Protein AF-0000000071165464 (afdb_homodimer)

pLDDT: mean 79.21, std 22.46, range [20.38, 97.75]

Structure (mmCIF, N/CA/C/O backbone):
data_AF-0000000071165464-model_v1
#
loop_
_entity.id
_entity.type
_entity.pdbx_description
1 polymer 'HAT C-terminal dimerisation domain-containing protein'
#
loop_
_atom_site.group_PDB
_atom_site.id
_atom_site.type_symbol
_atom_site.label_atom_id
_atom_site.label_alt_id
_atom_site.label_comp_id
_atom_site.label_asym_id
_atom_site.label_entity_id
_atom_site.label_seq_id
_atom_site.pdbx_PDB_ins_code
_atom_site.Cartn_x
_atom_site.Cartn_y
_atom_site.Cartn_z
_atom_site.occupancy
_atom_site.B_iso_or_equiv
_atom_site.auth_seq_id
_atom_site.auth_comp_id
_atom_site.auth_asym_id
_atom_site.auth_atom_id
_atom_site.pdbx_PDB_model_num
ATOM 1 N N . MET A 1 1 ? 71.625 -18.641 -22.922 1 21.84 1 MET A N 1
ATOM 2 C CA . MET A 1 1 ? 71.25 -17.422 -22.234 1 21.84 1 MET A CA 1
ATOM 3 C C . MET A 1 1 ? 70.375 -17.75 -21.016 1 21.84 1 MET A C 1
ATOM 5 O O . MET A 1 1 ? 69.25 -18.312 -21.156 1 21.84 1 MET A O 1
ATOM 9 N N . ASN A 1 2 ? 70.938 -17.938 -19.766 1 22.16 2 ASN A N 1
ATOM 10 C CA . ASN A 1 2 ? 70.812 -18.422 -18.391 1 22.16 2 ASN A CA 1
ATOM 11 C C . ASN A 1 2 ? 69.938 -17.484 -17.547 1 22.16 2 ASN A C 1
ATOM 13 O O . ASN A 1 2 ? 70.375 -16.391 -17.188 1 22.16 2 ASN A O 1
ATOM 17 N N . VAL A 1 3 ? 68.75 -17.266 -18 1 28.56 3 VAL A N 1
ATOM 18 C CA . VAL A 1 3 ? 67.938 -16.172 -17.484 1 28.56 3 VAL A CA 1
ATOM 19 C C . VAL A 1 3 ? 67.938 -16.203 -15.953 1 28.56 3 VAL A C 1
ATOM 21 O O . VAL A 1 3 ? 67.562 -17.203 -15.336 1 28.56 3 VAL A O 1
ATOM 24 N N . HIS A 1 4 ? 68.938 -15.578 -15.336 1 25.19 4 HIS A N 1
ATOM 25 C CA . HIS A 1 4 ? 69.25 -15.484 -13.922 1 25.19 4 HIS A CA 1
ATOM 26 C C . HIS A 1 4 ? 68 -15.258 -13.078 1 25.19 4 HIS A C 1
ATOM 28 O O . HIS A 1 4 ? 67.125 -14.562 -13.508 1 25.19 4 HIS A O 1
ATOM 34 N N . GLU A 1 5 ? 67.75 -16.25 -12.172 1 27.75 5 GLU A N 1
ATOM 35 C CA . GLU A 1 5 ? 66.75 -16.609 -11.18 1 27.75 5 GLU A CA 1
ATOM 36 C C . GLU A 1 5 ? 66.562 -15.477 -10.18 1 27.75 5 GLU A C 1
ATOM 38 O O . GLU A 1 5 ? 67.312 -15.312 -9.242 1 27.75 5 GLU A O 1
ATOM 43 N N . PHE A 1 6 ? 66.438 -14.227 -10.727 1 29.34 6 PHE A N 1
ATOM 44 C CA . PHE A 1 6 ? 66.438 -13.055 -9.852 1 29.34 6 PHE A CA 1
ATOM 45 C C . PHE A 1 6 ? 65.688 -13.352 -8.555 1 29.34 6 PHE A C 1
ATOM 47 O O . PHE A 1 6 ? 64.688 -14.078 -8.547 1 29.34 6 PHE A O 1
ATOM 54 N N . SER A 1 7 ? 66.5 -13.383 -7.527 1 31.2 7 SER A N 1
ATOM 55 C CA . SER A 1 7 ? 66.25 -13.625 -6.105 1 31.2 7 SER A CA 1
ATOM 56 C C . SER A 1 7 ? 65 -12.867 -5.621 1 31.2 7 SER A C 1
ATOM 58 O O . SER A 1 7 ? 65 -11.641 -5.574 1 31.2 7 SER A O 1
ATOM 60 N N . GLN A 1 8 ? 63.875 -13.25 -6.164 1 35.41 8 GLN A N 1
ATOM 61 C CA . GLN A 1 8 ? 62.594 -12.578 -5.844 1 35.41 8 GLN A CA 1
ATOM 62 C C . GLN A 1 8 ? 62.5 -12.297 -4.348 1 35.41 8 GLN A C 1
ATOM 64 O O . GLN A 1 8 ? 62.438 -13.219 -3.535 1 35.41 8 GLN A O 1
ATOM 69 N N . LYS A 1 9 ? 63.281 -11.398 -3.805 1 38.19 9 LYS A N 1
ATOM 70 C CA . LYS A 1 9 ? 63.281 -10.945 -2.416 1 38.19 9 LYS A CA 1
ATOM 71 C C . LYS A 1 9 ? 61.906 -11.094 -1.804 1 38.19 9 LYS A C 1
ATOM 73 O O . LYS A 1 9 ? 60.906 -10.633 -2.373 1 38.19 9 LYS A O 1
ATOM 78 N N . ASN A 1 10 ? 61.719 -12.242 -1.011 1 43.5 10 ASN A N 1
ATOM 79 C CA . ASN A 1 10 ? 60.531 -12.812 -0.365 1 43.5 10 ASN A CA 1
ATOM 80 C C . ASN A 1 10 ? 59.781 -11.766 0.442 1 43.5 10 ASN A C 1
ATOM 82 O O . ASN A 1 10 ? 60.219 -11.375 1.523 1 43.5 10 ASN A O 1
ATOM 86 N N . ILE A 1 11 ? 59.344 -10.688 -0.203 1 50.38 11 ILE A N 1
ATOM 87 C CA . ILE A 1 11 ? 58.594 -9.711 0.588 1 50.38 11 ILE A CA 1
ATOM 88 C C . ILE A 1 11 ? 57.438 -10.391 1.282 1 50.38 11 ILE A C 1
ATOM 90 O O . ILE A 1 11 ? 56.531 -10.898 0.621 1 50.38 11 ILE A O 1
ATOM 94 N N . ASN A 1 12 ? 57.812 -10.969 2.539 1 56.22 12 ASN A N 1
ATOM 95 C CA . ASN A 1 12 ? 56.875 -11.68 3.393 1 56.22 12 ASN A CA 1
ATOM 96 C C . ASN A 1 12 ? 55.781 -10.75 3.914 1 56.22 12 ASN A C 1
ATOM 98 O O . ASN A 1 12 ? 55.812 -10.367 5.086 1 56.22 12 ASN A O 1
ATOM 102 N N . HIS A 1 13 ? 55.406 -9.852 3.049 1 64 13 HIS A N 1
ATOM 103 C CA . HIS A 1 13 ? 54.281 -9.07 3.559 1 64 13 HIS A CA 1
ATOM 104 C C . HIS A 1 13 ? 52.938 -9.758 3.271 1 64 13 HIS A C 1
ATOM 106 O O . HIS A 1 13 ? 52.688 -10.172 2.141 1 64 13 HIS A O 1
ATOM 112 N N . PRO A 1 14 ? 52.188 -10.086 4.352 1 67.94 14 PRO A N 1
ATOM 113 C CA . PRO A 1 14 ? 51 -10.953 4.246 1 67.94 14 PRO A CA 1
ATOM 114 C C . PRO A 1 14 ? 50.062 -10.531 3.123 1 67.94 14 PRO A C 1
ATOM 116 O O . PRO A 1 14 ? 49.312 -11.352 2.607 1 67.94 14 PRO A O 1
ATOM 119 N N . ILE A 1 15 ? 50.312 -9.305 2.674 1 71.81 15 ILE A N 1
ATOM 120 C CA . ILE A 1 15 ? 49.406 -8.781 1.661 1 71.81 15 ILE A CA 1
ATOM 121 C C . ILE A 1 15 ? 49.781 -9.328 0.289 1 71.81 15 ILE A C 1
ATOM 123 O O . ILE A 1 15 ? 48.938 -9.484 -0.585 1 71.81 15 ILE A O 1
ATOM 127 N N . PHE A 1 16 ? 51.094 -9.711 0.06 1 75.31 16 PHE A N 1
ATOM 128 C CA . PHE A 1 16 ? 51.594 -10.117 -1.244 1 75.31 16 PHE A CA 1
ATOM 129 C C . PHE A 1 16 ? 51.875 -11.609 -1.281 1 75.31 16 PHE A C 1
ATOM 131 O O . PHE A 1 16 ? 52.719 -12.078 -2.055 1 75.31 16 PHE A O 1
ATOM 138 N N . ASP A 1 17 ? 51.406 -12.367 -0.168 1 72 17 ASP A N 1
ATOM 139 C CA . ASP A 1 17 ? 51.656 -13.789 -0.016 1 72 17 ASP A CA 1
ATOM 140 C C . ASP A 1 17 ? 51.031 -14.594 -1.146 1 72 17 ASP A C 1
ATOM 142 O O . ASP A 1 17 ? 51.094 -15.82 -1.156 1 72 17 ASP A O 1
ATOM 146 N N . GLY A 1 18 ? 50.312 -13.805 -2.162 1 73.06 18 GLY A N 1
ATOM 147 C CA . GLY A 1 18 ? 49.719 -14.453 -3.324 1 73.06 18 GLY A CA 1
ATOM 148 C C . GLY A 1 18 ? 48.219 -14.688 -3.18 1 73.06 18 GLY A C 1
ATOM 149 O O . GLY A 1 18 ? 47.562 -15.164 -4.113 1 73.06 18 GLY A O 1
ATOM 150 N N . THR A 1 19 ? 47.656 -14.406 -1.96 1 77.25 19 THR A N 1
ATOM 151 C CA . THR A 1 19 ? 46.25 -14.672 -1.735 1 77.25 19 THR A CA 1
ATOM 152 C C . THR A 1 19 ? 45.375 -13.57 -2.344 1 77.25 19 THR A C 1
ATOM 154 O O . THR A 1 19 ? 44.344 -13.852 -2.947 1 77.25 19 THR A O 1
ATOM 157 N N . PHE A 1 20 ? 45.875 -12.391 -2.195 1 80.62 20 PHE A N 1
ATOM 158 C CA . PHE A 1 20 ? 45.062 -11.297 -2.73 1 80.62 20 PHE A CA 1
ATOM 159 C C . PHE A 1 20 ? 45.844 -10.523 -3.787 1 80.62 20 PHE A C 1
ATOM 161 O O . PHE A 1 20 ? 45.25 -10.016 -4.746 1 80.62 20 PHE A O 1
ATOM 168 N N . PHE A 1 21 ? 47.188 -10.375 -3.525 1 80.69 21 PHE A N 1
ATOM 169 C CA . PHE A 1 21 ? 48.031 -9.672 -4.496 1 80.69 21 PHE A CA 1
ATOM 170 C C . PHE A 1 21 ? 49.281 -10.469 -4.809 1 80.69 21 PHE A C 1
ATOM 172 O O . PHE A 1 21 ? 49.875 -11.07 -3.912 1 80.69 21 PHE A O 1
ATOM 179 N N . THR A 1 22 ? 49.719 -10.656 -6.039 1 78.19 22 THR A N 1
ATOM 180 C CA . THR A 1 22 ? 50.969 -11.266 -6.473 1 78.19 22 THR A CA 1
ATOM 181 C C . THR A 1 22 ? 51.906 -10.219 -7.039 1 78.19 22 THR A C 1
ATOM 183 O O . THR A 1 22 ? 51.531 -9.445 -7.922 1 78.19 22 THR A O 1
ATOM 186 N N . ILE A 1 23 ? 52.969 -10.141 -6.418 1 76.44 23 ILE A N 1
ATOM 187 C CA . ILE A 1 23 ? 53.938 -9.125 -6.801 1 76.44 23 ILE A CA 1
ATOM 188 C C . ILE A 1 23 ? 54.406 -9.367 -8.234 1 76.44 23 ILE A C 1
ATOM 190 O O . ILE A 1 23 ? 54.812 -10.477 -8.578 1 76.44 23 ILE A O 1
ATOM 194 N N . LYS A 1 24 ? 54.188 -8.422 -9.133 1 78 24 LYS A N 1
ATOM 195 C CA . LYS A 1 24 ? 54.656 -8.539 -10.508 1 78 24 LYS A CA 1
ATOM 196 C C . LYS A 1 24 ? 56.031 -7.887 -10.672 1 78 24 LYS A C 1
ATOM 198 O O . LYS A 1 24 ? 56.906 -8.438 -11.328 1 78 24 LYS A O 1
ATOM 203 N N . LYS A 1 25 ? 56.219 -6.633 -10.086 1 79.06 25 LYS A N 1
ATOM 204 C CA . LYS A 1 25 ? 57.469 -5.93 -10.25 1 79.06 25 LYS A CA 1
ATOM 205 C C . LYS A 1 25 ? 57.812 -5.094 -9.016 1 79.06 25 LYS A C 1
ATOM 207 O O . LYS A 1 25 ? 56.938 -4.465 -8.43 1 79.06 25 LYS A O 1
ATOM 212 N N . ILE A 1 26 ? 58.938 -5.324 -8.344 1 71.88 26 ILE A N 1
ATOM 213 C CA . ILE A 1 26 ? 59.406 -4.512 -7.23 1 71.88 26 ILE A CA 1
ATOM 214 C C . ILE A 1 26 ? 60.5 -3.564 -7.711 1 71.88 26 ILE A C 1
ATOM 216 O O . ILE A 1 26 ? 61.5 -4 -8.297 1 71.88 26 ILE A O 1
ATOM 220 N N . GLU A 1 27 ? 60.188 -2.172 -7.93 1 72.44 27 GLU A N 1
ATOM 221 C CA . GLU A 1 27 ? 61.219 -1.191 -8.258 1 72.44 27 GLU A CA 1
ATOM 222 C C . GLU A 1 27 ? 61.438 -0.216 -7.109 1 72.44 27 GLU A C 1
ATOM 224 O O . GLU A 1 27 ? 60.531 0.56 -6.762 1 72.44 27 GLU A O 1
ATOM 229 N N . ASN A 1 28 ? 62.5 0.069 -6.566 1 65.75 28 ASN A N 1
ATOM 230 C CA . ASN A 1 28 ? 62.938 1.031 -5.562 1 65.75 28 ASN A CA 1
ATOM 231 C C . ASN A 1 28 ? 61.875 1.245 -4.484 1 65.75 28 ASN A C 1
ATOM 233 O O . ASN A 1 28 ? 61.312 2.344 -4.348 1 65.75 28 ASN A O 1
ATOM 237 N N . ASP A 1 29 ? 61.344 0.253 -3.693 1 67.25 29 ASP A N 1
ATOM 238 C CA . ASP A 1 29 ? 60.406 0.227 -2.566 1 67.25 29 ASP A CA 1
ATOM 239 C C . ASP A 1 29 ? 58.969 0.324 -3.041 1 67.25 29 ASP A C 1
ATOM 241 O O . ASP A 1 29 ? 58.062 0.361 -2.225 1 67.25 29 ASP A O 1
ATOM 245 N N . ASN A 1 30 ? 59 0.485 -4.312 1 74.19 30 ASN A N 1
ATOM 246 C CA . ASN A 1 30 ? 57.656 0.527 -4.883 1 74.19 30 ASN A CA 1
ATOM 247 C C . ASN A 1 30 ? 57.25 -0.827 -5.457 1 74.19 30 ASN A C 1
ATOM 249 O O . ASN A 1 30 ? 58.031 -1.473 -6.152 1 74.19 30 ASN A O 1
ATOM 253 N N . VAL A 1 31 ? 56.125 -1.489 -4.914 1 75.75 31 VAL A N 1
ATOM 254 C CA . VAL A 1 31 ? 55.688 -2.814 -5.324 1 75.75 31 VAL A CA 1
ATOM 255 C C . VAL A 1 31 ? 54.5 -2.684 -6.27 1 75.75 31 VAL A C 1
ATOM 257 O O . VAL A 1 31 ? 53.562 -1.934 -5.996 1 75.75 31 VAL A O 1
ATOM 260 N N . ARG A 1 32 ? 54.625 -3.215 -7.492 1 78.88 32 ARG A N 1
ATOM 261 C CA . ARG A 1 32 ? 53.5 -3.389 -8.383 1 78.88 32 ARG A CA 1
ATOM 262 C C . ARG A 1 32 ? 52.906 -4.801 -8.273 1 78.88 32 ARG A C 1
ATOM 264 O O . ARG A 1 32 ? 53.594 -5.773 -8.609 1 78.88 32 ARG A O 1
ATOM 271 N N . ALA A 1 33 ? 51.781 -4.895 -7.617 1 76.62 33 ALA A N 1
ATOM 272 C CA . ALA A 1 33 ? 51.219 -6.219 -7.344 1 76.62 33 ALA A CA 1
ATOM 273 C C . ALA A 1 33 ? 49.906 -6.426 -8.086 1 76.62 33 ALA A C 1
ATOM 275 O O . ALA A 1 33 ? 49.156 -5.48 -8.281 1 76.62 33 ALA A O 1
ATOM 276 N N . LEU A 1 34 ? 49.812 -7.504 -8.641 1 77.81 34 LEU A N 1
ATOM 277 C CA . LEU A 1 34 ? 48.625 -7.93 -9.367 1 77.81 34 LEU A CA 1
ATOM 278 C C . LEU A 1 34 ? 47.531 -8.383 -8.406 1 77.81 34 LEU A C 1
ATOM 280 O O . LEU A 1 34 ? 47.781 -9.195 -7.516 1 77.81 34 LEU A O 1
ATOM 284 N N . CYS A 1 35 ? 46.344 -7.629 -8.383 1 73.94 35 CYS A N 1
ATOM 285 C CA . CYS A 1 35 ? 45.219 -8.086 -7.562 1 73.94 35 CYS A CA 1
ATOM 286 C C . CYS A 1 35 ? 44.625 -9.383 -8.102 1 73.94 35 CYS A C 1
ATOM 288 O O . CYS A 1 35 ? 44.188 -9.438 -9.25 1 73.94 35 CYS A O 1
ATOM 290 N N . ILE A 1 36 ? 44.781 -10.57 -7.402 1 73.81 36 ILE A N 1
ATOM 291 C CA . ILE A 1 36 ? 44.406 -11.914 -7.812 1 73.81 36 ILE A CA 1
ATOM 292 C C . ILE A 1 36 ? 42.875 -12 -7.973 1 73.81 36 ILE A C 1
ATOM 294 O O . ILE A 1 36 ? 42.375 -12.797 -8.758 1 73.81 36 ILE A O 1
ATOM 298 N N . LEU A 1 37 ? 42.125 -11.078 -7.293 1 73.75 37 LEU A N 1
ATOM 299 C CA . LEU A 1 37 ? 40.656 -11.133 -7.23 1 73.75 37 LEU A CA 1
ATOM 300 C C . LEU A 1 37 ? 40.062 -10.453 -8.445 1 73.75 37 LEU A C 1
ATOM 302 O O . LEU A 1 37 ? 38.906 -10.75 -8.812 1 73.75 37 LEU A O 1
ATOM 306 N N . CYS A 1 38 ? 40.656 -9.469 -8.938 1 71.62 38 CYS A N 1
ATOM 307 C CA . CYS A 1 38 ? 40.156 -8.75 -10.109 1 71.62 38 CYS A CA 1
ATOM 308 C C . CYS A 1 38 ? 40.375 -9.562 -11.383 1 71.62 38 CYS A C 1
ATOM 310 O O . CYS A 1 38 ? 41.469 -10.039 -11.641 1 71.62 38 CYS A O 1
ATOM 312 N N . ASN A 1 39 ? 39.531 -10.805 -11.602 1 58.22 39 ASN A N 1
ATOM 313 C CA . ASN A 1 39 ? 39.688 -11.742 -12.711 1 58.22 39 ASN A CA 1
ATOM 314 C C . ASN A 1 39 ? 40.438 -11.117 -13.875 1 58.22 39 ASN A C 1
ATOM 316 O O . ASN A 1 39 ? 40.781 -11.812 -14.836 1 58.22 39 ASN A O 1
ATOM 320 N N . ASN A 1 40 ? 40.094 -9.82 -14.055 1 52.28 40 ASN A N 1
ATOM 321 C CA . ASN A 1 40 ? 40.719 -9.422 -15.297 1 52.28 40 ASN A CA 1
ATOM 322 C C . ASN A 1 40 ? 42.25 -9.273 -15.117 1 52.28 40 ASN A C 1
ATOM 324 O O . ASN A 1 40 ? 42.719 -8.938 -14.031 1 52.28 40 ASN A O 1
ATOM 328 N N . GLU A 1 41 ? 43.062 -9.727 -15.914 1 52.66 41 GLU A N 1
ATOM 329 C CA . GLU A 1 41 ? 44.531 -9.734 -15.969 1 52.66 41 GLU A CA 1
ATOM 330 C C . GLU A 1 41 ? 45.094 -8.453 -15.375 1 52.66 41 GLU A C 1
ATOM 332 O O . GLU A 1 41 ? 46.25 -8.422 -14.961 1 52.66 41 GLU A O 1
ATOM 337 N N . LYS A 1 42 ? 44.469 -7.277 -15.414 1 59 42 LYS A N 1
ATOM 338 C CA . LYS A 1 42 ? 45.25 -6.078 -15.617 1 59 42 LYS A CA 1
ATOM 339 C C . LYS A 1 42 ? 45.375 -5.27 -14.328 1 59 42 LYS A C 1
ATOM 341 O O . LYS A 1 42 ? 45.938 -4.168 -14.328 1 59 42 LYS A O 1
ATOM 346 N N . ALA A 1 43 ? 44.656 -5.652 -13.164 1 68.38 43 ALA A N 1
ATOM 347 C CA . ALA A 1 43 ? 44.75 -4.496 -12.281 1 68.38 43 ALA A CA 1
ATOM 348 C C . ALA A 1 43 ? 46.031 -4.559 -11.445 1 68.38 43 ALA A C 1
ATOM 350 O O . ALA A 1 43 ? 46.094 -5.273 -10.445 1 68.38 43 ALA A O 1
ATOM 351 N N . VAL A 1 44 ? 47.125 -4.02 -12.094 1 74.56 44 VAL A N 1
ATOM 352 C CA . VAL A 1 44 ? 48.438 -3.906 -11.422 1 74.56 44 VAL A CA 1
ATOM 353 C C . VAL A 1 44 ? 48.438 -2.684 -10.508 1 74.56 44 VAL A C 1
ATOM 355 O O . VAL A 1 44 ? 48.219 -1.557 -10.969 1 74.56 44 VAL A O 1
ATOM 358 N N . ILE A 1 45 ? 48.344 -2.959 -9.25 1 76.19 45 ILE A N 1
ATOM 359 C CA . ILE A 1 45 ? 48.281 -1.885 -8.266 1 76.19 45 ILE A CA 1
ATOM 360 C C . ILE A 1 45 ? 49.688 -1.531 -7.789 1 76.19 45 ILE A C 1
ATOM 362 O O . ILE A 1 45 ? 50.469 -2.416 -7.449 1 76.19 45 ILE A O 1
ATOM 366 N N . SER A 1 46 ? 50 -0.268 -7.969 1 77.69 46 SER A N 1
ATOM 367 C CA . SER A 1 46 ? 51.312 0.181 -7.551 1 77.69 46 SER A CA 1
ATOM 368 C C . SER A 1 46 ? 51.312 0.711 -6.121 1 77.69 46 SER A C 1
ATOM 370 O O . SER A 1 46 ? 50.375 1.417 -5.727 1 77.69 46 SER A O 1
ATOM 372 N N . GLY A 1 47 ? 51.938 0.186 -5.285 1 74.38 47 GLY A N 1
ATOM 373 C CA . GLY A 1 47 ? 52.062 0.691 -3.926 1 74.38 47 GLY A CA 1
ATOM 374 C C . GLY A 1 47 ? 53.469 0.563 -3.361 1 74.38 47 GLY A C 1
ATOM 375 O O . GLY A 1 47 ? 54.406 0.197 -4.078 1 74.38 47 GLY A O 1
ATOM 376 N N . SER A 1 48 ? 53.594 1.022 -2.184 1 73.75 48 SER A N 1
ATOM 377 C CA . SER A 1 48 ? 54.875 0.854 -1.514 1 73.75 48 SER A CA 1
ATOM 378 C C . SER A 1 48 ? 54.875 -0.336 -0.56 1 73.75 48 SER A C 1
ATOM 380 O O . SER A 1 48 ? 53.812 -0.72 -0.067 1 73.75 48 SER A O 1
ATOM 382 N N . ILE A 1 49 ? 55.938 -1.203 -0.316 1 66.38 49 ILE A N 1
ATOM 383 C CA . ILE A 1 49 ? 56.031 -2.35 0.582 1 66.38 49 ILE A CA 1
ATOM 384 C C . ILE A 1 49 ? 55.562 -1.942 1.979 1 66.38 49 ILE A C 1
ATOM 386 O O . ILE A 1 49 ? 54.906 -2.729 2.68 1 66.38 49 ILE A O 1
ATOM 390 N N . GLN A 1 50 ? 55.812 -0.574 2.318 1 69.94 50 GLN A N 1
ATOM 391 C CA . GLN A 1 50 ? 55.594 -0.116 3.686 1 69.94 50 GLN A CA 1
ATOM 392 C C . GLN A 1 50 ? 54.188 0.466 3.84 1 69.94 50 GLN A C 1
ATOM 394 O O . GLN A 1 50 ? 53.594 0.435 4.93 1 69.94 50 GLN A O 1
ATOM 399 N N . ALA A 1 51 ? 53.688 1.118 2.758 1 66.69 51 ALA A N 1
ATOM 400 C CA . ALA A 1 51 ? 52.375 1.776 2.809 1 66.69 51 ALA A CA 1
ATOM 401 C C . ALA A 1 51 ? 51.344 1.029 1.96 1 66.69 51 ALA A C 1
ATOM 403 O O . ALA A 1 51 ? 51.406 1.093 0.729 1 66.69 51 ALA A O 1
ATOM 404 N N . ASN A 1 52 ? 50.438 0.055 2.619 1 66 52 ASN A N 1
ATOM 405 C CA . ASN A 1 52 ? 49.562 -0.865 1.906 1 66 52 ASN A CA 1
ATOM 406 C C . ASN A 1 52 ? 48.188 -0.242 1.639 1 66 52 ASN A C 1
ATOM 408 O O . ASN A 1 52 ? 47.219 -0.953 1.373 1 66 52 ASN A O 1
ATOM 412 N N . SER A 1 53 ? 48.156 1.165 1.863 1 75.88 53 SER A N 1
ATOM 413 C CA . SER A 1 53 ? 46.906 1.867 1.803 1 75.88 53 SER A CA 1
ATOM 414 C C . SER A 1 53 ? 46.25 1.728 0.426 1 75.88 53 SER A C 1
ATOM 416 O O . SER A 1 53 ? 45.031 1.559 0.317 1 75.88 53 SER A O 1
ATOM 418 N N . ASN A 1 54 ? 47.125 1.77 -0.631 1 77.12 54 ASN A N 1
ATOM 419 C CA . ASN A 1 54 ? 46.594 1.697 -1.99 1 77.12 54 ASN A CA 1
ATOM 420 C C . ASN A 1 54 ? 45.969 0.329 -2.283 1 77.12 54 ASN A C 1
ATOM 422 O O . ASN A 1 54 ? 44.969 0.229 -3.008 1 77.12 54 ASN A O 1
ATOM 426 N N . PHE A 1 55 ? 46.594 -0.812 -1.724 1 77.44 55 PHE A N 1
ATOM 427 C CA . PHE A 1 55 ? 46.125 -2.182 -1.928 1 77.44 55 PHE A CA 1
ATOM 428 C C . PHE A 1 55 ? 44.812 -2.436 -1.182 1 77.44 55 PHE A C 1
ATOM 430 O O . PHE A 1 55 ? 43.906 -3.041 -1.728 1 77.44 55 PHE A O 1
ATOM 437 N N . ARG A 1 56 ? 44.812 -1.814 0.088 1 75.44 56 ARG A N 1
ATOM 438 C CA . ARG A 1 56 ? 43.625 -1.886 0.937 1 75.44 56 ARG A CA 1
ATOM 439 C C . ARG A 1 56 ? 42.438 -1.138 0.307 1 75.44 56 ARG A C 1
ATOM 441 O O . ARG A 1 56 ? 41.312 -1.636 0.294 1 75.44 56 ARG A O 1
ATOM 448 N N . THR A 1 57 ? 42.812 0.123 -0.199 1 78.69 57 THR A N 1
ATOM 449 C CA . THR A 1 57 ? 41.781 0.959 -0.841 1 78.69 57 THR A CA 1
ATOM 450 C C . THR A 1 57 ? 41.25 0.292 -2.107 1 78.69 57 THR A C 1
ATOM 452 O O . THR A 1 57 ? 40.062 0.36 -2.398 1 78.69 57 THR A O 1
ATOM 455 N N . HIS A 1 58 ? 42.156 -0.437 -2.887 1 73.88 58 HIS A N 1
ATOM 456 C CA . HIS A 1 58 ? 41.781 -1.18 -4.078 1 73.88 58 HIS A CA 1
ATOM 457 C C . HIS A 1 58 ? 40.781 -2.285 -3.732 1 73.88 58 HIS A C 1
ATOM 459 O O . HIS A 1 58 ? 39.75 -2.414 -4.379 1 73.88 58 HIS A O 1
ATOM 465 N N . ILE A 1 59 ? 41.125 -3.111 -2.689 1 73.38 59 ILE A N 1
ATOM 466 C CA . ILE A 1 59 ? 40.25 -4.234 -2.32 1 73.38 59 ILE A CA 1
ATOM 467 C C . ILE A 1 59 ? 38.938 -3.711 -1.781 1 73.38 59 ILE A C 1
ATOM 469 O O . ILE A 1 59 ? 37.875 -4.227 -2.131 1 73.38 59 ILE A O 1
ATOM 473 N N . LYS A 1 60 ? 38.906 -2.521 -0.99 1 77.38 60 LYS A N 1
ATOM 474 C CA . LYS A 1 60 ? 37.75 -1.902 -0.382 1 77.38 60 LYS A CA 1
ATOM 475 C C . LYS A 1 60 ? 36.812 -1.313 -1.444 1 77.38 60 LYS A C 1
ATOM 477 O O . LYS A 1 60 ? 35.594 -1.413 -1.334 1 77.38 60 LYS A O 1
ATOM 482 N N . ARG A 1 61 ? 37.562 -0.76 -2.488 1 75.69 61 ARG A N 1
ATOM 483 C CA . ARG A 1 61 ? 36.812 -0.04 -3.508 1 75.69 61 ARG A CA 1
ATOM 484 C C . ARG A 1 61 ? 36.312 -0.99 -4.59 1 75.69 61 ARG A C 1
ATOM 486 O O . ARG A 1 61 ? 35.156 -0.869 -5.051 1 75.69 61 ARG A O 1
ATOM 493 N N . ILE A 1 62 ? 37.188 -1.994 -5.039 1 75.94 62 ILE A N 1
ATOM 494 C CA . ILE A 1 62 ? 36.875 -2.816 -6.203 1 75.94 62 ILE A CA 1
ATOM 495 C C . ILE A 1 62 ? 36.312 -4.16 -5.75 1 75.94 62 ILE A C 1
ATOM 497 O O . ILE A 1 62 ? 35.469 -4.754 -6.438 1 75.94 62 ILE A O 1
ATOM 501 N N . HIS A 1 63 ? 36.875 -4.734 -4.711 1 72.25 63 HIS A N 1
ATOM 502 C CA . HIS A 1 63 ? 36.531 -6.055 -4.207 1 72.25 63 HIS A CA 1
ATOM 503 C C . HIS A 1 63 ? 35.969 -5.973 -2.791 1 72.25 63 HIS A C 1
ATOM 505 O O . HIS A 1 63 ? 36.5 -6.59 -1.87 1 72.25 63 HIS A O 1
ATOM 511 N N . LYS A 1 64 ? 34.875 -5.133 -2.689 1 73.25 64 LYS A N 1
ATOM 512 C CA . LYS A 1 64 ? 34.312 -4.789 -1.391 1 73.25 64 LYS A CA 1
ATOM 513 C C . LYS A 1 64 ? 33.938 -6.043 -0.596 1 73.25 64 LYS A C 1
ATOM 515 O O . LYS A 1 64 ? 34.094 -6.066 0.629 1 73.25 64 LYS A O 1
ATOM 520 N N . ASP A 1 65 ? 33.594 -7.176 -1.282 1 69.5 65 ASP A N 1
ATOM 521 C CA . ASP A 1 65 ? 33.156 -8.438 -0.701 1 69.5 65 ASP A CA 1
ATOM 522 C C . ASP A 1 65 ? 34.312 -9.188 -0.044 1 69.5 65 ASP A C 1
ATOM 524 O O . ASP A 1 65 ? 34.094 -9.938 0.911 1 69.5 65 ASP A O 1
ATOM 528 N N . LYS A 1 66 ? 35.375 -8.977 -0.672 1 71.19 66 LYS A N 1
ATOM 529 C CA . LYS A 1 66 ? 36.5 -9.75 -0.161 1 71.19 66 LYS A CA 1
ATOM 530 C C . LYS A 1 66 ? 37.375 -8.922 0.785 1 71.19 66 LYS A C 1
ATOM 532 O O . LYS A 1 66 ? 38.5 -9.312 1.126 1 71.19 66 LYS A O 1
ATOM 537 N N . PHE A 1 67 ? 36.812 -7.848 1.155 1 76.56 67 PHE A N 1
ATOM 538 C CA . PHE A 1 67 ? 37.562 -6.895 1.959 1 76.56 67 PHE A CA 1
ATOM 539 C C . PHE A 1 67 ? 37.688 -7.383 3.395 1 76.56 67 PHE A C 1
ATOM 541 O O . PHE A 1 67 ? 38.75 -7.227 4.008 1 76.56 67 PHE A O 1
ATOM 548 N N . GLU A 1 68 ? 36.531 -7.969 3.85 1 74.44 68 GLU A N 1
ATOM 549 C CA . GLU A 1 68 ? 36.594 -8.547 5.188 1 74.44 68 GLU A CA 1
ATOM 550 C C . GLU A 1 68 ? 37.562 -9.711 5.258 1 74.44 68 GLU A C 1
ATOM 552 O O . GLU A 1 68 ? 38.312 -9.852 6.234 1 74.44 68 GLU A O 1
ATOM 557 N N . ASP A 1 69 ? 37.562 -10.625 4.246 1 74.5 69 ASP A N 1
ATOM 558 C CA . ASP A 1 69 ? 38.5 -11.727 4.141 1 74.5 69 ASP A CA 1
ATOM 559 C C . ASP A 1 69 ? 39.938 -11.219 4.094 1 74.5 69 ASP A C 1
ATOM 561 O O . ASP A 1 69 ? 40.844 -11.82 4.676 1 74.5 69 ASP A O 1
ATOM 565 N N . PHE A 1 70 ? 40.156 -10.133 3.479 1 71.69 70 PHE A N 1
ATOM 566 C CA . PHE A 1 70 ? 41.438 -9.469 3.322 1 71.69 70 PHE A CA 1
ATOM 567 C C . PHE A 1 70 ? 41.938 -8.93 4.656 1 71.69 70 PHE A C 1
ATOM 569 O O . PHE A 1 70 ? 43.094 -9.125 5.02 1 71.69 70 PHE A O 1
ATOM 576 N N . GLN A 1 71 ? 40.844 -8.398 5.355 1 72.88 71 GLN A N 1
ATOM 577 C CA . GLN A 1 71 ? 41.156 -7.883 6.684 1 72.88 71 GLN A CA 1
ATOM 578 C C . GLN A 1 71 ? 41.531 -9.016 7.641 1 72.88 71 GLN A C 1
ATOM 580 O O . GLN A 1 71 ? 42.438 -8.883 8.445 1 72.88 71 GLN A O 1
ATOM 585 N N . THR A 1 72 ? 40.75 -10.102 7.539 1 71.31 72 THR A N 1
ATOM 586 C CA . THR A 1 72 ? 41 -11.289 8.359 1 71.31 72 THR A CA 1
ATOM 587 C C . THR A 1 72 ? 42.312 -11.938 7.996 1 71.31 72 THR A C 1
ATOM 589 O O . THR A 1 72 ? 43.031 -12.414 8.875 1 71.31 72 THR A O 1
ATOM 592 N N . HIS A 1 73 ? 42.5 -12.055 6.664 1 70.44 73 HIS A N 1
ATOM 593 C CA . HIS A 1 73 ? 43.719 -12.664 6.172 1 70.44 73 HIS A CA 1
ATOM 594 C C . HIS A 1 73 ? 44.938 -11.875 6.629 1 70.44 73 HIS A C 1
ATOM 596 O O . HIS A 1 73 ? 46 -12.461 6.895 1 70.44 73 HIS A O 1
ATOM 602 N N . LEU A 1 74 ? 44.719 -10.617 6.68 1 64.06 74 LEU A N 1
ATOM 603 C CA . LEU A 1 74 ? 45.812 -9.766 7.148 1 64.06 74 LEU A CA 1
ATOM 604 C C . LEU A 1 74 ? 46.062 -9.953 8.648 1 64.06 74 LEU A C 1
ATOM 606 O O . LEU A 1 74 ? 47.188 -9.852 9.117 1 64.06 74 LEU A O 1
ATOM 610 N N . LYS A 1 75 ? 44.688 -10.203 9.43 1 58.69 75 LYS A N 1
ATOM 611 C CA . LYS A 1 75 ? 44.781 -10.359 10.875 1 58.69 75 LYS A CA 1
ATOM 612 C C . LYS A 1 75 ? 45.344 -11.719 11.258 1 58.69 75 LYS A C 1
ATOM 614 O O . LYS A 1 75 ? 45.969 -11.867 12.32 1 58.69 75 LYS A O 1
ATOM 619 N N . SER A 1 76 ? 44.844 -12.898 10.547 1 46.84 76 SER A N 1
ATOM 620 C CA . SER A 1 76 ? 45.125 -14.266 10.961 1 46.84 76 SER A CA 1
ATOM 621 C C . SER A 1 76 ? 46.625 -14.547 10.891 1 46.84 76 SER A C 1
ATOM 623 O O . SER A 1 76 ? 47.062 -15.672 11.164 1 46.84 76 SER A O 1
ATOM 625 N N . GLN A 1 77 ? 47.25 -13.867 10.164 1 40.22 77 GLN A N 1
ATOM 626 C CA . GLN A 1 77 ? 48.594 -14.406 10.125 1 40.22 77 GLN A CA 1
ATOM 627 C C . GLN A 1 77 ? 49.344 -14.156 11.445 1 40.22 77 GLN A C 1
ATOM 629 O O . GLN A 1 77 ? 49.219 -13.07 12.023 1 40.22 77 GLN A O 1
ATOM 634 N N . PRO A 1 78 ? 49.719 -15.289 12.188 1 34.44 78 PRO A N 1
ATOM 635 C CA . PRO A 1 78 ? 50.344 -15.25 13.508 1 34.44 78 PRO A CA 1
ATOM 636 C C . PRO A 1 78 ? 51.312 -14.078 13.664 1 34.44 78 PRO A C 1
ATOM 638 O O . PRO A 1 78 ? 52.188 -13.883 12.82 1 34.44 78 PRO A O 1
ATOM 641 N N . ARG A 1 79 ? 50.75 -12.969 14.133 1 31.73 79 ARG A N 1
ATOM 642 C CA . ARG A 1 79 ? 51.75 -12.016 14.617 1 31.73 79 ARG A CA 1
ATOM 643 C C . ARG A 1 79 ? 52.844 -12.719 15.414 1 31.73 79 ARG A C 1
ATOM 645 O O . ARG A 1 79 ? 52.562 -13.578 16.25 1 31.73 79 ARG A O 1
ATOM 652 N N . SER A 1 80 ? 54 -13.102 14.938 1 26.27 80 SER A N 1
ATOM 653 C CA . SER A 1 80 ? 55.125 -13.43 15.766 1 26.27 80 SER A CA 1
ATOM 654 C C . SER A 1 80 ? 55.188 -12.562 17.016 1 26.27 80 SER A C 1
ATOM 656 O O . SER A 1 80 ? 55.062 -11.336 16.938 1 26.27 80 SER A O 1
ATOM 658 N N . SER A 1 81 ? 54.656 -13.133 18.172 1 24.56 81 SER A N 1
ATOM 659 C CA . SER A 1 81 ? 54.688 -12.68 19.562 1 24.56 81 SER A CA 1
ATOM 660 C C . SER A 1 81 ? 56.031 -12.062 19.922 1 24.56 81 SER A C 1
ATOM 662 O O . SER A 1 81 ? 56.531 -12.25 21.031 1 24.56 81 SER A O 1
ATOM 664 N N . LYS A 1 82 ? 56.906 -11.703 19.219 1 24.02 82 LYS A N 1
ATOM 665 C CA . LYS A 1 82 ? 58.125 -11.367 19.922 1 24.02 82 LYS A CA 1
ATOM 666 C C . LYS A 1 82 ? 57.906 -10.234 20.922 1 24.02 82 LYS A C 1
ATOM 668 O O . LYS A 1 82 ? 58.406 -9.117 20.703 1 24.02 82 LYS A O 1
ATOM 673 N N . ARG A 1 83 ? 56.562 -10.094 21.516 1 20.64 83 ARG A N 1
ATOM 674 C CA . ARG A 1 83 ? 56.75 -8.914 22.344 1 20.64 83 ARG A CA 1
ATOM 675 C C . ARG A 1 83 ? 57.812 -9.156 23.406 1 20.64 83 ARG A C 1
ATOM 677 O O . ARG A 1 83 ? 58.156 -10.297 23.703 1 20.64 83 ARG A O 1
ATOM 684 N N . LYS A 1 84 ? 57.938 -8.266 24.391 1 22.22 84 LYS A N 1
ATOM 685 C CA . LYS A 1 84 ? 58.719 -7.535 25.375 1 22.22 84 LYS A CA 1
ATOM 686 C C . LYS A 1 84 ? 58.969 -8.391 26.609 1 22.22 84 LYS A C 1
ATOM 688 O O . LYS A 1 84 ? 58.031 -8.859 27.266 1 22.22 84 LYS A O 1
ATOM 693 N N . ILE A 1 85 ? 60.031 -9.242 26.734 1 21.89 85 ILE A N 1
ATOM 694 C CA . ILE A 1 85 ? 60.719 -9.883 27.828 1 21.89 85 ILE A CA 1
ATOM 695 C C . ILE A 1 85 ? 60.906 -8.898 28.984 1 21.89 85 ILE A C 1
ATOM 697 O O . ILE A 1 85 ? 61.75 -9.109 29.859 1 21.89 85 ILE A O 1
ATOM 701 N N . CYS A 1 86 ? 60.125 -7.805 29.188 1 20.38 86 CYS A N 1
ATOM 702 C CA . CYS A 1 86 ? 60.656 -7.012 30.281 1 20.38 86 CYS A CA 1
ATOM 703 C C . CYS A 1 86 ? 60.594 -7.801 31.594 1 20.38 86 CYS A C 1
ATOM 705 O O . CYS A 1 86 ? 59.719 -8.641 31.781 1 20.38 86 CYS A O 1
ATOM 707 N N . SER A 1 87 ? 61.688 -7.77 32.5 1 21.19 87 SER A N 1
ATOM 708 C CA . SER A 1 87 ? 62.406 -8.258 33.688 1 21.19 87 SER A CA 1
ATOM 709 C C . SER A 1 87 ? 61.562 -8.094 34.938 1 21.19 87 SER A C 1
ATOM 711 O O . SER A 1 87 ? 62 -8.445 36.031 1 21.19 87 SER A O 1
ATOM 713 N N . ASP A 1 88 ? 60.469 -7.305 35.031 1 21.44 88 ASP A N 1
ATOM 714 C CA . ASP A 1 88 ? 60.281 -6.805 36.375 1 21.44 88 ASP A CA 1
ATOM 715 C C . ASP A 1 88 ? 59.938 -7.945 37.344 1 21.44 88 ASP A C 1
ATOM 717 O O . ASP A 1 88 ? 59.312 -8.93 36.969 1 21.44 88 ASP A O 1
ATOM 721 N N . ASP A 1 89 ? 60.5 -8.039 38.656 1 21.7 89 ASP A N 1
ATOM 722 C CA . ASP A 1 89 ? 60.719 -8.75 39.938 1 21.7 89 ASP A CA 1
ATOM 723 C C . ASP A 1 89 ? 59.406 -9.008 40.656 1 21.7 89 ASP A C 1
ATOM 725 O O . ASP A 1 89 ? 59.406 -9.531 41.781 1 21.7 89 ASP A O 1
ATOM 729 N N . THR A 1 90 ? 58.281 -8.367 40.25 1 22.78 90 THR A N 1
ATOM 730 C CA . THR A 1 90 ? 57.406 -8.172 41.375 1 22.78 90 THR A CA 1
ATOM 731 C C . THR A 1 90 ? 56.875 -9.508 41.875 1 22.78 90 THR A C 1
ATOM 733 O O . THR A 1 90 ? 56.688 -10.453 41.125 1 22.78 90 THR A O 1
ATOM 736 N N . ILE A 1 91 ? 56.719 -9.617 43.25 1 23.86 91 ILE A N 1
ATOM 737 C CA . ILE A 1 91 ? 56.375 -10.555 44.312 1 23.86 91 ILE A CA 1
ATOM 738 C C . ILE A 1 91 ? 55.031 -11.211 44.031 1 23.86 91 ILE A C 1
ATOM 740 O O . ILE A 1 91 ? 54.062 -10.523 43.688 1 23.86 91 ILE A O 1
ATOM 744 N N . SER A 1 92 ? 54.906 -12.602 43.969 1 23.14 92 SER A N 1
ATOM 745 C CA . SER A 1 92 ? 54.125 -13.75 43.562 1 23.14 92 SER A CA 1
ATOM 746 C C . SER A 1 92 ? 52.844 -13.852 44.406 1 23.14 92 SER A C 1
ATOM 748 O O . SER A 1 92 ? 52.094 -14.836 44.312 1 23.14 92 SER A O 1
ATOM 750 N N . SER A 1 93 ? 52.312 -12.797 45.156 1 24.86 93 SER A N 1
ATOM 751 C CA . SER A 1 93 ? 51.438 -13.383 46.156 1 24.86 93 SER A CA 1
ATOM 752 C C . SER A 1 93 ? 50.25 -14.078 45.5 1 24.86 93 SER A C 1
ATOM 754 O O . SER A 1 93 ? 49.75 -13.641 44.469 1 24.86 93 SER A O 1
ATOM 756 N N . PRO A 1 94 ? 49.906 -15.414 45.875 1 25.36 94 PRO A N 1
ATOM 757 C CA . PRO A 1 94 ? 48.969 -16.438 45.375 1 25.36 94 PRO A CA 1
ATOM 758 C C . PRO A 1 94 ? 47.531 -15.938 45.25 1 25.36 94 PRO A C 1
ATOM 760 O O . PRO A 1 94 ? 46.938 -15.586 46.281 1 25.36 94 PRO A O 1
ATOM 763 N N . VAL A 1 95 ? 47.219 -14.922 44.469 1 25.44 95 VAL A N 1
ATOM 764 C CA . VAL A 1 95 ? 45.875 -14.383 44.531 1 25.44 95 VAL A CA 1
ATOM 765 C C . VAL A 1 95 ? 44.875 -15.477 44.219 1 25.44 95 VAL A C 1
ATOM 767 O O . VAL A 1 95 ? 45.031 -16.203 43.219 1 25.44 95 VAL A O 1
ATOM 770 N N . LEU A 1 96 ? 44.031 -16.031 45.156 1 23.77 96 LEU A N 1
ATOM 771 C CA . LEU A 1 96 ? 42.938 -17.016 45.156 1 23.77 96 LEU A CA 1
ATOM 772 C C . LEU A 1 96 ? 41.969 -16.766 44 1 23.77 96 LEU A C 1
ATOM 774 O O . LEU A 1 96 ? 41.406 -15.695 43.906 1 23.77 96 LEU A O 1
ATOM 778 N N . LYS A 1 97 ? 42.219 -17.312 42.875 1 24.36 97 LYS A N 1
ATOM 779 C CA . LYS A 1 97 ? 41.469 -17.266 41.625 1 24.36 97 LYS A CA 1
ATOM 780 C C . LYS A 1 97 ? 40.031 -17.781 41.844 1 24.36 97 LYS A C 1
ATOM 782 O O . LYS A 1 97 ? 39.844 -18.938 42.25 1 24.36 97 LYS A O 1
ATOM 787 N N . GLN A 1 98 ? 39.062 -17.016 42.344 1 25.66 98 GLN A N 1
ATOM 788 C CA . GLN A 1 98 ? 37.656 -17.438 42.469 1 25.66 98 GLN A CA 1
ATOM 789 C C . GLN A 1 98 ? 37.156 -18.125 41.219 1 25.66 98 GLN A C 1
ATOM 791 O O . GLN A 1 98 ? 37.344 -17.625 40.094 1 25.66 98 GLN A O 1
ATOM 796 N N . THR A 1 99 ? 37.125 -19.453 41.062 1 26.55 99 THR A N 1
ATOM 797 C CA . THR A 1 99 ? 36.562 -20.391 40.094 1 26.55 99 THR A CA 1
ATOM 798 C C . THR A 1 99 ? 35.188 -19.922 39.656 1 26.55 99 THR A C 1
ATOM 800 O O . THR A 1 99 ? 34.219 -19.984 40.406 1 26.55 99 THR A O 1
ATOM 803 N N . LYS A 1 100 ? 34.969 -18.891 39.031 1 29.02 100 LYS A N 1
ATOM 804 C CA . LYS A 1 100 ? 33.656 -18.562 38.5 1 29.02 100 LYS A CA 1
ATOM 805 C C . LYS A 1 100 ? 33.062 -19.719 37.719 1 29.02 100 LYS A C 1
ATOM 807 O O . LYS A 1 100 ? 33.75 -20.297 36.844 1 29.02 100 LYS A O 1
ATOM 812 N N . LEU A 1 101 ? 32.125 -20.516 38.156 1 31.55 101 LEU A N 1
ATOM 813 C CA . LEU A 1 101 ? 31.266 -21.578 37.625 1 31.55 101 LEU A CA 1
ATOM 814 C C . LEU A 1 101 ? 30.906 -21.328 36.188 1 31.55 101 LEU A C 1
ATOM 816 O O . LEU A 1 101 ? 30.297 -20.312 35.844 1 31.55 101 LEU A O 1
ATOM 820 N N . ILE A 1 102 ? 31.516 -21.672 35.125 1 34.88 102 ILE A N 1
ATOM 821 C CA . ILE A 1 102 ? 31.547 -21.766 33.688 1 34.88 102 ILE A CA 1
ATOM 822 C C . ILE A 1 102 ? 30.219 -22.344 33.188 1 34.88 102 ILE A C 1
ATOM 824 O O . ILE A 1 102 ? 30.016 -22.5 31.969 1 34.88 102 ILE A O 1
ATOM 828 N N . ASN A 1 103 ? 29.406 -23 34 1 38.03 103 ASN A N 1
ATOM 829 C CA . ASN A 1 103 ? 28.203 -23.672 33.531 1 38.03 103 ASN A CA 1
ATOM 830 C C . ASN A 1 103 ? 27.234 -22.688 32.875 1 38.03 103 ASN A C 1
ATOM 832 O O . ASN A 1 103 ? 26.312 -23.078 32.156 1 38.03 103 ASN A O 1
ATOM 836 N N . GLY A 1 104 ? 27.188 -21.484 33.156 1 40.5 104 GLY A N 1
ATOM 837 C CA . GLY A 1 104 ? 26.266 -20.453 32.75 1 40.5 104 GLY A CA 1
ATOM 838 C C . GLY A 1 104 ? 26.516 -19.938 31.328 1 40.5 104 GLY A C 1
ATOM 839 O O . GLY A 1 104 ? 25.688 -19.219 30.766 1 40.5 104 GLY A O 1
ATOM 840 N N . SER A 1 105 ? 27.625 -20.094 30.734 1 46.12 105 SER A N 1
ATOM 841 C CA . SER A 1 105 ? 28.031 -19.5 29.469 1 46.12 105 SER A CA 1
ATOM 842 C C . SER A 1 105 ? 27.484 -20.297 28.281 1 46.12 105 SER A C 1
ATOM 844 O O . SER A 1 105 ? 27.047 -19.719 27.281 1 46.12 105 SER A O 1
ATOM 846 N N . LYS A 1 106 ? 27.609 -21.578 28.281 1 46.06 106 LYS A N 1
ATOM 847 C CA . LYS A 1 106 ? 27.141 -22.422 27.172 1 46.06 106 LYS A CA 1
ATOM 848 C C . LYS A 1 106 ? 25.625 -22.312 27.016 1 46.06 106 LYS A C 1
ATOM 850 O O . LYS A 1 106 ? 25.109 -22.328 25.891 1 46.06 106 LYS A O 1
ATOM 855 N N . LEU A 1 107 ? 24.984 -22.391 28.109 1 51.81 107 LEU A N 1
ATOM 856 C CA . LEU A 1 107 ? 23.547 -22.219 28.078 1 51.81 107 LEU A CA 1
ATOM 857 C C . LEU A 1 107 ? 23.156 -20.891 27.438 1 51.81 107 LEU A C 1
ATOM 859 O O . LEU A 1 107 ? 22.172 -20.812 26.703 1 51.81 107 LEU A O 1
ATOM 863 N N . SER A 1 108 ? 24.156 -19.953 27.594 1 63.66 108 SER A N 1
ATOM 864 C CA . SER A 1 108 ? 23.906 -18.625 27.062 1 63.66 108 SER A CA 1
ATOM 865 C C . SER A 1 108 ? 24.062 -18.609 25.547 1 63.66 108 SER A C 1
ATOM 867 O O . SER A 1 108 ? 23.281 -17.953 24.844 1 63.66 108 SER A O 1
ATOM 869 N N . THR A 1 109 ? 25.016 -19.516 25.078 1 72.56 109 THR A N 1
ATOM 870 C CA . THR A 1 109 ? 25.219 -19.562 23.641 1 72.56 109 THR A CA 1
ATOM 871 C C . THR A 1 109 ? 24.078 -20.297 22.938 1 72.56 109 THR A C 1
ATOM 873 O O . THR A 1 109 ? 23.656 -19.891 21.859 1 72.56 109 THR A O 1
ATOM 876 N N . SER A 1 110 ? 23.688 -21.328 23.594 1 82.56 110 SER A N 1
ATOM 877 C CA . SER A 1 110 ? 22.578 -22.094 23.031 1 82.56 110 SER A CA 1
ATOM 878 C C . SER A 1 110 ? 21.297 -21.266 23 1 82.56 110 SER A C 1
ATOM 880 O O . SER A 1 110 ? 20.547 -21.312 22.016 1 82.56 110 SER A O 1
ATOM 882 N N . LYS A 1 111 ? 21.172 -20.5 24.016 1 87.56 111 LYS A N 1
ATOM 883 C CA . LYS A 1 111 ? 19.984 -19.641 24.062 1 87.56 111 LYS A CA 1
ATOM 884 C C . LYS A 1 111 ? 20.031 -18.547 23 1 87.56 111 LYS A C 1
ATOM 886 O O . LYS A 1 111 ? 19.016 -18.219 22.391 1 87.56 111 LYS A O 1
ATOM 891 N N . GLN A 1 112 ? 21.234 -18.125 22.766 1 92.31 112 GLN A N 1
ATOM 892 C CA . GLN A 1 112 ? 21.406 -17.094 21.75 1 92.31 112 GLN A CA 1
ATOM 893 C C . GLN A 1 112 ? 21.125 -17.625 20.359 1 92.31 112 GLN A C 1
ATOM 895 O O . GLN A 1 112 ? 20.484 -16.953 19.547 1 92.31 112 GLN A O 1
ATOM 900 N N . ASN A 1 113 ? 21.594 -18.828 20.156 1 91.81 113 ASN A N 1
ATOM 901 C CA . ASN A 1 113 ? 21.344 -19.438 18.859 1 91.81 113 ASN A CA 1
ATOM 902 C C . ASN A 1 113 ? 19.859 -19.688 18.625 1 91.81 113 ASN A C 1
ATOM 904 O O . ASN A 1 113 ? 19.375 -19.5 17.5 1 91.81 113 ASN A O 1
ATOM 908 N N . THR A 1 114 ? 19.281 -20.062 19.625 1 93.12 114 THR A N 1
ATOM 909 C CA . THR A 1 114 ? 17.844 -20.281 19.516 1 93.12 114 THR A CA 1
ATOM 910 C C . THR A 1 114 ? 17.109 -18.969 19.25 1 93.12 114 THR A C 1
ATOM 912 O O . THR A 1 114 ? 16.172 -18.938 18.438 1 93.12 114 THR A O 1
ATOM 915 N N . LEU A 1 115 ? 17.5 -17.953 19.938 1 94.75 115 LEU A N 1
ATOM 916 C CA . LEU A 1 115 ? 16.891 -16.641 19.719 1 94.75 115 LEU A CA 1
ATOM 917 C C . LEU A 1 115 ? 17.109 -16.188 18.281 1 94.75 115 LEU A C 1
ATOM 919 O O . LEU A 1 115 ? 16.172 -15.711 17.625 1 94.75 115 LEU A O 1
ATOM 923 N N . ASP A 1 116 ? 18.281 -16.359 17.828 1 94.5 116 ASP A N 1
ATOM 924 C CA . ASP A 1 116 ? 18.609 -15.953 16.469 1 94.5 116 ASP A CA 1
ATOM 925 C C . ASP A 1 116 ? 17.75 -16.703 15.445 1 94.5 116 ASP A C 1
ATOM 927 O O . ASP A 1 116 ? 17.234 -16.109 14.508 1 94.5 116 ASP A O 1
ATOM 931 N N . SER A 1 117 ? 17.625 -17.953 15.656 1 93.81 117 SER A N 1
ATOM 932 C CA . SER A 1 117 ? 16.812 -18.766 14.758 1 93.81 117 SER A CA 1
ATOM 933 C C . SER A 1 117 ? 15.359 -18.328 14.773 1 93.81 117 SER A C 1
ATOM 935 O O . SER A 1 117 ? 14.695 -18.281 13.734 1 93.81 117 SER A O 1
ATOM 937 N N . ASN A 1 118 ? 14.914 -18.031 15.93 1 95.25 118 ASN A N 1
ATOM 938 C CA . ASN A 1 118 ? 13.531 -17.578 16.062 1 95.25 118 ASN A CA 1
ATOM 939 C C . ASN A 1 118 ? 13.305 -16.234 15.383 1 95.25 118 ASN A C 1
ATOM 941 O O . ASN A 1 118 ? 12.258 -16.016 14.781 1 95.25 118 ASN A O 1
ATOM 945 N N . ILE A 1 119 ? 14.227 -15.352 15.492 1 95.56 119 ILE A N 1
ATOM 946 C CA . ILE A 1 119 ? 14.125 -14.039 14.867 1 95.56 119 ILE A CA 1
ATOM 947 C C . ILE A 1 119 ? 14.109 -14.188 13.344 1 95.56 119 ILE A C 1
ATOM 949 O O . ILE A 1 119 ? 13.32 -13.539 12.656 1 95.56 119 ILE A O 1
ATOM 953 N N . ILE A 1 120 ? 14.953 -15.055 12.852 1 94.06 120 ILE A N 1
ATOM 954 C CA . ILE A 1 120 ? 15 -15.312 11.422 1 94.06 120 ILE A CA 1
ATOM 955 C C . ILE A 1 120 ? 13.656 -15.852 10.945 1 94.06 120 ILE A C 1
ATOM 957 O O . ILE A 1 120 ? 13.125 -15.391 9.93 1 94.06 120 ILE A O 1
ATOM 961 N N . ASN A 1 121 ? 13.141 -16.75 11.68 1 93.38 121 ASN A N 1
ATOM 962 C CA . ASN A 1 121 ? 11.844 -17.312 11.336 1 93.38 121 ASN A CA 1
ATOM 963 C C . ASN A 1 121 ? 10.742 -16.266 11.352 1 93.38 121 ASN A C 1
ATOM 965 O O . ASN A 1 121 ? 9.852 -16.266 10.5 1 93.38 121 ASN A O 1
ATOM 969 N N . TYR A 1 122 ? 10.82 -15.406 12.336 1 94.31 122 TYR A N 1
ATOM 970 C CA . TYR A 1 122 ? 9.844 -14.328 12.445 1 94.31 122 TYR A CA 1
ATOM 971 C C . TYR A 1 122 ? 9.93 -13.391 11.242 1 94.31 122 TYR A C 1
ATOM 973 O O . TYR A 1 122 ? 8.906 -13.039 10.641 1 94.31 122 TYR A O 1
ATOM 981 N N . VAL A 1 123 ? 11.062 -13.016 10.82 1 91.88 123 VAL A N 1
ATOM 982 C CA . VAL A 1 123 ? 11.273 -12.07 9.734 1 91.88 123 VAL A CA 1
ATOM 983 C C . VAL A 1 123 ? 10.859 -12.703 8.406 1 91.88 123 VAL A C 1
ATOM 985 O O . VAL A 1 123 ? 10.172 -12.07 7.598 1 91.88 123 VAL A O 1
ATOM 988 N N . VAL A 1 124 ? 11.156 -13.961 8.195 1 91.06 124 VAL A N 1
ATOM 989 C CA . VAL A 1 124 ? 10.914 -14.633 6.922 1 91.06 124 VAL A CA 1
ATOM 990 C C . VAL A 1 124 ? 9.453 -15.062 6.828 1 91.06 124 VAL A C 1
ATOM 992 O O . VAL A 1 124 ? 8.75 -14.688 5.883 1 91.06 124 VAL A O 1
ATOM 995 N N . ASN A 1 125 ? 8.992 -15.766 7.812 1 89.94 125 ASN A N 1
ATOM 996 C CA . ASN A 1 125 ? 7.672 -16.375 7.727 1 89.94 125 ASN A CA 1
ATOM 997 C C . ASN A 1 125 ? 6.562 -15.352 7.898 1 89.94 125 ASN A C 1
ATOM 999 O O . ASN A 1 125 ? 5.473 -15.5 7.34 1 89.94 125 ASN A O 1
ATOM 1003 N N . SER A 1 126 ? 6.852 -14.336 8.68 1 88.25 126 SER A N 1
ATOM 1004 C CA . SER A 1 126 ? 5.855 -13.289 8.867 1 88.25 126 SER A CA 1
ATOM 1005 C C . SER A 1 126 ? 6.117 -12.109 7.941 1 88.25 126 SER A C 1
ATOM 1007 O O . SER A 1 126 ? 5.438 -11.078 8.031 1 88.25 126 SER A O 1
ATOM 1009 N N . MET A 1 127 ? 7.137 -12.242 7.133 1 87 127 MET A N 1
ATOM 1010 C CA . MET A 1 127 ? 7.461 -11.281 6.082 1 87 127 MET A CA 1
ATOM 1011 C C . MET A 1 127 ? 7.676 -9.883 6.668 1 87 127 MET A C 1
ATOM 1013 O O . MET A 1 127 ? 7.117 -8.906 6.176 1 87 127 MET A O 1
ATOM 1017 N N . LYS A 1 128 ? 8.398 -9.797 7.77 1 89 128 LYS A N 1
ATOM 1018 C CA . LYS A 1 128 ? 8.727 -8.523 8.398 1 89 128 LYS A CA 1
ATOM 1019 C C . LYS A 1 128 ? 9.969 -7.902 7.754 1 89 128 LYS A C 1
ATOM 1021 O O . LYS A 1 128 ? 10.82 -8.617 7.227 1 89 128 LYS A O 1
ATOM 1026 N N . PRO A 1 129 ? 10.055 -6.562 7.816 1 87.5 129 PRO A N 1
ATOM 1027 C CA . PRO A 1 129 ? 11.258 -5.914 7.285 1 87.5 129 PRO A CA 1
ATOM 1028 C C . PRO A 1 129 ? 12.516 -6.262 8.078 1 87.5 129 PRO A C 1
ATOM 1030 O O . PRO A 1 129 ? 12.43 -6.574 9.266 1 87.5 129 PRO A O 1
ATOM 1033 N N . LEU A 1 130 ? 13.68 -6.16 7.453 1 88.88 130 LEU A N 1
ATOM 1034 C CA . LEU A 1 130 ? 14.953 -6.445 8.102 1 88.88 130 LEU A CA 1
ATOM 1035 C C . LEU A 1 130 ? 15.242 -5.438 9.211 1 88.88 130 LEU A C 1
ATOM 1037 O O . LEU A 1 130 ? 15.977 -5.734 10.156 1 88.88 130 LEU A O 1
ATOM 1041 N N . SER A 1 131 ? 14.664 -4.285 9.109 1 88.31 131 SER A N 1
ATOM 1042 C CA . SER A 1 131 ? 14.891 -3.221 10.078 1 88.31 131 SER A CA 1
ATOM 1043 C C . SER A 1 131 ? 14.219 -3.541 11.414 1 88.31 131 SER A C 1
ATOM 1045 O O . SER A 1 131 ? 14.43 -2.838 12.406 1 88.31 131 SER A O 1
ATOM 1047 N N . THR A 1 132 ? 13.43 -4.551 11.398 1 91.06 132 THR A N 1
ATOM 1048 C CA . THR A 1 132 ? 12.773 -4.977 12.625 1 91.06 132 THR A CA 1
ATOM 1049 C C . THR A 1 132 ? 13.789 -5.207 13.734 1 91.06 132 THR A C 1
ATOM 1051 O O . THR A 1 132 ? 13.547 -4.867 14.898 1 91.06 132 THR A O 1
ATOM 1054 N N . VAL A 1 133 ? 14.953 -5.715 13.414 1 93.94 133 VAL A N 1
ATOM 1055 C CA . VAL A 1 133 ? 15.969 -6.066 14.406 1 93.94 133 VAL A CA 1
ATOM 1056 C C . VAL A 1 133 ? 16.656 -4.805 14.914 1 93.94 133 VAL A C 1
ATOM 1058 O O . VAL A 1 133 ? 17.328 -4.824 15.945 1 93.94 133 VAL A O 1
ATOM 1061 N N . SER A 1 134 ? 16.531 -3.699 14.188 1 92.62 134 SER A N 1
ATOM 1062 C CA . SER A 1 134 ? 17.109 -2.432 14.609 1 92.62 134 SER A CA 1
ATOM 1063 C C . SER A 1 134 ? 16.094 -1.569 15.344 1 92.62 134 SER A C 1
ATOM 1065 O O . SER A 1 134 ? 16.422 -0.466 15.797 1 92.62 134 SER A O 1
ATOM 1067 N N . ASP A 1 135 ? 14.898 -2.047 15.383 1 93.56 135 ASP A N 1
ATOM 1068 C CA . ASP A 1 135 ? 13.844 -1.316 16.078 1 93.56 135 ASP A CA 1
ATOM 1069 C C . ASP A 1 135 ? 14.109 -1.284 17.594 1 93.56 135 ASP A C 1
ATOM 1071 O O . ASP A 1 135 ? 14.219 -2.332 18.219 1 93.56 135 ASP A O 1
ATOM 1075 N N . GLU A 1 136 ? 14.195 -0.09 18.203 1 93.31 136 GLU A N 1
ATOM 1076 C CA . GLU A 1 136 ? 14.555 0.079 19.609 1 93.31 136 GLU A CA 1
ATOM 1077 C C . GLU A 1 136 ? 13.539 -0.593 20.531 1 93.31 136 GLU A C 1
ATOM 1079 O O . GLU A 1 136 ? 13.906 -1.149 21.562 1 93.31 136 GLU A O 1
ATOM 1084 N N . TYR A 1 137 ? 12.328 -0.595 20.172 1 93.69 137 TYR A N 1
ATOM 1085 C CA . TYR A 1 137 ? 11.289 -1.165 21.016 1 93.69 137 TYR A CA 1
ATOM 1086 C C . TYR A 1 137 ? 11.297 -2.688 20.938 1 93.69 137 TYR A C 1
ATOM 1088 O O . TYR A 1 137 ? 10.977 -3.367 21.922 1 93.69 137 TYR A O 1
ATOM 1096 N N . PHE A 1 138 ? 11.617 -3.258 19.766 1 95.75 138 PHE A N 1
ATOM 1097 C CA . PHE A 1 138 ? 11.766 -4.703 19.625 1 95.75 138 PHE A CA 1
ATOM 1098 C C . PHE A 1 138 ? 12.938 -5.207 20.453 1 95.75 138 PHE A C 1
ATOM 1100 O O . PHE A 1 138 ? 12.828 -6.207 21.156 1 95.75 138 PHE A O 1
ATOM 1107 N N . ILE A 1 139 ? 13.961 -4.453 20.359 1 95.44 139 ILE A N 1
ATOM 1108 C CA . ILE A 1 139 ? 15.172 -4.797 21.109 1 95.44 139 ILE A CA 1
ATOM 1109 C C . ILE A 1 139 ? 14.891 -4.746 22.609 1 95.44 139 ILE A C 1
ATOM 1111 O O . ILE A 1 139 ? 15.32 -5.625 23.344 1 95.44 139 ILE A O 1
ATOM 1115 N N . LYS A 1 140 ? 14.188 -3.773 23 1 94.56 140 LYS A N 1
ATOM 1116 C CA . LYS A 1 140 ? 13.898 -3.586 24.422 1 94.56 140 LYS A CA 1
ATOM 1117 C C . LYS A 1 140 ? 13.07 -4.746 24.969 1 94.56 140 LYS A C 1
ATOM 1119 O O . LYS A 1 140 ? 13.234 -5.133 26.125 1 94.56 140 LYS A O 1
ATOM 1124 N N . ILE A 1 141 ? 12.203 -5.332 24.188 1 94.81 141 ILE A N 1
ATOM 1125 C CA . ILE A 1 141 ? 11.398 -6.477 24.609 1 94.81 141 ILE A CA 1
ATOM 1126 C C . ILE A 1 141 ? 12.312 -7.633 25.016 1 94.81 141 ILE A C 1
ATOM 1128 O O . ILE A 1 141 ? 12.148 -8.219 26.078 1 94.81 141 ILE A O 1
ATOM 1132 N N . ILE A 1 142 ? 13.273 -7.906 24.188 1 94.69 142 ILE A N 1
ATOM 1133 C CA . ILE A 1 142 ? 14.156 -9.055 24.391 1 94.69 142 ILE A CA 1
ATOM 1134 C C . ILE A 1 142 ? 15.133 -8.758 25.531 1 94.69 142 ILE A C 1
ATOM 1136 O O . ILE A 1 142 ? 15.328 -9.586 26.422 1 94.69 142 ILE A O 1
ATOM 1140 N N . ASN A 1 143 ? 15.648 -7.52 25.578 1 93.25 143 ASN A N 1
ATOM 1141 C CA . ASN A 1 143 ? 16.641 -7.145 26.578 1 93.25 143 ASN A CA 1
ATOM 1142 C C . ASN A 1 143 ? 16.047 -7.148 27.984 1 93.25 143 ASN A C 1
ATOM 1144 O O . ASN A 1 143 ? 16.75 -7.473 28.953 1 93.25 143 ASN A O 1
ATOM 1148 N N . ASP A 1 144 ? 14.859 -6.754 28.078 1 93.06 144 ASP A N 1
ATOM 1149 C CA . ASP A 1 144 ? 14.234 -6.672 29.406 1 93.06 144 ASP A CA 1
ATOM 1150 C C . ASP A 1 144 ? 13.852 -8.055 29.922 1 93.06 144 ASP A C 1
ATOM 1152 O O . ASP A 1 144 ? 13.68 -8.25 31.125 1 93.06 144 ASP A O 1
ATOM 1156 N N . ILE A 1 145 ? 13.688 -9.016 29.047 1 91.88 145 ILE A N 1
ATOM 1157 C CA . ILE A 1 145 ? 13.422 -10.391 29.453 1 91.88 145 ILE A CA 1
ATOM 1158 C C . ILE A 1 145 ? 14.727 -11.047 29.922 1 91.88 145 ILE A C 1
ATOM 1160 O O . ILE A 1 145 ? 14.773 -11.664 30.984 1 91.88 145 ILE A O 1
ATOM 1164 N N . ASP A 1 146 ? 15.727 -10.922 29.062 1 91.44 146 ASP A N 1
ATOM 1165 C CA . ASP A 1 146 ? 17.047 -11.484 29.359 1 91.44 146 ASP A CA 1
ATOM 1166 C C . ASP A 1 146 ? 18.156 -10.562 28.875 1 91.44 146 ASP A C 1
ATOM 1168 O O . ASP A 1 146 ? 18.516 -10.586 27.703 1 91.44 146 ASP A O 1
ATOM 1172 N N . PRO A 1 147 ? 18.703 -9.852 29.734 1 90.06 147 PRO A N 1
ATOM 1173 C CA . PRO A 1 147 ? 19.734 -8.875 29.359 1 90.06 147 PRO A CA 1
ATOM 1174 C C . PRO A 1 147 ? 20.984 -9.523 28.766 1 90.06 147 PRO A C 1
ATOM 1176 O O . PRO A 1 147 ? 21.797 -8.836 28.156 1 90.06 147 PRO A O 1
ATOM 1179 N N . GLU A 1 148 ? 21.125 -10.781 28.906 1 89.94 148 GLU A N 1
ATOM 1180 C CA . GLU A 1 148 ? 22.297 -11.469 28.359 1 89.94 148 GLU A CA 1
ATOM 1181 C C . GLU A 1 148 ? 22.156 -11.719 26.859 1 89.94 148 GLU A C 1
ATOM 1183 O O . GLU A 1 148 ? 23.141 -11.984 26.172 1 89.94 148 GLU A O 1
ATOM 1188 N N . LEU A 1 149 ? 20.938 -11.656 26.531 1 92.5 149 LEU A N 1
ATOM 1189 C CA . LEU A 1 149 ? 20.672 -11.914 25.125 1 92.5 149 LEU A CA 1
ATOM 1190 C C . LEU A 1 149 ? 20.766 -10.625 24.312 1 92.5 149 LEU A C 1
ATOM 1192 O O . LEU A 1 149 ? 20.453 -9.547 24.812 1 92.5 149 LEU A O 1
ATOM 1196 N N . SER A 1 150 ? 21.281 -10.766 23.109 1 92.25 150 SER A N 1
ATOM 1197 C CA . SER A 1 150 ? 21.375 -9.617 22.219 1 92.25 150 SER A CA 1
ATOM 1198 C C . SER A 1 150 ? 20.734 -9.906 20.859 1 92.25 150 SER A C 1
ATOM 1200 O O . SER A 1 150 ? 20.859 -11.008 20.328 1 92.25 150 SER A O 1
ATOM 1202 N N . VAL A 1 151 ? 20.031 -8.953 20.391 1 94.44 151 VAL A N 1
ATOM 1203 C CA . VAL A 1 151 ? 19.406 -9.078 19.062 1 94.44 151 VAL A CA 1
ATOM 1204 C C . VAL A 1 151 ? 20.469 -8.891 17.984 1 94.44 151 VAL A C 1
ATOM 1206 O O . VAL A 1 151 ? 21.312 -7.992 18.078 1 94.44 151 VAL A O 1
ATOM 1209 N N . ILE A 1 152 ? 20.422 -9.695 17.078 1 93.31 152 ILE A N 1
ATOM 1210 C CA . ILE A 1 152 ? 21.406 -9.656 15.992 1 93.31 152 ILE A CA 1
ATOM 1211 C C . ILE A 1 152 ? 21.25 -8.359 15.203 1 93.31 152 ILE A C 1
ATOM 1213 O O . ILE A 1 152 ? 20.156 -7.777 15.164 1 93.31 152 ILE A O 1
ATOM 1217 N N . SER A 1 153 ? 22.25 -7.902 14.586 1 92.88 153 SER A N 1
ATOM 1218 C CA . SER A 1 153 ? 22.219 -6.703 13.75 1 92.88 153 SER A CA 1
ATOM 1219 C C . SER A 1 153 ? 21.609 -7 12.383 1 92.88 153 SER A C 1
ATOM 1221 O O . SER A 1 153 ? 21.484 -8.164 11.992 1 92.88 153 SER A O 1
ATOM 1223 N N . ARG A 1 154 ? 21.312 -5.957 11.766 1 91.94 154 ARG A N 1
ATOM 1224 C CA . ARG A 1 154 ? 20.766 -6.082 10.414 1 91.94 154 ARG A CA 1
ATOM 1225 C C . ARG A 1 154 ? 21.75 -6.785 9.492 1 91.94 154 ARG A C 1
ATOM 1227 O O . ARG A 1 154 ? 21.359 -7.613 8.664 1 91.94 154 ARG A O 1
ATOM 1234 N N . ARG A 1 155 ? 22.984 -6.496 9.609 1 89.81 155 ARG A N 1
ATOM 1235 C CA . ARG A 1 155 ? 24.016 -7.094 8.781 1 89.81 155 ARG A CA 1
ATOM 1236 C C . ARG A 1 155 ? 24.141 -8.586 9.055 1 89.81 155 ARG A C 1
ATOM 1238 O O . ARG A 1 155 ? 24.219 -9.391 8.125 1 89.81 155 ARG A O 1
ATOM 1245 N N . THR A 1 156 ? 24.156 -8.906 10.344 1 92.69 156 THR A N 1
ATOM 1246 C CA . THR A 1 156 ? 24.234 -10.312 10.719 1 92.69 156 THR A CA 1
ATOM 1247 C C . THR A 1 156 ? 23 -11.07 10.234 1 92.69 156 THR A C 1
ATOM 1249 O O . THR A 1 156 ? 23.109 -12.219 9.789 1 92.69 156 THR A O 1
ATOM 1252 N N . LEU A 1 157 ? 21.859 -10.422 10.406 1 94.56 157 LEU A N 1
ATOM 1253 C CA . LEU A 1 157 ? 20.625 -11.023 9.906 1 94.56 157 LEU A CA 1
ATOM 1254 C C . LEU A 1 157 ? 20.734 -11.32 8.414 1 94.56 157 LEU A C 1
ATOM 1256 O O . LEU A 1 157 ? 20.344 -12.391 7.957 1 94.56 157 LEU A O 1
ATOM 1260 N N . GLY A 1 158 ? 21.219 -10.367 7.66 1 91.62 158 GLY A N 1
ATOM 1261 C CA . GLY A 1 158 ? 21.438 -10.57 6.234 1 91.62 158 GLY A CA 1
ATOM 1262 C C . GLY A 1 158 ? 22.297 -11.766 5.922 1 91.62 158 GLY A C 1
ATOM 1263 O O . GLY A 1 158 ? 21.984 -12.562 5.031 1 91.62 158 GLY A O 1
ATOM 1264 N N . ARG A 1 159 ? 23.328 -11.945 6.676 1 91.69 159 ARG A N 1
ATOM 1265 C CA . ARG A 1 159 ? 24.234 -13.062 6.48 1 91.69 159 ARG A CA 1
ATOM 1266 C C . ARG A 1 159 ? 23.562 -14.391 6.805 1 91.69 159 ARG A C 1
ATOM 1268 O O . ARG A 1 159 ? 23.766 -15.383 6.109 1 91.69 159 ARG A O 1
ATOM 1275 N N . ARG A 1 160 ? 22.844 -14.359 7.848 1 93.56 160 ARG A N 1
ATOM 1276 C CA . ARG A 1 160 ? 22.156 -15.578 8.242 1 93.56 160 ARG A CA 1
ATOM 1277 C C . ARG A 1 160 ? 21.109 -15.977 7.199 1 93.56 160 ARG A C 1
ATOM 1279 O O . ARG A 1 160 ? 20.859 -17.172 6.98 1 93.56 160 ARG A O 1
ATOM 1286 N N . LEU A 1 161 ? 20.484 -15.031 6.625 1 94.12 161 LEU A N 1
ATOM 1287 C CA . LEU A 1 161 ? 19.531 -15.305 5.551 1 94.12 161 LEU A CA 1
ATOM 1288 C C . LEU A 1 161 ? 20.25 -15.906 4.344 1 94.12 161 LEU A C 1
ATOM 1290 O O . LEU A 1 161 ? 19.719 -16.797 3.684 1 94.12 161 LEU A O 1
ATOM 1294 N N . ASP A 1 162 ? 21.391 -15.391 4.094 1 94.31 162 ASP A N 1
ATOM 1295 C CA . ASP A 1 162 ? 22.203 -15.961 3.021 1 94.31 162 ASP A CA 1
ATOM 1296 C C . ASP A 1 162 ? 22.531 -17.422 3.297 1 94.31 162 ASP A C 1
ATOM 1298 O O . ASP A 1 162 ? 22.422 -18.266 2.402 1 94.31 162 ASP A O 1
ATOM 1302 N N . ASP A 1 163 ? 22.906 -17.641 4.508 1 93.81 163 ASP A N 1
ATOM 1303 C CA . ASP A 1 163 ? 23.234 -19 4.902 1 93.81 163 ASP A CA 1
ATOM 1304 C C . ASP A 1 163 ? 22.016 -19.922 4.754 1 93.81 163 ASP A C 1
ATOM 1306 O O . ASP A 1 163 ? 22.141 -21.047 4.277 1 93.81 163 ASP A O 1
ATOM 1310 N N . LYS A 1 164 ? 20.938 -19.422 5.207 1 93.69 164 LYS A N 1
ATOM 1311 C CA . LYS A 1 164 ? 19.719 -20.219 5.109 1 93.69 164 LYS A CA 1
ATOM 1312 C C . LYS A 1 164 ? 19.375 -20.5 3.654 1 93.69 164 LYS A C 1
ATOM 1314 O O . LYS A 1 164 ? 18.906 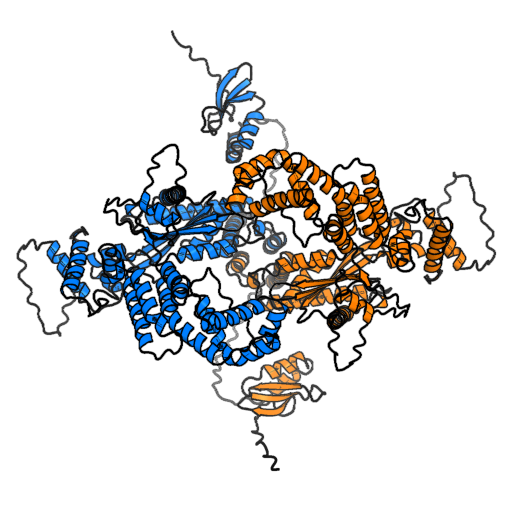-21.594 3.328 1 93.69 164 LYS A O 1
ATOM 1319 N N . LYS A 1 165 ? 19.531 -19.547 2.814 1 94.62 165 LYS A N 1
ATOM 1320 C CA . LYS A 1 165 ? 19.281 -19.75 1.391 1 94.62 165 LYS A CA 1
ATOM 1321 C C . LYS A 1 165 ? 20.172 -20.844 0.822 1 94.62 165 LYS A C 1
ATOM 1323 O O . LYS A 1 165 ? 19.719 -21.703 0.066 1 94.62 165 LYS A O 1
ATOM 1328 N N . ILE A 1 166 ? 21.406 -20.844 1.218 1 94.06 166 ILE A N 1
ATOM 1329 C CA . ILE A 1 166 ? 22.359 -21.828 0.734 1 94.06 166 ILE A CA 1
ATOM 1330 C C . ILE A 1 166 ? 21.953 -23.219 1.188 1 94.06 166 ILE A C 1
ATOM 1332 O O . ILE A 1 166 ? 21.984 -24.172 0.407 1 94.06 166 ILE A O 1
ATOM 1336 N N . ILE A 1 167 ? 21.531 -23.281 2.377 1 93.5 167 ILE A N 1
ATOM 1337 C CA . ILE A 1 167 ? 21.109 -24.562 2.932 1 93.5 167 ILE A CA 1
ATOM 1338 C C . ILE A 1 167 ? 19.906 -25.094 2.148 1 93.5 167 ILE A C 1
ATOM 1340 O O . ILE A 1 167 ? 19.859 -26.281 1.816 1 93.5 167 ILE A O 1
ATOM 1344 N N . ILE A 1 168 ? 19 -24.281 1.889 1 94.69 168 ILE A N 1
ATOM 1345 C CA . ILE A 1 168 ? 17.797 -24.703 1.163 1 94.69 168 ILE A CA 1
ATOM 1346 C C . ILE A 1 168 ? 18.172 -25.078 -0.267 1 94.69 168 ILE A C 1
ATOM 1348 O O . ILE A 1 168 ? 17.656 -26.062 -0.808 1 94.69 168 ILE A O 1
ATOM 1352 N N . CYS A 1 169 ? 19.047 -24.312 -0.861 1 94.94 169 CYS A N 1
ATOM 1353 C CA . CYS A 1 169 ? 19.516 -24.641 -2.205 1 94.94 169 CYS A CA 1
ATOM 1354 C C . CYS A 1 169 ? 20.172 -26.016 -2.234 1 94.94 169 CYS A C 1
ATOM 1356 O O . CYS A 1 169 ? 19.953 -26.797 -3.158 1 94.94 169 CYS A O 1
ATOM 1358 N N . GLU A 1 170 ? 20.922 -26.297 -1.227 1 94.19 170 GLU A N 1
ATOM 1359 C CA . GLU A 1 170 ? 21.594 -27.594 -1.139 1 94.19 170 GLU A CA 1
ATOM 1360 C C . GLU A 1 170 ? 20.562 -28.719 -0.964 1 94.19 170 GLU A C 1
ATOM 1362 O O . GLU A 1 170 ? 20.703 -29.781 -1.579 1 94.19 170 GLU A O 1
ATOM 1367 N N . LYS A 1 171 ? 19.641 -28.438 -0.163 1 94.62 171 LYS A N 1
ATOM 1368 C CA . LYS A 1 171 ? 18.578 -29.438 0.044 1 94.62 171 LYS A CA 1
ATOM 1369 C C . LYS A 1 171 ? 17.828 -29.719 -1.253 1 94.62 171 LYS A C 1
ATOM 1371 O O . LYS A 1 171 ? 17.547 -30.875 -1.578 1 94.62 171 LYS A O 1
ATOM 1376 N N . LEU A 1 172 ? 17.516 -28.719 -1.976 1 95.75 172 LEU A N 1
ATOM 1377 C CA . LEU A 1 172 ? 16.797 -28.859 -3.238 1 95.75 172 LEU A CA 1
ATOM 1378 C C . LEU A 1 172 ? 17.656 -29.578 -4.27 1 95.75 172 LEU A C 1
ATOM 1380 O O . LEU A 1 172 ? 17.172 -30.453 -4.996 1 95.75 172 LEU A O 1
ATOM 1384 N N . ASN A 1 173 ? 18.875 -29.281 -4.25 1 94.5 173 ASN A N 1
ATOM 1385 C CA . ASN A 1 173 ? 19.797 -29.953 -5.168 1 94.5 173 ASN A CA 1
ATOM 1386 C C . ASN A 1 173 ? 19.891 -31.438 -4.867 1 94.5 173 ASN A C 1
ATOM 1388 O O . ASN A 1 173 ? 19.969 -32.25 -5.781 1 94.5 173 ASN A O 1
ATOM 1392 N N . LYS A 1 174 ? 19.891 -31.734 -3.619 1 93.56 174 LYS A N 1
ATOM 1393 C CA . LYS A 1 174 ? 19.922 -33.156 -3.234 1 93.56 174 LYS A CA 1
ATOM 1394 C C . LYS A 1 174 ? 18.656 -33.875 -3.699 1 93.56 174 LYS A C 1
ATOM 1396 O O . LYS A 1 174 ? 18.719 -35 -4.172 1 93.56 174 LYS A O 1
ATOM 1401 N N . ILE A 1 175 ? 17.594 -33.188 -3.604 1 93.12 175 ILE A N 1
ATOM 1402 C CA . ILE A 1 175 ? 16.328 -33.781 -4.035 1 93.12 175 ILE A CA 1
ATOM 1403 C C . ILE A 1 175 ? 16.344 -34 -5.547 1 93.12 175 ILE A C 1
ATOM 1405 O O . ILE A 1 175 ? 15.961 -35.062 -6.035 1 93.12 175 ILE A O 1
ATOM 1409 N N . PHE A 1 176 ? 16.844 -33.062 -6.277 1 94.44 176 PHE A N 1
ATOM 1410 C CA . PHE A 1 176 ? 16.812 -33.094 -7.734 1 94.44 176 PHE A CA 1
ATOM 1411 C C . PHE A 1 176 ? 17.859 -34.062 -8.273 1 94.44 176 PHE A C 1
ATOM 1413 O O . PHE A 1 176 ? 17.703 -34.594 -9.375 1 94.44 176 PHE A O 1
ATOM 1420 N N . GLN A 1 177 ? 18.828 -34.344 -7.461 1 92 177 GLN A N 1
ATOM 1421 C CA . GLN A 1 177 ? 19.922 -35.188 -7.93 1 92 177 GLN A CA 1
ATOM 1422 C C . GLN A 1 177 ? 19.75 -36.625 -7.434 1 92 177 GLN A C 1
ATOM 1424 O O . GLN A 1 177 ? 20.531 -37.5 -7.789 1 92 177 GLN A O 1
ATOM 1429 N N . LYS A 1 178 ? 18.797 -36.688 -6.656 1 88.31 178 LYS A N 1
ATOM 1430 C CA . LYS A 1 178 ? 18.547 -38.031 -6.145 1 88.31 178 LYS A CA 1
ATOM 1431 C C . LYS A 1 178 ? 18.344 -39.031 -7.285 1 88.31 178 LYS A C 1
ATOM 1433 O O . LYS A 1 178 ? 17.688 -38.719 -8.281 1 88.31 178 LYS A O 1
ATOM 1438 N N . SER A 1 179 ? 18.953 -40.219 -7.285 1 83.88 179 SER A N 1
ATOM 1439 C CA . SER A 1 179 ? 18.75 -41.281 -8.258 1 83.88 179 SER A CA 1
ATOM 1440 C C . SER A 1 179 ? 17.688 -42.281 -7.785 1 83.88 179 SER A C 1
ATOM 1442 O O . SER A 1 179 ? 17.719 -42.719 -6.645 1 83.88 179 SER A O 1
ATOM 1444 N N . PRO A 1 180 ? 16.781 -42.562 -8.531 1 85.06 180 PRO A N 1
ATOM 1445 C CA . PRO A 1 180 ? 16.531 -42.125 -9.906 1 85.06 180 PRO A CA 1
ATOM 1446 C C . PRO A 1 180 ? 16.031 -40.688 -9.977 1 85.06 180 PRO A C 1
ATOM 1448 O O . PRO A 1 180 ? 15.344 -40.219 -9.07 1 85.06 180 PRO A O 1
ATOM 1451 N N . LYS A 1 181 ? 16.391 -40.062 -11.023 1 88.75 181 LYS A N 1
ATOM 1452 C CA . LYS A 1 181 ? 16.062 -38.656 -11.172 1 88.75 181 LYS A CA 1
ATOM 1453 C C . LYS A 1 181 ? 14.555 -38.438 -11.18 1 88.75 181 LYS A C 1
ATOM 1455 O O . LYS A 1 181 ? 13.82 -39.188 -11.836 1 88.75 181 LYS A O 1
ATOM 1460 N N . ILE A 1 182 ? 14.211 -37.562 -10.422 1 91.94 182 ILE A N 1
ATOM 1461 C CA . ILE A 1 182 ? 12.781 -37.281 -10.305 1 91.94 182 ILE A CA 1
ATOM 1462 C C . ILE A 1 182 ? 12.344 -36.406 -11.469 1 91.94 182 ILE A C 1
ATOM 1464 O O . ILE A 1 182 ? 13.117 -35.562 -11.953 1 91.94 182 ILE A O 1
ATOM 1468 N N . LYS A 1 183 ? 11.172 -36.625 -11.938 1 94.5 183 LYS A N 1
ATOM 1469 C CA . LYS A 1 183 ? 10.578 -35.75 -12.945 1 94.5 183 LYS A CA 1
ATOM 1470 C C . LYS A 1 183 ? 10 -34.469 -12.305 1 94.5 183 LYS A C 1
ATOM 1472 O O . LYS A 1 183 ? 9.383 -34.531 -11.234 1 94.5 183 LYS A O 1
ATOM 1477 N N . VAL A 1 184 ? 10.25 -33.344 -12.977 1 96.31 184 VAL A N 1
ATOM 1478 C CA . VAL A 1 184 ? 9.859 -32.062 -12.391 1 96.31 184 VAL A CA 1
ATOM 1479 C C . VAL A 1 184 ? 9.102 -31.234 -13.422 1 96.31 184 VAL A C 1
ATOM 1481 O O . VAL A 1 184 ? 9.43 -31.25 -14.609 1 96.31 184 VAL A O 1
ATOM 1484 N N . CYS A 1 185 ? 8.055 -30.609 -12.961 1 97 185 CYS A N 1
ATOM 1485 C CA . CYS A 1 185 ? 7.355 -29.609 -13.75 1 97 185 CYS A CA 1
ATOM 1486 C C . CYS A 1 185 ? 7.621 -28.203 -13.211 1 97 185 CYS A C 1
ATOM 1488 O O . CYS A 1 185 ? 7.578 -27.984 -12 1 97 185 CYS A O 1
ATOM 1490 N N . THR A 1 186 ? 7.871 -27.266 -14.078 1 97.12 186 THR A N 1
ATOM 1491 C CA . THR A 1 186 ? 8.164 -25.906 -13.617 1 97.12 186 THR A CA 1
ATOM 1492 C C . THR A 1 186 ? 7.113 -24.922 -14.125 1 97.12 186 THR A C 1
ATOM 1494 O O . THR A 1 186 ? 6.43 -25.188 -15.117 1 97.12 186 THR A O 1
ATOM 1497 N N . THR A 1 187 ? 6.898 -23.906 -13.391 1 96.62 187 THR A N 1
ATOM 1498 C CA . THR A 1 187 ? 6.066 -22.781 -13.812 1 96.62 187 THR A CA 1
ATOM 1499 C C . THR A 1 187 ? 6.871 -21.484 -13.836 1 96.62 187 THR A C 1
ATOM 1501 O O . THR A 1 187 ? 7.781 -21.312 -13.023 1 96.62 187 THR A O 1
ATOM 1504 N N . ALA A 1 188 ? 6.582 -20.625 -14.75 1 96.75 188 ALA A N 1
ATOM 1505 C CA . ALA A 1 188 ? 7.301 -19.359 -14.859 1 96.75 188 ALA A CA 1
ATOM 1506 C C . ALA A 1 188 ? 6.363 -18.234 -15.297 1 96.75 188 ALA A C 1
ATOM 1508 O O . ALA A 1 188 ? 5.43 -18.469 -16.062 1 96.75 188 ALA A O 1
ATOM 1509 N N . ASP A 1 189 ? 6.551 -17.125 -14.742 1 94.69 189 ASP A N 1
ATOM 1510 C CA . ASP A 1 189 ? 5.816 -15.914 -15.102 1 94.69 189 ASP A CA 1
ATOM 1511 C C . ASP A 1 189 ? 6.602 -14.656 -14.711 1 94.69 189 ASP A C 1
ATOM 1513 O O . ASP A 1 189 ? 7.598 -14.742 -13.984 1 94.69 189 ASP A O 1
ATOM 1517 N N . ILE A 1 190 ? 6.215 -13.555 -15.336 1 93.19 190 ILE A N 1
ATOM 1518 C CA . ILE A 1 190 ? 6.863 -12.281 -15.039 1 93.19 190 ILE A CA 1
ATOM 1519 C C . ILE A 1 190 ? 5.891 -11.367 -14.297 1 93.19 190 ILE A C 1
ATOM 1521 O O . ILE A 1 190 ? 4.738 -11.211 -14.703 1 93.19 190 ILE A O 1
ATOM 1525 N N . TRP A 1 191 ? 6.363 -10.852 -13.172 1 90.06 191 TRP A N 1
ATOM 1526 C CA . TRP A 1 191 ? 5.609 -9.883 -12.375 1 90.06 191 TRP A CA 1
ATOM 1527 C C . TRP A 1 191 ? 6.258 -8.5 -12.445 1 90.06 191 TRP A C 1
ATOM 1529 O O . TRP A 1 191 ? 7.43 -8.344 -12.102 1 90.06 191 TRP A O 1
ATOM 1539 N N . SER A 1 192 ? 5.48 -7.508 -12.867 1 85.88 192 SER A N 1
ATOM 1540 C CA . SER A 1 192 ? 6.02 -6.16 -13.031 1 85.88 192 SER A CA 1
ATOM 1541 C C . SER A 1 192 ? 5.355 -5.18 -12.07 1 85.88 192 SER A C 1
ATOM 1543 O O . SER A 1 192 ? 4.129 -5.156 -11.945 1 85.88 192 SER A O 1
ATOM 1545 N N . THR A 1 193 ? 6.145 -4.473 -11.328 1 82.38 193 THR A N 1
ATOM 1546 C CA . THR A 1 193 ? 5.688 -3.363 -10.5 1 82.38 193 THR A CA 1
ATOM 1547 C C . THR A 1 193 ? 5.914 -2.029 -11.203 1 82.38 193 THR A C 1
ATOM 1549 O O . THR A 1 193 ? 6.211 -1.996 -12.398 1 82.38 193 THR A O 1
ATOM 1552 N N . LYS A 1 194 ? 5.766 -0.96 -10.484 1 73.25 194 LYS A N 1
ATOM 1553 C CA . LYS A 1 194 ? 5.938 0.368 -11.07 1 73.25 194 LYS A CA 1
ATOM 1554 C C . LYS A 1 194 ? 7.391 0.61 -11.469 1 73.25 194 LYS A C 1
ATOM 1556 O O . LYS A 1 194 ? 7.664 1.308 -12.445 1 73.25 194 LYS A O 1
ATOM 1561 N N . HIS A 1 195 ? 8.305 -0.026 -10.742 1 76.12 195 HIS A N 1
ATOM 1562 C CA . HIS A 1 195 ? 9.703 0.324 -10.961 1 76.12 195 HIS A CA 1
ATOM 1563 C C . HIS A 1 195 ? 10.531 -0.902 -11.344 1 76.12 195 HIS A C 1
ATOM 1565 O O . HIS A 1 195 ? 11.617 -0.773 -11.906 1 76.12 195 HIS A O 1
ATOM 1571 N N . ARG A 1 196 ? 9.984 -2.068 -11.047 1 85 196 ARG A N 1
ATOM 1572 C CA . ARG A 1 196 ? 10.805 -3.268 -11.195 1 85 196 ARG A CA 1
ATOM 1573 C C . ARG A 1 196 ? 9.969 -4.438 -11.703 1 85 196 ARG A C 1
ATOM 1575 O O . ARG A 1 196 ? 8.773 -4.531 -11.406 1 85 196 ARG A O 1
ATOM 1582 N N . SER A 1 197 ? 10.594 -5.32 -12.523 1 89.44 197 SER A N 1
ATOM 1583 C CA . SER A 1 197 ? 9.977 -6.57 -12.961 1 89.44 197 SER A CA 1
ATOM 1584 C C . SER A 1 197 ? 10.766 -7.777 -12.461 1 89.44 197 SER A C 1
ATOM 1586 O O . SER A 1 197 ? 11.992 -7.719 -12.336 1 89.44 197 SER A O 1
ATOM 1588 N N . PHE A 1 198 ? 10.07 -8.812 -12.188 1 93.25 198 PHE A N 1
ATOM 1589 C CA . PHE A 1 198 ? 10.688 -10.023 -11.664 1 93.25 198 PHE A CA 1
ATOM 1590 C C . PHE A 1 198 ? 10.156 -11.258 -12.391 1 93.25 198 PHE A C 1
ATOM 1592 O O . PHE A 1 198 ? 8.977 -11.305 -12.766 1 93.25 198 PHE A O 1
ATOM 1599 N N . ILE A 1 199 ? 11.008 -12.219 -12.586 1 95.69 199 ILE A N 1
ATOM 1600 C CA . ILE A 1 199 ? 10.578 -13.508 -13.117 1 95.69 199 ILE A CA 1
ATOM 1601 C C . ILE A 1 199 ? 10.523 -14.539 -11.992 1 95.69 199 ILE A C 1
ATOM 1603 O O . ILE A 1 199 ? 11.5 -14.719 -11.258 1 95.69 199 ILE A O 1
ATOM 1607 N N . GLY A 1 200 ? 9.383 -15.055 -11.773 1 96.69 200 GLY A N 1
ATOM 1608 C CA . GLY A 1 200 ? 9.195 -16.109 -10.797 1 96.69 200 GLY A CA 1
ATOM 1609 C C . GLY A 1 200 ? 9.172 -17.5 -11.422 1 96.69 200 GLY A C 1
ATOM 1610 O O . GLY A 1 200 ? 8.625 -17.688 -12.508 1 96.69 200 GLY A O 1
ATOM 1611 N N . VAL A 1 201 ? 9.828 -18.438 -10.734 1 97.75 201 VAL A N 1
ATOM 1612 C CA . VAL A 1 201 ? 9.875 -19.812 -11.219 1 97.75 201 VAL A CA 1
ATOM 1613 C C . VAL A 1 201 ? 9.648 -20.766 -10.055 1 97.75 201 VAL A C 1
ATOM 1615 O O . VAL A 1 201 ? 10.242 -20.609 -8.984 1 97.75 201 VAL A O 1
ATOM 1618 N N . THR A 1 202 ? 8.773 -21.703 -10.219 1 97.19 202 THR A N 1
ATOM 1619 C CA . THR A 1 202 ? 8.523 -22.75 -9.227 1 97.19 202 THR A CA 1
ATOM 1620 C C . THR A 1 202 ? 8.742 -24.125 -9.836 1 97.19 202 THR A C 1
ATOM 1622 O O . THR A 1 202 ? 8.781 -24.281 -11.055 1 97.19 202 THR A O 1
ATOM 1625 N N . ALA A 1 203 ? 8.945 -25.109 -9.023 1 96.94 203 ALA A N 1
ATOM 1626 C CA . ALA A 1 203 ? 9.102 -26.5 -9.438 1 96.94 203 ALA A CA 1
ATOM 1627 C C . ALA A 1 203 ? 8.195 -27.422 -8.625 1 96.94 203 ALA A C 1
ATOM 1629 O O . ALA A 1 203 ? 7.988 -27.203 -7.43 1 96.94 203 ALA A O 1
ATOM 1630 N N . HIS A 1 204 ? 7.703 -28.406 -9.312 1 95.75 204 HIS A N 1
ATOM 1631 C CA . HIS A 1 204 ? 6.754 -29.328 -8.703 1 95.75 204 HIS A CA 1
ATOM 1632 C C . HIS A 1 204 ? 7.062 -30.781 -9.102 1 95.75 204 HIS A C 1
ATOM 1634 O O . HIS A 1 204 ? 7.438 -31.047 -10.242 1 95.75 204 HIS A O 1
ATOM 1640 N N . TRP A 1 205 ? 6.934 -31.719 -8.188 1 95.44 205 TRP A N 1
ATOM 1641 C CA . TRP A 1 205 ? 7.145 -33.125 -8.477 1 95.44 205 TRP A CA 1
ATOM 1642 C C . TRP A 1 205 ? 6.234 -34 -7.617 1 95.44 205 TRP A C 1
ATOM 1644 O O . TRP A 1 205 ? 5.578 -33.5 -6.699 1 95.44 205 TRP A O 1
ATOM 1654 N N . ILE A 1 206 ? 6.082 -35.25 -8.016 1 94.88 206 ILE A N 1
ATOM 1655 C CA . ILE A 1 206 ? 5.242 -36.188 -7.301 1 94.88 206 ILE A CA 1
ATOM 1656 C C . ILE A 1 206 ? 6.125 -37.188 -6.543 1 94.88 206 ILE A C 1
ATOM 1658 O O . ILE A 1 206 ? 7.07 -37.75 -7.105 1 94.88 206 ILE A O 1
ATOM 1662 N N . ASP A 1 207 ? 5.824 -37.344 -5.262 1 91.38 207 ASP A N 1
ATOM 1663 C CA . ASP A 1 207 ? 6.531 -38.344 -4.461 1 91.38 207 ASP A CA 1
ATOM 1664 C C . ASP A 1 207 ? 6.156 -39.75 -4.895 1 91.38 207 ASP A C 1
ATOM 1666 O O . ASP A 1 207 ? 4.973 -40.062 -5.008 1 91.38 207 ASP A O 1
ATOM 1670 N N . SER A 1 208 ? 7.043 -40.656 -5.113 1 90 208 SER A N 1
ATOM 1671 C CA . SER A 1 208 ? 6.812 -42 -5.66 1 90 208 SER A CA 1
ATOM 1672 C C . SER A 1 208 ? 6.168 -42.906 -4.625 1 90 208 SER A C 1
ATOM 1674 O O . SER A 1 208 ? 5.523 -43.906 -4.984 1 90 208 SER A O 1
ATOM 1676 N N . GLU A 1 209 ? 6.332 -42.531 -3.389 1 88.75 209 GLU A N 1
ATOM 1677 C CA . GLU A 1 209 ? 5.793 -43.406 -2.338 1 88.75 209 GLU A CA 1
ATOM 1678 C C . GLU A 1 209 ? 4.406 -42.938 -1.903 1 88.75 209 GLU A C 1
ATOM 1680 O O . GLU A 1 209 ? 3.473 -43.719 -1.831 1 88.75 209 GLU A O 1
ATOM 1685 N N . THR A 1 210 ? 4.23 -41.719 -1.752 1 89.25 210 THR A N 1
ATOM 1686 C CA . THR A 1 210 ? 2.984 -41.188 -1.203 1 89.25 210 THR A CA 1
ATOM 1687 C C . THR A 1 210 ? 2.074 -40.688 -2.316 1 89.25 210 THR A C 1
ATOM 1689 O O . THR A 1 210 ? 0.881 -40.469 -2.1 1 89.25 210 THR A O 1
ATOM 1692 N N . PHE A 1 211 ? 2.564 -40.406 -3.516 1 92.12 211 PHE A N 1
ATOM 1693 C CA . PHE A 1 211 ? 1.872 -39.875 -4.688 1 92.12 211 PHE A CA 1
ATOM 1694 C C . PHE A 1 211 ? 1.381 -38.469 -4.434 1 92.12 211 PHE A C 1
ATOM 1696 O O . PHE A 1 211 ? 0.506 -37.969 -5.145 1 92.12 211 PHE A O 1
ATOM 1703 N N . GLU A 1 212 ? 1.975 -37.844 -3.354 1 90.31 212 GLU A N 1
ATOM 1704 C CA . GLU A 1 212 ? 1.638 -36.438 -3.072 1 90.31 212 GLU A CA 1
ATOM 1705 C C . GLU A 1 212 ? 2.512 -35.5 -3.881 1 90.31 212 GLU A C 1
ATOM 1707 O O . GLU A 1 212 ? 3.689 -35.781 -4.117 1 90.31 212 GLU A O 1
ATOM 1712 N N . ARG A 1 213 ? 1.877 -34.438 -4.238 1 92.94 213 ARG A N 1
ATOM 1713 C CA . ARG A 1 213 ? 2.629 -33.438 -4.984 1 92.94 213 ARG A CA 1
ATOM 1714 C C . ARG A 1 213 ? 3.422 -32.531 -4.043 1 92.94 213 ARG A C 1
ATOM 1716 O O . ARG A 1 213 ? 2.895 -32.094 -3.029 1 92.94 213 ARG A O 1
ATOM 1723 N N . HIS A 1 214 ? 4.66 -32.375 -4.363 1 92.94 214 HIS A N 1
ATOM 1724 C CA . HIS A 1 214 ? 5.535 -31.438 -3.668 1 92.94 214 HIS A CA 1
ATOM 1725 C C . HIS A 1 214 ? 5.914 -30.266 -4.566 1 92.94 214 HIS A C 1
ATOM 1727 O O . HIS A 1 214 ? 5.809 -30.359 -5.793 1 92.94 214 HIS A O 1
ATOM 1733 N N . GLY A 1 215 ? 6.195 -29.188 -3.959 1 94.31 215 GLY A N 1
ATOM 1734 C CA . GLY A 1 215 ? 6.594 -28.016 -4.715 1 94.31 215 GLY A CA 1
ATOM 1735 C C . GLY A 1 215 ? 7.652 -27.188 -4.016 1 94.31 215 GLY A C 1
ATOM 1736 O O . GLY A 1 215 ? 7.953 -27.406 -2.842 1 94.31 215 GLY A O 1
ATOM 1737 N N . CYS A 1 216 ? 8.273 -26.312 -4.812 1 96.12 216 CYS A N 1
ATOM 1738 C CA . CYS A 1 216 ? 9.25 -25.391 -4.254 1 96.12 216 CYS A CA 1
ATOM 1739 C C . CYS A 1 216 ? 9.391 -24.156 -5.137 1 96.12 216 CYS A C 1
ATOM 1741 O O . CYS A 1 216 ? 8.875 -24.109 -6.254 1 96.12 216 CYS A O 1
ATOM 1743 N N . VAL A 1 217 ? 9.961 -23.156 -4.57 1 97.06 217 VAL A N 1
ATOM 1744 C CA . VAL A 1 217 ? 10.305 -21.938 -5.309 1 97.06 217 VAL A CA 1
ATOM 1745 C C . VAL A 1 217 ? 11.766 -22 -5.754 1 97.06 217 VAL A C 1
ATOM 1747 O O . VAL A 1 217 ? 12.648 -22.328 -4.957 1 97.06 217 VAL A O 1
ATOM 1750 N N . LEU A 1 218 ? 12 -21.797 -6.992 1 97.44 218 LEU A N 1
ATOM 1751 C CA . LEU A 1 218 ? 13.359 -21.781 -7.504 1 97.44 218 LEU A CA 1
ATOM 1752 C C . LEU A 1 218 ? 13.93 -20.375 -7.508 1 97.44 218 LEU A C 1
ATOM 1754 O O . LEU A 1 218 ? 15.086 -20.156 -7.137 1 97.44 218 LEU A O 1
ATOM 1758 N N . ALA A 1 219 ? 13.047 -19.438 -7.945 1 96.62 219 ALA A N 1
ATOM 1759 C CA . ALA A 1 219 ? 13.602 -18.094 -8.07 1 96.62 219 ALA A CA 1
ATOM 1760 C C . ALA A 1 219 ? 12.484 -17.047 -8.172 1 96.62 219 ALA A C 1
ATOM 1762 O O . ALA A 1 219 ? 11.359 -17.375 -8.547 1 96.62 219 ALA A O 1
ATOM 1763 N N . CYS A 1 220 ? 12.727 -15.938 -7.812 1 95.81 220 CYS A N 1
ATOM 1764 C CA . CYS A 1 220 ? 12.016 -14.688 -8.086 1 95.81 220 CYS A CA 1
ATOM 1765 C C . CYS A 1 220 ? 12.992 -13.562 -8.414 1 95.81 220 CYS A C 1
ATOM 1767 O O . CYS A 1 220 ? 13.141 -12.617 -7.641 1 95.81 220 CYS A O 1
ATOM 1769 N N . ARG A 1 221 ? 13.477 -13.664 -9.547 1 94.94 221 ARG A N 1
ATOM 1770 C CA . ARG A 1 221 ? 14.664 -12.914 -9.945 1 94.94 221 ARG A CA 1
ATOM 1771 C C . ARG A 1 221 ? 14.281 -11.641 -10.703 1 94.94 221 ARG A C 1
ATOM 1773 O O . ARG A 1 221 ? 13.344 -11.648 -11.492 1 94.94 221 ARG A O 1
ATOM 1780 N N . ARG A 1 222 ? 15.117 -10.617 -10.438 1 92.38 222 ARG A N 1
ATOM 1781 C CA . ARG A 1 222 ? 14.93 -9.344 -11.141 1 92.38 222 ARG A CA 1
ATOM 1782 C C . ARG A 1 222 ? 15.078 -9.523 -12.641 1 92.38 222 ARG A C 1
ATOM 1784 O O . ARG A 1 222 ? 16 -10.188 -13.109 1 92.38 222 ARG A O 1
ATOM 1791 N N . PHE A 1 223 ? 14.086 -9.086 -13.375 1 92 223 PHE A N 1
ATOM 1792 C CA . PHE A 1 223 ? 14.109 -9.07 -14.828 1 92 223 PHE A CA 1
ATOM 1793 C C . PHE A 1 223 ? 14.352 -7.652 -15.344 1 92 223 PHE A C 1
ATOM 1795 O O . PHE A 1 223 ? 13.406 -6.879 -15.508 1 92 223 PHE A O 1
ATOM 1802 N N . LYS A 1 224 ? 15.555 -7.324 -15.664 1 86.25 224 LYS A N 1
ATOM 1803 C CA . LYS A 1 224 ? 15.922 -5.977 -16.094 1 86.25 224 LYS A CA 1
ATOM 1804 C C . LYS A 1 224 ? 15.672 -5.785 -17.594 1 86.25 224 LYS A C 1
ATOM 1806 O O . LYS A 1 224 ? 15.938 -6.691 -18.391 1 86.25 224 LYS A O 1
ATOM 1811 N N . GLY A 1 225 ? 15.188 -4.742 -17.984 1 80.19 225 GLY A N 1
ATOM 1812 C CA . GLY A 1 225 ? 15.039 -4.391 -19.391 1 80.19 225 GLY A CA 1
ATOM 1813 C C . GLY A 1 225 ? 13.781 -4.965 -20.016 1 80.19 225 GLY A C 1
ATOM 1814 O O . GLY A 1 225 ? 12.789 -5.207 -19.312 1 80.19 225 GLY A O 1
ATOM 1815 N N . SER A 1 226 ? 13.844 -5.082 -21.328 1 82.06 226 SER A N 1
ATOM 1816 C CA . SER A 1 226 ? 12.688 -5.59 -22.062 1 82.06 226 SER A CA 1
ATOM 1817 C C . SER A 1 226 ? 12.57 -7.105 -21.922 1 82.06 226 SER A C 1
ATOM 1819 O O . SER A 1 226 ? 13.578 -7.816 -21.938 1 82.06 226 SER A O 1
ATOM 1821 N N . HIS A 1 227 ? 11.43 -7.488 -21.812 1 85.94 227 HIS A N 1
ATOM 1822 C CA . HIS A 1 227 ? 11.156 -8.914 -21.641 1 85.94 227 HIS A CA 1
ATOM 1823 C C . HIS A 1 227 ? 11.227 -9.648 -22.969 1 85.94 227 HIS A C 1
ATOM 1825 O O . HIS A 1 227 ? 10.227 -10.234 -23.406 1 85.94 227 HIS A O 1
ATOM 1831 N N . THR A 1 228 ? 12.359 -9.75 -23.531 1 88.88 228 THR A N 1
ATOM 1832 C CA . THR A 1 228 ? 12.523 -10.406 -24.828 1 88.88 228 THR A CA 1
ATOM 1833 C C . THR A 1 228 ? 12.625 -11.914 -24.656 1 88.88 228 THR A C 1
ATOM 1835 O O . THR A 1 228 ? 12.961 -12.406 -23.578 1 88.88 228 THR A O 1
ATOM 1838 N N . TYR A 1 229 ? 12.234 -12.617 -25.766 1 91.12 229 TYR A N 1
ATOM 1839 C CA . TYR A 1 229 ? 12.188 -14.07 -25.703 1 91.12 229 TYR A CA 1
ATOM 1840 C C . TYR A 1 229 ? 13.57 -14.656 -25.422 1 91.12 229 TYR A C 1
ATOM 1842 O O . TYR A 1 229 ? 13.695 -15.664 -24.734 1 91.12 229 TYR A O 1
ATOM 1850 N N . ASP A 1 230 ? 14.602 -14.031 -25.922 1 90.38 230 ASP A N 1
ATOM 1851 C CA . ASP A 1 230 ? 15.961 -14.508 -25.719 1 90.38 230 ASP A CA 1
ATOM 1852 C C . ASP A 1 230 ? 16.391 -14.352 -24.266 1 90.38 230 ASP A C 1
ATOM 1854 O O . ASP A 1 230 ? 17.016 -15.25 -23.703 1 90.38 230 ASP A O 1
ATOM 1858 N N . LYS A 1 231 ? 16.031 -13.195 -23.719 1 91.75 231 LYS A N 1
ATOM 1859 C CA . LYS A 1 231 ? 16.375 -12.945 -22.328 1 91.75 231 LYS A CA 1
ATOM 1860 C C . LYS A 1 231 ? 15.633 -13.883 -21.391 1 91.75 231 LYS A C 1
ATOM 1862 O O . LYS A 1 231 ? 16.172 -14.336 -20.375 1 91.75 231 LYS A O 1
ATOM 1867 N N . ILE A 1 232 ? 14.414 -14.133 -21.719 1 94.56 232 ILE A N 1
ATOM 1868 C CA . ILE A 1 232 ? 13.617 -15.07 -20.938 1 94.56 232 ILE A CA 1
ATOM 1869 C C . ILE A 1 232 ? 14.297 -16.438 -20.938 1 94.56 232 ILE A C 1
ATOM 1871 O O . ILE A 1 232 ? 14.461 -17.062 -19.875 1 94.56 232 ILE A O 1
ATOM 1875 N N . ALA A 1 233 ? 14.688 -16.906 -22.125 1 94.44 233 ALA A N 1
ATOM 1876 C CA . ALA A 1 233 ? 15.344 -18.203 -22.266 1 94.44 233 ALA A CA 1
ATOM 1877 C C . ALA A 1 233 ? 16.656 -18.234 -21.469 1 94.44 233 ALA A C 1
ATOM 1879 O O . ALA A 1 233 ? 16.953 -19.219 -20.797 1 94.44 233 ALA A O 1
ATOM 1880 N N . GLU A 1 234 ? 17.328 -17.125 -21.547 1 93.56 234 GLU A N 1
ATOM 1881 C CA . GLU A 1 234 ? 18.609 -17.047 -20.844 1 93.56 234 GLU A CA 1
ATOM 1882 C C . GLU A 1 234 ? 18.406 -17.141 -19.344 1 93.56 234 GLU A C 1
ATOM 1884 O O . GLU A 1 234 ? 19.109 -17.906 -18.672 1 93.56 234 GLU A O 1
ATOM 1889 N N . ILE A 1 235 ? 17.5 -16.406 -18.797 1 95.19 235 ILE A N 1
ATOM 1890 C CA . ILE A 1 235 ? 17.266 -16.375 -17.359 1 95.19 235 ILE A CA 1
ATOM 1891 C C . ILE A 1 235 ? 16.75 -17.734 -16.891 1 95.19 235 ILE A C 1
ATOM 1893 O O . ILE A 1 235 ? 17.172 -18.234 -15.844 1 95.19 235 ILE A O 1
ATOM 1897 N N . LEU A 1 236 ? 15.867 -18.375 -17.641 1 95.88 236 LEU A N 1
ATOM 1898 C CA . LEU A 1 236 ? 15.328 -19.672 -17.25 1 95.88 236 LEU A CA 1
ATOM 1899 C C . LEU A 1 236 ? 16.422 -20.734 -17.25 1 95.88 236 LEU A C 1
ATOM 1901 O O . LEU A 1 236 ? 16.5 -21.531 -16.312 1 95.88 236 LEU A O 1
ATOM 1905 N N . GLU A 1 237 ? 17.219 -20.734 -18.266 1 94.31 237 GLU A N 1
ATOM 1906 C CA . GLU A 1 237 ? 18.312 -21.703 -18.328 1 94.31 237 GLU A CA 1
ATOM 1907 C C . GLU A 1 237 ? 19.266 -21.516 -17.156 1 94.31 237 GLU A C 1
ATOM 1909 O O . GLU A 1 237 ? 19.75 -22.5 -16.578 1 94.31 237 GLU A O 1
ATOM 1914 N N . CYS A 1 238 ? 19.5 -20.25 -16.859 1 94.69 238 CYS A N 1
ATOM 1915 C CA . CYS A 1 238 ? 20.391 -19.953 -15.734 1 94.69 238 CYS A CA 1
ATOM 1916 C C . CYS A 1 238 ? 19.797 -20.484 -14.43 1 94.69 238 CYS A C 1
ATOM 1918 O O . CYS A 1 238 ? 20.531 -21.078 -13.625 1 94.69 238 CYS A O 1
ATOM 1920 N N . ILE A 1 239 ? 18.547 -20.312 -14.25 1 95.81 239 ILE A N 1
ATOM 1921 C CA . ILE A 1 239 ? 17.875 -20.75 -13.031 1 95.81 239 ILE A CA 1
ATOM 1922 C C . ILE A 1 239 ? 17.891 -22.266 -12.945 1 95.81 239 ILE A C 1
ATOM 1924 O O . ILE A 1 239 ? 18.188 -22.844 -11.891 1 95.81 239 ILE A O 1
ATOM 1928 N N . PHE A 1 240 ? 17.594 -23 -14.047 1 95.81 240 PHE A N 1
ATOM 1929 C CA . PHE A 1 240 ? 17.609 -24.453 -14.062 1 95.81 240 PHE A CA 1
ATOM 1930 C C . PHE A 1 240 ? 19 -25 -13.773 1 95.81 240 PHE A C 1
ATOM 1932 O O . PHE A 1 240 ? 19.156 -25.953 -13.016 1 95.81 240 PHE A O 1
ATOM 1939 N N . SER A 1 241 ? 19.984 -24.312 -14.32 1 93.31 241 SER A N 1
ATOM 1940 C CA . SER A 1 241 ? 21.375 -24.734 -14.133 1 93.31 241 SER A CA 1
ATOM 1941 C C . SER A 1 241 ? 21.812 -24.547 -12.68 1 93.31 241 SER A C 1
ATOM 1943 O O . SER A 1 241 ? 22.578 -25.359 -12.148 1 93.31 241 SER A O 1
ATOM 1945 N N . GLU A 1 242 ? 21.359 -23.531 -12.07 1 93.81 242 GLU A N 1
ATOM 1946 C CA . GLU A 1 242 ? 21.703 -23.234 -10.68 1 93.81 242 GLU A CA 1
ATOM 1947 C C . GLU A 1 242 ? 21.266 -24.375 -9.758 1 93.81 242 GLU A C 1
ATOM 1949 O O . GLU A 1 242 ? 21.906 -24.641 -8.734 1 93.81 242 GLU A O 1
ATOM 1954 N N . PHE A 1 243 ? 20.203 -25.047 -10.086 1 94.75 243 PHE A N 1
ATOM 1955 C CA . PHE A 1 243 ? 19.688 -26.125 -9.25 1 94.75 243 PHE A CA 1
ATOM 1956 C C . PHE A 1 243 ? 20 -27.484 -9.875 1 94.75 243 PHE A C 1
ATOM 1958 O O . PHE A 1 243 ? 19.406 -28.5 -9.508 1 94.75 243 PHE A O 1
ATOM 1965 N N . SER A 1 244 ? 20.844 -27.516 -10.859 1 90.94 244 SER A N 1
ATOM 1966 C CA . SER A 1 244 ? 21.297 -28.719 -11.539 1 90.94 244 SER A CA 1
ATOM 1967 C C . SER A 1 244 ? 20.109 -29.5 -12.102 1 90.94 244 SER A C 1
ATOM 1969 O O . SER A 1 244 ? 20.078 -30.734 -11.992 1 90.94 244 SER A O 1
ATOM 1971 N N . LEU A 1 245 ? 19.141 -28.797 -12.531 1 93.31 245 LEU A N 1
ATOM 1972 C CA . LEU A 1 245 ? 18.016 -29.438 -13.195 1 93.31 245 LEU A CA 1
ATOM 1973 C C . LEU A 1 245 ? 18.312 -29.672 -14.664 1 93.31 245 LEU A C 1
ATOM 1975 O O . LEU A 1 245 ? 18.484 -28.719 -15.43 1 93.31 245 LEU A O 1
ATOM 1979 N N . HIS A 1 246 ? 18.375 -30.891 -14.953 1 90.06 246 HIS A N 1
ATOM 1980 C CA . HIS A 1 246 ? 18.594 -31.219 -16.344 1 90.06 246 HIS A CA 1
ATOM 1981 C C . HIS A 1 246 ? 17.312 -31.094 -17.172 1 90.06 246 HIS A C 1
ATOM 1983 O O . HIS A 1 246 ? 16.219 -31.344 -16.641 1 90.06 246 HIS A O 1
ATOM 1989 N N . ILE A 1 247 ? 17.453 -30.766 -18.344 1 89.81 247 ILE A N 1
ATOM 1990 C CA . ILE A 1 247 ? 16.312 -30.516 -19.234 1 89.81 247 ILE A CA 1
ATOM 1991 C C . ILE A 1 247 ? 15.492 -31.781 -19.391 1 89.81 247 ILE A C 1
ATOM 1993 O O . ILE A 1 247 ? 14.266 -31.719 -19.531 1 89.81 247 ILE A O 1
ATOM 1997 N N . GLU A 1 248 ? 16.156 -32.938 -19.359 1 87.88 248 GLU A N 1
ATOM 1998 C CA . GLU A 1 248 ? 15.461 -34.219 -19.5 1 87.88 248 GLU A CA 1
ATOM 1999 C C . GLU A 1 248 ? 14.594 -34.5 -18.281 1 87.88 248 GLU A C 1
ATOM 2001 O O . GLU A 1 248 ? 13.641 -35.281 -18.375 1 87.88 248 GLU A O 1
ATOM 2006 N N . GLN A 1 249 ? 14.992 -33.875 -17.219 1 92 249 GLN A N 1
ATOM 2007 C CA . GLN A 1 249 ? 14.258 -34.094 -15.969 1 92 249 GLN A CA 1
ATOM 2008 C C . GLN A 1 249 ? 12.992 -33.219 -15.93 1 92 249 GLN A C 1
ATOM 2010 O O . GLN A 1 249 ? 12.047 -33.562 -15.211 1 92 249 GLN A O 1
ATOM 2015 N N . ILE A 1 250 ? 13.016 -32.156 -16.672 1 94.75 250 ILE A N 1
ATOM 2016 C CA . ILE A 1 250 ? 11.883 -31.25 -16.703 1 94.75 250 ILE A CA 1
ATOM 2017 C C . ILE A 1 250 ? 10.883 -31.703 -17.75 1 94.75 250 ILE A C 1
ATOM 2019 O O . ILE A 1 250 ? 11.188 -31.719 -18.953 1 94.75 250 ILE A O 1
ATOM 2023 N N . THR A 1 251 ? 9.711 -32.062 -17.25 1 94.19 251 THR A N 1
ATOM 2024 C CA . THR A 1 251 ? 8.68 -32.531 -18.172 1 94.19 251 THR A CA 1
ATOM 2025 C C . THR A 1 251 ? 8.172 -31.391 -19.031 1 94.19 251 THR A C 1
ATOM 2027 O O . THR A 1 251 ? 8.055 -31.531 -20.266 1 94.19 251 THR A O 1
ATOM 2030 N N . SER A 1 252 ? 7.879 -30.312 -18.312 1 94.88 252 SER A N 1
ATOM 2031 C CA . SER A 1 252 ? 7.414 -29.141 -19.047 1 94.88 252 SER A CA 1
ATOM 2032 C C . SER A 1 252 ? 7.473 -27.891 -18.156 1 94.88 252 SER A C 1
ATOM 2034 O O . SER A 1 252 ? 7.664 -27.984 -16.953 1 94.88 252 SER A O 1
ATOM 2036 N N . THR A 1 253 ? 7.441 -26.766 -18.781 1 96.06 253 THR A N 1
ATOM 2037 C CA . THR A 1 253 ? 7.277 -25.484 -18.094 1 96.06 253 THR A CA 1
ATOM 2038 C C . THR A 1 253 ? 5.945 -24.844 -18.484 1 96.06 253 THR A C 1
ATOM 2040 O O . THR A 1 253 ? 5.664 -24.641 -19.672 1 96.06 253 THR A O 1
ATOM 2043 N N . VAL A 1 254 ? 5.215 -24.625 -17.453 1 95.94 254 VAL A N 1
ATOM 2044 C CA . VAL A 1 254 ? 3.893 -24.047 -17.672 1 95.94 254 VAL A CA 1
ATOM 2045 C C . VAL A 1 254 ? 3.963 -22.531 -17.547 1 95.94 254 VAL A C 1
ATOM 2047 O O . VAL A 1 254 ? 4.441 -22 -16.547 1 95.94 254 VAL A O 1
ATOM 2050 N N . THR A 1 255 ? 3.582 -21.75 -18.547 1 95 255 THR A N 1
ATOM 2051 C CA . THR A 1 255 ? 3.57 -20.297 -18.547 1 95 255 THR A CA 1
ATOM 2052 C C . THR A 1 255 ? 2.244 -19.766 -19.078 1 95 255 THR A C 1
ATOM 2054 O O . THR A 1 255 ? 1.411 -20.531 -19.562 1 95 255 THR A O 1
ATOM 2057 N N . ASP A 1 256 ? 2.064 -18.547 -18.891 1 87.31 256 ASP A N 1
ATOM 2058 C CA . ASP A 1 256 ? 0.883 -17.938 -19.516 1 87.31 256 ASP A CA 1
ATOM 2059 C C . ASP A 1 256 ? 1.03 -17.875 -21.031 1 87.31 256 ASP A C 1
ATOM 2061 O O . ASP A 1 256 ? 1.979 -18.422 -21.594 1 87.31 256 ASP A O 1
ATOM 2065 N N . ASN A 1 257 ? 0.061 -17.344 -21.688 1 79.62 257 ASN A N 1
ATOM 2066 C CA . ASN A 1 257 ? 0.056 -17.312 -23.141 1 79.62 257 ASN A CA 1
ATOM 2067 C C . ASN A 1 257 ? 0.727 -16.047 -23.688 1 79.62 257 ASN A C 1
ATOM 2069 O O . ASN A 1 257 ? 0.443 -15.625 -24.797 1 79.62 257 ASN A O 1
ATOM 2073 N N . GLY A 1 258 ? 1.63 -15.508 -22.875 1 84.56 258 GLY A N 1
ATOM 2074 C CA . GLY A 1 258 ? 2.33 -14.328 -23.359 1 84.56 258 GLY A CA 1
ATOM 2075 C C . GLY A 1 258 ? 3.168 -14.594 -24.594 1 84.56 258 GLY A C 1
ATOM 2076 O O . GLY A 1 258 ? 3.824 -15.633 -24.688 1 84.56 258 GLY A O 1
ATOM 2077 N N . ALA A 1 259 ? 3.188 -13.734 -25.453 1 83.81 259 ALA A N 1
ATOM 2078 C CA . ALA A 1 259 ? 3.818 -13.914 -26.75 1 83.81 259 ALA A CA 1
ATOM 2079 C C . ALA A 1 259 ? 5.316 -14.164 -26.609 1 83.81 259 ALA A C 1
ATOM 2081 O O . ALA A 1 259 ? 5.867 -15.047 -27.266 1 83.81 259 ALA A O 1
ATOM 2082 N N . ASN A 1 260 ? 5.902 -13.5 -25.719 1 87.12 260 ASN A N 1
ATOM 2083 C CA . ASN A 1 260 ? 7.352 -13.633 -25.578 1 87.12 260 ASN A CA 1
ATOM 2084 C C . ASN A 1 260 ? 7.738 -14.945 -24.922 1 87.12 260 ASN A C 1
ATOM 2086 O O . ASN A 1 260 ? 8.781 -15.523 -25.234 1 87.12 260 ASN A O 1
ATOM 2090 N N . PHE A 1 261 ? 6.941 -15.438 -24.031 1 91.06 261 PHE A N 1
ATOM 2091 C CA . PHE A 1 261 ? 7.172 -16.766 -23.469 1 91.06 261 PHE A CA 1
ATOM 2092 C C . PHE A 1 261 ? 7.031 -17.844 -24.547 1 91.06 261 PHE A C 1
ATOM 2094 O O . PHE A 1 261 ? 7.898 -18.703 -24.672 1 91.06 261 PHE A O 1
ATOM 2101 N N . VAL A 1 262 ? 5.953 -17.75 -25.297 1 89.25 262 VAL A N 1
ATOM 2102 C CA . VAL A 1 262 ? 5.676 -18.734 -26.328 1 89.25 262 VAL A CA 1
ATOM 2103 C C . VAL A 1 262 ? 6.809 -18.734 -27.344 1 89.25 262 VAL A C 1
ATOM 2105 O O . VAL A 1 262 ? 7.305 -19.812 -27.734 1 89.25 262 VAL A O 1
ATOM 2108 N N . LYS A 1 263 ? 7.227 -17.547 -27.703 1 90.38 263 LYS A N 1
ATOM 2109 C CA . LYS A 1 263 ? 8.312 -17.438 -28.672 1 90.38 263 LYS A CA 1
ATOM 2110 C C . LYS A 1 263 ? 9.609 -18.016 -28.109 1 90.38 263 LYS A C 1
ATOM 2112 O O . LYS A 1 263 ? 10.375 -18.656 -28.828 1 90.38 263 LYS A O 1
ATOM 2117 N N . ALA A 1 264 ? 9.852 -17.766 -26.891 1 91.19 264 ALA A N 1
ATOM 2118 C CA . ALA A 1 264 ? 11.055 -18.266 -26.25 1 91.19 264 ALA A CA 1
ATOM 2119 C C . ALA A 1 264 ? 11.094 -19.797 -26.281 1 91.19 264 ALA A C 1
ATOM 2121 O O . ALA A 1 264 ? 12.109 -20.391 -26.656 1 91.19 264 ALA A O 1
ATOM 2122 N N . PHE A 1 265 ? 10.016 -20.453 -26.016 1 91.88 265 PHE A N 1
ATOM 2123 C CA . PHE A 1 265 ? 9.969 -21.906 -25.922 1 91.88 265 PHE A CA 1
ATOM 2124 C C . PHE A 1 265 ? 9.906 -22.531 -27.312 1 91.88 265 PHE A C 1
ATOM 2126 O O . PHE A 1 265 ? 10.359 -23.656 -27.516 1 91.88 265 PHE A O 1
ATOM 2133 N N . LYS A 1 266 ? 9.383 -21.844 -28.234 1 88.75 266 LYS A N 1
ATOM 2134 C CA . LYS A 1 266 ? 9.367 -22.328 -29.625 1 88.75 266 LYS A CA 1
ATOM 2135 C C . LYS A 1 266 ? 10.766 -22.297 -30.219 1 88.75 266 LYS A C 1
ATOM 2137 O O . LYS A 1 266 ? 11.195 -23.266 -30.844 1 88.75 266 LYS A O 1
ATOM 2142 N N . GLU A 1 267 ? 11.453 -21.219 -30 1 88.38 267 GLU A N 1
ATOM 2143 C CA . GLU A 1 267 ? 12.773 -21.016 -30.594 1 88.38 267 GLU A CA 1
ATOM 2144 C C . GLU A 1 267 ? 13.828 -21.875 -29.922 1 88.38 267 GLU A C 1
ATOM 2146 O O . GLU A 1 267 ? 14.75 -22.359 -30.578 1 88.38 267 GLU A O 1
ATOM 2151 N N . PHE A 1 268 ? 13.656 -22.125 -28.641 1 87.69 268 PHE A N 1
ATOM 2152 C CA . PHE A 1 268 ? 14.727 -22.781 -27.906 1 87.69 268 PHE A CA 1
ATOM 2153 C C . PHE A 1 268 ? 14.266 -24.125 -27.359 1 87.69 268 PHE A C 1
ATOM 2155 O O . PHE A 1 268 ? 14.812 -24.609 -26.359 1 87.69 268 PHE A O 1
ATOM 2162 N N . ASN A 1 269 ? 13.227 -24.734 -27.922 1 81.75 269 ASN A N 1
ATOM 2163 C CA . ASN A 1 269 ? 12.719 -26.031 -27.484 1 81.75 269 ASN A CA 1
ATOM 2164 C C . ASN A 1 269 ? 13.734 -27.141 -27.734 1 81.75 269 ASN A C 1
ATOM 2166 O O . ASN A 1 269 ? 14.43 -27.141 -28.75 1 81.75 269 ASN A O 1
ATOM 2170 N N . CYS A 1 270 ? 13.898 -28 -26.719 1 65.94 270 CYS A N 1
ATOM 2171 C CA . CYS A 1 270 ? 14.82 -29.109 -26.844 1 65.94 270 CYS A CA 1
ATOM 2172 C C . CYS A 1 270 ? 14.359 -30.078 -27.938 1 65.94 270 CYS A C 1
ATOM 2174 O O . CYS A 1 270 ? 15.18 -30.75 -28.578 1 65.94 270 CYS A O 1
ATOM 2176 N N . ASN A 1 271 ? 12.953 -30.406 -28.016 1 56.97 271 ASN A N 1
ATOM 2177 C CA . ASN A 1 271 ? 12.492 -31.375 -29.016 1 56.97 271 ASN A CA 1
ATOM 2178 C C . ASN A 1 271 ? 12.438 -30.766 -30.406 1 56.97 271 ASN A C 1
ATOM 2180 O O . ASN A 1 271 ? 11.555 -29.953 -30.703 1 56.97 271 ASN A O 1
ATOM 2184 N N . ILE A 1 272 ? 13.477 -30.219 -30.859 1 42.69 272 ILE A N 1
ATOM 2185 C CA . ILE A 1 272 ? 13.477 -29.688 -32.219 1 42.69 272 ILE A CA 1
ATOM 2186 C C . ILE A 1 272 ? 12.812 -30.688 -33.156 1 42.69 272 ILE A C 1
ATOM 2188 O O . ILE A 1 272 ? 13.445 -31.641 -33.594 1 42.69 272 ILE A O 1
ATOM 2192 N N . ASN A 1 273 ? 11.641 -31.391 -32.844 1 36.31 273 ASN A N 1
ATOM 2193 C CA . ASN A 1 273 ? 11.062 -31.922 -34.094 1 36.31 273 ASN A CA 1
ATOM 2194 C C . ASN A 1 273 ? 10.625 -30.797 -35.031 1 36.31 273 ASN A C 1
ATOM 2196 O O . ASN A 1 273 ? 9.898 -29.891 -34.625 1 36.31 273 ASN A O 1
ATOM 2200 N N . PHE A 1 274 ? 11.25 -30.562 -36.125 1 32 274 PHE A N 1
ATOM 2201 C CA . PHE A 1 274 ? 11.086 -29.703 -37.281 1 32 274 PHE A CA 1
ATOM 2202 C C . PHE A 1 274 ? 9.672 -29.828 -37.875 1 32 274 PHE A C 1
ATOM 2204 O O . PHE A 1 274 ? 9.477 -30.453 -38.906 1 32 274 PHE A O 1
ATOM 2211 N N . GLU A 1 275 ? 8.578 -30.312 -37.281 1 30.72 275 GLU A N 1
ATOM 2212 C CA . GLU A 1 275 ? 7.473 -30.312 -38.25 1 30.72 275 GLU A CA 1
ATOM 2213 C C . GLU A 1 275 ? 7.176 -28.906 -38.75 1 30.72 275 GLU A C 1
ATOM 2215 O O . GLU A 1 275 ? 7.574 -27.922 -38.125 1 30.72 275 GLU A O 1
ATOM 2220 N N . GLU A 1 276 ? 5.98 -28.891 -39.781 1 29.95 276 GLU A N 1
ATOM 2221 C CA . GLU A 1 276 ? 5.441 -28.078 -40.875 1 29.95 276 GLU A CA 1
ATOM 2222 C C . GLU A 1 276 ? 4.957 -26.719 -40.375 1 29.95 276 GLU A C 1
ATOM 2224 O O . GLU A 1 276 ? 4.645 -26.578 -39.188 1 29.95 276 GLU A O 1
ATOM 2229 N N . ASN A 1 277 ? 4.895 -25.672 -41.312 1 29.14 277 ASN A N 1
ATOM 2230 C CA . ASN A 1 277 ? 4.602 -24.281 -41.656 1 29.14 277 ASN A CA 1
ATOM 2231 C C . ASN A 1 277 ? 3.148 -23.922 -41.344 1 29.14 277 ASN A C 1
ATOM 2233 O O . ASN A 1 277 ? 2.359 -23.703 -42.281 1 29.14 277 ASN A O 1
ATOM 2237 N N . ALA A 1 278 ? 2.26 -24.578 -40.625 1 26.58 278 ALA A N 1
ATOM 2238 C CA . ALA A 1 278 ? 0.949 -24 -40.906 1 26.58 278 ALA A CA 1
ATOM 2239 C C . ALA A 1 278 ? 0.888 -22.547 -40.469 1 26.58 278 ALA A C 1
ATOM 2241 O O . ALA A 1 278 ? 1.241 -22.219 -39.312 1 26.58 278 ALA A O 1
ATOM 2242 N N . ASN A 1 279 ? 0.823 -21.422 -41.469 1 27.39 279 ASN A N 1
ATOM 2243 C CA . ASN A 1 279 ? 0.687 -19.969 -41.594 1 27.39 279 ASN A CA 1
ATOM 2244 C C . ASN A 1 279 ? -0.561 -19.453 -40.906 1 27.39 279 ASN A C 1
ATOM 2246 O O . ASN A 1 279 ? -1.069 -18.391 -41.219 1 27.39 279 ASN A O 1
ATOM 2250 N N . SER A 1 280 ? -1.352 -20.062 -40.156 1 26.95 280 SER A N 1
ATOM 2251 C CA . SER A 1 280 ? -2.527 -19.234 -39.938 1 26.95 280 SER A CA 1
ATOM 2252 C C . SER A 1 280 ? -2.135 -17.859 -39.406 1 26.95 280 SER A C 1
ATOM 2254 O O . SER A 1 280 ? -1.289 -17.75 -38.5 1 26.95 280 SER A O 1
ATOM 2256 N N . GLU A 1 281 ? -2.346 -16.703 -40.188 1 25.98 281 GLU A N 1
ATOM 2257 C CA . GLU A 1 281 ? -2.271 -15.242 -40.219 1 25.98 281 GLU A CA 1
ATOM 2258 C C . GLU A 1 281 ? -2.893 -14.625 -38.969 1 25.98 281 GLU A C 1
ATOM 2260 O O . GLU A 1 281 ? -3.098 -13.414 -38.906 1 25.98 281 GLU A O 1
ATOM 2265 N N . ASN A 1 282 ? -3.506 -15.195 -38.094 1 27.09 282 ASN A N 1
ATOM 2266 C CA . ASN A 1 282 ? -4.18 -14.133 -37.344 1 27.09 282 ASN A CA 1
ATOM 2267 C C . ASN A 1 282 ? -3.215 -13.016 -36.969 1 27.09 282 ASN A C 1
ATOM 2269 O O . ASN A 1 282 ? -2.002 -13.219 -36.938 1 27.09 282 ASN A O 1
ATOM 2273 N N . GLU A 1 283 ? -3.768 -11.656 -36.969 1 28.28 283 GLU A N 1
ATOM 2274 C CA . GLU A 1 283 ? -3.254 -10.297 -36.812 1 28.28 283 GLU A CA 1
ATOM 2275 C C . GLU A 1 283 ? -2.221 -10.227 -35.688 1 28.28 283 GLU A C 1
ATOM 2277 O O . GLU A 1 283 ? -2.58 -10.125 -34.531 1 28.28 283 GLU A O 1
ATOM 2282 N N . GLU A 1 284 ? -1.271 -11.117 -35.75 1 27.55 284 GLU A N 1
ATOM 2283 C CA . GLU A 1 284 ? -0.123 -11 -34.875 1 27.55 284 GLU A CA 1
ATOM 2284 C C . GLU A 1 284 ? 0.579 -9.656 -35.031 1 27.55 284 GLU A C 1
ATOM 2286 O O . GLU A 1 284 ? 0.779 -9.195 -36.156 1 27.55 284 GLU A O 1
ATOM 2291 N N . THR A 1 285 ? 0.46 -8.719 -34.031 1 27.86 285 THR A N 1
ATOM 2292 C CA . THR A 1 285 ? 1.351 -7.566 -33.938 1 27.86 285 THR A CA 1
ATOM 2293 C C . THR A 1 285 ? 2.74 -7.914 -34.469 1 27.86 285 THR A C 1
ATOM 2295 O O . THR A 1 285 ? 3.33 -8.922 -34.062 1 27.86 285 THR A O 1
ATOM 2298 N N . VAL A 1 286 ? 2.98 -7.555 -35.719 1 27.75 286 VAL A N 1
ATOM 2299 C CA . VAL A 1 286 ? 4.219 -7.512 -36.469 1 27.75 286 VAL A CA 1
ATOM 2300 C C . VAL A 1 286 ? 5.359 -7.023 -35.594 1 27.75 286 VAL A C 1
ATOM 2302 O O . VAL A 1 286 ? 5.332 -5.895 -35.094 1 27.75 286 VAL A O 1
ATOM 2305 N N . PHE A 1 287 ? 5.914 -7.891 -34.812 1 27.45 287 PHE A N 1
ATOM 2306 C CA . PHE A 1 287 ? 7.199 -7.582 -34.188 1 27.45 287 PHE A CA 1
ATOM 2307 C C . PHE A 1 287 ? 8.18 -7.039 -35.219 1 27.45 287 PHE A C 1
ATOM 2309 O O . PHE A 1 287 ? 8.406 -7.664 -36.25 1 27.45 287 PHE A O 1
ATOM 2316 N N . LEU A 1 288 ? 8.07 -5.715 -35.5 1 27.56 288 LEU A N 1
ATOM 2317 C CA . LEU A 1 288 ? 9.156 -5.125 -36.25 1 27.56 288 LEU A CA 1
ATOM 2318 C C . LEU A 1 288 ? 10.492 -5.777 -35.906 1 27.56 288 LEU A C 1
ATOM 2320 O O . LEU A 1 288 ? 10.844 -5.887 -34.719 1 27.56 288 LEU A O 1
ATOM 2324 N N . ASP A 1 289 ? 10.977 -6.645 -36.75 1 28.69 289 ASP A N 1
ATOM 2325 C CA . ASP A 1 289 ? 12.25 -7.344 -36.844 1 28.69 289 ASP A CA 1
ATOM 2326 C C . ASP A 1 289 ? 13.422 -6.371 -36.719 1 28.69 289 ASP A C 1
ATOM 2328 O O . ASP A 1 289 ? 13.695 -5.594 -37.625 1 28.69 289 ASP A O 1
ATOM 2332 N N . ILE A 1 290 ? 13.516 -5.547 -35.625 1 31.31 290 ILE A N 1
ATOM 2333 C CA . ILE A 1 290 ? 14.805 -4.863 -35.625 1 31.31 290 ILE A CA 1
ATOM 2334 C C . ILE A 1 290 ? 15.922 -5.871 -35.906 1 31.31 290 ILE A C 1
ATOM 2336 O O . ILE A 1 290 ? 15.945 -6.949 -35.312 1 31.31 290 ILE A O 1
ATOM 2340 N N . PRO A 1 291 ? 16.578 -5.676 -37 1 30.41 291 PRO A N 1
ATOM 2341 C CA . PRO A 1 291 ? 17.719 -6.504 -37.406 1 30.41 291 PRO A CA 1
ATOM 2342 C C . PRO A 1 291 ? 18.672 -6.789 -36.25 1 30.41 291 PRO A C 1
ATOM 2344 O O . PRO A 1 291 ? 19.141 -5.859 -35.562 1 30.41 291 PRO A O 1
ATOM 2347 N N . LEU A 1 292 ? 18.297 -7.793 -35.438 1 31.06 292 LEU A N 1
ATOM 2348 C CA . LEU A 1 292 ? 19.219 -8.336 -34.438 1 31.06 292 LEU A CA 1
ATOM 2349 C C . LEU A 1 292 ? 20.609 -8.5 -35.031 1 31.06 292 LEU A C 1
ATOM 2351 O O . LEU A 1 292 ? 20.781 -9.125 -36.062 1 31.06 292 LEU A O 1
ATOM 2355 N N . GLU A 1 293 ? 21.484 -7.496 -34.906 1 32.47 293 GLU A N 1
ATOM 2356 C CA . GLU A 1 293 ? 22.875 -7.676 -35.312 1 32.47 293 GLU A CA 1
ATOM 2357 C C . GLU A 1 293 ? 23.328 -9.117 -35.094 1 32.47 293 GLU A C 1
ATOM 2359 O O . GLU A 1 293 ? 23.438 -9.891 -36.031 1 32.47 293 GLU A O 1
ATOM 2364 N N . ASP A 1 294 ? 24.656 -9.211 -34.312 1 33.66 294 ASP A N 1
ATOM 2365 C CA . ASP A 1 294 ? 25.625 -10.312 -34.281 1 33.66 294 ASP A CA 1
ATOM 2366 C C . ASP A 1 294 ? 24.984 -11.578 -33.719 1 33.66 294 ASP A C 1
ATOM 2368 O O . ASP A 1 294 ? 24.281 -11.516 -32.688 1 33.66 294 ASP A O 1
ATOM 2372 N N . ASN A 1 295 ? 24.703 -12.68 -34.406 1 34.22 295 ASN A N 1
ATOM 2373 C CA . ASN A 1 295 ? 24.266 -14.07 -34.312 1 34.22 295 ASN A CA 1
ATOM 2374 C C . ASN A 1 295 ? 24.922 -14.773 -33.125 1 34.22 295 ASN A C 1
ATOM 2376 O O . ASN A 1 295 ? 25.891 -15.508 -33.281 1 34.22 295 ASN A O 1
ATOM 2380 N N . LEU A 1 296 ? 25.547 -14.219 -32.094 1 34.22 296 LEU A N 1
ATOM 2381 C CA . LEU A 1 296 ? 26.016 -15.164 -31.078 1 34.22 296 LEU A CA 1
ATOM 2382 C C . LEU A 1 296 ? 24.953 -16.219 -30.781 1 34.22 296 LEU A C 1
ATOM 2384 O O . LEU A 1 296 ? 23.844 -15.883 -30.391 1 34.22 296 LEU A O 1
ATOM 2388 N N . THR A 1 297 ? 24.781 -17.297 -31.516 1 41.09 297 THR A N 1
ATOM 2389 C CA . THR A 1 297 ? 24.047 -18.547 -31.359 1 41.09 297 THR A CA 1
ATOM 2390 C C . THR A 1 297 ? 23.828 -18.875 -29.891 1 41.09 297 THR A C 1
ATOM 2392 O O . THR A 1 297 ? 24.719 -19.406 -29.219 1 41.09 297 THR A O 1
ATOM 2395 N N . ASN A 1 298 ? 23.5 -18.016 -29.094 1 52.91 298 ASN A N 1
ATOM 2396 C CA . ASN A 1 298 ? 23.234 -18.406 -27.703 1 52.91 298 ASN A CA 1
ATOM 2397 C C . ASN A 1 298 ? 22.422 -19.703 -27.641 1 52.91 298 ASN A C 1
ATOM 2399 O O . ASN A 1 298 ? 21.344 -19.797 -28.219 1 52.91 298 ASN A O 1
ATOM 2403 N N . ASN A 1 299 ? 23 -20.828 -27.719 1 69.69 299 ASN A N 1
ATOM 2404 C CA . ASN A 1 299 ? 22.547 -22.219 -27.641 1 69.69 299 ASN A CA 1
ATOM 2405 C C . ASN A 1 299 ? 21.766 -22.484 -26.359 1 69.69 299 ASN A C 1
ATOM 2407 O O . ASN A 1 299 ? 22.312 -23.047 -25.406 1 69.69 299 ASN A O 1
ATOM 2411 N N . PHE A 1 300 ? 20.688 -21.703 -26.125 1 83.75 300 PHE A N 1
ATOM 2412 C CA . PHE A 1 300 ? 19.844 -22.031 -24.984 1 83.75 300 PHE A CA 1
ATOM 2413 C C . PHE A 1 300 ? 18.938 -23.203 -25.297 1 83.75 300 PHE A C 1
ATOM 2415 O O . PHE A 1 300 ? 18.562 -23.406 -26.469 1 83.75 300 PHE A O 1
ATOM 2422 N N . VAL A 1 301 ? 18.766 -24.062 -24.359 1 89 301 VAL A N 1
ATOM 2423 C CA . VAL A 1 301 ? 17.812 -25.172 -24.531 1 89 301 VAL A CA 1
ATOM 2424 C C . VAL A 1 301 ? 16.75 -25.094 -23.422 1 89 301 VAL A C 1
ATOM 2426 O O . VAL A 1 301 ? 17.078 -25.031 -22.234 1 89 301 VAL A O 1
ATOM 2429 N N . LEU A 1 302 ? 15.562 -24.938 -23.844 1 92.5 302 LEU A N 1
ATOM 2430 C CA . LEU A 1 302 ? 14.438 -24.891 -22.906 1 92.5 302 LEU A CA 1
ATOM 2431 C C . LEU A 1 302 ? 13.625 -26.188 -22.984 1 92.5 302 LEU A C 1
ATOM 2433 O O . LEU A 1 302 ? 13.625 -26.875 -24 1 92.5 302 LEU A O 1
ATOM 2437 N N . PRO A 1 303 ? 13.016 -26.5 -21.875 1 93.19 303 PRO A N 1
ATOM 2438 C CA . PRO A 1 303 ? 12.172 -27.703 -21.891 1 93.19 303 PRO A CA 1
ATOM 2439 C C . PRO A 1 303 ? 10.883 -27.516 -22.688 1 93.19 303 PRO A C 1
ATOM 2441 O O . PRO A 1 303 ? 10.672 -26.453 -23.281 1 93.19 303 PRO A O 1
ATOM 2444 N N . HIS A 1 304 ? 10.094 -28.625 -22.688 1 92.19 304 HIS A N 1
ATOM 2445 C CA . HIS A 1 304 ? 8.805 -28.578 -23.375 1 92.19 304 HIS A CA 1
ATOM 2446 C C . HIS A 1 304 ? 7.895 -27.516 -22.766 1 92.19 304 HIS A C 1
ATOM 2448 O O . HIS A 1 304 ? 7.879 -27.328 -21.547 1 92.19 304 HIS A O 1
ATOM 2454 N N . HIS A 1 305 ? 7.164 -26.844 -23.609 1 93.5 305 HIS A N 1
ATOM 2455 C CA . HIS A 1 305 ? 6.297 -25.75 -23.188 1 93.5 305 HIS A CA 1
ATOM 2456 C C . HIS A 1 305 ? 4.844 -26.203 -23.094 1 93.5 305 HIS A C 1
ATOM 2458 O O . HIS A 1 305 ? 4.348 -26.906 -23.969 1 93.5 305 HIS A O 1
ATOM 2464 N N . VAL A 1 306 ? 4.207 -25.906 -22.016 1 93.44 306 VAL A N 1
ATOM 2465 C CA . VAL A 1 306 ? 2.768 -26.109 -21.891 1 93.44 306 VAL A CA 1
ATOM 2466 C C . VAL A 1 306 ? 2.092 -24.781 -21.547 1 93.44 306 VAL A C 1
ATOM 2468 O O . VAL A 1 306 ? 2.525 -24.062 -20.625 1 93.44 306 VAL A O 1
ATOM 2471 N N . ARG A 1 307 ? 1.075 -24.484 -22.281 1 93 307 ARG A N 1
ATOM 2472 C CA . ARG A 1 307 ? 0.324 -23.25 -22.016 1 93 307 ARG A CA 1
ATOM 2473 C C . ARG A 1 307 ? -0.637 -23.438 -20.844 1 93 307 ARG A C 1
ATOM 2475 O O . ARG A 1 307 ? -1.283 -24.484 -20.734 1 93 307 ARG A O 1
ATOM 2482 N N . CYS A 1 308 ? -0.726 -22.453 -20.031 1 94.44 308 CYS A N 1
ATOM 2483 C CA . CYS A 1 308 ? -1.573 -22.516 -18.844 1 94.44 308 CYS A CA 1
ATOM 2484 C C . CYS A 1 308 ? -3.045 -22.609 -19.219 1 94.44 308 CYS A C 1
ATOM 2486 O O . CYS A 1 308 ? -3.592 -21.688 -19.844 1 94.44 308 CYS A O 1
ATOM 2488 N N . ALA A 1 309 ? -3.695 -23.672 -18.812 1 94.25 309 ALA A N 1
ATOM 2489 C CA . ALA A 1 309 ? -5.105 -23.891 -19.141 1 94.25 309 ALA A CA 1
ATOM 2490 C C . ALA A 1 309 ? -5.988 -22.875 -18.422 1 94.25 309 ALA A C 1
ATOM 2492 O O . ALA A 1 309 ? -6.992 -22.422 -18.984 1 94.25 309 ALA A O 1
ATOM 2493 N N . SER A 1 310 ? -5.621 -22.531 -17.203 1 92.25 310 SER A N 1
ATOM 2494 C CA . SER A 1 310 ? -6.402 -21.562 -16.453 1 92.25 310 SER A CA 1
ATOM 2495 C C . SER A 1 310 ? -6.391 -20.188 -17.125 1 92.25 310 SER A C 1
ATOM 2497 O O . SER A 1 310 ? -7.41 -19.5 -17.156 1 92.25 310 SER A O 1
ATOM 2499 N N . HIS A 1 311 ? -5.309 -19.781 -17.594 1 91.19 311 HIS A N 1
ATOM 2500 C CA . HIS A 1 311 ? -5.219 -18.531 -18.328 1 91.19 311 HIS A CA 1
ATOM 2501 C C . HIS A 1 311 ? -6.086 -18.562 -19.578 1 91.19 311 HIS A C 1
ATOM 2503 O O . HIS A 1 311 ? -6.766 -17.578 -19.906 1 91.19 311 HIS A O 1
ATOM 2509 N N . THR A 1 312 ? -6.004 -19.656 -20.281 1 93.19 312 THR A N 1
ATOM 2510 C CA . THR A 1 312 ? -6.797 -19.828 -21.484 1 93.19 312 THR A CA 1
ATOM 2511 C C . THR A 1 312 ? -8.289 -19.766 -21.172 1 93.19 312 THR A C 1
ATOM 2513 O O . THR A 1 312 ? -9.055 -19.141 -21.906 1 93.19 312 THR A O 1
ATOM 2516 N N . LEU A 1 313 ? -8.641 -20.406 -20.109 1 93.62 313 LEU A N 1
ATOM 2517 C CA . LEU A 1 313 ? -10.039 -20.375 -19.688 1 93.62 313 LEU A CA 1
ATOM 2518 C C . LEU A 1 313 ? -10.445 -18.953 -19.281 1 93.62 313 LEU A C 1
ATOM 2520 O O . LEU A 1 313 ? -11.586 -18.547 -19.516 1 93.62 313 LEU A O 1
ATOM 2524 N N . SER A 1 314 ? -9.57 -18.281 -18.641 1 91.06 314 SER A N 1
ATOM 2525 C CA . SER A 1 314 ? -9.852 -16.891 -18.266 1 91.06 314 SER A CA 1
ATOM 2526 C C . SER A 1 314 ? -10.094 -16.031 -19.5 1 91.06 314 SER A C 1
ATOM 2528 O O . SER A 1 314 ? -10.953 -15.141 -19.484 1 91.06 314 SER A O 1
ATOM 2530 N N . LEU A 1 315 ? -9.367 -16.25 -20.562 1 90.81 315 LEU A N 1
ATOM 2531 C CA . LEU A 1 315 ? -9.562 -15.523 -21.812 1 90.81 315 LEU A CA 1
ATOM 2532 C C . LEU A 1 315 ? -10.938 -15.82 -22.406 1 90.81 315 LEU A C 1
ATOM 2534 O O . LEU A 1 315 ? -11.562 -14.938 -23 1 90.81 315 LEU A O 1
ATOM 2538 N N . LEU A 1 316 ? -11.32 -17.047 -22.25 1 93.38 316 LEU A N 1
ATOM 2539 C CA . LEU A 1 316 ? -12.648 -17.422 -22.703 1 93.38 316 LEU A CA 1
ATOM 2540 C C . LEU A 1 316 ? -13.727 -16.625 -21.984 1 93.38 316 LEU A C 1
ATOM 2542 O O . LEU A 1 316 ? -14.656 -16.109 -22.609 1 93.38 316 LEU A O 1
ATOM 2546 N N . ALA A 1 317 ? -13.547 -16.438 -20.703 1 90.94 317 ALA A N 1
ATOM 2547 C CA . ALA A 1 317 ? -14.547 -15.789 -19.859 1 90.94 317 ALA A CA 1
ATOM 2548 C C . ALA A 1 317 ? -14.5 -14.273 -20.016 1 90.94 317 ALA A C 1
ATOM 2550 O O . ALA A 1 317 ? -15.445 -13.57 -19.656 1 90.94 317 ALA A O 1
ATOM 2551 N N . THR A 1 318 ? -13.453 -13.758 -20.578 1 89.25 318 THR A N 1
ATOM 2552 C CA . THR A 1 318 ? -13.297 -12.312 -20.641 1 89.25 318 THR A CA 1
ATOM 2553 C C . THR A 1 318 ? -13.273 -11.836 -22.094 1 89.25 318 THR A C 1
ATOM 2555 O O . THR A 1 318 ? -14.305 -11.438 -22.641 1 89.25 318 THR A O 1
ATOM 2558 N N . THR A 1 319 ? -12.211 -12.156 -22.797 1 88.31 319 THR A N 1
ATOM 2559 C CA . THR A 1 319 ? -12 -11.648 -24.141 1 88.31 319 THR A CA 1
ATOM 2560 C C . THR A 1 319 ? -13.008 -12.25 -25.109 1 88.31 319 THR A C 1
ATOM 2562 O O . THR A 1 319 ? -13.68 -11.523 -25.859 1 88.31 319 THR A O 1
ATOM 2565 N N . ASP A 1 320 ? -13.102 -13.555 -25.156 1 92.81 320 ASP A N 1
ATOM 2566 C CA . ASP A 1 320 ? -14.008 -14.211 -26.094 1 92.81 320 ASP A CA 1
ATOM 2567 C C . ASP A 1 320 ? -15.469 -13.898 -25.766 1 92.81 320 ASP A C 1
ATOM 2569 O O . ASP A 1 320 ? -16.281 -13.664 -26.656 1 92.81 320 ASP A O 1
ATOM 2573 N N . PHE A 1 321 ? -15.727 -13.945 -24.516 1 90.94 321 PHE A N 1
ATOM 2574 C CA . PHE A 1 321 ? -17.078 -13.633 -24.078 1 90.94 321 PHE A CA 1
ATOM 2575 C C . PHE A 1 321 ? -17.516 -12.258 -24.594 1 90.94 321 PHE A C 1
ATOM 2577 O O . PHE A 1 321 ? -18.594 -12.117 -25.156 1 90.94 321 PHE A O 1
ATOM 2584 N N . ASN A 1 322 ? -16.719 -11.289 -24.484 1 88.56 322 ASN A N 1
ATOM 2585 C CA . ASN A 1 322 ? -17.016 -9.93 -24.922 1 88.56 322 ASN A CA 1
ATOM 2586 C C . ASN A 1 322 ? -17.078 -9.82 -26.438 1 88.56 322 ASN A C 1
ATOM 2588 O O . ASN A 1 322 ? -17.906 -9.078 -26.984 1 88.56 322 ASN A O 1
ATOM 2592 N N . ASN A 1 323 ? -16.219 -10.547 -27.062 1 90.94 323 ASN A N 1
ATOM 2593 C CA . ASN A 1 323 ? -16.219 -10.539 -28.531 1 90.94 323 ASN A CA 1
ATOM 2594 C C . ASN A 1 323 ? -17.516 -11.125 -29.094 1 90.94 323 ASN A C 1
ATOM 2596 O O . ASN A 1 323 ? -18.016 -10.656 -30.109 1 90.94 323 ASN A O 1
ATOM 2600 N N . ILE A 1 324 ? -17.984 -12.172 -28.5 1 92.12 324 ILE A N 1
ATOM 2601 C CA . ILE A 1 324 ? -19.219 -12.82 -28.938 1 92.12 324 ILE A CA 1
ATOM 2602 C C . ILE A 1 324 ? -20.406 -11.875 -28.734 1 92.12 324 ILE A C 1
ATOM 2604 O O . ILE A 1 324 ? -21.266 -11.758 -29.609 1 92.12 324 ILE A O 1
ATOM 2608 N N . LEU A 1 325 ? -20.453 -11.234 -27.578 1 89 325 LEU A N 1
ATOM 2609 C CA . LEU A 1 325 ? -21.547 -10.305 -27.281 1 89 325 LEU A CA 1
ATOM 2610 C C . LEU A 1 325 ? -21.5 -9.102 -28.203 1 89 325 LEU A C 1
ATOM 2612 O O . LEU A 1 325 ? -22.547 -8.609 -28.641 1 89 325 LEU A O 1
ATOM 2616 N N . GLY A 1 326 ? -20.328 -8.734 -28.531 1 83.69 326 GLY A N 1
ATOM 2617 C CA . GLY A 1 326 ? -20.172 -7.613 -29.438 1 83.69 326 GLY A CA 1
ATOM 2618 C C . GLY A 1 326 ? -20.625 -6.289 -28.844 1 83.69 326 GLY A C 1
ATOM 2619 O O . GLY A 1 326 ? -21.172 -6.254 -27.734 1 83.69 326 GLY A O 1
ATOM 2620 N N . PRO A 1 327 ? -20.453 -5.258 -29.547 1 80.19 327 PRO A N 1
ATOM 2621 C CA . PRO A 1 327 ? -20.828 -3.926 -29.062 1 80.19 327 PRO A CA 1
ATOM 2622 C C . PRO A 1 327 ? -22.328 -3.693 -29.078 1 80.19 327 PRO A C 1
ATOM 2624 O O . PRO A 1 327 ? -22.828 -2.773 -28.422 1 80.19 327 PRO A O 1
ATOM 2627 N N . ASN A 1 328 ? -23.016 -4.547 -29.719 1 73.75 328 ASN A N 1
ATOM 2628 C CA . ASN A 1 328 ? -24.438 -4.293 -29.938 1 73.75 328 ASN A CA 1
ATOM 2629 C C . ASN A 1 328 ? -25.297 -4.875 -28.828 1 73.75 328 ASN A C 1
ATOM 2631 O O . ASN A 1 328 ? -26.531 -4.777 -28.859 1 73.75 328 ASN A O 1
ATOM 2635 N N . SER A 1 329 ? -24.703 -5.504 -27.906 1 83.75 329 SER A N 1
ATOM 2636 C CA . SER A 1 329 ? -25.516 -6.02 -26.812 1 83.75 329 SER A CA 1
ATOM 2637 C C . SER A 1 329 ? -25.875 -4.914 -25.812 1 83.75 329 SER A C 1
ATOM 2639 O O . SER A 1 329 ? -25.234 -4.766 -24.781 1 83.75 329 SER A O 1
ATOM 2641 N N . LYS A 1 330 ? -26.891 -4.18 -26.016 1 86.69 330 LYS A N 1
ATOM 2642 C CA . LYS A 1 330 ? -27.312 -3.006 -25.25 1 86.69 330 LYS A CA 1
ATOM 2643 C C . LYS A 1 330 ? -27.578 -3.369 -23.797 1 86.69 330 LYS A C 1
ATOM 2645 O O . LYS A 1 330 ? -27.172 -2.643 -22.891 1 86.69 330 LYS A O 1
ATOM 2650 N N . ILE A 1 331 ? -28.172 -4.555 -23.625 1 90.38 331 ILE A N 1
ATOM 2651 C CA . ILE A 1 331 ? -28.562 -4.926 -22.266 1 90.38 331 ILE A CA 1
ATOM 2652 C C . ILE A 1 331 ? -27.297 -5.211 -21.438 1 90.38 331 ILE A C 1
ATOM 2654 O O . ILE A 1 331 ? -27.234 -4.852 -20.266 1 90.38 331 ILE A O 1
ATOM 2658 N N . HIS A 1 332 ? -26.422 -5.871 -22.078 1 92.56 332 HIS A N 1
ATOM 2659 C CA . HIS A 1 332 ? -25.188 -6.199 -21.359 1 92.56 332 HIS A CA 1
ATOM 2660 C C . HIS A 1 332 ? -24.469 -4.941 -20.906 1 92.56 332 HIS A C 1
ATOM 2662 O O . HIS A 1 332 ? -24.109 -4.82 -19.734 1 92.56 332 HIS A O 1
ATOM 2668 N N . TYR A 1 333 ? -24.297 -4.074 -21.797 1 92.25 333 TYR A N 1
ATOM 2669 C CA . TYR A 1 333 ? -23.516 -2.873 -21.484 1 92.25 333 TYR A CA 1
ATOM 2670 C C . TYR A 1 333 ? -24.281 -1.975 -20.516 1 92.25 333 TYR A C 1
ATOM 2672 O O . TYR A 1 333 ? -23.672 -1.298 -19.672 1 92.25 333 TYR A O 1
ATOM 2680 N N . SER A 1 334 ? -25.578 -1.972 -20.609 1 93.5 334 SER A N 1
ATOM 2681 C CA . SER A 1 334 ? -26.391 -1.22 -19.656 1 93.5 334 SER A CA 1
ATOM 2682 C C . SER A 1 334 ? -26.25 -1.787 -18.25 1 93.5 334 SER A C 1
ATOM 2684 O O . SER A 1 334 ? -25.969 -1.052 -17.312 1 93.5 334 SER A O 1
ATOM 2686 N N . VAL A 1 335 ? -26.359 -3.104 -18.188 1 94.75 335 VAL A N 1
ATOM 2687 C CA . VAL A 1 335 ? -26.328 -3.76 -16.891 1 94.75 335 VAL A CA 1
ATOM 2688 C C . VAL A 1 335 ? -24.922 -3.664 -16.297 1 94.75 335 VAL A C 1
ATOM 2690 O O . VAL A 1 335 ? -24.75 -3.34 -15.125 1 94.75 335 VAL A O 1
ATOM 2693 N N . MET A 1 336 ? -23.906 -3.943 -17.109 1 93.94 336 MET A N 1
ATOM 2694 C CA . MET A 1 336 ? -22.531 -3.898 -16.641 1 93.94 336 MET A CA 1
ATOM 2695 C C . MET A 1 336 ? -22.141 -2.48 -16.25 1 93.94 336 MET A C 1
ATOM 2697 O O . MET A 1 336 ? -21.359 -2.285 -15.312 1 93.94 336 MET A O 1
ATOM 2701 N N . GLY A 1 337 ? -22.656 -1.559 -17.016 1 94.12 337 GLY A N 1
ATOM 2702 C CA . GLY A 1 337 ? -22.438 -0.172 -16.625 1 94.12 337 GLY A CA 1
ATOM 2703 C C . GLY A 1 337 ? -22.969 0.161 -15.25 1 94.12 337 GLY A C 1
ATOM 2704 O O . GLY A 1 337 ? -22.297 0.833 -14.469 1 94.12 337 GLY A O 1
ATOM 2705 N N . LYS A 1 338 ? -24.172 -0.294 -14.977 1 95.31 338 LYS A N 1
ATOM 2706 C CA . LYS A 1 338 ? -24.797 -0.081 -13.672 1 95.31 338 LYS A CA 1
ATOM 2707 C C . LYS A 1 338 ? -23.984 -0.765 -12.57 1 95.31 338 LYS A C 1
ATOM 2709 O O . LYS A 1 338 ? -23.75 -0.18 -11.508 1 95.31 338 LYS A O 1
ATOM 2714 N N . CYS A 1 339 ? -23.516 -2.002 -12.867 1 94.88 339 CYS A N 1
ATOM 2715 C CA . CYS A 1 339 ? -22.719 -2.74 -11.898 1 94.88 339 CYS A CA 1
ATOM 2716 C C . CYS A 1 339 ? -21.406 -2.018 -11.617 1 94.88 339 CYS A C 1
ATOM 2718 O O . CYS A 1 339 ? -21 -1.885 -10.461 1 94.88 339 CYS A O 1
ATOM 2720 N N . THR A 1 340 ? -20.781 -1.582 -12.648 1 94.06 340 THR A N 1
ATOM 2721 C CA . THR A 1 340 ? -19.516 -0.88 -12.523 1 94.06 340 THR A CA 1
ATOM 2722 C C . THR A 1 340 ? -19.688 0.408 -11.719 1 94.06 340 THR A C 1
ATOM 2724 O O . THR A 1 340 ? -18.812 0.771 -10.922 1 94.06 340 THR A O 1
ATOM 2727 N N . ALA A 1 341 ? -20.75 1.081 -11.945 1 94.12 341 ALA A N 1
ATOM 2728 C CA . ALA A 1 341 ? -21.047 2.293 -11.188 1 94.12 341 ALA A CA 1
ATOM 2729 C C . ALA A 1 341 ? -21.141 1.995 -9.695 1 94.12 341 ALA A C 1
ATOM 2731 O O . ALA A 1 341 ? -20.625 2.752 -8.867 1 94.12 341 ALA A O 1
ATOM 2732 N N . LEU A 1 342 ? -21.75 0.938 -9.391 1 93.38 342 LEU A N 1
ATOM 2733 C CA . LEU A 1 342 ? -21.891 0.528 -7.996 1 93.38 342 LEU A CA 1
ATOM 2734 C C . LEU A 1 342 ? -20.547 0.166 -7.391 1 93.38 342 LEU A C 1
ATOM 2736 O O . LEU A 1 342 ? -20.234 0.579 -6.27 1 93.38 342 LEU A O 1
ATOM 2740 N N . TRP A 1 343 ? -19.844 -0.628 -8.148 1 92.75 343 TRP A N 1
ATOM 2741 C CA . TRP A 1 343 ? -18.516 -1.027 -7.676 1 92.75 343 TRP A CA 1
ATOM 2742 C C . TRP A 1 343 ? -17.625 0.19 -7.469 1 92.75 343 TRP A C 1
ATOM 2744 O O . TRP A 1 343 ? -16.891 0.275 -6.477 1 92.75 343 TRP A O 1
ATOM 2754 N N . ASN A 1 344 ? -17.703 1.084 -8.352 1 91.25 344 ASN A N 1
ATOM 2755 C CA . ASN A 1 344 ? -16.906 2.305 -8.234 1 91.25 344 ASN A CA 1
ATOM 2756 C C . ASN A 1 344 ? -17.344 3.143 -7.039 1 91.25 344 ASN A C 1
ATOM 2758 O O . ASN A 1 344 ? -16.5 3.736 -6.355 1 91.25 344 ASN A O 1
ATOM 2762 N N . ALA A 1 345 ? -18.609 3.25 -6.855 1 90.5 345 ALA A N 1
ATOM 2763 C CA . ALA A 1 345 ? -19.125 3.973 -5.699 1 90.5 345 ALA A CA 1
ATOM 2764 C C . ALA A 1 345 ? -18.594 3.381 -4.398 1 90.5 345 ALA A C 1
ATOM 2766 O O . ALA A 1 345 ? -18.375 4.105 -3.422 1 90.5 345 ALA A O 1
ATOM 2767 N N . SER A 1 346 ? -18.422 2.125 -4.41 1 89.12 346 SER A N 1
ATOM 2768 C CA . SER A 1 346 ? -17.953 1.441 -3.211 1 89.12 346 SER A CA 1
ATOM 2769 C C . SER A 1 346 ? -16.484 1.768 -2.93 1 89.12 346 SER A C 1
ATOM 2771 O O . SER A 1 346 ? -15.984 1.495 -1.837 1 89.12 346 SER A O 1
ATOM 2773 N N . ARG A 1 347 ? -15.844 2.357 -3.873 1 86.94 347 ARG A N 1
ATOM 2774 C CA . ARG A 1 347 ? -14.43 2.676 -3.723 1 86.94 347 ARG A CA 1
ATOM 2775 C C . ARG A 1 347 ? -14.234 4.148 -3.383 1 86.94 347 ARG A C 1
ATOM 2777 O O . ARG A 1 347 ? -13.109 4.648 -3.395 1 86.94 347 ARG A O 1
ATOM 2784 N N . ARG A 1 348 ? -15.266 4.852 -3.109 1 83.69 348 ARG A N 1
ATOM 2785 C CA . ARG A 1 348 ? -15.242 6.234 -2.637 1 83.69 348 ARG A CA 1
ATOM 2786 C C . ARG A 1 348 ? -15.664 6.32 -1.174 1 83.69 348 ARG A C 1
ATOM 2788 O O . ARG A 1 348 ? -16.672 5.727 -0.777 1 83.69 348 ARG A O 1
ATOM 2795 N N . PRO A 1 349 ? -15.016 7.051 -0.416 1 80.25 349 PRO A N 1
ATOM 2796 C CA . PRO A 1 349 ? -15.227 7.02 1.033 1 80.25 349 PRO A CA 1
ATOM 2797 C C . PRO A 1 349 ? -16.672 7.32 1.426 1 80.25 349 PRO A C 1
ATOM 2799 O O . PRO A 1 349 ? -17.281 6.562 2.189 1 80.25 349 PRO A O 1
ATOM 2802 N N . LYS A 1 350 ? -17.25 8.461 0.911 1 81.69 350 LYS A N 1
ATOM 2803 C CA . LYS A 1 350 ? -18.609 8.836 1.296 1 81.69 350 LYS A CA 1
ATOM 2804 C C . LYS A 1 350 ? -19.625 7.797 0.825 1 81.69 350 LYS A C 1
ATOM 2806 O O . LYS A 1 350 ? -20.484 7.367 1.597 1 81.69 350 LYS A O 1
ATOM 2811 N N . SER A 1 351 ? -19.422 7.395 -0.401 1 87.75 351 SER A N 1
ATOM 2812 C CA . SER A 1 351 ? -20.344 6.414 -0.962 1 87.75 351 SER A CA 1
ATOM 2813 C C . SER A 1 351 ? -20.156 5.047 -0.304 1 87.75 351 SER A C 1
ATOM 2815 O O . SER A 1 351 ? -21.141 4.316 -0.112 1 87.75 351 SER A O 1
ATOM 2817 N N . SER A 1 352 ? -18.969 4.711 -0.028 1 87 352 SER A N 1
ATOM 2818 C CA . SER A 1 352 ? -18.688 3.434 0.612 1 87 352 SER A CA 1
ATOM 2819 C C . SER A 1 352 ? -19.375 3.322 1.966 1 87 352 SER A C 1
ATOM 2821 O O . SER A 1 352 ? -19.844 2.246 2.344 1 87 352 SER A O 1
ATOM 2823 N N . GLU A 1 353 ? -19.391 4.422 2.643 1 84.88 353 GLU A N 1
ATOM 2824 C CA . GLU A 1 353 ? -20.062 4.43 3.939 1 84.88 353 GLU A CA 1
ATOM 2825 C C . GLU A 1 353 ? -21.562 4.172 3.791 1 84.88 353 GLU A C 1
ATOM 2827 O O . GLU A 1 353 ? -22.141 3.41 4.566 1 84.88 353 GLU A O 1
ATOM 2832 N N . ILE A 1 354 ? -22.094 4.84 2.867 1 87.88 354 ILE A N 1
ATOM 2833 C CA . ILE A 1 354 ? -23.516 4.656 2.598 1 87.88 354 ILE A CA 1
ATOM 2834 C C . ILE A 1 354 ? -23.781 3.195 2.248 1 87.88 354 ILE A C 1
ATOM 2836 O O . ILE A 1 354 ? -24.75 2.6 2.75 1 87.88 354 ILE A O 1
ATOM 2840 N N . ILE A 1 355 ? -22.969 2.639 1.505 1 91.19 355 ILE A N 1
ATOM 2841 C CA . ILE A 1 355 ? -23.109 1.25 1.084 1 91.19 355 ILE A CA 1
ATOM 2842 C C . ILE A 1 355 ? -22.969 0.329 2.295 1 91.19 355 ILE A C 1
ATOM 2844 O O . ILE A 1 355 ? -23.781 -0.589 2.473 1 91.19 355 ILE A O 1
ATOM 2848 N N . MET A 1 356 ? -22.016 0.596 3.072 1 86.94 356 MET A N 1
ATOM 2849 C CA . MET A 1 356 ? -21.797 -0.219 4.266 1 86.94 356 MET A CA 1
ATOM 2850 C C . MET A 1 356 ? -23 -0.134 5.199 1 86.94 356 MET A C 1
ATOM 2852 O O . MET A 1 356 ? -23.406 -1.135 5.801 1 86.94 356 MET A O 1
ATOM 2856 N N . ASP A 1 357 ? -23.484 1.02 5.359 1 85.94 357 ASP A N 1
ATOM 2857 C CA . ASP A 1 357 ? -24.625 1.228 6.254 1 85.94 357 ASP A CA 1
ATOM 2858 C C . ASP A 1 357 ? -25.875 0.515 5.73 1 85.94 357 ASP A C 1
ATOM 2860 O O . ASP A 1 357 ? -26.625 -0.074 6.508 1 85.94 357 ASP A O 1
ATOM 2864 N N . GLU A 1 358 ? -26.094 0.544 4.469 1 90 358 GLU A N 1
ATOM 2865 C CA . GLU A 1 358 ? -27.312 -0.011 3.861 1 90 358 GLU A CA 1
ATOM 2866 C C . GLU A 1 358 ? -27.188 -1.52 3.67 1 90 358 GLU A C 1
ATOM 2868 O O . GLU A 1 358 ? -28.156 -2.258 3.877 1 90 358 GLU A O 1
ATOM 2873 N N . LEU A 1 359 ? -26.047 -2.002 3.303 1 91.44 359 LEU A N 1
ATOM 2874 C CA . LEU A 1 359 ? -25.875 -3.408 2.959 1 91.44 359 LEU A CA 1
ATOM 2875 C C . LEU A 1 359 ? -25.297 -4.188 4.137 1 91.44 359 LEU A C 1
ATOM 2877 O O . LEU A 1 359 ? -25.453 -5.41 4.211 1 91.44 359 LEU A O 1
ATOM 2881 N N . GLY A 1 360 ? -24.562 -3.484 5.012 1 84.94 360 GLY A N 1
ATOM 2882 C CA . GLY A 1 360 ? -23.891 -4.16 6.105 1 84.94 360 GLY A CA 1
ATOM 2883 C C . GLY A 1 360 ? -22.547 -4.754 5.703 1 84.94 360 GLY A C 1
ATOM 2884 O O . GLY A 1 360 ? -21.875 -5.367 6.527 1 84.94 360 GLY A O 1
ATOM 2885 N N . CYS A 1 361 ? -22.281 -4.75 4.449 1 86.19 361 CYS A N 1
ATOM 2886 C CA . CYS A 1 361 ? -21.016 -5.242 3.943 1 86.19 361 CYS A CA 1
ATOM 2887 C C . CYS A 1 361 ? -20.531 -4.414 2.756 1 86.19 361 CYS A C 1
ATOM 2889 O O . CYS A 1 361 ? -21.312 -3.648 2.178 1 86.19 361 CYS A O 1
ATOM 2891 N N . SER A 1 362 ? -19.266 -4.523 2.51 1 86.5 362 SER A N 1
ATOM 2892 C CA . SER A 1 362 ? -18.719 -3.846 1.337 1 86.5 362 SER A CA 1
ATOM 2893 C C . SER A 1 362 ? -18.953 -4.664 0.07 1 86.5 362 SER A C 1
ATOM 2895 O O . SER A 1 362 ? -19.156 -5.879 0.137 1 86.5 362 SER A O 1
ATOM 2897 N N . LEU A 1 363 ? -18.953 -4.047 -1.031 1 90.75 363 LEU A N 1
ATOM 2898 C CA . LEU A 1 363 ? -19.094 -4.734 -2.311 1 90.75 363 LEU A CA 1
ATOM 2899 C C . LEU A 1 363 ? -17.734 -5.281 -2.779 1 90.75 363 LEU A C 1
ATOM 2901 O O . LEU A 1 363 ? -16.703 -4.641 -2.58 1 90.75 363 LEU A O 1
ATOM 2905 N N . ILE A 1 364 ? -17.812 -6.461 -3.344 1 88.31 364 ILE A N 1
ATOM 2906 C CA . ILE A 1 364 ? -16.609 -7.082 -3.877 1 88.31 364 ILE A CA 1
ATOM 2907 C C . ILE A 1 364 ? -16.297 -6.508 -5.258 1 88.31 364 ILE A C 1
ATOM 2909 O O . ILE A 1 364 ? -17.078 -6.688 -6.199 1 88.31 364 ILE A O 1
ATOM 2913 N N . TYR A 1 365 ? -15.203 -5.82 -5.332 1 89.75 365 TYR A N 1
ATOM 2914 C CA . TYR A 1 365 ? -14.773 -5.246 -6.598 1 89.75 365 TYR A CA 1
ATOM 2915 C C . TYR A 1 365 ? -14.055 -6.285 -7.453 1 89.75 365 TYR A C 1
ATOM 2917 O O . TYR A 1 365 ? -13.203 -7.027 -6.957 1 89.75 365 TYR A O 1
ATOM 2925 N N . PRO A 1 366 ? -14.43 -6.441 -8.719 1 88.44 366 PRO A N 1
ATOM 2926 C CA . PRO A 1 366 ? -13.719 -7.387 -9.586 1 88.44 366 PRO A CA 1
ATOM 2927 C C . PRO A 1 366 ? -12.281 -6.965 -9.875 1 88.44 366 PRO A C 1
ATOM 2929 O O . PRO A 1 366 ? -12.039 -5.824 -10.273 1 88.44 366 PRO A O 1
ATOM 2932 N N . THR A 1 367 ? -11.305 -7.871 -9.648 1 81.69 367 THR A N 1
ATOM 2933 C CA . THR A 1 367 ? -9.891 -7.617 -9.883 1 81.69 367 THR A CA 1
ATOM 2934 C C . THR A 1 367 ? -9.43 -8.297 -11.172 1 81.69 367 THR A C 1
ATOM 2936 O O . THR A 1 367 ? -9.641 -9.5 -11.352 1 81.69 367 THR A O 1
ATOM 2939 N N . PRO A 1 368 ? -8.75 -7.598 -12.008 1 71.19 368 PRO A N 1
ATOM 2940 C CA . PRO A 1 368 ? -8.359 -8.156 -13.305 1 71.19 368 PRO A CA 1
ATOM 2941 C C . PRO A 1 368 ? -7.336 -9.281 -13.18 1 71.19 368 PRO A C 1
ATOM 2943 O O . PRO A 1 368 ? -7.277 -10.164 -14.039 1 71.19 368 PRO A O 1
ATOM 2946 N N . THR A 1 369 ? -6.617 -9.312 -12.164 1 67.38 369 THR A N 1
ATOM 2947 C CA . THR A 1 369 ? -5.543 -10.297 -12.055 1 67.38 369 THR A CA 1
ATOM 2948 C C . THR A 1 369 ? -6.07 -11.617 -11.492 1 67.38 369 THR A C 1
ATOM 2950 O O . THR A 1 369 ? -5.375 -12.633 -11.531 1 67.38 369 THR A O 1
ATOM 2953 N N . ARG A 1 370 ? -7.281 -11.578 -11.047 1 72.69 370 ARG A N 1
ATOM 2954 C CA . ARG A 1 370 ? -7.891 -12.797 -10.523 1 72.69 370 ARG A CA 1
ATOM 2955 C C . ARG A 1 370 ? -8.922 -13.359 -11.5 1 72.69 370 ARG A C 1
ATOM 2957 O O . ARG A 1 370 ? -9.922 -12.703 -11.797 1 72.69 370 ARG A O 1
ATOM 2964 N N . TRP A 1 371 ? -8.891 -14.484 -11.875 1 74 371 TRP A N 1
ATOM 2965 C CA . TRP A 1 371 ? -9.633 -15.062 -12.992 1 74 371 TRP A CA 1
ATOM 2966 C C . TRP A 1 371 ? -11.117 -15.203 -12.641 1 74 371 TRP A C 1
ATOM 2968 O O . TRP A 1 371 ? -11.984 -14.953 -13.477 1 74 371 TRP A O 1
ATOM 2978 N N . ASN A 1 372 ? -11.445 -15.531 -11.398 1 82.38 372 ASN A N 1
ATOM 2979 C CA . ASN A 1 372 ? -12.828 -15.758 -11.008 1 82.38 372 ASN A CA 1
ATOM 2980 C C . ASN A 1 372 ? -13.43 -14.539 -10.32 1 82.38 372 ASN A C 1
ATOM 2982 O O . ASN A 1 372 ? -14.508 -14.625 -9.727 1 82.38 372 ASN A O 1
ATOM 2986 N N . SER A 1 373 ? -12.82 -13.438 -10.508 1 86.44 373 SER A N 1
ATOM 2987 C CA . SER A 1 373 ? -13.211 -12.289 -9.695 1 86.44 373 SER A CA 1
ATOM 2988 C C . SER A 1 373 ? -14.539 -11.703 -10.164 1 86.44 373 SER A C 1
ATOM 2990 O O . SER A 1 373 ? -15.367 -11.305 -9.352 1 86.44 373 SER A O 1
ATOM 2992 N N . LEU A 1 374 ? -14.727 -11.688 -11.492 1 88.56 374 LEU A N 1
ATOM 2993 C CA . LEU A 1 374 ? -15.969 -11.148 -12.016 1 88.56 374 LEU A CA 1
ATOM 2994 C C . LEU A 1 374 ? -17.156 -11.992 -11.586 1 88.56 374 LEU A C 1
ATOM 2996 O O . LEU A 1 374 ? -18.203 -11.461 -11.18 1 88.56 374 LEU A O 1
ATOM 3000 N N . PHE A 1 375 ? -17.047 -13.344 -11.727 1 92.69 375 PHE A N 1
ATOM 3001 C CA . PHE A 1 375 ? -18.094 -14.266 -11.289 1 92.69 375 PHE A CA 1
ATOM 3002 C C . PHE A 1 375 ? -18.422 -14.047 -9.82 1 92.69 375 PHE A C 1
ATOM 3004 O O . PHE A 1 375 ? -19.594 -13.961 -9.453 1 92.69 375 PHE A O 1
ATOM 3011 N N . ASP A 1 376 ? -17.406 -13.891 -8.992 1 92.88 376 ASP A N 1
ATOM 3012 C CA . ASP A 1 376 ? -17.594 -13.711 -7.559 1 92.88 376 ASP A CA 1
ATOM 3013 C C . ASP A 1 376 ? -18.312 -12.391 -7.266 1 92.88 376 ASP A C 1
ATOM 3015 O O . ASP A 1 376 ? -19.203 -12.344 -6.422 1 92.88 376 ASP A O 1
ATOM 3019 N N . SER A 1 377 ? -17.891 -11.359 -7.941 1 94.19 377 SER A N 1
ATOM 3020 C CA . SER A 1 377 ? -18.469 -10.031 -7.727 1 94.19 377 SER A CA 1
ATOM 3021 C C . SER A 1 377 ? -19.938 -9.992 -8.141 1 94.19 377 SER A C 1
ATOM 3023 O O . SER A 1 377 ? -20.766 -9.406 -7.441 1 94.19 377 SER A O 1
ATOM 3025 N N . LEU A 1 378 ? -20.266 -10.641 -9.234 1 94.5 378 LEU A N 1
ATOM 3026 C CA . LEU A 1 378 ? -21.641 -10.672 -9.719 1 94.5 378 LEU A CA 1
ATOM 3027 C C . LEU A 1 378 ? -22.516 -11.523 -8.805 1 94.5 378 LEU A C 1
ATOM 3029 O O . LEU A 1 378 ? -23.656 -11.156 -8.5 1 94.5 378 LEU A O 1
ATOM 3033 N N . ASN A 1 379 ? -21.953 -12.648 -8.453 1 94 379 ASN A N 1
ATOM 3034 C CA . ASN A 1 379 ? -22.672 -13.5 -7.512 1 94 379 ASN A CA 1
ATOM 3035 C C . ASN A 1 379 ? -22.969 -12.773 -6.203 1 94 379 ASN A C 1
ATOM 3037 O O . ASN A 1 379 ? -24.031 -12.945 -5.617 1 94 379 ASN A O 1
ATOM 3041 N N . HIS A 1 380 ? -22.047 -11.977 -5.82 1 94.12 380 HIS A N 1
ATOM 3042 C CA . HIS A 1 380 ? -22.219 -11.18 -4.605 1 94.12 380 HIS A CA 1
ATOM 3043 C C . HIS A 1 380 ? -23.328 -10.156 -4.77 1 94.12 380 HIS A C 1
ATOM 3045 O O . HIS A 1 380 ? -24.141 -9.977 -3.861 1 94.12 380 HIS A O 1
ATOM 3051 N N . LEU A 1 381 ? -23.469 -9.547 -5.879 1 94.5 381 LEU A N 1
ATOM 3052 C CA . LEU A 1 381 ? -24.5 -8.555 -6.145 1 94.5 381 LEU A CA 1
ATOM 3053 C C . LEU A 1 381 ? -25.891 -9.195 -6.121 1 94.5 381 LEU A C 1
ATOM 3055 O O . LEU A 1 381 ? -26.844 -8.594 -5.629 1 94.5 381 LEU A O 1
ATOM 3059 N N . ILE A 1 382 ? -25.984 -10.398 -6.598 1 93.94 382 ILE A N 1
ATOM 3060 C CA . ILE A 1 382 ? -27.266 -11.102 -6.648 1 93.94 382 ILE A CA 1
ATOM 3061 C C . ILE A 1 382 ? -27.734 -11.43 -5.234 1 93.94 382 ILE A C 1
ATOM 3063 O O . ILE A 1 382 ? -28.938 -11.375 -4.941 1 93.94 382 ILE A O 1
ATOM 3067 N N . THR A 1 383 ? -26.766 -11.719 -4.387 1 92.75 383 THR A N 1
ATOM 3068 C CA . THR A 1 383 ? -27.125 -12.031 -3.004 1 92.75 383 THR A CA 1
ATOM 3069 C C . THR A 1 383 ? -27.672 -10.789 -2.299 1 92.75 383 THR A C 1
ATOM 3071 O O . THR A 1 383 ? -28.422 -10.906 -1.333 1 92.75 383 THR A O 1
ATOM 3074 N N . LEU A 1 384 ? -27.359 -9.625 -2.795 1 93.25 384 LEU A N 1
ATOM 3075 C CA . LEU A 1 384 ? -27.75 -8.367 -2.174 1 93.25 384 LEU A CA 1
ATOM 3076 C C . LEU A 1 384 ? -28.906 -7.73 -2.934 1 93.25 384 LEU A C 1
ATOM 3078 O O . LEU A 1 384 ? -29.219 -6.551 -2.734 1 93.25 384 LEU A O 1
ATOM 3082 N N . ARG A 1 385 ? -29.641 -8.508 -3.742 1 92.5 385 ARG A N 1
ATOM 3083 C CA . ARG A 1 385 ? -30.656 -8.047 -4.672 1 92.5 385 ARG A CA 1
ATOM 3084 C C . ARG A 1 385 ? -31.719 -7.219 -3.955 1 92.5 385 ARG A C 1
ATOM 3086 O O . ARG A 1 385 ? -32.125 -6.16 -4.441 1 92.5 385 ARG A O 1
ATOM 3093 N N . CYS A 1 386 ? -32.062 -7.566 -2.803 1 90.25 386 CYS A N 1
ATOM 3094 C CA . CYS A 1 386 ? -33.188 -6.949 -2.094 1 90.25 386 CYS A CA 1
ATOM 3095 C C . CYS A 1 386 ? -32.781 -5.574 -1.559 1 90.25 386 CYS A C 1
ATOM 3097 O O . CYS A 1 386 ? -33.656 -4.703 -1.396 1 90.25 386 CYS A O 1
ATOM 3099 N N . LYS A 1 387 ? -31.578 -5.297 -1.391 1 93.38 387 LYS A N 1
ATOM 3100 C CA . LYS A 1 387 ? -31.156 -4.066 -0.732 1 93.38 387 LYS A CA 1
ATOM 3101 C C . LYS A 1 387 ? -30.469 -3.121 -1.722 1 93.38 387 LYS A C 1
ATOM 3103 O O . LYS A 1 387 ? -30.25 -1.948 -1.413 1 93.38 387 LYS A O 1
ATOM 3108 N N . LEU A 1 388 ? -30.219 -3.566 -2.936 1 93.94 388 LEU A N 1
ATOM 3109 C CA . LEU A 1 388 ? -29.375 -2.812 -3.854 1 93.94 388 LEU A CA 1
ATOM 3110 C C . LEU A 1 388 ? -30.078 -1.543 -4.324 1 93.94 388 LEU A C 1
ATOM 3112 O O . LEU A 1 388 ? -29.438 -0.498 -4.477 1 93.94 388 LEU A O 1
ATOM 3116 N N . ASN A 1 389 ? -31.312 -1.688 -4.59 1 92.94 389 ASN A N 1
ATOM 3117 C CA . ASN A 1 389 ? -32.031 -0.507 -5.074 1 92.94 389 ASN A CA 1
ATOM 3118 C C . ASN A 1 389 ? -32.125 0.562 -3.99 1 92.94 389 ASN A C 1
ATOM 3120 O O . ASN A 1 389 ? -32.156 1.757 -4.289 1 92.94 389 ASN A O 1
ATOM 3124 N N . ASN A 1 390 ? -32.188 0.162 -2.795 1 92.69 390 ASN A N 1
ATOM 3125 C CA . ASN A 1 390 ? -32.156 1.127 -1.703 1 92.69 390 ASN A CA 1
ATOM 3126 C C . ASN A 1 390 ? -30.797 1.854 -1.67 1 92.69 390 ASN A C 1
ATOM 3128 O O . ASN A 1 390 ? -30.75 3.057 -1.398 1 92.69 390 ASN A O 1
ATOM 3132 N N . VAL A 1 391 ? -29.781 1.096 -1.964 1 93.56 391 VAL A N 1
ATOM 3133 C CA . VAL A 1 391 ? -28.438 1.681 -2.023 1 93.56 391 VAL A CA 1
ATOM 3134 C C . VAL A 1 391 ? -28.375 2.693 -3.164 1 93.56 391 VAL A C 1
ATOM 3136 O O . VAL A 1 391 ? -27.828 3.789 -2.998 1 93.56 391 VAL A O 1
ATOM 3139 N N . VAL A 1 392 ? -28.953 2.314 -4.293 1 93.5 392 VAL A N 1
ATOM 3140 C CA . VAL A 1 392 ? -28.938 3.172 -5.473 1 93.5 392 VAL A CA 1
ATOM 3141 C C . VAL A 1 392 ? -29.672 4.48 -5.172 1 93.5 392 VAL A C 1
ATOM 3143 O O . VAL A 1 392 ? -29.219 5.555 -5.57 1 93.5 392 VAL A O 1
ATOM 3146 N N . LYS A 1 393 ? -30.703 4.391 -4.473 1 92.06 393 LYS A N 1
ATOM 3147 C CA . LYS A 1 393 ? -31.484 5.566 -4.086 1 92.06 393 LYS A CA 1
ATOM 3148 C C . LYS A 1 393 ? -30.703 6.453 -3.123 1 92.06 393 LYS A C 1
ATOM 3150 O O . LYS A 1 393 ? -30.641 7.672 -3.299 1 92.06 393 LYS A O 1
ATOM 3155 N N . CYS A 1 394 ? -30.094 5.789 -2.189 1 92 394 CYS A N 1
ATOM 3156 C CA . CYS A 1 394 ? -29.344 6.531 -1.177 1 92 394 CYS A CA 1
ATOM 3157 C C . CYS A 1 394 ? -28.141 7.223 -1.79 1 92 394 CYS A C 1
ATOM 3159 O O . CYS A 1 394 ? -27.75 8.305 -1.345 1 92 394 CYS A O 1
ATOM 3161 N N . LEU A 1 395 ? -27.578 6.629 -2.805 1 92.25 395 LEU A N 1
ATOM 3162 C CA . LEU A 1 395 ? -26.406 7.191 -3.471 1 92.25 395 LEU A CA 1
ATOM 3163 C C . LEU A 1 395 ? -26.828 8.203 -4.531 1 92.25 395 LEU A C 1
ATOM 3165 O O . LEU A 1 395 ? -25.984 8.891 -5.109 1 92.25 395 LEU A O 1
ATOM 3169 N N . ASN A 1 396 ? -28.047 8.344 -4.758 1 88.75 396 ASN A N 1
ATOM 3170 C CA . ASN A 1 396 ? -28.594 9.25 -5.766 1 88.75 396 ASN A CA 1
ATOM 3171 C C . ASN A 1 396 ? -28.016 8.953 -7.152 1 88.75 396 ASN A C 1
ATOM 3173 O O . ASN A 1 396 ? -27.578 9.867 -7.855 1 88.75 396 ASN A O 1
ATOM 3177 N N . LEU A 1 397 ? -27.938 7.68 -7.41 1 90.5 397 LEU A N 1
ATOM 3178 C CA . LEU A 1 397 ? -27.516 7.301 -8.75 1 90.5 397 LEU A CA 1
ATOM 3179 C C . LEU A 1 397 ? -28.656 7.402 -9.742 1 90.5 397 LEU A C 1
ATOM 3181 O O . LEU A 1 397 ? -29.828 7.266 -9.367 1 90.5 397 LEU A O 1
ATOM 3185 N N . ASN A 1 398 ? -28.328 7.688 -11 1 88.56 398 ASN A N 1
ATOM 3186 C CA . ASN A 1 398 ? -29.328 8.016 -12.016 1 88.56 398 ASN A CA 1
ATOM 3187 C C . ASN A 1 398 ? -29.875 6.762 -12.68 1 88.56 398 ASN A C 1
ATOM 3189 O O . ASN A 1 398 ? -30.219 6.781 -13.867 1 88.56 398 ASN A O 1
ATOM 3193 N N . PHE A 1 399 ? -29.859 5.656 -11.984 1 91 399 PHE A N 1
ATOM 3194 C CA . PHE A 1 399 ? -30.422 4.441 -12.562 1 91 399 PHE A CA 1
ATOM 3195 C C . PHE A 1 399 ? -31.062 3.576 -11.477 1 91 399 PHE A C 1
ATOM 3197 O O . PHE A 1 399 ? -30.891 3.844 -10.289 1 91 399 PHE A O 1
ATOM 3204 N N . VAL A 1 400 ? -31.938 2.758 -11.82 1 92.19 400 VAL A N 1
ATOM 3205 C CA . VAL A 1 400 ? -32.531 1.743 -10.961 1 92.19 400 VAL A CA 1
ATOM 3206 C C . VAL A 1 400 ? -32.344 0.358 -11.57 1 92.19 400 VAL A C 1
ATOM 3208 O O . VAL A 1 400 ? -32.344 0.2 -12.789 1 92.19 400 VAL A O 1
ATOM 3211 N N . LEU A 1 401 ? -32 -0.514 -10.734 1 94.38 401 LEU A N 1
ATOM 3212 C CA . LEU A 1 401 ? -31.875 -1.891 -11.203 1 94.38 401 LEU A CA 1
ATOM 3213 C C . LEU A 1 401 ? -33.25 -2.541 -11.367 1 94.38 401 LEU A C 1
ATOM 3215 O O . LEU A 1 401 ? -33.938 -2.807 -10.375 1 94.38 401 LEU A O 1
ATOM 3219 N N . LYS A 1 402 ? -33.531 -2.764 -12.562 1 94.38 402 LYS A N 1
ATOM 3220 C CA . LYS A 1 402 ? -34.812 -3.373 -12.883 1 94.38 402 LYS A CA 1
ATOM 3221 C C . LYS A 1 402 ? -34.75 -4.891 -12.766 1 94.38 402 LYS A C 1
ATOM 3223 O O . LYS A 1 402 ? -33.688 -5.461 -12.578 1 94.38 402 LYS A O 1
ATOM 3228 N N . GLU A 1 403 ? -35.875 -5.48 -12.758 1 93.94 403 GLU A N 1
ATOM 3229 C CA . GLU A 1 403 ? -35.969 -6.938 -12.688 1 93.94 403 GLU A CA 1
ATOM 3230 C C . GLU A 1 403 ? -35.25 -7.582 -13.875 1 93.94 403 GLU A C 1
ATOM 3232 O O . GLU A 1 403 ? -34.656 -8.648 -13.742 1 93.94 403 GLU A O 1
ATOM 3237 N N . SER A 1 404 ? -35.344 -6.953 -14.969 1 93.81 404 SER A N 1
ATOM 3238 C CA . SER A 1 404 ? -34.656 -7.457 -16.156 1 93.81 404 SER A CA 1
ATOM 3239 C C . SER A 1 404 ? -33.156 -7.445 -15.969 1 93.81 404 SER A C 1
ATOM 3241 O O . SER A 1 404 ? -32.469 -8.328 -16.469 1 93.81 404 SER A O 1
ATOM 3243 N N . ASP A 1 405 ? -32.75 -6.441 -15.242 1 95.56 405 ASP A N 1
ATOM 3244 C CA . ASP A 1 405 ? -31.297 -6.359 -14.969 1 95.56 405 ASP A CA 1
ATOM 3245 C C . ASP A 1 405 ? -30.844 -7.531 -14.102 1 95.56 405 ASP A C 1
ATOM 3247 O O . ASP A 1 405 ? -29.812 -8.156 -14.391 1 95.56 405 ASP A O 1
ATOM 3251 N N . TYR A 1 406 ? -31.609 -7.805 -13.133 1 95.12 406 TYR A N 1
ATOM 3252 C CA . TYR A 1 406 ? -31.266 -8.906 -12.242 1 95.12 406 TYR A CA 1
ATOM 3253 C C . TYR A 1 406 ? -31.344 -10.242 -12.969 1 95.12 406 TYR A C 1
ATOM 3255 O O . TYR A 1 406 ? -30.5 -11.125 -12.75 1 95.12 406 TYR A O 1
ATOM 3263 N N . GLU A 1 407 ? -32.312 -10.344 -13.75 1 94.69 407 GLU A N 1
ATOM 3264 C CA . GLU A 1 407 ? -32.438 -11.562 -14.547 1 94.69 407 GLU A CA 1
ATOM 3265 C C . GLU A 1 407 ? -31.203 -11.766 -15.438 1 94.69 407 GLU A C 1
ATOM 3267 O O . GLU A 1 407 ? -30.703 -12.883 -15.57 1 94.69 407 GLU A O 1
ATOM 3272 N N . TYR A 1 408 ? -30.812 -10.711 -15.953 1 95.56 408 TYR A N 1
ATOM 3273 C CA . TYR A 1 408 ? -29.625 -10.781 -16.797 1 95.56 408 TYR A CA 1
ATOM 3274 C C . TYR A 1 408 ? -28.406 -11.188 -16 1 95.56 408 TYR A C 1
ATOM 3276 O O . TYR A 1 408 ? -27.609 -12.016 -16.453 1 95.56 408 TYR A O 1
ATOM 3284 N N . ILE A 1 409 ? -28.203 -10.586 -14.836 1 95.88 409 ILE A N 1
ATOM 3285 C CA . ILE A 1 409 ? -27.062 -10.898 -13.992 1 95.88 409 ILE A CA 1
ATOM 3286 C C . ILE A 1 409 ? -27.109 -12.367 -13.578 1 95.88 409 ILE A C 1
ATOM 3288 O O . ILE A 1 409 ? -26.094 -13.055 -13.555 1 95.88 409 ILE A O 1
ATOM 3292 N N . GLU A 1 410 ? -28.234 -12.812 -13.266 1 95.25 410 GLU A N 1
ATOM 3293 C CA . GLU A 1 410 ? -28.406 -14.211 -12.883 1 95.25 410 GLU A CA 1
ATOM 3294 C C . GLU A 1 410 ? -28.031 -15.141 -14.023 1 95.25 410 GLU A C 1
ATOM 3296 O O . GLU A 1 410 ? -27.375 -16.172 -13.805 1 95.25 410 GLU A O 1
ATOM 3301 N N . GLU A 1 411 ? -28.469 -14.828 -15.219 1 94.88 411 GLU A N 1
ATOM 3302 C CA . GLU A 1 411 ? -28.094 -15.625 -16.375 1 94.88 411 GLU A CA 1
ATOM 3303 C C . GLU A 1 411 ? -26.578 -15.578 -16.609 1 94.88 411 GLU A C 1
ATOM 3305 O O . GLU A 1 411 ? -25.969 -16.594 -16.953 1 94.88 411 GLU A O 1
ATOM 3310 N N . LEU A 1 412 ? -26.094 -14.406 -16.438 1 94.25 412 LEU A N 1
ATOM 3311 C CA . LEU A 1 412 ? -24.656 -14.258 -16.609 1 94.25 412 LEU A CA 1
ATOM 3312 C C . LEU A 1 412 ? -23.891 -15.125 -15.609 1 94.25 412 LEU A C 1
ATOM 3314 O O . LEU A 1 412 ? -22.906 -15.773 -15.969 1 94.25 412 LEU A O 1
ATOM 3318 N N . VAL A 1 413 ? -24.297 -15.125 -14.406 1 94.5 413 VAL A N 1
ATOM 3319 C CA . VAL A 1 413 ? -23.688 -15.938 -13.367 1 94.5 413 VAL A CA 1
ATOM 3320 C C . VAL A 1 413 ? -23.828 -17.422 -13.711 1 94.5 413 VAL A C 1
ATOM 3322 O O . VAL A 1 413 ? -22.906 -18.203 -13.5 1 94.5 413 VAL A O 1
ATOM 3325 N N . LYS A 1 414 ? -24.922 -17.766 -14.25 1 94.12 414 LYS A N 1
ATOM 3326 C CA . LYS A 1 414 ? -25.172 -19.156 -14.641 1 94.12 414 LYS A CA 1
ATOM 3327 C C . LYS A 1 414 ? -24.203 -19.594 -15.75 1 94.12 414 LYS A C 1
ATOM 3329 O O . LYS A 1 414 ? -23.719 -20.719 -15.742 1 94.12 414 LYS A O 1
ATOM 3334 N N . VAL A 1 415 ? -23.984 -18.703 -16.641 1 93.88 415 VAL A N 1
ATOM 3335 C CA . VAL A 1 415 ? -23.109 -19.016 -17.766 1 93.88 415 VAL A CA 1
ATOM 3336 C C . VAL A 1 415 ? -21.656 -19.062 -17.312 1 93.88 415 VAL A C 1
ATOM 3338 O O . VAL A 1 415 ? -20.891 -19.906 -17.781 1 93.88 415 VAL A O 1
ATOM 3341 N N . LEU A 1 416 ? -21.297 -18.188 -16.375 1 94.06 416 LEU A N 1
ATOM 3342 C CA . LEU A 1 416 ? -19.922 -18.094 -15.93 1 94.06 416 LEU A CA 1
ATOM 3343 C C . LEU A 1 416 ? -19.609 -19.156 -14.883 1 94.06 416 LEU A C 1
ATOM 3345 O O . LEU A 1 416 ? -18.438 -19.469 -14.633 1 94.06 416 LEU A O 1
A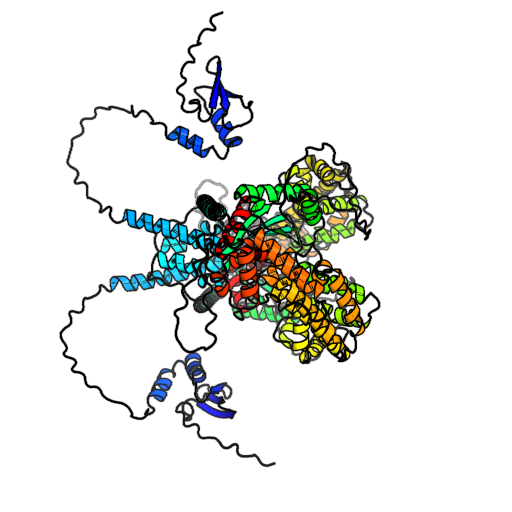TOM 3349 N N . LYS A 1 417 ? -20.531 -19.734 -14.281 1 94.31 417 LYS A N 1
ATOM 3350 C CA . LYS A 1 417 ? -20.359 -20.656 -13.164 1 94.31 417 LYS A CA 1
ATOM 3351 C C . LYS A 1 417 ? -19.562 -21.891 -13.578 1 94.31 417 LYS A C 1
ATOM 3353 O O . LYS A 1 417 ? -18.578 -22.25 -12.93 1 94.31 417 LYS A O 1
ATOM 3358 N N . PRO A 1 418 ? -19.938 -22.531 -14.695 1 94.88 418 PRO A N 1
ATOM 3359 C CA . PRO A 1 418 ? -19.141 -23.703 -15.094 1 94.88 418 PRO A CA 1
ATOM 3360 C C . PRO A 1 418 ? -17.672 -23.359 -15.352 1 94.88 418 PRO A C 1
ATOM 3362 O O . PRO A 1 418 ? -16.797 -24.172 -15.039 1 94.88 418 PRO A O 1
ATOM 3365 N N . ILE A 1 419 ? -17.422 -22.234 -15.93 1 95.06 419 ILE A N 1
ATOM 3366 C CA . ILE A 1 419 ? -16.047 -21.828 -16.203 1 95.06 419 ILE A CA 1
ATOM 3367 C C . ILE A 1 419 ? -15.312 -21.562 -14.898 1 95.06 419 ILE A C 1
ATOM 3369 O O . ILE A 1 419 ? -14.172 -22 -14.719 1 95.06 419 ILE A O 1
ATOM 3373 N N . ALA A 1 420 ? -15.977 -20.891 -13.953 1 93.75 420 ALA A N 1
ATOM 3374 C CA . ALA A 1 420 ? -15.391 -20.594 -12.648 1 93.75 420 ALA A CA 1
ATOM 3375 C C . ALA A 1 420 ? -15.07 -21.875 -11.891 1 93.75 420 ALA A C 1
ATOM 3377 O O . ALA A 1 420 ? -14.016 -21.984 -11.258 1 93.75 420 ALA A O 1
ATOM 3378 N N . GLN A 1 421 ? -15.93 -22.812 -11.969 1 92.44 421 GLN A N 1
ATOM 3379 C CA . GLN A 1 421 ? -15.727 -24.078 -11.281 1 92.44 421 GLN A CA 1
ATOM 3380 C C . GLN A 1 421 ? -14.562 -24.859 -11.898 1 92.44 421 GLN A C 1
ATOM 3382 O O . GLN A 1 421 ? -13.789 -25.484 -11.18 1 92.44 421 GLN A O 1
ATOM 3387 N N . ALA A 1 422 ? -14.523 -24.875 -13.188 1 94.06 422 ALA A N 1
ATOM 3388 C CA . ALA A 1 422 ? -13.398 -25.516 -13.867 1 94.06 422 ALA A CA 1
ATOM 3389 C C . ALA A 1 422 ? -12.07 -24.891 -13.453 1 94.06 422 ALA A C 1
ATOM 3391 O O . ALA A 1 422 ? -11.094 -25.594 -13.211 1 94.06 422 ALA A O 1
ATOM 3392 N N . LEU A 1 423 ? -12.062 -23.578 -13.359 1 91.94 423 LEU A N 1
ATOM 3393 C CA . LEU A 1 423 ? -10.867 -22.859 -12.953 1 91.94 423 LEU A CA 1
ATOM 3394 C C . LEU A 1 423 ? -10.461 -23.219 -11.531 1 91.94 423 LEU A C 1
ATOM 3396 O O . LEU A 1 423 ? -9.273 -23.438 -11.25 1 91.94 423 LEU A O 1
ATOM 3400 N N . ASP A 1 424 ? -11.391 -23.344 -10.68 1 88.19 424 ASP A N 1
ATOM 3401 C CA . ASP A 1 424 ? -11.109 -23.719 -9.297 1 88.19 424 ASP A CA 1
ATOM 3402 C C . ASP A 1 424 ? -10.516 -25.125 -9.219 1 88.19 424 ASP A C 1
ATOM 3404 O O . ASP A 1 424 ? -9.578 -25.359 -8.453 1 88.19 424 ASP A O 1
ATOM 3408 N N . TYR A 1 425 ? -11.031 -25.938 -10.062 1 89.19 425 TYR A N 1
ATOM 3409 C CA . TYR A 1 425 ? -10.57 -27.328 -10.078 1 89.19 425 TYR A CA 1
ATOM 3410 C C . TYR A 1 425 ? -9.141 -27.422 -10.594 1 89.19 425 TYR A C 1
ATOM 3412 O O . TYR A 1 425 ? -8.32 -28.156 -10.047 1 89.19 425 TYR A O 1
ATOM 3420 N N . LEU A 1 426 ? -8.805 -26.688 -11.562 1 91.19 426 LEU A N 1
ATOM 3421 C CA . LEU A 1 426 ? -7.512 -26.781 -12.227 1 91.19 426 LEU A CA 1
ATOM 3422 C C . LEU A 1 426 ? -6.445 -26 -11.453 1 91.19 426 LEU A C 1
ATOM 3424 O O . LEU A 1 426 ? -5.25 -26.203 -11.672 1 91.19 426 LEU A O 1
ATOM 3428 N N . GLN A 1 427 ? -6.828 -25.156 -10.562 1 87.06 427 GLN A N 1
ATOM 3429 C CA . GLN A 1 427 ? -5.863 -24.344 -9.836 1 87.06 427 GLN A CA 1
ATOM 3430 C C . GLN A 1 427 ? -5.59 -24.906 -8.453 1 87.06 427 GLN A C 1
ATOM 3432 O O . GLN A 1 427 ? -4.855 -24.312 -7.66 1 87.06 427 GLN A O 1
ATOM 3437 N N . ALA A 1 428 ? -6.086 -26 -8.227 1 80.56 428 ALA A N 1
ATOM 3438 C CA . ALA A 1 428 ? -5.875 -26.594 -6.914 1 80.56 428 ALA A CA 1
ATOM 3439 C C . ALA A 1 428 ? -4.398 -26.922 -6.691 1 80.56 428 ALA A C 1
ATOM 3441 O O . ALA A 1 428 ? -3.686 -27.281 -7.633 1 80.56 428 ALA A O 1
ATOM 3442 N N . GLU A 1 429 ? -3.76 -26.766 -5.617 1 71.81 429 GLU A N 1
ATOM 3443 C CA . GLU A 1 429 ? -2.332 -26.906 -5.344 1 71.81 429 GLU A CA 1
ATOM 3444 C C . GLU A 1 429 ? -1.963 -28.359 -5.047 1 71.81 429 GLU A C 1
ATOM 3446 O O . GLU A 1 429 ? -1.087 -28.922 -5.703 1 71.81 429 GLU A O 1
ATOM 3451 N N . LYS A 1 430 ? -2.531 -29.078 -4.172 1 72.62 430 LYS A N 1
ATOM 3452 C CA . LYS A 1 430 ? -2.043 -30.359 -3.709 1 72.62 430 LYS A CA 1
ATOM 3453 C C . LYS A 1 430 ? -2.592 -31.5 -4.57 1 72.62 430 LYS A C 1
ATOM 3455 O O . LYS A 1 430 ? -1.896 -32.5 -4.828 1 72.62 430 LYS A O 1
ATOM 3460 N N . ASN A 1 431 ? -3.746 -31.328 -5.121 1 76.75 431 ASN A N 1
ATOM 3461 C CA . ASN A 1 431 ? -4.355 -32.469 -5.824 1 76.75 431 ASN A CA 1
ATOM 3462 C C . ASN A 1 431 ? -4.613 -32.125 -7.293 1 76.75 431 ASN A C 1
ATOM 3464 O O . ASN A 1 431 ? -5.625 -32.531 -7.859 1 76.75 431 ASN A O 1
ATOM 3468 N N . CYS A 1 432 ? -3.646 -31.438 -7.828 1 85.25 432 CYS A N 1
ATOM 3469 C CA . CYS A 1 432 ? -3.85 -31.125 -9.234 1 85.25 432 CYS A CA 1
ATOM 3470 C C . CYS A 1 432 ? -2.887 -31.906 -10.117 1 85.25 432 CYS A C 1
ATOM 3472 O O . CYS A 1 432 ? -1.673 -31.703 -10.055 1 85.25 432 CYS A O 1
ATOM 3474 N N . PHE A 1 433 ? -3.408 -32.844 -10.867 1 93.56 433 PHE A N 1
ATOM 3475 C CA . PHE A 1 433 ? -2.637 -33.656 -11.797 1 93.56 433 PHE A CA 1
ATOM 3476 C C . PHE A 1 433 ? -2.967 -33.312 -13.242 1 93.56 433 PHE A C 1
ATOM 3478 O O . PHE A 1 433 ? -4.082 -32.875 -13.539 1 93.56 433 PHE A O 1
ATOM 3485 N N . TYR A 1 434 ? -2.059 -33.5 -14.062 1 95.94 434 TYR A N 1
ATOM 3486 C CA . TYR A 1 434 ? -2.227 -33.156 -15.469 1 95.94 434 TYR A CA 1
ATOM 3487 C C . TYR A 1 434 ? -3.373 -33.938 -16.094 1 95.94 434 TYR A C 1
ATOM 3489 O O . TYR A 1 434 ? -4.066 -33.438 -16.984 1 95.94 434 TYR A O 1
ATOM 3497 N N . GLY A 1 435 ? -3.623 -35.125 -15.648 1 95.38 435 GLY A N 1
ATOM 3498 C CA . GLY A 1 435 ? -4.66 -36 -16.172 1 95.38 435 GLY A CA 1
ATOM 3499 C C . GLY A 1 435 ? -6.062 -35.5 -15.922 1 95.38 435 GLY A C 1
ATOM 3500 O O . GLY A 1 435 ? -7.027 -35.969 -16.516 1 95.38 435 GLY A O 1
ATOM 3501 N N . GLN A 1 436 ? -6.172 -34.469 -15.141 1 93.94 436 GLN A N 1
ATOM 3502 C CA . GLN A 1 436 ? -7.484 -33.906 -14.828 1 93.94 436 GLN A CA 1
ATOM 3503 C C . GLN A 1 436 ? -7.914 -32.906 -15.898 1 93.94 436 GLN A C 1
ATOM 3505 O O . GLN A 1 436 ? -9.078 -32.531 -15.953 1 93.94 436 GLN A O 1
ATOM 3510 N N . LEU A 1 437 ? -7.039 -32.531 -16.766 1 95.75 437 LEU A N 1
ATOM 3511 C CA . LEU A 1 437 ? -7.289 -31.453 -17.719 1 95.75 437 LEU A CA 1
ATOM 3512 C C . LEU A 1 437 ? -8.375 -31.844 -18.703 1 95.75 437 LEU A C 1
ATOM 3514 O O . LEU A 1 437 ? -9.398 -31.156 -18.812 1 95.75 437 LEU A O 1
ATOM 3518 N N . ILE A 1 438 ? -8.25 -32.969 -19.406 1 95.38 438 ILE A N 1
ATOM 3519 C CA . ILE A 1 438 ? -9.156 -33.344 -20.484 1 95.38 438 ILE A CA 1
ATOM 3520 C C . ILE A 1 438 ? -10.547 -33.625 -19.906 1 95.38 438 ILE A C 1
ATOM 3522 O O . ILE A 1 438 ? -11.539 -33.062 -20.375 1 95.38 438 ILE A O 1
ATOM 3526 N N . PRO A 1 439 ? -10.625 -34.438 -18.828 1 93.69 439 PRO A N 1
ATOM 3527 C CA . PRO A 1 439 ? -11.953 -34.656 -18.25 1 93.69 439 PRO A CA 1
ATOM 3528 C C . PRO A 1 439 ? -12.625 -33.344 -17.812 1 93.69 439 PRO A C 1
ATOM 3530 O O . PRO A 1 439 ? -13.844 -33.188 -17.922 1 93.69 439 PRO A O 1
ATOM 3533 N N . THR A 1 440 ? -11.852 -32.438 -17.281 1 94.5 440 THR A N 1
ATOM 3534 C CA . THR A 1 440 ? -12.406 -31.172 -16.844 1 94.5 440 THR A CA 1
ATOM 3535 C C . THR A 1 440 ? -12.922 -30.375 -18.031 1 94.5 440 THR A C 1
ATOM 3537 O O . THR A 1 440 ? -14 -29.781 -17.953 1 94.5 440 THR A O 1
ATOM 3540 N N . LEU A 1 441 ? -12.195 -30.375 -19.125 1 95.88 441 LEU A N 1
ATOM 3541 C CA . LEU A 1 441 ? -12.609 -29.656 -20.328 1 95.88 441 LEU A CA 1
ATOM 3542 C C . LEU A 1 441 ? -13.883 -30.266 -20.922 1 95.88 441 LEU A C 1
ATOM 3544 O O . LEU A 1 441 ? -14.797 -29.547 -21.312 1 95.88 441 LEU A O 1
ATOM 3548 N N . ILE A 1 442 ? -13.938 -31.547 -20.969 1 93.88 442 ILE A N 1
ATOM 3549 C CA . ILE A 1 442 ? -15.109 -32.25 -21.484 1 93.88 442 ILE A CA 1
ATOM 3550 C C . ILE A 1 442 ? -16.328 -31.938 -20.609 1 93.88 442 ILE A C 1
ATOM 3552 O O . ILE A 1 442 ? -17.406 -31.625 -21.125 1 93.88 442 ILE A O 1
ATOM 3556 N N . SER A 1 443 ? -16.094 -32.031 -19.312 1 93.56 443 SER A N 1
ATOM 3557 C CA . SER A 1 443 ? -17.172 -31.734 -18.375 1 93.56 443 SER A CA 1
ATOM 3558 C C . SER A 1 443 ? -17.641 -30.281 -18.547 1 93.56 443 SER A C 1
ATOM 3560 O O . SER A 1 443 ? -18.844 -30.016 -18.469 1 93.56 443 SER A O 1
ATOM 3562 N N . LEU A 1 444 ? -16.719 -29.422 -18.734 1 95.56 444 LEU A N 1
ATOM 3563 C CA . LEU A 1 444 ? -17.047 -28.016 -18.922 1 95.56 444 LEU A CA 1
ATOM 3564 C C . LEU A 1 444 ? -17.906 -27.812 -20.172 1 95.56 444 LEU A C 1
ATOM 3566 O O . LEU A 1 444 ? -18.922 -27.125 -20.141 1 95.56 444 LEU A O 1
ATOM 3570 N N . LYS A 1 445 ? -17.5 -28.406 -21.25 1 94.44 445 LYS A N 1
ATOM 3571 C CA . LYS A 1 445 ? -18.234 -28.297 -22.5 1 94.44 445 LYS A CA 1
ATOM 3572 C C . LYS A 1 445 ? -19.656 -28.844 -22.344 1 94.44 445 LYS A C 1
ATOM 3574 O O . LYS A 1 445 ? -20.625 -28.234 -22.797 1 94.44 445 LYS A O 1
ATOM 3579 N N . LEU A 1 446 ? -19.781 -29.953 -21.641 1 92.5 446 LEU A N 1
ATOM 3580 C CA . LEU A 1 446 ? -21.094 -30.578 -21.422 1 92.5 446 LEU A CA 1
ATOM 3581 C C . LEU A 1 446 ? -21.984 -29.688 -20.578 1 92.5 446 LEU A C 1
ATOM 3583 O O . LEU A 1 446 ? -23.172 -29.547 -20.875 1 92.5 446 LEU A O 1
ATOM 3587 N N . ARG A 1 447 ? -21.406 -29.172 -19.594 1 93.31 447 ARG A N 1
ATOM 3588 C CA . ARG A 1 447 ? -22.172 -28.297 -18.719 1 93.31 447 ARG A CA 1
ATOM 3589 C C . ARG A 1 447 ? -22.641 -27.047 -19.453 1 93.31 447 ARG A C 1
ATOM 3591 O O . ARG A 1 447 ? -23.75 -26.562 -19.219 1 93.31 447 ARG A O 1
ATOM 3598 N N . LEU A 1 448 ? -21.797 -26.516 -20.312 1 94.31 448 LEU A N 1
ATOM 3599 C CA . LEU A 1 448 ? -22.188 -25.375 -21.109 1 94.31 448 LEU A CA 1
ATOM 3600 C C . LEU A 1 448 ? -23.297 -25.75 -22.094 1 94.31 448 LEU A C 1
ATOM 3602 O O . LEU A 1 448 ? -24.25 -24.984 -22.297 1 94.31 448 LEU A O 1
ATOM 3606 N N . GLU A 1 449 ? -23.219 -26.906 -22.656 1 92.25 449 GLU A N 1
ATOM 3607 C CA . GLU A 1 449 ? -24.234 -27.375 -23.594 1 92.25 449 GLU A CA 1
ATOM 3608 C C . GLU A 1 449 ? -25.562 -27.625 -22.891 1 92.25 449 GLU A C 1
ATOM 3610 O O . GLU A 1 449 ? -26.625 -27.422 -23.469 1 92.25 449 GLU A O 1
ATOM 3615 N N . GLU A 1 450 ? -25.391 -28.094 -21.703 1 92.38 450 GLU A N 1
ATOM 3616 C CA . GLU A 1 450 ? -26.609 -28.344 -20.922 1 92.38 450 GLU A CA 1
ATOM 3617 C C . GLU A 1 450 ? -27.359 -27.047 -20.656 1 92.38 450 GLU A C 1
ATOM 3619 O O . GLU A 1 450 ? -28.578 -27.062 -20.453 1 92.38 450 GLU A O 1
ATOM 3624 N N . LEU A 1 451 ? -26.672 -25.984 -20.641 1 92.62 451 LEU A N 1
ATOM 3625 C CA . LEU A 1 451 ? -27.312 -24.688 -20.422 1 92.62 451 LEU A CA 1
ATOM 3626 C C . LEU A 1 451 ? -28.219 -24.328 -21.578 1 92.62 451 LEU A C 1
ATOM 3628 O O . LEU A 1 451 ? -29.156 -23.531 -21.422 1 92.62 451 LEU A O 1
ATOM 3632 N N . LYS A 1 452 ? -27.969 -24.891 -22.734 1 88.5 452 LYS A N 1
ATOM 3633 C CA . LYS A 1 452 ? -28.828 -24.672 -23.891 1 88.5 452 LYS A CA 1
ATOM 3634 C C . LYS A 1 452 ? -30.25 -25.188 -23.641 1 88.5 452 LYS A C 1
ATOM 3636 O O . LYS A 1 452 ? -31.219 -24.656 -24.188 1 88.5 452 LYS A O 1
ATOM 3641 N N . ASN A 1 453 ? -30.203 -26.125 -22.828 1 88.81 453 ASN A N 1
ATOM 3642 C CA . ASN A 1 453 ? -31.5 -26.719 -22.516 1 88.81 453 ASN A CA 1
ATOM 3643 C C . ASN A 1 453 ? -32.25 -25.906 -21.453 1 88.81 453 ASN A C 1
ATOM 3645 O O . ASN A 1 453 ? -33.438 -26.109 -21.234 1 88.81 453 ASN A O 1
ATOM 3649 N N . GLN A 1 454 ? -31.406 -25.078 -20.953 1 84.81 454 GLN A N 1
ATOM 3650 C CA . GLN A 1 454 ? -32.031 -24.234 -19.969 1 84.81 454 GLN A CA 1
ATOM 3651 C C . GLN A 1 454 ? -32.656 -22.984 -20.625 1 84.81 454 GLN A C 1
ATOM 3653 O O . GLN A 1 454 ? -32.156 -22.531 -21.656 1 84.81 454 GLN A O 1
ATOM 3658 N N . LYS A 1 455 ? -33.781 -22.734 -20.609 1 84.31 455 LYS A N 1
ATOM 3659 C CA . LYS A 1 455 ? -34.5 -21.609 -21.219 1 84.31 455 LYS A CA 1
ATOM 3660 C C . LYS A 1 455 ? -33.938 -20.281 -20.734 1 84.31 455 LYS A C 1
ATOM 3662 O O . LYS A 1 455 ? -34.531 -19.609 -19.891 1 84.31 455 LYS A O 1
ATOM 3667 N N . LEU A 1 456 ? -32.719 -19.891 -21.375 1 90.25 456 LEU A N 1
ATOM 3668 C CA . LEU A 1 456 ? -32.156 -18.594 -21.062 1 90.25 456 LEU A CA 1
ATOM 3669 C C . LEU A 1 456 ? -32.781 -17.516 -21.938 1 90.25 456 LEU A C 1
ATOM 3671 O O . LEU A 1 456 ? -33 -17.719 -23.125 1 90.25 456 LEU A O 1
ATOM 3675 N N . ARG A 1 457 ? -33.094 -16.469 -21.359 1 90.81 457 ARG A N 1
ATOM 3676 C CA . ARG A 1 457 ? -33.844 -15.414 -22.047 1 90.81 457 ARG A CA 1
ATOM 3677 C C . ARG A 1 457 ? -32.875 -14.477 -22.781 1 90.81 457 ARG A C 1
ATOM 3679 O O . ARG A 1 457 ? -33.125 -14.086 -23.922 1 90.81 457 ARG A O 1
ATOM 3686 N N . TYR A 1 458 ? -31.719 -14.156 -22.25 1 90.88 458 TYR A N 1
ATOM 3687 C CA . TYR A 1 458 ? -30.875 -13.094 -22.781 1 90.88 458 TYR A CA 1
ATOM 3688 C C . TYR A 1 458 ? -29.609 -13.672 -23.422 1 90.88 458 TYR A C 1
ATOM 3690 O O . TYR A 1 458 ? -29.141 -13.172 -24.453 1 90.88 458 TYR A O 1
ATOM 3698 N N . LEU A 1 459 ? -29.109 -14.773 -22.85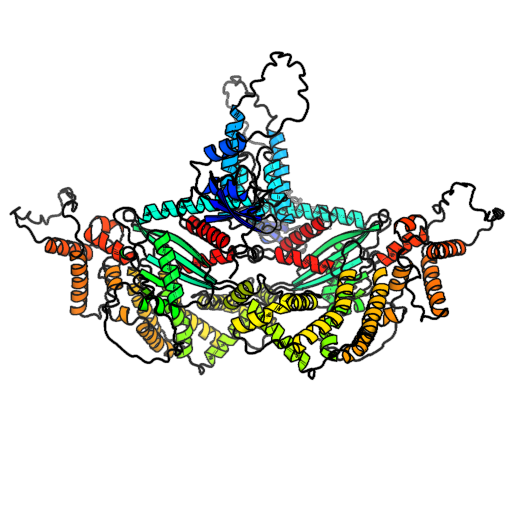9 1 92.62 459 LEU A N 1
ATOM 3699 C CA . LEU A 1 459 ? -27.766 -15.203 -23.25 1 92.62 459 LEU A CA 1
ATOM 3700 C C . LEU A 1 459 ? -27.812 -16.562 -23.953 1 92.62 459 LEU A C 1
ATOM 3702 O O . LEU A 1 459 ? -26.781 -17.234 -24.094 1 92.62 459 LEU A O 1
ATOM 3706 N N . PHE A 1 460 ? -28.953 -16.891 -24.422 1 91.06 460 PHE A N 1
ATOM 3707 C CA . PHE A 1 460 ? -29.125 -18.172 -25.094 1 91.06 460 PHE A CA 1
ATOM 3708 C C . PHE A 1 460 ? -28.25 -18.266 -26.328 1 91.06 460 PHE A C 1
ATOM 3710 O O . PHE A 1 460 ? -27.594 -19.281 -26.562 1 91.06 460 PHE A O 1
ATOM 3717 N N . ASN A 1 461 ? -28.141 -17.219 -27.078 1 89.25 461 ASN A N 1
ATOM 3718 C CA . ASN A 1 461 ? -27.422 -17.219 -28.344 1 89.25 461 ASN A CA 1
ATOM 3719 C C . ASN A 1 461 ? -25.906 -17.188 -28.125 1 89.25 461 ASN A C 1
ATOM 3721 O O . ASN A 1 461 ? -25.141 -17.438 -29.062 1 89.25 461 ASN A O 1
ATOM 3725 N N . LEU A 1 462 ? -25.531 -16.938 -26.953 1 92.88 462 LEU A N 1
ATOM 3726 C CA . LEU A 1 462 ? -24.109 -16.828 -26.641 1 92.88 462 LEU A CA 1
ATOM 3727 C C . LEU A 1 462 ? -23.5 -18.188 -26.359 1 92.88 462 LEU A C 1
ATOM 3729 O O . LEU A 1 462 ? -22.281 -18.391 -26.516 1 92.88 462 LEU A O 1
ATOM 3733 N N . ILE A 1 463 ? -24.266 -19.172 -26.031 1 93.94 463 ILE A N 1
ATOM 3734 C CA . ILE A 1 463 ? -23.781 -20.453 -25.516 1 93.94 463 ILE A CA 1
ATOM 3735 C C . ILE A 1 463 ? -23.078 -21.219 -26.625 1 93.94 463 ILE A C 1
ATOM 3737 O O . ILE A 1 463 ? -21.953 -21.703 -26.438 1 93.94 463 ILE A O 1
ATOM 3741 N N . SER A 1 464 ? -23.672 -21.312 -27.75 1 94.38 464 SER A N 1
ATOM 3742 C CA . SER A 1 464 ? -23.094 -22.078 -28.844 1 94.38 464 SER A CA 1
ATOM 3743 C C . SER A 1 464 ? -21.781 -21.484 -29.297 1 94.38 464 SER A C 1
ATOM 3745 O O . SER A 1 464 ? -20.766 -22.188 -29.422 1 94.38 464 SER A O 1
ATOM 3747 N N . PRO A 1 465 ? -21.797 -20.188 -29.531 1 95.31 465 PRO A N 1
ATOM 3748 C CA . PRO A 1 465 ? -20.516 -19.594 -29.906 1 95.31 465 PRO A CA 1
ATOM 3749 C C . PRO A 1 465 ? -19.453 -19.766 -28.812 1 95.31 465 PRO A C 1
ATOM 3751 O O . PRO A 1 465 ? -18.266 -19.906 -29.125 1 95.31 465 PRO A O 1
ATOM 3754 N N . LEU A 1 466 ? -19.875 -19.688 -27.625 1 95.75 466 LEU A N 1
ATOM 3755 C CA . LEU A 1 466 ? -18.938 -19.859 -26.516 1 95.75 466 LEU A CA 1
ATOM 3756 C C . LEU A 1 466 ? -18.359 -21.266 -26.5 1 95.75 466 LEU A C 1
ATOM 3758 O O . LEU A 1 466 ? -17.172 -21.453 -26.266 1 95.75 466 LEU A O 1
ATOM 3762 N N . CYS A 1 467 ? -19.203 -22.203 -26.719 1 96.06 467 CYS A N 1
ATOM 3763 C CA . CYS A 1 467 ? -18.75 -23.594 -26.812 1 96.06 467 CYS A CA 1
ATOM 3764 C C . CYS A 1 467 ? -17.781 -23.781 -27.969 1 96.06 467 CYS A C 1
ATOM 3766 O O . CYS A 1 467 ? -16.797 -24.516 -27.844 1 96.06 467 CYS A O 1
ATOM 3768 N N . ASN A 1 468 ? -18.062 -23.109 -29 1 96.25 468 ASN A N 1
ATOM 3769 C CA . ASN A 1 468 ? -17.172 -23.203 -30.156 1 96.25 468 ASN A CA 1
ATOM 3770 C C . ASN A 1 468 ? -15.805 -22.594 -29.859 1 96.25 468 ASN A C 1
ATOM 3772 O O . ASN A 1 468 ? -14.773 -23.141 -30.25 1 96.25 468 ASN A O 1
ATOM 3776 N N . LYS A 1 469 ? -15.883 -21.469 -29.234 1 96.56 469 LYS A N 1
ATOM 3777 C CA . LYS A 1 469 ? -14.617 -20.828 -28.875 1 96.56 469 LYS A CA 1
ATOM 3778 C C . LYS A 1 469 ? -13.828 -21.688 -27.891 1 96.56 469 LYS A C 1
ATOM 3780 O O . LYS A 1 469 ? -12.594 -21.734 -27.953 1 96.56 469 LYS A O 1
ATOM 3785 N N . LEU A 1 470 ? -14.508 -22.25 -26.938 1 97.06 470 LEU A N 1
ATOM 3786 C CA . LEU A 1 470 ? -13.867 -23.188 -26.031 1 97.06 470 LEU A CA 1
ATOM 3787 C C . LEU A 1 470 ? -13.188 -24.312 -26.812 1 97.06 470 LEU A C 1
ATOM 3789 O O . LEU A 1 470 ? -12.031 -24.641 -26.547 1 97.06 470 LEU A O 1
ATOM 3793 N N . HIS A 1 471 ? -13.914 -24.859 -27.75 1 96.25 471 HIS A N 1
ATOM 3794 C CA . HIS A 1 471 ? -13.375 -25.922 -28.578 1 96.25 471 HIS A CA 1
ATOM 3795 C C . HIS A 1 471 ? -12.172 -25.453 -29.375 1 96.25 471 HIS A C 1
ATOM 3797 O O . HIS A 1 471 ? -11.188 -26.188 -29.516 1 96.25 471 HIS A O 1
ATOM 3803 N N . ASP A 1 472 ? -12.273 -24.25 -29.828 1 95.75 472 ASP A N 1
ATOM 3804 C CA . ASP A 1 472 ? -11.195 -23.719 -30.656 1 95.75 472 ASP A CA 1
ATOM 3805 C C . ASP A 1 472 ? -9.922 -23.5 -29.844 1 95.75 472 ASP A C 1
ATOM 3807 O O . ASP A 1 472 ? -8.828 -23.828 -30.297 1 95.75 472 ASP A O 1
ATOM 3811 N N . ARG A 1 473 ? -10.055 -22.969 -28.688 1 94.75 473 ARG A N 1
ATOM 3812 C CA . ARG A 1 473 ? -8.898 -22.672 -27.844 1 94.75 473 ARG A CA 1
ATOM 3813 C C . ARG A 1 473 ? -8.227 -23.969 -27.359 1 94.75 473 ARG A C 1
ATOM 3815 O O . ARG A 1 473 ? -7.016 -24 -27.156 1 94.75 473 ARG A O 1
ATOM 3822 N N . PHE A 1 474 ? -9.055 -25 -27.219 1 96.62 474 PHE A N 1
ATOM 3823 C CA . PHE A 1 474 ? -8.531 -26.281 -26.75 1 96.62 474 PHE A CA 1
ATOM 3824 C C . PHE A 1 474 ? -8.711 -27.359 -27.812 1 96.62 474 PHE A C 1
ATOM 3826 O O . PHE A 1 474 ? -8.984 -28.516 -27.484 1 96.62 474 PHE A O 1
ATOM 3833 N N . LYS A 1 475 ? -8.547 -27.031 -28.984 1 95.19 475 LYS A N 1
ATOM 3834 C CA . LYS A 1 475 ? -8.836 -27.906 -30.125 1 95.19 475 LYS A CA 1
ATOM 3835 C C . LYS A 1 475 ? -8.023 -29.188 -30.047 1 95.19 475 LYS A C 1
ATOM 3837 O O . LYS A 1 475 ? -8.555 -30.281 -30.281 1 95.19 475 LYS A O 1
ATOM 3842 N N . ASN A 1 476 ? -6.785 -29.109 -29.672 1 92.81 476 ASN A N 1
ATOM 3843 C CA . ASN A 1 476 ? -5.914 -30.281 -29.625 1 92.81 476 ASN A CA 1
ATOM 3844 C C . ASN A 1 476 ? -6.379 -31.281 -28.578 1 92.81 476 ASN A C 1
ATOM 3846 O O . ASN A 1 476 ? -6.254 -32.5 -28.766 1 92.81 476 ASN A O 1
ATOM 3850 N N . TYR A 1 477 ? -6.938 -30.828 -27.547 1 94.25 477 TYR A N 1
ATOM 3851 C CA . TYR A 1 477 ? -7.398 -31.688 -26.469 1 94.25 477 TYR A CA 1
ATOM 3852 C C . TYR A 1 477 ? -8.742 -32.312 -26.797 1 94.25 477 TYR A C 1
ATOM 3854 O O . TYR A 1 477 ? -8.961 -33.5 -26.531 1 94.25 477 TYR A O 1
ATOM 3862 N N . PHE A 1 478 ? -9.586 -31.609 -27.453 1 92.88 478 PHE A N 1
ATOM 3863 C CA . PHE A 1 478 ? -10.906 -32.125 -27.797 1 92.88 478 PHE A CA 1
ATOM 3864 C C . PHE A 1 478 ? -10.812 -33.125 -28.953 1 92.88 478 PHE A C 1
ATOM 3866 O O . PHE A 1 478 ? -11.523 -34.125 -28.969 1 92.88 478 PHE A O 1
ATOM 3873 N N . ASN A 1 479 ? -9.914 -32.781 -29.828 1 90.56 479 ASN A N 1
ATOM 3874 C CA . ASN A 1 479 ? -9.75 -33.656 -30.984 1 90.56 479 ASN A CA 1
ATOM 3875 C C . ASN A 1 479 ? -8.789 -34.812 -30.703 1 90.56 479 ASN A C 1
ATOM 3877 O O . ASN A 1 479 ? -8.602 -35.688 -31.531 1 90.56 479 ASN A O 1
ATOM 3881 N N . LEU A 1 480 ? -8.195 -34.781 -29.562 1 91.44 480 LEU A N 1
ATOM 3882 C CA . LEU A 1 480 ? -7.234 -35.812 -29.141 1 91.44 480 LEU A CA 1
ATOM 3883 C C . LEU A 1 480 ? -6.121 -35.969 -30.172 1 91.44 480 LEU A C 1
ATOM 3885 O O . LEU A 1 480 ? -5.824 -37.094 -30.594 1 91.44 480 LEU A O 1
ATOM 3889 N N . SER A 1 481 ? -5.617 -34.812 -30.609 1 90.38 481 SER A N 1
ATOM 3890 C CA . SER A 1 481 ? -4.531 -34.812 -31.578 1 90.38 481 SER A CA 1
ATOM 3891 C C . SER A 1 481 ? -3.219 -35.281 -30.953 1 90.38 481 SER A C 1
ATOM 3893 O O . SER A 1 481 ? -3.141 -35.469 -29.734 1 90.38 481 SER A O 1
ATOM 3895 N N . HIS A 1 482 ? -2.209 -35.438 -31.75 1 89.56 482 HIS A N 1
ATOM 3896 C CA . HIS A 1 482 ? -0.913 -35.938 -31.297 1 89.56 482 HIS A CA 1
ATOM 3897 C C . HIS A 1 482 ? -0.253 -34.938 -30.328 1 89.56 482 HIS A C 1
ATOM 3899 O O . HIS A 1 482 ? 0.512 -35.344 -29.453 1 89.56 482 HIS A O 1
ATOM 3905 N N . GLU A 1 483 ? -0.641 -33.688 -30.484 1 89.31 483 GLU A N 1
ATOM 3906 C CA . GLU A 1 483 ? -0.08 -32.688 -29.609 1 89.31 483 GLU A CA 1
ATOM 3907 C C . GLU A 1 483 ? -0.589 -32.844 -28.172 1 89.31 483 GLU A C 1
ATOM 3909 O O . GLU A 1 483 ? 0.034 -32.344 -27.234 1 89.31 483 GLU A O 1
ATOM 3914 N N . ALA A 1 484 ? -1.679 -33.562 -28.047 1 93.31 484 ALA A N 1
ATOM 3915 C CA . ALA A 1 484 ? -2.285 -33.75 -26.734 1 93.31 484 ALA A CA 1
ATOM 3916 C C . ALA A 1 484 ? -1.986 -35.125 -26.172 1 93.31 484 ALA A C 1
ATOM 3918 O O . ALA A 1 484 ? -2.621 -35.562 -25.219 1 93.31 484 ALA A O 1
ATOM 3919 N N . ASP A 1 485 ? -1.063 -35.812 -26.75 1 94.06 485 ASP A N 1
ATOM 3920 C CA . ASP A 1 485 ? -0.761 -37.188 -26.344 1 94.06 485 ASP A CA 1
ATOM 3921 C C . ASP A 1 485 ? -0.366 -37.25 -24.875 1 94.06 485 ASP A C 1
ATOM 3923 O O . ASP A 1 485 ? -0.797 -38.156 -24.156 1 94.06 485 ASP A O 1
ATOM 3927 N N . ASP A 1 486 ? 0.449 -36.312 -24.484 1 94.88 486 ASP A N 1
ATOM 3928 C CA . ASP A 1 486 ? 0.887 -36.312 -23.094 1 94.88 486 ASP A CA 1
ATOM 3929 C C . ASP A 1 486 ? -0.303 -36.188 -22.141 1 94.88 486 ASP A C 1
ATOM 3931 O O . ASP A 1 486 ? -0.339 -36.844 -21.109 1 94.88 486 ASP A O 1
ATOM 3935 N N . ALA A 1 487 ? -1.231 -35.344 -22.5 1 96.12 487 ALA A N 1
ATOM 3936 C CA . ALA A 1 487 ? -2.426 -35.156 -21.672 1 96.12 487 ALA A CA 1
ATOM 3937 C C . ALA A 1 487 ? -3.293 -36.406 -21.672 1 96.12 487 ALA A C 1
ATOM 3939 O O . ALA A 1 487 ? -3.859 -36.781 -20.641 1 96.12 487 ALA A O 1
ATOM 3940 N N . ILE A 1 488 ? -3.414 -37.094 -22.797 1 96 488 ILE A N 1
ATOM 3941 C CA . ILE A 1 488 ? -4.191 -38.312 -22.938 1 96 488 ILE A CA 1
ATOM 3942 C C . ILE A 1 488 ? -3.578 -39.406 -22.062 1 96 488 ILE A C 1
ATOM 3944 O O . ILE A 1 488 ? -4.285 -40.094 -21.312 1 96 488 ILE A O 1
ATOM 3948 N N . LEU A 1 489 ? -2.297 -39.531 -22.203 1 96.81 489 LEU A N 1
ATOM 3949 C CA . LEU A 1 489 ? -1.593 -40.531 -21.406 1 96.81 489 LEU A CA 1
ATOM 3950 C C . LEU A 1 489 ? -1.753 -40.25 -19.922 1 96.81 489 LEU A C 1
ATOM 3952 O O . LEU A 1 489 ? -2.014 -41.156 -19.141 1 96.81 489 LEU A O 1
ATOM 3956 N N . ALA A 1 490 ? -1.623 -38.969 -19.562 1 97.25 490 ALA A N 1
ATOM 3957 C CA . ALA A 1 490 ? -1.785 -38.562 -18.156 1 97.25 490 ALA A CA 1
ATOM 3958 C C . ALA A 1 490 ? -3.174 -38.938 -17.641 1 97.25 490 ALA A C 1
ATOM 3960 O O . ALA A 1 490 ? -3.318 -39.438 -16.516 1 97.25 490 ALA A O 1
ATOM 3961 N N . THR A 1 491 ? -4.184 -38.719 -18.422 1 96.62 491 THR A N 1
ATOM 3962 C CA . THR A 1 491 ? -5.559 -39 -18.031 1 96.62 491 THR A CA 1
ATOM 3963 C C . THR A 1 491 ? -5.777 -40.5 -17.906 1 96.62 491 THR A C 1
ATOM 3965 O O . THR A 1 491 ? -6.391 -40.969 -16.938 1 96.62 491 THR A O 1
ATOM 3968 N N . CYS A 1 492 ? -5.238 -41.25 -18.812 1 96.56 492 CYS A N 1
ATOM 3969 C CA . CYS A 1 492 ? -5.441 -42.719 -18.844 1 96.56 492 CYS A CA 1
ATOM 3970 C C . CYS A 1 492 ? -4.766 -43.375 -17.656 1 96.56 492 CYS A C 1
ATOM 3972 O O . CYS A 1 492 ? -5.277 -44.375 -17.125 1 96.56 492 CYS A O 1
ATOM 3974 N N . PHE A 1 493 ? -3.674 -42.875 -17.312 1 96.62 493 PHE A N 1
ATOM 3975 C CA . PHE A 1 493 ? -2.904 -43.562 -16.266 1 96.62 493 PHE A CA 1
ATOM 3976 C C . PHE A 1 493 ? -3.281 -43 -14.883 1 96.62 493 PHE A C 1
ATOM 3978 O O . PHE A 1 493 ? -2.721 -43.438 -13.875 1 96.62 493 PHE A O 1
ATOM 3985 N N . HIS A 1 494 ? -4.137 -42.062 -14.805 1 95.44 494 HIS A N 1
ATOM 3986 C CA . HIS A 1 494 ? -4.699 -41.625 -13.531 1 95.44 494 HIS A CA 1
ATOM 3987 C C . HIS A 1 494 ? -5.789 -42.594 -13.055 1 95.44 494 HIS A C 1
ATOM 3989 O O . HIS A 1 494 ? -6.77 -42.812 -13.766 1 95.44 494 HIS A O 1
ATOM 3995 N N . PRO A 1 495 ? -5.684 -43.094 -11.852 1 94.31 495 PRO A N 1
ATOM 3996 C CA . PRO A 1 495 ? -6.605 -44.125 -11.367 1 94.31 495 PRO A CA 1
ATOM 3997 C C . PRO A 1 495 ? -8.055 -43.656 -11.336 1 94.31 495 PRO A C 1
ATOM 3999 O O . PRO A 1 495 ? -8.977 -44.438 -11.461 1 94.31 495 PRO A O 1
ATOM 4002 N N . LEU A 1 496 ? -8.305 -42.469 -11.219 1 91.25 496 LEU A N 1
ATOM 4003 C CA . LEU A 1 496 ? -9.664 -41.938 -11.148 1 91.25 496 LEU A CA 1
ATOM 4004 C C . LEU A 1 496 ? -10.336 -42 -12.516 1 91.25 496 LEU A C 1
ATOM 4006 O O . LEU A 1 496 ? -11.547 -42.219 -12.602 1 91.25 496 LEU A O 1
ATOM 4010 N N . PHE A 1 497 ? -9.578 -41.906 -13.594 1 93.94 497 PHE A N 1
ATOM 4011 C CA . PHE A 1 497 ? -10.188 -41.75 -14.906 1 93.94 497 PHE A CA 1
ATOM 4012 C C . PHE A 1 497 ? -9.969 -42.969 -15.766 1 93.94 497 PHE A C 1
ATOM 4014 O O . PHE A 1 497 ? -10.922 -43.531 -16.312 1 93.94 497 PHE A O 1
ATOM 4021 N N . LYS A 1 498 ? -8.641 -43.406 -15.883 1 94.31 498 LYS A N 1
ATOM 4022 C CA . LYS A 1 498 ? -8.336 -44.562 -16.75 1 94.31 498 LYS A CA 1
ATOM 4023 C C . LYS A 1 498 ? -8.914 -44.375 -18.141 1 94.31 498 LYS A C 1
ATOM 4025 O O . LYS A 1 498 ? -8.641 -43.344 -18.797 1 94.31 498 LYS A O 1
ATOM 4030 N N . MET A 1 499 ? -9.789 -45.25 -18.578 1 91 499 MET A N 1
ATOM 4031 C CA . MET A 1 499 ? -10.398 -45.094 -19.891 1 91 499 MET A CA 1
ATOM 4032 C C . MET A 1 499 ? -11.844 -44.625 -19.781 1 91 499 MET A C 1
ATOM 4034 O O . MET A 1 499 ? -12.531 -44.5 -20.797 1 91 499 MET A O 1
ATOM 4038 N N . ARG A 1 500 ? -12.297 -44.188 -18.656 1 87.94 500 ARG A N 1
ATOM 4039 C CA . ARG A 1 500 ? -13.695 -43.875 -18.391 1 87.94 500 ARG A CA 1
ATOM 4040 C C . ARG A 1 500 ? -14.055 -42.5 -18.906 1 87.94 500 ARG A C 1
ATOM 4042 O O . ARG A 1 500 ? -15.234 -42.188 -19.109 1 87.94 500 ARG A O 1
ATOM 4049 N N . TRP A 1 501 ? -13.078 -41.656 -19.109 1 87.81 501 TRP A N 1
ATOM 4050 C CA . TRP A 1 501 ? -13.32 -40.281 -19.5 1 87.81 501 TRP A CA 1
ATOM 4051 C C . TRP A 1 501 ? -13.695 -40.188 -20.984 1 87.81 501 TRP A C 1
ATOM 4053 O O . TRP A 1 501 ? -14.242 -39.156 -21.438 1 87.81 501 TRP A O 1
ATOM 4063 N N . ILE A 1 502 ? -13.5 -41.219 -21.781 1 87.12 502 ILE A N 1
ATOM 4064 C CA . ILE A 1 502 ? -13.711 -41.188 -23.219 1 87.12 502 ILE A CA 1
ATOM 4065 C C . ILE A 1 502 ? -15.203 -41.094 -23.531 1 87.12 502 ILE A C 1
ATOM 4067 O O . ILE A 1 502 ? -15.992 -41.938 -23.078 1 87.12 502 ILE A O 1
ATOM 4071 N N . PRO A 1 503 ? -15.445 -40.031 -24.203 1 82.56 503 PRO A N 1
ATOM 4072 C CA . PRO A 1 503 ? -16.859 -39.875 -24.531 1 82.56 503 PRO A CA 1
ATOM 4073 C C . PRO A 1 503 ? -17.406 -41 -25.375 1 82.56 503 PRO A C 1
ATOM 4075 O O . PRO A 1 503 ? -16.672 -41.625 -26.156 1 82.56 503 PRO A O 1
ATOM 4078 N N . LYS A 1 504 ? -18.656 -41.281 -25.344 1 79.38 504 LYS A N 1
ATOM 4079 C CA . LYS A 1 504 ? -19.328 -42.344 -26.078 1 79.38 504 LYS A CA 1
ATOM 4080 C C . LYS A 1 504 ? -19.375 -42.031 -27.562 1 79.38 504 LYS A C 1
ATOM 4082 O O . LYS A 1 504 ? -19.5 -42.969 -28.391 1 79.38 504 LYS A O 1
ATOM 4087 N N . SER A 1 505 ? -19.234 -40.812 -27.859 1 78.81 505 SER A N 1
ATOM 4088 C CA . SER A 1 505 ? -19.312 -40.406 -29.25 1 78.81 505 SER A CA 1
ATOM 4089 C C . SER A 1 505 ? -18.078 -40.812 -30.031 1 78.81 505 SER A C 1
ATOM 4091 O O . SER A 1 505 ? -18.094 -40.844 -31.266 1 78.81 505 SER A O 1
ATOM 4093 N N . LEU A 1 506 ? -17.062 -41.156 -29.297 1 81.12 506 LEU A N 1
ATOM 4094 C CA . LEU A 1 506 ? -15.836 -41.531 -29.984 1 81.12 506 LEU A CA 1
ATOM 4095 C C . LEU A 1 506 ? -15.93 -42.969 -30.531 1 81.12 506 LEU A C 1
ATOM 4097 O O . LEU A 1 506 ? -16.578 -43.812 -29.922 1 81.12 506 LEU A O 1
ATOM 4101 N N . THR A 1 507 ? -15.289 -43.156 -31.656 1 79.44 507 THR A N 1
ATOM 4102 C CA . THR A 1 507 ? -15.344 -44.406 -32.375 1 79.44 507 THR A CA 1
ATOM 4103 C C . THR A 1 507 ? -14.484 -45.469 -31.672 1 79.44 507 THR A C 1
ATOM 4105 O O . THR A 1 507 ? -13.648 -45.125 -30.828 1 79.44 507 THR A O 1
ATOM 4108 N N . GLU A 1 508 ? -14.797 -46.656 -31.922 1 84.56 508 GLU A N 1
ATOM 4109 C CA . GLU A 1 508 ? -14.016 -47.781 -31.406 1 84.56 508 GLU A CA 1
ATOM 4110 C C . GLU A 1 508 ? -12.57 -47.719 -31.891 1 84.56 508 GLU A C 1
ATOM 4112 O O . GLU A 1 508 ? -11.648 -48.125 -31.188 1 84.56 508 GLU A O 1
ATOM 4117 N N . ALA A 1 509 ? -12.453 -47.062 -33 1 85.88 509 ALA A N 1
ATOM 4118 C CA . ALA A 1 509 ? -11.109 -46.906 -33.531 1 85.88 509 ALA A CA 1
ATOM 4119 C C . ALA A 1 509 ? -10.281 -45.938 -32.688 1 85.88 509 ALA A C 1
ATOM 4121 O O . ALA A 1 509 ? -9.086 -46.156 -32.5 1 85.88 509 ALA A O 1
ATOM 4122 N N . ASP A 1 510 ? -10.977 -44.969 -32.188 1 87.19 510 ASP A N 1
ATOM 4123 C CA . ASP A 1 510 ? -10.281 -44 -31.344 1 87.19 510 ASP A CA 1
ATOM 4124 C C . ASP A 1 510 ? -9.852 -44.656 -30.031 1 87.19 510 ASP A C 1
ATOM 4126 O O . ASP A 1 510 ? -8.766 -44.375 -29.531 1 87.19 510 ASP A O 1
ATOM 4130 N N . LYS A 1 511 ? -10.672 -45.438 -29.516 1 88.69 511 LYS A N 1
ATOM 4131 C CA . LYS A 1 511 ? -10.352 -46.156 -28.281 1 88.69 511 LYS A CA 1
ATOM 4132 C C . LYS A 1 511 ? -9.148 -47.062 -28.453 1 88.69 511 LYS A C 1
ATOM 4134 O O . LYS A 1 511 ? -8.273 -47.125 -27.594 1 88.69 511 LYS A O 1
ATOM 4139 N N . GLU A 1 512 ? -9.164 -47.719 -29.562 1 90.19 512 GLU A N 1
ATOM 4140 C CA . GLU A 1 512 ? -8.047 -48.625 -29.859 1 90.19 512 GLU A CA 1
ATOM 4141 C C . GLU A 1 512 ? -6.75 -47.812 -30.031 1 90.19 512 GLU A C 1
ATOM 4143 O O . GLU A 1 512 ? -5.684 -48.25 -29.594 1 90.19 512 GLU A O 1
ATOM 4148 N N . ARG A 1 513 ? -6.957 -46.719 -30.641 1 92 513 ARG A N 1
ATOM 4149 C CA . ARG A 1 513 ? -5.789 -45.875 -30.828 1 92 513 ARG A CA 1
ATOM 4150 C C . ARG A 1 513 ? -5.219 -45.406 -29.5 1 92 513 ARG A C 1
ATOM 4152 O O . ARG A 1 513 ? -4.004 -45.406 -29.312 1 92 513 ARG A O 1
ATOM 4159 N N . ILE A 1 514 ? -6.039 -45 -28.594 1 93.25 514 ILE A N 1
ATOM 4160 C CA . ILE A 1 514 ? -5.625 -44.531 -27.281 1 93.25 514 ILE A CA 1
ATOM 4161 C C . ILE A 1 514 ? -4.973 -45.688 -26.5 1 93.25 514 ILE A C 1
ATOM 4163 O O . ILE A 1 514 ? -3.947 -45.5 -25.844 1 93.25 514 ILE A O 1
ATOM 4167 N N . GLN A 1 515 ? -5.578 -46.844 -26.594 1 91.56 515 GLN A N 1
ATOM 4168 C CA . GLN A 1 515 ? -5.02 -48.031 -25.922 1 91.56 515 GLN A CA 1
ATOM 4169 C C . GLN A 1 515 ? -3.631 -48.344 -26.453 1 91.56 515 GLN A C 1
ATOM 4171 O O . GLN A 1 515 ? -2.725 -48.688 -25.688 1 91.56 515 GLN A O 1
ATOM 4176 N N . LEU A 1 516 ? -3.551 -48.25 -27.766 1 91.94 516 LEU A N 1
ATOM 4177 C CA . LEU A 1 516 ? -2.262 -48.531 -28.391 1 91.94 516 LEU A CA 1
ATOM 4178 C C . LEU A 1 516 ? -1.225 -47.5 -27.953 1 91.94 516 LEU A C 1
ATOM 4180 O O . LEU A 1 516 ? -0.057 -47.812 -27.75 1 91.94 516 LEU A O 1
ATOM 4184 N N . LEU A 1 517 ? -1.673 -46.25 -27.906 1 94 517 LEU A N 1
ATOM 4185 C CA . LEU A 1 517 ? -0.798 -45.188 -27.422 1 94 517 LEU A CA 1
ATOM 4186 C C . LEU A 1 517 ? -0.271 -45.5 -26.031 1 94 517 LEU A C 1
ATOM 4188 O O . LEU A 1 517 ? 0.911 -45.281 -25.75 1 94 517 LEU A O 1
ATOM 4192 N N . CYS A 1 518 ? -1.091 -46 -25.156 1 94.19 518 CYS A N 1
ATOM 4193 C CA . CYS A 1 518 ? -0.722 -46.344 -23.781 1 94.19 518 CYS A CA 1
ATOM 4194 C C . CYS A 1 518 ? 0.242 -47.531 -23.75 1 94.19 518 CYS A C 1
ATOM 4196 O O . CYS A 1 518 ? 1.229 -47.5 -23.016 1 94.19 518 CYS A O 1
ATOM 4198 N N . ILE A 1 519 ? -0.036 -48.5 -24.578 1 92.31 519 ILE A N 1
ATOM 4199 C CA . ILE A 1 519 ? 0.801 -49.688 -24.641 1 92.31 519 ILE A CA 1
ATOM 4200 C C . ILE A 1 519 ? 2.186 -49.312 -25.156 1 92.31 519 ILE A C 1
ATOM 4202 O O . ILE A 1 519 ? 3.201 -49.781 -24.625 1 92.31 519 ILE A O 1
ATOM 4206 N N . ASN A 1 520 ? 2.174 -48.469 -26.156 1 92.38 520 ASN A N 1
ATOM 4207 C CA . ASN A 1 520 ? 3.447 -48.031 -26.719 1 92.38 520 ASN A CA 1
ATOM 4208 C C . ASN A 1 520 ? 4.266 -47.25 -25.719 1 92.38 520 ASN A C 1
ATOM 4210 O O . ASN A 1 520 ? 5.492 -47.375 -25.656 1 92.38 520 ASN A O 1
ATOM 4214 N N . ALA A 1 521 ? 3.604 -46.438 -24.969 1 92.88 521 ALA A N 1
ATOM 4215 C CA . ALA A 1 521 ? 4.289 -45.688 -23.922 1 92.88 521 ALA A CA 1
ATOM 4216 C C . ALA A 1 521 ? 4.855 -46.594 -22.844 1 92.88 521 ALA A C 1
ATOM 4218 O O . ALA A 1 521 ? 5.941 -46.344 -22.312 1 92.88 521 ALA A O 1
ATOM 4219 N N . ALA A 1 522 ? 4.184 -47.625 -22.484 1 91.94 522 ALA A N 1
ATOM 4220 C CA . ALA A 1 522 ? 4.609 -48.562 -21.469 1 91.94 522 ALA A CA 1
ATOM 4221 C C . ALA A 1 522 ? 5.812 -49.375 -21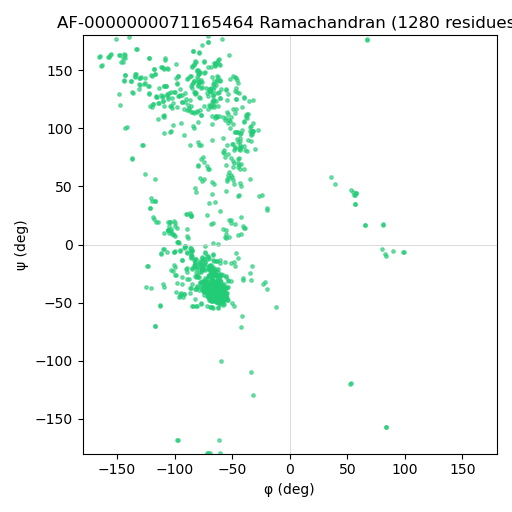.953 1 91.94 522 ALA A C 1
ATOM 4223 O O . ALA A 1 522 ? 6.699 -49.719 -21.156 1 91.94 522 ALA A O 1
ATOM 4224 N N . LYS A 1 523 ? 5.832 -49.688 -23.188 1 88.12 523 LYS A N 1
ATOM 4225 C CA . LYS A 1 523 ? 6.922 -50.469 -23.75 1 88.12 523 LYS A CA 1
ATOM 4226 C C . LYS A 1 523 ? 8.234 -49.688 -23.734 1 88.12 523 LYS A C 1
ATOM 4228 O O . LYS A 1 523 ? 9.312 -50.281 -23.688 1 88.12 523 LYS A O 1
ATOM 4233 N N . LYS A 1 524 ? 8.055 -48.438 -23.781 1 85.12 524 LYS A N 1
ATOM 4234 C CA . LYS A 1 524 ? 9.25 -47.594 -23.781 1 85.12 524 LYS A CA 1
ATOM 4235 C C . LYS A 1 524 ? 9.891 -47.562 -22.391 1 85.12 524 LYS A C 1
ATOM 4237 O O . LYS A 1 524 ? 11.07 -47.25 -22.266 1 85.12 524 LYS A O 1
ATOM 4242 N N . ILE A 1 525 ? 9.133 -47.938 -21.422 1 78.62 525 ILE A N 1
ATOM 4243 C CA . ILE A 1 525 ? 9.664 -47.906 -20.062 1 78.62 525 ILE A CA 1
ATOM 4244 C C . ILE A 1 525 ? 10.445 -49.188 -19.797 1 78.62 525 ILE A C 1
ATOM 4246 O O . ILE A 1 525 ? 9.961 -50.312 -20.094 1 78.62 525 ILE A O 1
ATOM 4250 N N . ASN A 1 526 ? 11.805 -49.25 -19.828 1 63.03 526 ASN A N 1
ATOM 4251 C CA . ASN A 1 526 ? 12.625 -50.406 -19.484 1 63.03 526 ASN A CA 1
ATOM 4252 C C . ASN A 1 526 ? 12.602 -50.719 -18 1 63.03 526 ASN A C 1
ATOM 4254 O O . ASN A 1 526 ? 13.305 -50.062 -17.219 1 63.03 526 ASN A O 1
ATOM 4258 N N . ILE A 1 527 ? 11.539 -51.094 -17.375 1 56.06 527 ILE A N 1
ATOM 4259 C CA . ILE A 1 527 ? 11.602 -51.438 -15.961 1 56.06 527 ILE A CA 1
ATOM 4260 C C . ILE A 1 527 ? 12.383 -52.75 -15.797 1 56.06 527 ILE A C 1
ATOM 4262 O O . ILE A 1 527 ? 12.141 -53.719 -16.516 1 56.06 527 ILE A O 1
ATOM 4266 N N . PRO A 1 528 ? 13.516 -52.781 -15.078 1 49.53 528 PRO A N 1
ATOM 4267 C CA . PRO A 1 528 ? 14.18 -54.062 -14.836 1 49.53 528 PRO A CA 1
ATOM 4268 C C . PRO A 1 528 ? 13.211 -55.156 -14.375 1 49.53 528 PRO A C 1
ATOM 4270 O O . PRO A 1 528 ? 12.211 -54.844 -13.727 1 49.53 528 PRO A O 1
ATOM 4273 N N . ASN A 1 529 ? 13.102 -56.312 -14.992 1 41.19 529 ASN A N 1
ATOM 4274 C CA . ASN A 1 529 ? 12.281 -57.5 -14.852 1 41.19 529 ASN A CA 1
ATOM 4275 C C . ASN A 1 529 ? 12.094 -57.875 -13.383 1 41.19 529 ASN A C 1
ATOM 4277 O O . ASN A 1 529 ? 11.312 -58.781 -13.062 1 41.19 529 ASN A O 1
ATOM 4281 N N . ASN A 1 530 ? 13.055 -57.562 -12.398 1 40.28 530 ASN A N 1
ATOM 4282 C CA . ASN A 1 530 ? 13.031 -58.344 -11.164 1 40.28 530 ASN A CA 1
ATOM 4283 C C . ASN A 1 530 ? 11.789 -58.031 -10.328 1 40.28 530 ASN A C 1
ATOM 4285 O O . ASN A 1 530 ? 11.438 -58.812 -9.43 1 40.28 530 ASN A O 1
ATOM 4289 N N . GLU A 1 531 ? 11.344 -56.75 -10.211 1 40.81 531 GLU A N 1
ATOM 4290 C CA . GLU A 1 531 ? 10.523 -56.438 -9.055 1 40.81 531 GLU A CA 1
ATOM 4291 C C . GLU A 1 531 ? 9.047 -56.688 -9.336 1 40.81 531 GLU A C 1
ATOM 4293 O O . GLU A 1 531 ? 8.172 -56.156 -8.656 1 40.81 531 GLU A O 1
ATOM 4298 N N . ILE A 1 532 ? 8.688 -57.219 -10.422 1 38.94 532 ILE A N 1
ATOM 4299 C CA . ILE A 1 532 ? 7.254 -57.5 -10.516 1 38.94 532 ILE A CA 1
ATOM 4300 C C . ILE A 1 532 ? 6.859 -58.562 -9.508 1 38.94 532 ILE A C 1
ATOM 4302 O O . ILE A 1 532 ? 7.207 -59.75 -9.68 1 38.94 532 ILE A O 1
ATOM 4306 N N . SER A 1 533 ? 7.191 -58.438 -8.141 1 33.94 533 SER A N 1
ATOM 4307 C CA . SER A 1 533 ? 6.746 -59.406 -7.164 1 33.94 533 SER A CA 1
ATOM 4308 C C . SER A 1 533 ? 5.254 -59.719 -7.305 1 33.94 533 SER A C 1
ATOM 4310 O O . SER A 1 533 ? 4.438 -58.781 -7.305 1 33.94 533 SER A O 1
ATOM 4312 N N . THR A 1 534 ? 4.844 -60.719 -7.949 1 32.59 534 THR A N 1
ATOM 4313 C CA . THR A 1 534 ? 3.504 -61.281 -7.824 1 32.59 534 THR A CA 1
ATOM 4314 C C . THR A 1 534 ? 3.131 -61.469 -6.355 1 32.59 534 THR A C 1
ATOM 4316 O O . THR A 1 534 ? 3.77 -62.219 -5.637 1 32.59 534 THR A O 1
ATOM 4319 N N . SER A 1 535 ? 2.891 -60.438 -5.547 1 30.39 535 SER A N 1
ATOM 4320 C CA . SER A 1 535 ? 2.316 -60.781 -4.25 1 30.39 535 SER A CA 1
ATOM 4321 C C . SER A 1 535 ? 1.326 -61.938 -4.371 1 30.39 535 SER A C 1
ATOM 4323 O O . SER A 1 535 ? 0.483 -61.938 -5.27 1 30.39 535 SER A O 1
ATOM 4325 N N . ASP A 1 536 ? 1.712 -63.094 -3.857 1 30.52 536 ASP A N 1
ATOM 4326 C CA . ASP A 1 536 ? 0.933 -64.25 -3.57 1 30.52 536 ASP A CA 1
ATOM 4327 C C . ASP A 1 536 ? -0.39 -63.938 -2.895 1 30.52 536 ASP A C 1
ATOM 4329 O O . ASP A 1 536 ? -0.404 -63.438 -1.771 1 30.52 536 ASP A O 1
ATOM 4333 N N . VAL A 1 537 ? -1.365 -63.312 -3.547 1 29.41 537 VAL A N 1
ATOM 4334 C CA . VAL A 1 537 ? -2.691 -63.312 -2.938 1 29.41 537 VAL A CA 1
ATOM 4335 C C . VAL A 1 537 ? -2.961 -64.688 -2.305 1 29.41 537 VAL A C 1
ATOM 4337 O O . VAL A 1 537 ? -2.627 -65.75 -2.885 1 29.41 537 VAL A O 1
ATOM 4340 N N . SER A 1 538 ? -2.916 -64.75 -1.002 1 28.62 538 SER A N 1
ATOM 4341 C CA . SER A 1 538 ? -3.496 -65.875 -0.238 1 28.62 538 SER A CA 1
ATOM 4342 C C . SER A 1 538 ? -4.762 -66.375 -0.906 1 28.62 538 SER A C 1
ATOM 4344 O O . SER A 1 538 ? -5.535 -65.625 -1.481 1 28.62 538 SER A O 1
ATOM 4346 N N . ASP A 1 539 ? -4.762 -67.688 -1.223 1 28.23 539 ASP A N 1
ATOM 4347 C CA . ASP A 1 539 ? -5.793 -68.625 -1.702 1 28.23 539 ASP A CA 1
ATOM 4348 C C . ASP A 1 539 ? -7.027 -68.562 -0.809 1 28.23 539 ASP A C 1
ATOM 4350 O O . ASP A 1 539 ? -7.234 -69.438 0.02 1 28.23 539 ASP A O 1
ATOM 4354 N N . ASP A 1 540 ? -7.41 -67.625 -0.01 1 26.58 540 ASP A N 1
ATOM 4355 C CA . ASP A 1 540 ? -8.727 -67.938 0.556 1 26.58 540 ASP A CA 1
ATOM 4356 C C . ASP A 1 540 ? -9.695 -68.375 -0.521 1 26.58 540 ASP A C 1
ATOM 4358 O O . ASP A 1 540 ? -9.609 -68 -1.677 1 26.58 540 ASP A O 1
ATOM 4362 N N . ASP A 1 541 ? -10.445 -69.562 -0.244 1 26.25 541 ASP A N 1
ATOM 4363 C CA . ASP A 1 541 ? -11.32 -70.562 -0.874 1 26.25 541 ASP A CA 1
ATOM 4364 C C . ASP A 1 541 ? -12.312 -69.938 -1.822 1 26.25 541 ASP A C 1
ATOM 4366 O O . ASP A 1 541 ? -12.75 -70.5 -2.797 1 26.25 541 ASP A O 1
ATOM 4370 N N . ASP A 1 542 ? -13.203 -69.062 -1.31 1 26 542 ASP A N 1
ATOM 4371 C CA . ASP A 1 542 ? -14.57 -69.25 -1.799 1 26 542 ASP A CA 1
ATOM 4372 C C . ASP A 1 542 ? -14.648 -69 -3.303 1 26 542 ASP A C 1
ATOM 4374 O O . ASP A 1 542 ? -15.656 -69.312 -3.936 1 26 542 ASP A O 1
ATOM 4378 N N . ASN A 1 543 ? -14.078 -67.812 -3.805 1 25.17 543 ASN A N 1
ATOM 4379 C CA . ASN A 1 543 ? -14.719 -67.625 -5.102 1 25.17 543 ASN A CA 1
ATOM 4380 C C . ASN A 1 543 ? -14.273 -68.688 -6.105 1 25.17 543 ASN A C 1
ATOM 4382 O O . ASN A 1 543 ? -13.148 -69.188 -6.027 1 25.17 543 ASN A O 1
ATOM 4386 N N . PHE A 1 544 ? -15.078 -69.375 -6.863 1 27.39 544 PHE A N 1
ATOM 4387 C CA . PHE A 1 544 ? -15.266 -70.5 -7.77 1 27.39 544 PHE A CA 1
ATOM 4388 C C . PHE A 1 544 ? -14.211 -70.5 -8.867 1 27.39 544 PHE A C 1
ATOM 4390 O O . PHE A 1 544 ? -13.742 -71.562 -9.297 1 27.39 544 PHE A O 1
ATOM 4397 N N . LEU A 1 545 ? -14 -69.375 -9.547 1 25.08 545 LEU A N 1
ATOM 4398 C CA . LEU A 1 545 ? -13.43 -69.5 -10.883 1 25.08 545 LEU A CA 1
ATOM 4399 C C . LEU A 1 545 ? -11.938 -69.812 -10.805 1 25.08 545 LEU A C 1
ATOM 4401 O O . LEU A 1 545 ? -11.172 -69 -10.273 1 25.08 545 LEU A O 1
ATOM 4405 N N . ILE A 1 546 ? -11.531 -71 -10.477 1 27.3 546 ILE A N 1
ATOM 4406 C CA . ILE A 1 546 ? -10.211 -71.625 -10.422 1 27.3 546 ILE A CA 1
ATOM 4407 C C . ILE A 1 546 ? -9.461 -71.375 -11.727 1 27.3 546 ILE A C 1
ATOM 4409 O O . ILE A 1 546 ? -9.859 -71.875 -12.789 1 27.3 546 ILE A O 1
ATOM 4413 N N . CYS A 1 547 ? -9.109 -70.188 -12.008 1 25.86 547 CYS A N 1
ATOM 4414 C CA . CYS A 1 547 ? -8.359 -70.062 -13.25 1 25.86 547 CYS A CA 1
ATOM 4415 C C . CYS A 1 547 ? -7.172 -71 -13.273 1 25.86 547 CYS A C 1
ATOM 4417 O O . CYS A 1 547 ? -6.484 -71.188 -12.266 1 25.86 547 CYS A O 1
ATOM 4419 N N . MET A 1 548 ? -7.23 -72.062 -14.062 1 26.33 548 MET A N 1
ATOM 4420 C CA . MET A 1 548 ? -6.285 -73.125 -14.367 1 26.33 548 MET A CA 1
ATOM 4421 C C . MET A 1 548 ? -4.855 -72.562 -14.43 1 26.33 548 MET A C 1
ATOM 4423 O O . MET A 1 548 ? -4.617 -71.5 -14.969 1 26.33 548 MET A O 1
ATOM 4427 N N . SER A 1 549 ? -4.035 -72.938 -13.492 1 27.88 549 SER A N 1
ATOM 4428 C CA . SER A 1 549 ? -2.6 -72.688 -13.336 1 27.88 549 SER A CA 1
ATOM 4429 C C . SER A 1 549 ? -1.844 -73.125 -14.602 1 27.88 549 SER A C 1
ATOM 4431 O O . SER A 1 549 ? -1.871 -74.25 -15.016 1 27.88 549 SER A O 1
ATOM 4433 N N . PRO A 1 550 ? -1.851 -72.312 -15.766 1 27.45 550 PRO A N 1
ATOM 4434 C CA . PRO A 1 550 ? -1.119 -72.938 -16.906 1 27.45 550 PRO A CA 1
ATOM 4435 C C . PRO A 1 550 ? 0.272 -73.375 -16.516 1 27.45 550 PRO A C 1
ATOM 4437 O O . PRO A 1 550 ? 0.825 -73 -15.5 1 27.45 550 PRO A O 1
ATOM 4440 N N . ASN A 1 551 ? 0.733 -74.5 -17.016 1 29.03 551 ASN A N 1
ATOM 4441 C CA . ASN A 1 551 ? 2.033 -75.125 -17.016 1 29.03 551 ASN A CA 1
ATOM 4442 C C . ASN A 1 551 ? 3.172 -74.125 -17.219 1 29.03 551 ASN A C 1
ATOM 4444 O O . ASN A 1 551 ? 3.051 -73.188 -18 1 29.03 551 ASN A O 1
ATOM 4448 N N . ARG A 1 552 ? 4.188 -74.062 -16.359 1 31.77 552 ARG A N 1
ATOM 4449 C CA . ARG A 1 552 ? 5.445 -73.312 -16.172 1 31.77 552 ARG A CA 1
ATOM 4450 C C . ARG A 1 552 ? 6.328 -73.438 -17.406 1 31.77 552 ARG A C 1
ATOM 4452 O O . ARG A 1 552 ? 7.492 -73.875 -17.312 1 31.77 552 ARG A O 1
ATOM 4459 N N . SER A 1 553 ? 5.934 -74.062 -18.562 1 30.08 553 SER A N 1
ATOM 4460 C CA . SER A 1 553 ? 7.004 -74.125 -19.547 1 30.08 553 SER A CA 1
ATOM 4461 C C . SER A 1 553 ? 7.707 -72.75 -19.672 1 30.08 553 SER A C 1
ATOM 4463 O O . SER A 1 553 ? 7.125 -71.688 -19.359 1 30.08 553 SER A O 1
ATOM 4465 N N . ASN A 1 554 ? 9.125 -72.75 -19.891 1 32.41 554 ASN A N 1
ATOM 4466 C CA . ASN A 1 554 ? 10.148 -71.75 -20.062 1 32.41 554 ASN A CA 1
ATOM 4467 C C . ASN A 1 554 ? 9.672 -70.625 -20.969 1 32.41 554 ASN A C 1
ATOM 4469 O O . ASN A 1 554 ? 10.055 -70.562 -22.125 1 32.41 554 ASN A O 1
ATOM 4473 N N . VAL A 1 555 ? 8.422 -70.562 -21.328 1 30.78 555 VAL A N 1
ATOM 4474 C CA . VAL A 1 555 ? 8.078 -69.562 -22.328 1 30.78 555 VAL A CA 1
ATOM 4475 C C . VAL A 1 555 ? 8.656 -68.188 -21.922 1 30.78 555 VAL A C 1
ATOM 4477 O O . VAL A 1 555 ? 8.375 -67.688 -20.828 1 30.78 555 VAL A O 1
ATOM 4480 N N . LEU A 1 556 ? 9.969 -67.812 -22.266 1 34.09 556 LEU A N 1
ATOM 4481 C CA . LEU A 1 556 ? 10.398 -66.438 -22.484 1 34.09 556 LEU A CA 1
ATOM 4482 C C . LEU A 1 556 ? 9.203 -65.562 -22.766 1 34.09 556 LEU A C 1
ATOM 4484 O O . LEU A 1 556 ? 8.773 -65.438 -23.922 1 34.09 556 LEU A O 1
ATOM 4488 N N . THR A 1 557 ? 8.102 -65.688 -22.344 1 39.16 557 THR A N 1
ATOM 4489 C CA . THR A 1 557 ? 6.891 -64.875 -22.469 1 39.16 557 THR A CA 1
ATOM 4490 C C . THR A 1 557 ? 7.234 -63.375 -22.562 1 39.16 557 THR A C 1
ATOM 4492 O O . THR A 1 557 ? 7.949 -62.875 -21.703 1 39.16 557 THR A O 1
ATOM 4495 N N . ASP A 1 558 ? 7.344 -62.75 -23.828 1 48.88 558 ASP A N 1
ATOM 4496 C CA . ASP A 1 558 ? 7.695 -61.469 -24.391 1 48.88 558 ASP A CA 1
ATOM 4497 C C . ASP A 1 558 ? 7.297 -60.312 -23.453 1 48.88 558 ASP A C 1
ATOM 4499 O O . ASP A 1 558 ? 6.168 -60.281 -22.969 1 48.88 558 ASP A O 1
ATOM 4503 N N . SER A 1 559 ? 8.305 -59.812 -22.656 1 62.84 559 SER A N 1
ATOM 4504 C CA . SER A 1 559 ? 8.258 -58.625 -21.812 1 62.84 559 SER A CA 1
ATOM 4505 C C . SER A 1 559 ? 7.18 -57.656 -22.297 1 62.84 559 SER A C 1
ATOM 4507 O O . SER A 1 559 ? 6.461 -57.062 -21.484 1 62.84 559 SER A O 1
ATOM 4509 N N . SER A 1 560 ? 7.051 -57.656 -23.5 1 74.44 560 SER A N 1
ATOM 4510 C CA . SER A 1 560 ? 6.062 -56.781 -24.094 1 74.44 560 SER A CA 1
ATOM 4511 C C . SER A 1 560 ? 4.641 -57.219 -23.766 1 74.44 560 SER A C 1
ATOM 4513 O O . SER A 1 560 ? 3.77 -56.406 -23.5 1 74.44 560 SER A O 1
ATOM 4515 N N . LYS A 1 561 ? 4.395 -58.594 -23.812 1 78.62 561 LYS A N 1
ATOM 4516 C CA . LYS A 1 561 ? 3.049 -59.094 -23.531 1 78.62 561 LYS A CA 1
ATOM 4517 C C . LYS A 1 561 ? 2.68 -58.906 -22.062 1 78.62 561 LYS A C 1
ATOM 4519 O O . LYS A 1 561 ? 1.523 -58.656 -21.75 1 78.62 561 LYS A O 1
ATOM 4524 N N . SER A 1 562 ? 3.676 -59.062 -21.25 1 82.94 562 SER A N 1
ATOM 4525 C CA . SER A 1 562 ? 3.434 -58.844 -19.828 1 82.94 562 SER A CA 1
ATOM 4526 C C . SER A 1 562 ? 3.064 -57.406 -19.531 1 82.94 562 SER A C 1
ATOM 4528 O O . SER A 1 562 ? 2.191 -57.156 -18.703 1 82.94 562 SER A O 1
ATOM 4530 N N . ILE A 1 563 ? 3.732 -56.562 -20.234 1 87.31 563 ILE A N 1
ATOM 4531 C CA . ILE A 1 563 ? 3.459 -55.125 -20.062 1 87.31 563 ILE A CA 1
ATOM 4532 C C . ILE A 1 563 ? 2.043 -54.812 -20.531 1 87.31 563 ILE A C 1
ATOM 4534 O O . ILE A 1 563 ? 1.308 -54.094 -19.875 1 87.31 563 ILE A O 1
ATOM 4538 N N . GLU A 1 564 ? 1.751 -55.375 -21.594 1 88.06 564 GLU A N 1
ATOM 4539 C CA . GLU A 1 564 ? 0.415 -55.156 -22.141 1 88.06 564 GLU A CA 1
ATOM 4540 C C . GLU A 1 564 ? -0.662 -55.688 -21.188 1 88.06 564 GLU A C 1
ATOM 4542 O O . GLU A 1 564 ? -1.698 -55.031 -21.016 1 88.06 564 GLU A O 1
ATOM 4547 N N . LEU A 1 565 ? -0.394 -56.781 -20.641 1 87.75 565 LEU A N 1
ATOM 4548 C CA . LEU A 1 565 ? -1.345 -57.375 -19.703 1 87.75 565 LEU A CA 1
ATOM 4549 C C . LEU A 1 565 ? -1.517 -56.5 -18.469 1 87.75 565 LEU A C 1
ATOM 4551 O O . LEU A 1 565 ? -2.629 -56.375 -17.953 1 87.75 565 LEU A O 1
ATOM 4555 N N . GLN A 1 566 ? -0.466 -55.969 -18.031 1 90.19 566 GLN A N 1
ATOM 4556 C CA . GLN A 1 566 ? -0.53 -55.062 -16.875 1 90.19 566 GLN A CA 1
ATOM 4557 C C . GLN A 1 566 ? -1.41 -53.875 -17.156 1 90.19 566 GLN A C 1
ATOM 4559 O O . GLN A 1 566 ? -2.211 -53.469 -16.312 1 90.19 566 GLN A O 1
ATOM 4564 N N . ILE A 1 567 ? -1.235 -53.281 -18.266 1 92.31 567 ILE A N 1
ATOM 4565 C CA . ILE A 1 567 ? -2 -52.094 -18.656 1 92.31 567 ILE A CA 1
ATOM 4566 C C . ILE A 1 567 ? -3.484 -52.438 -18.734 1 92.31 567 ILE A C 1
ATOM 4568 O O . ILE A 1 567 ? -4.328 -51.719 -18.234 1 92.31 567 ILE A O 1
ATOM 4572 N N . LEU A 1 568 ? -3.781 -53.625 -19.281 1 91 568 LEU A N 1
ATOM 4573 C CA . LEU A 1 568 ? -5.172 -54.031 -19.422 1 91 568 LEU A CA 1
ATOM 4574 C C . LEU A 1 568 ? -5.789 -54.344 -18.062 1 91 568 LEU A C 1
ATOM 4576 O O . LEU A 1 568 ? -6.957 -54.031 -17.828 1 91 568 LEU A O 1
ATOM 4580 N N . GLN A 1 569 ? -5.016 -54.906 -17.203 1 92.19 569 GLN A N 1
ATOM 4581 C CA . GLN A 1 569 ? -5.484 -55.188 -15.859 1 92.19 569 GLN A CA 1
ATOM 4582 C C . GLN A 1 569 ? -5.77 -53.906 -15.102 1 92.19 569 GLN A C 1
ATOM 4584 O O . GLN A 1 569 ? -6.758 -53.812 -14.375 1 92.19 569 GLN A O 1
ATOM 4589 N N . PHE A 1 570 ? -4.855 -52.969 -15.32 1 94.56 570 PHE A N 1
ATOM 4590 C CA . PHE A 1 570 ? -5.039 -51.688 -14.68 1 94.56 570 PHE A CA 1
ATOM 4591 C C . PHE A 1 570 ? -6.324 -51.031 -15.156 1 94.56 570 PHE A C 1
ATOM 4593 O O . PHE A 1 570 ? -7.094 -50.5 -14.352 1 94.56 570 PHE A O 1
ATOM 4600 N N . PHE A 1 571 ? -6.566 -51.031 -16.406 1 93.31 571 PHE A N 1
ATOM 4601 C CA . PHE A 1 571 ? -7.742 -50.375 -16.969 1 93.31 571 PHE A CA 1
ATOM 4602 C C . PHE A 1 571 ? -9.023 -51.031 -16.484 1 93.31 571 PHE A C 1
ATOM 4604 O O . PHE A 1 571 ? -10.062 -50.375 -16.375 1 93.31 571 PHE A O 1
ATOM 4611 N N . ASN A 1 572 ? -8.922 -52.312 -16.125 1 90.88 572 ASN A N 1
ATOM 4612 C CA . ASN A 1 572 ? -10.109 -53.062 -15.703 1 90.88 572 ASN A CA 1
ATOM 4613 C C . ASN A 1 572 ? -10.289 -53.031 -14.188 1 90.88 572 ASN A C 1
ATOM 4615 O O . ASN A 1 572 ? -11.336 -53.406 -13.672 1 90.88 572 ASN A O 1
ATOM 4619 N N . ASP A 1 573 ? -9.25 -52.594 -13.539 1 91.44 573 ASP A N 1
ATOM 4620 C CA . ASP A 1 573 ? -9.328 -52.469 -12.086 1 91.44 573 ASP A CA 1
ATOM 4621 C C . ASP A 1 573 ? -10.305 -51.344 -11.68 1 91.44 573 ASP A C 1
ATOM 4623 O O . ASP A 1 573 ? -10.203 -50.219 -12.156 1 91.44 573 ASP A O 1
ATOM 4627 N N . LYS A 1 574 ? -11.18 -51.562 -10.727 1 89.81 574 LYS A N 1
ATOM 4628 C CA . LYS A 1 574 ? -12.219 -50.625 -10.344 1 89.81 574 LYS A CA 1
ATOM 4629 C C . LYS A 1 574 ? -11.734 -49.656 -9.258 1 89.81 574 LYS A C 1
ATOM 4631 O O . LYS A 1 574 ? -12.391 -48.656 -8.953 1 89.81 574 LYS A O 1
ATOM 4636 N N . ASN A 1 575 ? -10.547 -49.938 -8.773 1 89.5 575 ASN A N 1
ATOM 4637 C CA . ASN A 1 575 ? -10.008 -49.094 -7.711 1 89.5 575 ASN A CA 1
ATOM 4638 C C . ASN A 1 575 ? -9.648 -47.719 -8.234 1 89.5 575 ASN A C 1
ATOM 4640 O O . ASN A 1 575 ? -8.977 -47.594 -9.258 1 89.5 575 ASN A O 1
ATOM 4644 N N . LYS A 1 576 ? -10.078 -46.688 -7.52 1 90 576 LYS A N 1
ATOM 4645 C CA . LYS A 1 576 ? -9.867 -45.312 -7.973 1 90 576 LYS A CA 1
ATOM 4646 C C . LYS A 1 576 ? -8.828 -44.594 -7.113 1 90 576 LYS A C 1
ATOM 4648 O O . LYS A 1 576 ? -8.469 -43.438 -7.391 1 90 576 LYS A O 1
ATOM 4653 N N . SER A 1 577 ? -8.375 -45.188 -6.168 1 90.44 577 SER A N 1
ATOM 4654 C CA . SER A 1 577 ? -7.398 -44.594 -5.266 1 90.44 577 SER A CA 1
ATOM 4655 C C . SER A 1 577 ? -5.996 -44.625 -5.863 1 90.44 577 SER A C 1
ATOM 4657 O O . SER A 1 577 ? -5.652 -45.562 -6.594 1 90.44 577 SER A O 1
ATOM 4659 N N . LEU A 1 578 ? -5.227 -43.688 -5.562 1 92.5 578 LEU A N 1
ATOM 4660 C CA . LEU A 1 578 ? -3.863 -43.625 -6.078 1 92.5 578 LEU A CA 1
ATOM 4661 C C . LEU A 1 578 ? -3.021 -44.781 -5.531 1 92.5 578 LEU A C 1
ATOM 4663 O O . LEU A 1 578 ? -2.025 -45.156 -6.145 1 92.5 578 LEU A O 1
ATOM 4667 N N . THR A 1 579 ? -3.383 -45.344 -4.465 1 90.56 579 THR A N 1
ATOM 4668 C CA . THR A 1 579 ? -2.635 -46.406 -3.814 1 90.56 579 THR A CA 1
ATOM 4669 C C . THR A 1 579 ? -2.635 -47.656 -4.676 1 90.56 579 THR A C 1
ATOM 4671 O O . THR A 1 579 ? -1.766 -48.531 -4.523 1 90.56 579 THR A O 1
ATOM 4674 N N . CYS A 1 580 ? -3.59 -47.75 -5.613 1 93.62 580 CYS A N 1
ATOM 4675 C CA . CYS A 1 580 ? -3.678 -48.938 -6.461 1 93.62 580 CYS A CA 1
ATOM 4676 C C . CYS A 1 580 ? -2.498 -49 -7.426 1 93.62 580 CYS A C 1
ATOM 4678 O O . CYS A 1 580 ? -2.174 -50.094 -7.941 1 93.62 580 CYS A O 1
ATOM 4680 N N . LEU A 1 581 ? -1.862 -47.906 -7.59 1 94.5 581 LEU A N 1
ATOM 4681 C CA . LEU A 1 581 ? -0.737 -47.812 -8.516 1 94.5 581 LEU A CA 1
ATOM 4682 C C . LEU A 1 581 ? 0.415 -48.688 -8.047 1 94.5 581 LEU A C 1
ATOM 4684 O O . LEU A 1 581 ? 1.232 -49.156 -8.852 1 94.5 581 LEU A O 1
ATOM 4688 N N . ASN A 1 582 ? 0.495 -48.938 -6.762 1 92.75 582 ASN A N 1
ATOM 4689 C CA . ASN A 1 582 ? 1.554 -49.781 -6.207 1 92.75 582 ASN A CA 1
ATOM 4690 C C . ASN A 1 582 ? 1.465 -51.219 -6.719 1 92.75 582 ASN A C 1
ATOM 4692 O O . ASN A 1 582 ? 2.459 -51.938 -6.711 1 92.75 582 ASN A O 1
ATOM 4696 N N . ASN A 1 583 ? 0.301 -51.594 -7.188 1 91.81 583 ASN A N 1
ATOM 4697 C CA . ASN A 1 583 ? 0.085 -52.938 -7.715 1 91.81 583 ASN A CA 1
ATOM 4698 C C . ASN A 1 583 ? 0.485 -53.031 -9.188 1 91.81 583 ASN A C 1
ATOM 4700 O O . ASN A 1 583 ? 0.572 -54.125 -9.742 1 91.81 583 ASN A O 1
ATOM 4704 N N . TYR A 1 584 ? 0.705 -51.875 -9.742 1 93.69 584 TYR A N 1
ATOM 4705 C CA . TYR A 1 584 ? 1.041 -51.812 -11.156 1 93.69 584 TYR A CA 1
ATOM 4706 C C . TYR A 1 584 ? 2.301 -51 -11.383 1 93.69 584 TYR A C 1
ATOM 4708 O O . TYR A 1 584 ? 2.221 -49.844 -11.789 1 93.69 584 TYR A O 1
ATOM 4716 N N . PRO A 1 585 ? 3.484 -51.5 -11.305 1 91.38 585 PRO A N 1
ATOM 4717 C CA . PRO A 1 585 ? 4.738 -50.719 -11.305 1 91.38 585 PRO A CA 1
ATOM 4718 C C . PRO A 1 585 ? 4.945 -49.938 -12.594 1 91.38 585 PRO A C 1
ATOM 4720 O O . PRO A 1 585 ? 5.422 -48.812 -12.555 1 91.38 585 PRO A O 1
ATOM 4723 N N . VAL A 1 586 ? 4.617 -50.562 -13.727 1 92.88 586 VAL A N 1
ATOM 4724 C CA . VAL A 1 586 ? 4.789 -49.875 -14.992 1 92.88 586 VAL A CA 1
ATOM 4725 C C . VAL A 1 586 ? 3.834 -48.688 -15.07 1 92.88 586 VAL A C 1
ATOM 4727 O O . VAL A 1 586 ? 4.227 -47.594 -15.484 1 92.88 586 VAL A O 1
ATOM 4730 N N . VAL A 1 587 ? 2.592 -48.906 -14.68 1 94.62 587 VAL A N 1
ATOM 4731 C CA . VAL A 1 587 ? 1.581 -47.875 -14.688 1 94.62 587 VAL A CA 1
ATOM 4732 C C . VAL A 1 587 ? 1.974 -46.75 -13.703 1 94.62 587 VAL A C 1
ATOM 4734 O O . VAL A 1 587 ? 1.754 -45.594 -13.969 1 94.62 587 VAL A O 1
ATOM 4737 N N . LYS A 1 588 ? 2.523 -47.188 -12.578 1 94.69 588 LYS A N 1
ATOM 4738 C CA . LYS A 1 588 ? 2.986 -46.25 -11.562 1 94.69 588 LYS A CA 1
ATOM 4739 C C . LYS A 1 588 ? 4.016 -45.281 -12.141 1 94.69 588 LYS A C 1
ATOM 4741 O O . LYS A 1 588 ? 3.918 -44.062 -11.938 1 94.69 588 LYS A O 1
ATOM 4746 N N . GLN A 1 589 ? 4.918 -45.812 -12.844 1 93.56 589 GLN A N 1
ATOM 4747 C CA . GLN A 1 589 ? 5.957 -44.969 -13.445 1 93.56 589 GLN A CA 1
ATOM 4748 C C . GLN A 1 589 ? 5.371 -44.031 -14.5 1 93.56 589 GLN A C 1
ATOM 4750 O O . GLN A 1 589 ? 5.754 -42.875 -14.578 1 93.56 589 GLN A O 1
ATOM 4755 N N . LEU A 1 590 ? 4.484 -44.594 -15.281 1 95.25 590 LEU A N 1
ATOM 4756 C CA . LEU A 1 590 ? 3.854 -43.781 -16.312 1 95.25 590 LEU A CA 1
ATOM 4757 C C . LEU A 1 590 ? 2.996 -42.688 -15.695 1 95.25 590 LEU A C 1
ATOM 4759 O O . LEU A 1 590 ? 2.928 -41.562 -16.219 1 95.25 590 LEU A O 1
ATOM 4763 N N . PHE A 1 591 ? 2.33 -43.031 -14.617 1 96.12 591 PHE A N 1
ATOM 4764 C CA . PHE A 1 591 ? 1.564 -42.031 -13.883 1 96.12 591 PHE A CA 1
ATOM 4765 C C . PHE A 1 591 ? 2.461 -40.875 -13.445 1 96.12 591 PHE A C 1
ATOM 4767 O O . PHE A 1 591 ? 2.113 -39.719 -13.633 1 96.12 591 PHE A O 1
ATOM 4774 N N . ILE A 1 592 ? 3.588 -41.156 -12.891 1 94.69 592 ILE A N 1
ATOM 4775 C CA . ILE A 1 592 ? 4.508 -40.125 -12.391 1 94.69 592 ILE A CA 1
ATOM 4776 C C . ILE A 1 592 ? 5.059 -39.312 -13.555 1 94.69 592 ILE A C 1
ATOM 4778 O O . ILE A 1 592 ? 5.109 -38.094 -13.492 1 94.69 592 ILE A O 1
ATOM 4782 N N . ASP A 1 593 ? 5.344 -39.969 -14.609 1 93.94 593 ASP A N 1
ATOM 4783 C CA . ASP A 1 593 ? 5.965 -39.312 -15.758 1 93.94 593 ASP A CA 1
ATOM 4784 C C . ASP A 1 593 ? 5.012 -38.312 -16.391 1 93.94 593 ASP A C 1
ATOM 4786 O O . ASP A 1 593 ? 5.418 -37.188 -16.75 1 93.94 593 ASP A O 1
ATOM 4790 N N . TYR A 1 594 ? 3.787 -38.656 -16.469 1 95.94 594 TYR A N 1
ATOM 4791 C CA . TYR A 1 594 ? 2.883 -37.844 -17.266 1 95.94 594 TYR A CA 1
ATOM 4792 C C . TYR A 1 594 ? 2.027 -36.969 -16.375 1 95.94 594 TYR A C 1
ATOM 4794 O O . TYR A 1 594 ? 1.519 -35.938 -16.828 1 95.94 594 TYR A O 1
ATOM 4802 N N . ASN A 1 595 ? 1.838 -37.281 -15.125 1 96.5 595 ASN A N 1
ATOM 4803 C CA . ASN A 1 595 ? 0.976 -36.5 -14.242 1 96.5 595 ASN A CA 1
ATOM 4804 C C . ASN A 1 595 ? 1.782 -35.531 -13.398 1 96.5 595 ASN A C 1
ATOM 4806 O O . ASN A 1 595 ? 1.218 -34.781 -12.578 1 96.5 595 ASN A O 1
ATOM 4810 N N . THR A 1 596 ? 3.047 -35.469 -13.562 1 95.81 596 THR A N 1
ATOM 4811 C CA . THR A 1 596 ? 3.887 -34.469 -12.898 1 95.81 596 THR A CA 1
ATOM 4812 C C . THR A 1 596 ? 3.596 -33.062 -13.43 1 95.81 596 THR A C 1
ATOM 4814 O O . THR A 1 596 ? 3.662 -32.094 -12.68 1 95.81 596 THR A O 1
ATOM 4817 N N . ASN A 1 597 ? 3.23 -33 -14.68 1 95.12 597 ASN A N 1
ATOM 4818 C CA . ASN A 1 597 ? 2.84 -31.703 -15.25 1 95.12 597 ASN A CA 1
ATOM 4819 C C . ASN A 1 597 ? 1.604 -31.125 -14.562 1 95.12 597 ASN A C 1
ATOM 4821 O O . ASN A 1 597 ? 0.746 -31.891 -14.094 1 95.12 597 ASN A O 1
ATOM 4825 N N . ILE A 1 598 ? 1.559 -29.844 -14.422 1 93.88 598 ILE A N 1
ATOM 4826 C CA . ILE A 1 598 ? 0.392 -29.203 -13.836 1 93.88 598 ILE A CA 1
ATOM 4827 C C . ILE A 1 598 ? -0.376 -28.453 -14.922 1 93.88 598 ILE A C 1
ATOM 4829 O O . ILE A 1 598 ? 0.183 -28.109 -15.969 1 93.88 598 ILE A O 1
ATOM 4833 N N . CYS A 1 599 ? -1.587 -28.188 -14.625 1 93.19 599 CYS A N 1
ATOM 4834 C CA . CYS A 1 599 ? -2.473 -27.625 -15.633 1 93.19 599 CYS A CA 1
ATOM 4835 C C . CYS A 1 599 ? -2.428 -26.094 -15.617 1 93.19 599 CYS A C 1
ATOM 4837 O O . CYS A 1 599 ? -2.826 -25.453 -16.594 1 93.19 599 CYS A O 1
ATOM 4839 N N . SER A 1 600 ? -1.99 -25.578 -14.508 1 92.5 600 SER A N 1
ATOM 4840 C CA . SER A 1 600 ? -2.125 -24.141 -14.305 1 92.5 600 SER A CA 1
ATOM 4841 C C . SER A 1 600 ? -0.832 -23.531 -13.773 1 92.5 600 SER A C 1
ATOM 4843 O O . SER A 1 600 ? -0.1 -24.188 -13.023 1 92.5 600 SER A O 1
ATOM 4845 N N . SER A 1 601 ? -0.542 -22.266 -14.172 1 91.56 601 SER A N 1
ATOM 4846 C CA . SER A 1 601 ? 0.596 -21.531 -13.641 1 91.56 601 SER A CA 1
ATOM 4847 C C . SER A 1 601 ? 0.237 -20.828 -12.336 1 91.56 601 SER A C 1
ATOM 4849 O O . SER A 1 601 ? 0.87 -19.828 -11.961 1 91.56 601 SER A O 1
ATOM 4851 N N . ALA A 1 602 ? -0.76 -21.266 -11.57 1 89.12 602 ALA A N 1
ATOM 4852 C CA . ALA A 1 602 ? -1.27 -20.672 -10.344 1 89.12 602 ALA A CA 1
ATOM 4853 C C . ALA A 1 602 ? -0.178 -20.594 -9.273 1 89.12 602 ALA A C 1
ATOM 4855 O O . ALA A 1 602 ? -0.11 -19.625 -8.516 1 89.12 602 ALA A O 1
ATOM 4856 N N . PRO A 1 603 ? 0.697 -21.609 -9.188 1 91 603 PRO A N 1
ATOM 4857 C CA . PRO A 1 603 ? 1.717 -21.578 -8.141 1 91 603 PRO A CA 1
ATOM 4858 C C . PRO A 1 603 ? 2.607 -20.344 -8.227 1 91 603 PRO A C 1
ATOM 4860 O O . PRO A 1 603 ? 2.918 -19.719 -7.199 1 91 603 PRO A O 1
ATOM 4863 N N . VAL A 1 604 ? 3.029 -19.953 -9.43 1 93 604 VAL A N 1
ATOM 4864 C CA . VAL A 1 604 ? 3.906 -18.797 -9.562 1 93 604 VAL A CA 1
ATOM 4865 C C . VAL A 1 604 ? 3.121 -17.516 -9.281 1 93 604 VAL A C 1
ATOM 4867 O O . VAL A 1 604 ? 3.67 -16.562 -8.75 1 93 604 VAL A O 1
ATOM 4870 N N . GLU A 1 605 ? 1.872 -17.469 -9.578 1 87.12 605 GLU A N 1
ATOM 4871 C CA . GLU A 1 605 ? 1.032 -16.328 -9.242 1 87.12 605 GLU A CA 1
ATOM 4872 C C . GLU A 1 605 ? 0.91 -16.156 -7.73 1 87.12 605 GLU A C 1
ATOM 4874 O O . GLU A 1 605 ? 0.898 -15.039 -7.223 1 87.12 605 GLU A O 1
ATOM 4879 N N . ARG A 1 606 ? 0.752 -17.266 -7.078 1 86 606 ARG A N 1
ATOM 4880 C CA . ARG A 1 606 ? 0.713 -17.234 -5.621 1 86 606 ARG A CA 1
ATOM 4881 C C . ARG A 1 606 ? 2.031 -16.719 -5.051 1 86 606 ARG A C 1
ATOM 4883 O O . ARG A 1 606 ? 2.045 -16.031 -4.035 1 86 606 ARG A O 1
ATOM 4890 N N . LEU A 1 607 ? 3.051 -17.109 -5.695 1 91.75 607 LEU A N 1
ATOM 4891 C CA . LEU A 1 607 ? 4.367 -16.609 -5.312 1 91.75 607 LEU A CA 1
ATOM 4892 C C . LEU A 1 607 ? 4.402 -15.094 -5.363 1 91.75 607 LEU A C 1
ATOM 4894 O O . LEU A 1 607 ? 4.977 -14.453 -4.477 1 91.75 607 LEU A O 1
ATOM 4898 N N . PHE A 1 608 ? 3.797 -14.492 -6.348 1 89.5 608 PHE A N 1
ATOM 4899 C CA . PHE A 1 608 ? 3.812 -13.047 -6.52 1 89.5 608 PHE A CA 1
ATOM 4900 C C . PHE A 1 608 ? 2.973 -12.367 -5.445 1 89.5 608 PHE A C 1
ATOM 4902 O O . PHE A 1 608 ? 3.215 -11.211 -5.102 1 89.5 608 PHE A O 1
ATOM 4909 N N . SER A 1 609 ? 2.006 -13.086 -4.922 1 82.75 609 SER A N 1
ATOM 4910 C CA . SER A 1 609 ? 1.273 -12.547 -3.777 1 82.75 609 SER A CA 1
ATOM 4911 C C . SER A 1 609 ? 2.195 -12.336 -2.582 1 82.75 609 SER A C 1
ATOM 4913 O O . SER A 1 609 ? 2.162 -11.281 -1.944 1 82.75 609 SER A O 1
ATOM 4915 N N . PHE A 1 610 ? 3.039 -13.312 -2.336 1 84.19 610 PHE A N 1
ATOM 4916 C CA . PHE A 1 610 ? 4.051 -13.172 -1.294 1 84.19 610 PHE A CA 1
ATOM 4917 C C . PHE A 1 610 ? 4.984 -12.008 -1.602 1 84.19 610 PHE A C 1
ATOM 4919 O O . PHE A 1 610 ? 5.305 -11.211 -0.716 1 84.19 610 PHE A O 1
ATOM 4926 N N . ALA A 1 611 ? 5.352 -12 -2.83 1 85.94 611 ALA A N 1
ATOM 4927 C CA . ALA A 1 611 ? 6.273 -10.953 -3.277 1 85.94 611 ALA A CA 1
ATOM 4928 C C . ALA A 1 611 ? 5.684 -9.57 -3.053 1 85.94 611 ALA A C 1
ATOM 4930 O O . ALA A 1 611 ? 6.387 -8.648 -2.629 1 85.94 611 ALA A O 1
ATOM 4931 N N . GLY A 1 612 ? 4.441 -9.461 -3.309 1 81.44 612 GLY A N 1
ATOM 4932 C CA . GLY A 1 612 ? 3.758 -8.188 -3.117 1 81.44 612 GLY A CA 1
ATOM 4933 C C . GLY A 1 612 ? 3.742 -7.734 -1.672 1 81.44 612 GLY A C 1
ATOM 4934 O O . GLY A 1 612 ? 3.91 -6.547 -1.388 1 81.44 612 GLY A O 1
ATOM 4935 N N . PHE A 1 613 ? 3.598 -8.648 -0.817 1 76.62 613 PHE A N 1
ATOM 4936 C CA . PHE A 1 613 ? 3.598 -8.32 0.604 1 76.62 613 PHE A CA 1
ATOM 4937 C C . PHE A 1 613 ? 4.988 -7.902 1.063 1 76.62 613 PHE A C 1
ATOM 4939 O O . PHE A 1 613 ? 5.129 -7.027 1.922 1 76.62 613 PHE A O 1
ATOM 4946 N N . ILE A 1 614 ? 5.887 -8.547 0.473 1 79.81 614 ILE A N 1
ATOM 4947 C CA . ILE A 1 614 ? 7.27 -8.266 0.842 1 79.81 614 ILE A CA 1
ATOM 4948 C C . ILE A 1 614 ? 7.695 -6.914 0.276 1 79.81 614 ILE A C 1
ATOM 4950 O O . ILE A 1 614 ? 8.406 -6.156 0.935 1 79.81 614 ILE A O 1
ATOM 4954 N N . MET A 1 615 ? 7.184 -6.625 -0.909 1 79.31 615 MET A N 1
ATOM 4955 C CA . MET A 1 615 ? 7.523 -5.355 -1.548 1 79.31 615 MET A CA 1
ATOM 4956 C C . MET A 1 615 ? 6.66 -4.223 -1.005 1 79.31 615 MET A C 1
ATOM 4958 O O . MET A 1 615 ? 5.992 -3.525 -1.77 1 79.31 615 MET A O 1
ATOM 4962 N N . ALA A 1 616 ? 6.508 -4.059 0.265 1 73.19 616 ALA A N 1
ATOM 4963 C CA . ALA A 1 616 ? 5.715 -3.02 0.917 1 73.19 616 ALA A CA 1
ATOM 4964 C C . ALA A 1 616 ? 6.375 -1.651 0.768 1 73.19 616 ALA A C 1
ATOM 4966 O O . ALA A 1 616 ? 7.59 -1.561 0.571 1 73.19 616 ALA A O 1
ATOM 4967 N N . PRO A 1 617 ? 5.617 -0.596 0.786 1 66.06 617 PRO A N 1
ATOM 4968 C CA . PRO A 1 617 ? 6.168 0.756 0.66 1 66.06 617 PRO A CA 1
ATOM 4969 C C . PRO A 1 617 ? 7.273 1.041 1.673 1 66.06 617 PRO A C 1
ATOM 4971 O O . PRO A 1 617 ? 8.188 1.816 1.391 1 66.06 617 PRO A O 1
ATOM 4974 N N . THR A 1 618 ? 7.113 0.412 2.773 1 64.69 618 THR A N 1
ATOM 4975 C CA . THR A 1 618 ? 8.117 0.634 3.807 1 64.69 618 THR A CA 1
ATOM 4976 C C . THR A 1 618 ? 9.422 -0.074 3.453 1 64.69 618 THR A C 1
ATOM 4978 O O . THR A 1 618 ? 10.445 0.144 4.102 1 64.69 618 THR A O 1
ATOM 4981 N N . ARG A 1 619 ? 9.391 -0.881 2.359 1 68.44 619 ARG A N 1
ATOM 4982 C CA . ARG A 1 619 ? 10.562 -1.649 1.957 1 68.44 619 ARG A CA 1
ATOM 4983 C C . ARG A 1 619 ? 11 -1.285 0.541 1 68.44 619 ARG A C 1
ATOM 4985 O O . ARG A 1 619 ? 11.453 -2.146 -0.214 1 68.44 619 ARG A O 1
ATOM 4992 N N . SER A 1 620 ? 10.758 -0.076 0.234 1 62.88 620 SER A N 1
ATOM 4993 C CA . SER A 1 620 ? 11 0.336 -1.146 1 62.88 620 SER A CA 1
ATOM 4994 C C . SER A 1 620 ? 12.492 0.296 -1.48 1 62.88 620 SER A C 1
ATOM 4996 O O . SER A 1 620 ? 12.867 0.244 -2.652 1 62.88 620 SER A O 1
ATOM 4998 N N . ARG A 1 621 ? 13.328 0.177 -0.456 1 68.38 621 ARG A N 1
ATOM 4999 C CA . ARG A 1 621 ? 14.766 0.253 -0.704 1 68.38 621 ARG A CA 1
ATOM 5000 C C . ARG A 1 621 ? 15.406 -1.131 -0.656 1 68.38 621 ARG A C 1
ATOM 5002 O O . ARG A 1 621 ? 16.625 -1.254 -0.606 1 68.38 621 ARG A O 1
ATOM 5009 N N . LEU A 1 622 ? 14.602 -2.098 -0.64 1 81.25 622 LEU A N 1
ATOM 5010 C CA . LEU A 1 622 ? 15.094 -3.469 -0.611 1 81.25 622 LEU A CA 1
ATOM 5011 C C . LEU A 1 622 ? 15.828 -3.809 -1.905 1 81.25 622 LEU A C 1
ATOM 5013 O O . LEU A 1 622 ? 15.312 -3.561 -2.998 1 81.25 622 LEU A O 1
ATOM 5017 N N . SER A 1 623 ? 17.094 -4.262 -1.768 1 85.5 623 SER A N 1
ATOM 5018 C CA . SER A 1 623 ? 17.828 -4.652 -2.963 1 85.5 623 SER A CA 1
ATOM 5019 C C . SER A 1 623 ? 17.156 -5.824 -3.67 1 85.5 623 SER A C 1
ATOM 5021 O O . SER A 1 623 ? 16.375 -6.555 -3.062 1 85.5 623 SER A O 1
ATOM 5023 N N . ASP A 1 624 ? 17.453 -5.992 -4.93 1 88.56 624 ASP A N 1
ATOM 5024 C CA . ASP A 1 624 ? 16.875 -7.074 -5.719 1 88.56 624 ASP A CA 1
ATOM 5025 C C . ASP A 1 624 ? 17.266 -8.438 -5.148 1 88.56 624 ASP A C 1
ATOM 5027 O O . ASP A 1 624 ? 16.422 -9.344 -5.082 1 88.56 624 ASP A O 1
ATOM 5031 N N . GLU A 1 625 ? 18.484 -8.523 -4.695 1 89.81 625 GLU A N 1
ATOM 5032 C CA . GLU A 1 625 ? 18.984 -9.789 -4.16 1 89.81 625 GLU A CA 1
ATOM 5033 C C . GLU A 1 625 ? 18.297 -10.141 -2.842 1 89.81 625 GLU A C 1
ATOM 5035 O O . GLU A 1 625 ? 17.906 -11.289 -2.627 1 89.81 625 GLU A O 1
ATOM 5040 N N . GLN A 1 626 ? 18.219 -9.141 -2.037 1 89.62 626 GLN A N 1
ATOM 5041 C CA . GLN A 1 626 ? 17.562 -9.359 -0.75 1 89.62 626 GLN A CA 1
ATOM 5042 C C . GLN A 1 626 ? 16.078 -9.68 -0.929 1 89.62 626 GLN A C 1
ATOM 5044 O O . GLN A 1 626 ? 15.531 -10.508 -0.199 1 89.62 626 GLN A O 1
ATOM 5049 N N . PHE A 1 627 ? 15.539 -9.039 -1.858 1 92.62 627 PHE A N 1
ATOM 5050 C CA . PHE A 1 627 ? 14.133 -9.281 -2.168 1 92.62 627 PHE A CA 1
ATOM 5051 C C . PHE A 1 627 ? 13.922 -10.727 -2.609 1 92.62 627 PHE A C 1
ATOM 5053 O O . PHE A 1 627 ? 13.055 -11.422 -2.08 1 92.62 627 PHE A O 1
ATOM 5060 N N . GLU A 1 628 ? 14.664 -11.133 -3.59 1 94.19 628 GLU A N 1
ATOM 5061 C CA . GLU A 1 628 ? 14.562 -12.5 -4.09 1 94.19 628 GLU A CA 1
ATOM 5062 C C . GLU A 1 628 ? 14.766 -13.516 -2.973 1 94.19 628 GLU A C 1
ATOM 5064 O O . GLU A 1 628 ? 14.062 -14.531 -2.902 1 94.19 628 GLU A O 1
ATOM 5069 N N . LYS A 1 629 ? 15.75 -13.219 -2.139 1 93 629 LYS A N 1
ATOM 5070 C CA . LYS A 1 629 ? 16.062 -14.117 -1.027 1 93 629 LYS A CA 1
ATOM 5071 C C . LYS A 1 629 ? 14.875 -14.273 -0.093 1 93 629 LYS A C 1
ATOM 5073 O O . LYS A 1 629 ? 14.531 -15.383 0.309 1 93 629 LYS A O 1
ATOM 5078 N N . LEU A 1 630 ? 14.273 -13.211 0.208 1 92.88 630 LEU A N 1
ATOM 5079 C CA . LEU A 1 630 ? 13.141 -13.227 1.128 1 92.88 630 LEU A CA 1
ATOM 5080 C C . LEU A 1 630 ? 11.961 -13.969 0.519 1 92.88 630 LEU A C 1
ATOM 5082 O O . LEU A 1 630 ? 11.305 -14.758 1.2 1 92.88 630 LEU A O 1
ATOM 5086 N N . VAL A 1 631 ? 11.68 -13.75 -0.755 1 94.06 631 VAL A N 1
ATOM 5087 C CA . VAL A 1 631 ? 10.578 -14.422 -1.437 1 94.06 631 VAL A CA 1
ATOM 5088 C C . VAL A 1 631 ? 10.875 -15.914 -1.542 1 94.06 631 VAL A C 1
ATOM 5090 O O . VAL A 1 631 ? 9.984 -16.75 -1.319 1 94.06 631 VAL A O 1
ATOM 5093 N N . PHE A 1 632 ? 12.172 -16.203 -1.866 1 96.06 632 PHE A N 1
ATOM 5094 C CA . PHE A 1 632 ? 12.625 -17.578 -1.979 1 96.06 632 PHE A CA 1
ATOM 5095 C C . PHE A 1 632 ? 12.438 -18.328 -0.665 1 96.06 632 PHE A C 1
ATOM 5097 O O . PHE A 1 632 ? 11.898 -19.438 -0.648 1 96.06 632 PHE A O 1
ATOM 5104 N N . LEU A 1 633 ? 12.828 -17.719 0.387 1 94.25 633 LEU A N 1
ATOM 5105 C CA . LEU A 1 633 ? 12.75 -18.359 1.696 1 94.25 633 LEU A CA 1
ATOM 5106 C C . LEU A 1 633 ? 11.305 -18.5 2.145 1 94.25 633 LEU A C 1
ATOM 5108 O O . LEU A 1 633 ? 10.906 -19.562 2.633 1 94.25 633 LEU A O 1
ATOM 5112 N N . LYS A 1 634 ? 10.508 -17.469 1.983 1 92.56 634 LYS A N 1
ATOM 5113 C CA . LYS A 1 634 ? 9.094 -17.531 2.355 1 92.56 634 LYS A CA 1
ATOM 5114 C C . LYS A 1 634 ? 8.352 -18.578 1.537 1 92.56 634 LYS A C 1
ATOM 5116 O O . LYS A 1 634 ? 7.586 -19.375 2.086 1 92.56 634 LYS A O 1
ATOM 5121 N N . GLY A 1 635 ? 8.578 -18.562 0.273 1 93 635 GLY A N 1
ATOM 5122 C CA . GLY A 1 635 ? 7.941 -19.531 -0.604 1 93 635 GLY A CA 1
ATOM 5123 C C . GLY A 1 635 ? 8.273 -20.969 -0.247 1 93 635 GLY A C 1
ATOM 5124 O O . GLY A 1 635 ? 7.395 -21.828 -0.25 1 93 635 GLY A O 1
ATOM 5125 N N . ASN A 1 636 ? 9.484 -21.219 0.032 1 94 636 ASN A N 1
ATOM 5126 C CA . ASN A 1 636 ? 9.914 -22.578 0.32 1 94 636 ASN A CA 1
ATOM 5127 C C . ASN A 1 636 ? 9.523 -23 1.733 1 94 636 ASN A C 1
ATOM 5129 O O . ASN A 1 636 ? 9.461 -24.203 2.033 1 94 636 ASN A O 1
ATOM 5133 N N . GLN A 1 637 ? 9.336 -22.031 2.58 1 88.19 637 GLN A N 1
ATOM 5134 C CA . GLN A 1 637 ? 8.719 -22.359 3.861 1 88.19 637 GLN A CA 1
ATOM 5135 C C . GLN A 1 637 ? 7.277 -22.812 3.676 1 88.19 637 GLN A C 1
ATOM 5137 O O . GLN A 1 637 ? 6.836 -23.766 4.32 1 88.19 637 GLN A O 1
ATOM 5142 N N . ASN A 1 638 ? 6.648 -22.172 2.859 1 85.62 638 ASN A N 1
ATOM 5143 C CA . ASN A 1 638 ? 5.258 -22.516 2.578 1 85.62 638 ASN A CA 1
ATOM 5144 C C . ASN A 1 638 ? 5.129 -23.906 1.976 1 85.62 638 ASN A C 1
ATOM 5146 O O . ASN A 1 638 ? 4.137 -24.609 2.211 1 85.62 638 ASN A O 1
ATOM 5150 N N . TYR A 1 639 ? 6.137 -24.312 1.244 1 89.5 639 TYR A N 1
ATOM 5151 C CA . TYR A 1 639 ? 6.133 -25.641 0.632 1 89.5 639 TYR A CA 1
ATOM 5152 C C . TYR A 1 639 ? 6.672 -26.688 1.598 1 89.5 639 TYR A C 1
ATOM 5154 O O . TYR A 1 639 ? 6.73 -27.875 1.267 1 89.5 639 TYR A O 1
ATOM 5162 N N . GLY A 1 640 ? 7.09 -26.281 2.721 1 83.94 640 GLY A N 1
ATOM 5163 C CA . GLY A 1 640 ? 7.547 -27.203 3.742 1 83.94 640 GLY A CA 1
ATOM 5164 C C . GLY A 1 640 ? 8.977 -27.672 3.523 1 83.94 640 GLY A C 1
ATOM 5165 O O . GLY A 1 640 ? 9.367 -28.734 4.023 1 83.94 640 GLY A O 1
ATOM 5166 N N . ILE A 1 641 ? 9.641 -26.938 2.721 1 84.25 641 ILE A N 1
ATOM 5167 C CA . ILE A 1 641 ? 11.039 -27.281 2.488 1 84.25 641 ILE A CA 1
ATOM 5168 C C . ILE A 1 641 ? 11.875 -26.891 3.701 1 84.25 641 ILE A C 1
ATOM 5170 O O . ILE A 1 641 ? 12.898 -27.516 3.992 1 84.25 641 ILE A O 1
ATOM 5174 N N . ILE A 1 642 ? 11.359 -25.719 4.32 1 76.62 642 ILE A N 1
ATOM 5175 C CA . ILE A 1 642 ? 11.984 -25.234 5.547 1 76.62 642 ILE A CA 1
ATOM 5176 C C . ILE A 1 642 ? 11.117 -25.609 6.75 1 76.62 642 ILE A C 1
ATOM 5178 O O . ILE A 1 642 ? 9.891 -25.594 6.668 1 76.62 642 ILE A O 1
ATOM 5182 N N . MET B 1 1 ? -61.719 -4.727 21.5 1 22.66 1 MET B N 1
ATOM 5183 C CA . MET B 1 1 ? -60.344 -4.238 21.656 1 22.66 1 MET B CA 1
ATOM 5184 C C . MET B 1 1 ? -59.594 -5.07 22.688 1 22.66 1 MET B C 1
ATOM 5186 O O . MET B 1 1 ? -59.562 -4.73 23.875 1 22.66 1 MET B O 1
ATOM 5190 N N . ASN B 1 2 ? -59.656 -6.305 22.766 1 24.23 2 ASN B N 1
ATOM 5191 C CA . ASN B 1 2 ? -59.375 -7.43 23.656 1 24.23 2 ASN B CA 1
ATOM 5192 C C . ASN B 1 2 ? -57.875 -7.617 23.875 1 24.23 2 ASN B C 1
ATOM 5194 O O . ASN B 1 2 ? -57.125 -7.875 22.922 1 24.23 2 ASN B O 1
ATOM 5198 N N . VAL B 1 3 ? -57.406 -6.945 24.906 1 29.19 3 VAL B N 1
ATOM 5199 C CA . VAL B 1 3 ? -56.031 -6.957 25.438 1 29.19 3 VAL B CA 1
ATOM 5200 C C . VAL B 1 3 ? -55.625 -8.391 25.766 1 29.19 3 VAL B C 1
ATOM 5202 O O . VAL B 1 3 ? -56.25 -9.039 26.609 1 29.19 3 VAL B O 1
ATOM 5205 N N . HIS B 1 4 ? -55.438 -9.258 24.812 1 28.78 4 HIS B N 1
ATOM 5206 C CA . HIS B 1 4 ? -55 -10.625 25.031 1 28.78 4 HIS B CA 1
ATOM 5207 C C . HIS B 1 4 ? -53.875 -10.672 26.062 1 28.78 4 HIS B C 1
ATOM 5209 O O . HIS B 1 4 ? -52.906 -9.898 25.984 1 28.78 4 HIS B O 1
ATOM 5215 N N . GLU B 1 5 ? -54.25 -10.914 27.297 1 28.67 5 GLU B N 1
ATOM 5216 C CA . GLU B 1 5 ? -53.438 -11.164 28.484 1 28.67 5 GLU B CA 1
ATOM 5217 C C . GLU B 1 5 ? -52.312 -12.125 28.188 1 28.67 5 GLU B C 1
ATOM 5219 O O . GLU B 1 5 ? -52.531 -13.242 27.719 1 28.67 5 GLU B O 1
ATOM 5224 N N . PHE B 1 6 ? -51.281 -11.664 27.672 1 32.56 6 PHE B N 1
ATOM 5225 C CA . PHE B 1 6 ? -50.031 -12.352 27.406 1 32.56 6 PHE B CA 1
ATOM 5226 C C . PHE B 1 6 ? -49.594 -13.18 28.594 1 32.56 6 PHE B C 1
ATOM 5228 O O . PHE B 1 6 ? -49.594 -12.695 29.734 1 32.56 6 PHE B O 1
ATOM 5235 N N . SER B 1 7 ? -50 -14.438 28.641 1 32.47 7 SER B N 1
ATOM 5236 C CA . SER B 1 7 ? -49.625 -15.461 29.609 1 32.47 7 SER B CA 1
ATOM 5237 C C . SER B 1 7 ? -48.188 -15.273 30.062 1 32.47 7 SER B C 1
ATOM 5239 O O . SER B 1 7 ? -47.281 -15.211 29.234 1 32.47 7 SER B O 1
ATOM 5241 N N . GLN B 1 8 ? -48 -14.586 31.141 1 37.31 8 GLN B N 1
ATOM 5242 C CA . GLN B 1 8 ? -46.781 -14.375 31.891 1 37.31 8 GLN B CA 1
ATOM 5243 C C . GLN B 1 8 ? -46.125 -15.711 32.219 1 37.31 8 GLN B C 1
ATOM 5245 O O . GLN B 1 8 ? -46.625 -16.469 33.031 1 37.31 8 GLN B O 1
ATOM 5250 N N . LYS B 1 9 ? -45.75 -16.625 31.312 1 39.81 9 LYS B N 1
ATOM 5251 C CA . LYS B 1 9 ? -44.969 -17.812 31.672 1 39.81 9 LYS B CA 1
ATOM 5252 C C . LYS B 1 9 ? -44.031 -17.516 32.844 1 39.81 9 LYS B C 1
ATOM 5254 O O . LYS B 1 9 ? -43.281 -16.531 32.781 1 39.81 9 LYS B O 1
ATOM 5259 N N . ASN B 1 10 ? -44.312 -17.953 34.062 1 44.75 10 ASN B N 1
ATOM 5260 C CA . ASN B 1 10 ? -43.594 -17.844 35.312 1 44.75 10 ASN B CA 1
ATOM 5261 C C . ASN B 1 10 ? -42.156 -18.328 35.219 1 44.75 10 ASN B C 1
ATOM 5263 O O . ASN B 1 10 ? -41.906 -19.531 35.031 1 44.75 10 ASN B O 1
ATOM 5267 N N . ILE B 1 11 ? -41.25 -17.797 34.469 1 52.53 11 ILE B N 1
ATOM 5268 C CA . ILE B 1 11 ? -39.844 -18.188 34.5 1 52.53 11 ILE B CA 1
ATOM 5269 C C . ILE B 1 11 ? -39.312 -18 35.906 1 52.53 11 ILE B C 1
ATOM 5271 O O . ILE B 1 11 ? -39.25 -16.875 36.406 1 52.53 11 ILE B O 1
ATOM 5275 N N . ASN B 1 12 ? -39.406 -19.109 36.719 1 58.59 12 ASN B N 1
ATOM 5276 C CA . ASN B 1 12 ? -38.844 -19.172 38.062 1 58.59 12 ASN B CA 1
ATOM 5277 C C . ASN B 1 12 ? -37.344 -19.156 38.062 1 58.59 12 ASN B C 1
ATOM 5279 O O . ASN B 1 12 ? -36.688 -20.203 38.188 1 58.59 12 ASN B O 1
ATOM 5283 N N . HIS B 1 13 ? -36.781 -18.391 37.344 1 67.06 13 HIS B N 1
ATOM 5284 C CA . HIS B 1 13 ? -35.344 -18.25 37.5 1 67.06 13 HIS B CA 1
ATOM 5285 C C . HIS B 1 13 ? -34.969 -17.172 38.5 1 67.06 13 HIS B C 1
ATOM 5287 O O . HIS B 1 13 ? -35.531 -16.078 38.469 1 67.06 13 HIS B O 1
ATOM 5293 N N . PRO B 1 14 ? -34.219 -17.5 39.438 1 72.06 14 PRO B N 1
ATOM 5294 C CA . PRO B 1 14 ? -33.938 -16.625 40.594 1 72.06 14 PRO B CA 1
ATOM 5295 C C . PRO B 1 14 ? -33.5 -15.219 40.156 1 72.06 14 PRO B C 1
ATOM 5297 O O . PRO B 1 14 ? -33.688 -14.258 40.906 1 72.06 14 PRO B O 1
ATOM 5300 N N . ILE B 1 15 ? -33.156 -15.148 38.938 1 75.06 15 ILE B N 1
ATOM 5301 C CA . ILE B 1 15 ? -32.656 -13.859 38.469 1 75.06 15 ILE B CA 1
ATOM 5302 C C . ILE B 1 15 ? -33.844 -12.938 38.156 1 75.06 15 ILE B C 1
ATOM 5304 O O . ILE B 1 15 ? -33.719 -11.719 38.281 1 75.06 15 ILE B O 1
ATOM 5308 N N . PHE B 1 16 ? -34.938 -13.531 37.812 1 79.5 16 PHE B N 1
ATOM 5309 C CA . PHE B 1 16 ? -36.094 -12.742 37.375 1 79.5 16 PHE B CA 1
ATOM 5310 C C . PHE B 1 16 ? -37.156 -12.703 38.438 1 79.5 16 PHE B C 1
ATOM 5312 O O . PHE B 1 16 ? -38.344 -12.5 38.125 1 79.5 16 PHE B O 1
ATOM 5319 N N . ASP B 1 17 ? -36.844 -12.992 39.688 1 76.69 17 ASP B N 1
ATOM 5320 C CA . ASP B 1 17 ? -37.781 -13.062 40.781 1 76.69 17 ASP B CA 1
ATOM 5321 C C . ASP B 1 17 ? -38.25 -11.664 41.219 1 76.69 17 ASP B C 1
ATOM 5323 O O . ASP B 1 17 ? -39.031 -11.523 42.156 1 76.69 17 ASP B O 1
ATOM 5327 N N . GLY B 1 18 ? -37.688 -10.484 40.531 1 76.94 18 GLY B N 1
ATOM 5328 C CA . GLY B 1 18 ? -38.094 -9.125 40.844 1 76.94 18 GLY B CA 1
ATOM 5329 C C . GLY B 1 18 ? -37.125 -8.406 41.781 1 76.94 18 GLY B C 1
ATOM 5330 O O . GLY B 1 18 ? -37.281 -7.215 42.031 1 76.94 18 GLY B O 1
ATOM 5331 N N . THR B 1 19 ? -36.125 -9.102 42.312 1 82 19 THR B N 1
ATOM 5332 C CA . THR B 1 19 ? -35.188 -8.453 43.219 1 82 19 THR B CA 1
ATOM 5333 C C . THR B 1 19 ? -34.219 -7.57 42.438 1 82 19 THR B C 1
ATOM 5335 O O . THR B 1 19 ? -33.906 -6.449 42.875 1 82 19 THR B O 1
ATOM 5338 N N . PHE B 1 20 ? -33.844 -8.07 41.281 1 83.81 20 PHE B N 1
ATOM 5339 C CA . PHE B 1 20 ? -32.875 -7.309 40.5 1 83.81 20 PHE B CA 1
ATOM 5340 C C . PHE B 1 20 ? -33.406 -7.023 39.094 1 83.81 20 PHE B C 1
ATOM 5342 O O . PHE B 1 20 ? -33.125 -5.969 38.531 1 83.81 20 PHE B O 1
ATOM 5349 N N . PHE B 1 21 ? -34.156 -8.109 38.594 1 83 21 PHE B N 1
ATOM 5350 C CA . PHE B 1 21 ? -34.719 -7.934 37.25 1 83 21 PHE B CA 1
ATOM 5351 C C . PHE B 1 21 ? -36.219 -8.32 37.25 1 83 21 PHE B C 1
ATOM 5353 O O . PHE B 1 21 ? -36.594 -9.281 37.906 1 83 21 PHE B O 1
ATOM 5360 N N . THR B 1 22 ? -37.031 -7.621 36.5 1 80.5 22 THR B N 1
ATOM 5361 C CA . THR B 1 22 ? -38.438 -7.914 36.25 1 80.5 22 THR B CA 1
ATOM 5362 C C . THR B 1 22 ? -38.688 -8.164 34.781 1 80.5 22 THR B C 1
ATOM 5364 O O . THR B 1 22 ? -38.25 -7.371 33.938 1 80.5 22 THR B O 1
ATOM 5367 N N . ILE B 1 23 ? -39.188 -9.312 34.469 1 76.75 23 ILE B N 1
ATOM 5368 C CA . ILE B 1 23 ? -39.438 -9.688 33.094 1 76.75 23 ILE B CA 1
ATOM 5369 C C . ILE B 1 23 ? -40.5 -8.766 32.5 1 76.75 23 ILE B C 1
ATOM 5371 O O . ILE B 1 23 ? -41.594 -8.578 33.062 1 76.75 23 ILE B O 1
ATOM 5375 N N . LYS B 1 24 ? -40.156 -8.117 31.422 1 79.69 24 LYS B N 1
ATOM 5376 C CA . LYS B 1 24 ? -41.094 -7.273 30.688 1 79.69 24 LYS B CA 1
ATOM 5377 C C . LYS B 1 24 ? -41.719 -8.039 29.531 1 79.69 24 LYS B C 1
ATOM 5379 O O . LYS B 1 24 ? -42.938 -7.949 29.297 1 79.69 24 LYS B O 1
ATOM 5384 N N . LYS B 1 25 ? -40.844 -8.789 28.766 1 79.56 25 LYS B N 1
ATOM 5385 C CA . LYS B 1 25 ? -41.344 -9.5 27.594 1 79.56 25 LYS B CA 1
ATOM 5386 C C . LYS B 1 25 ? -40.562 -10.797 27.359 1 79.56 25 LYS B C 1
ATOM 5388 O O . LYS B 1 25 ? -39.344 -10.836 27.547 1 79.56 25 LYS B O 1
ATOM 5393 N N . ILE B 1 26 ? -41.188 -11.898 27.188 1 72.25 26 ILE B N 1
ATOM 5394 C CA . ILE B 1 26 ? -40.594 -13.188 26.828 1 72.25 26 ILE B CA 1
ATOM 5395 C C . ILE B 1 26 ? -40.969 -13.539 25.391 1 72.25 26 ILE B C 1
ATOM 5397 O O . ILE B 1 26 ? -42.156 -13.547 25.031 1 72.25 26 ILE B O 1
ATOM 5401 N N . GLU B 1 27 ? -40.031 -13.539 24.5 1 70.81 27 GLU B N 1
ATOM 5402 C CA . GLU B 1 27 ? -40.25 -14.008 23.141 1 70.81 27 GLU B CA 1
ATOM 5403 C C . GLU B 1 27 ? -39.375 -15.188 22.797 1 70.81 27 GLU B C 1
ATOM 5405 O O . GLU B 1 27 ? -38.125 -15.039 22.734 1 70.81 27 GLU B O 1
ATOM 5410 N N . ASN B 1 28 ? -39.719 -16.328 22.438 1 65.75 28 ASN B N 1
ATOM 5411 C CA . ASN B 1 28 ? -39.031 -17.531 21.969 1 65.75 28 ASN B CA 1
ATOM 5412 C C . ASN B 1 28 ? -37.719 -17.781 22.734 1 65.75 28 ASN B C 1
ATOM 5414 O O . ASN B 1 28 ? -36.625 -17.688 22.172 1 65.75 28 ASN B O 1
ATOM 5418 N N . ASP B 1 29 ? -37.531 -17.844 24 1 70.44 29 ASP B N 1
ATOM 5419 C CA . ASP B 1 29 ? -36.469 -18.188 24.938 1 70.44 29 ASP B CA 1
ATOM 5420 C C . ASP B 1 29 ? -35.625 -16.969 25.281 1 70.44 29 ASP B C 1
ATOM 5422 O O . ASP B 1 29 ? -34.688 -17.047 26.062 1 70.44 29 ASP B O 1
ATOM 5426 N N . ASN B 1 30 ? -35.969 -16.031 24.609 1 76.31 30 ASN B N 1
ATOM 5427 C CA . ASN B 1 30 ? -35.312 -14.773 24.953 1 76.31 30 ASN B CA 1
ATOM 5428 C C . ASN B 1 30 ? -36.156 -13.953 25.922 1 76.31 30 ASN B C 1
ATOM 5430 O O . ASN B 1 30 ? -37.375 -13.844 25.781 1 76.31 30 ASN B O 1
ATOM 5434 N N . VAL B 1 31 ? -35.562 -13.461 26.891 1 78.44 31 VAL B N 1
ATOM 5435 C CA . VAL B 1 31 ? -36.219 -12.703 27.953 1 78.44 31 VAL B CA 1
ATOM 5436 C C . VAL B 1 31 ? -35.719 -11.266 27.953 1 78.44 31 VAL B C 1
ATOM 5438 O O . VAL B 1 31 ? -34.5 -11.023 27.844 1 78.44 31 VAL B O 1
ATOM 5441 N N . ARG B 1 32 ? -36.656 -10.32 27.922 1 81.75 32 ARG B N 1
ATOM 5442 C CA . ARG B 1 32 ? -36.344 -8.922 28.203 1 81.75 32 ARG B CA 1
ATOM 5443 C C . ARG B 1 32 ? -36.781 -8.539 29.609 1 81.75 32 ARG B C 1
ATOM 5445 O O . ARG B 1 32 ? -37.969 -8.578 29.922 1 81.75 32 ARG B O 1
ATOM 5452 N N . ALA B 1 33 ? -35.75 -8.188 30.328 1 81.56 33 ALA B N 1
ATOM 5453 C CA . ALA B 1 33 ? -36.062 -7.906 31.734 1 81.56 33 ALA B CA 1
ATOM 5454 C C . ALA B 1 33 ? -35.562 -6.508 32.125 1 81.56 33 ALA B C 1
ATOM 5456 O O . ALA B 1 33 ? -34.594 -6.008 31.578 1 81.56 33 ALA B O 1
ATOM 5457 N N . LEU B 1 34 ? -36.25 -5.859 32.906 1 81.25 34 LEU B N 1
ATOM 5458 C CA . LEU B 1 34 ? -35.969 -4.535 33.469 1 81.25 34 LEU B CA 1
ATOM 5459 C C . LEU B 1 34 ? -35.125 -4.641 34.719 1 81.25 34 LEU B C 1
ATOM 5461 O O . LEU B 1 34 ? -35.438 -5.422 35.625 1 81.25 34 LEU B O 1
ATOM 5465 N N . CYS B 1 35 ? -33.938 -3.932 34.719 1 79.25 35 CYS B N 1
ATOM 5466 C CA . CYS B 1 35 ? -33.125 -3.859 35.938 1 79.25 35 CYS B CA 1
ATOM 5467 C C . CYS B 1 35 ? -33.75 -2.92 36.969 1 79.25 35 CYS B C 1
ATOM 5469 O O . CYS B 1 35 ? -33.969 -1.743 36.688 1 79.25 35 CYS B O 1
ATOM 5471 N N . ILE B 1 36 ? -34.094 -3.322 38.062 1 78.38 36 ILE B N 1
ATOM 5472 C CA . ILE B 1 36 ? -34.75 -2.578 39.125 1 78.38 36 ILE B CA 1
ATOM 5473 C C . ILE B 1 36 ? -33.781 -1.582 39.75 1 78.38 36 ILE B C 1
ATOM 5475 O O . ILE B 1 36 ? -34.219 -0.536 40.25 1 78.38 36 ILE B O 1
ATOM 5479 N N . LEU B 1 37 ? -32.5 -1.823 39.719 1 77.75 37 LEU B N 1
ATOM 5480 C CA . LEU B 1 37 ? -31.5 -0.995 40.375 1 77.75 37 LEU B CA 1
ATOM 5481 C C . LEU B 1 37 ? -31.234 0.271 39.562 1 77.75 37 LEU B C 1
ATOM 5483 O O . LEU B 1 37 ? -30.781 1.279 40.125 1 77.75 37 LEU B O 1
ATOM 5487 N N . CYS B 1 38 ? -31.328 0.108 38.312 1 74.12 38 CYS B N 1
ATOM 5488 C CA . CYS B 1 38 ? -31.109 1.272 37.438 1 74.12 38 CYS B CA 1
ATOM 5489 C C . CYS B 1 38 ? -32.281 2.238 37.531 1 74.12 38 CYS B C 1
ATOM 5491 O O . CYS B 1 38 ? -33.438 1.835 37.375 1 74.12 38 CYS B O 1
ATOM 5493 N N . ASN B 1 39 ? -32.625 2.973 38.625 1 60.16 39 ASN B N 1
ATOM 5494 C CA . ASN B 1 39 ? -33.75 3.885 38.844 1 60.16 39 ASN B CA 1
ATOM 5495 C C . ASN B 1 39 ? -34.469 4.211 37.531 1 60.16 39 ASN B C 1
ATOM 5497 O O . ASN B 1 39 ? -35.625 4.555 37.5 1 60.16 39 ASN B O 1
ATOM 5501 N N . ASN B 1 40 ? -33.719 4.648 36.594 1 51.84 40 ASN B N 1
ATOM 5502 C CA . ASN B 1 40 ? -34.469 5.125 35.438 1 51.84 40 ASN B CA 1
ATOM 5503 C C . ASN B 1 40 ? -35.094 3.973 34.656 1 51.84 40 ASN B C 1
ATOM 5505 O O . ASN B 1 40 ? -34.5 2.895 34.562 1 51.84 40 ASN B O 1
ATOM 5509 N N . GLU B 1 41 ? -36.375 3.918 34.281 1 52.28 41 GLU B N 1
ATOM 5510 C CA . GLU B 1 41 ? -37.281 3.014 33.594 1 52.28 41 GLU B CA 1
ATOM 5511 C C . GLU B 1 41 ? -36.562 2.248 32.5 1 52.28 41 GLU B C 1
ATOM 5513 O O . GLU B 1 41 ? -37.094 1.253 31.984 1 52.28 41 GLU B O 1
ATOM 5518 N N . LYS B 1 42 ? -35.438 2.711 31.906 1 59.44 42 LYS B N 1
ATOM 5519 C CA . LYS B 1 42 ? -35.188 2.424 30.5 1 59.44 42 LYS B CA 1
ATOM 5520 C C . LYS B 1 42 ? -34.219 1.253 30.344 1 59.44 42 LYS B C 1
ATOM 5522 O O . LYS B 1 42 ? -34.031 0.755 29.234 1 59.44 42 LYS B O 1
ATOM 5527 N N . ALA B 1 43 ? -33.625 0.698 31.375 1 71.25 43 ALA B N 1
ATOM 5528 C CA . ALA B 1 43 ? -32.656 -0.264 30.875 1 71.25 43 ALA B CA 1
ATOM 5529 C C . ALA B 1 43 ? -33.281 -1.654 30.75 1 71.25 43 ALA B C 1
ATOM 5531 O O . ALA B 1 43 ? -33.438 -2.363 31.75 1 71.25 43 ALA B O 1
ATOM 5532 N N . VAL B 1 44 ? -33.719 -1.948 29.688 1 76.5 44 VAL B N 1
ATOM 5533 C CA . VAL B 1 44 ? -34.25 -3.262 29.328 1 76.5 44 VAL B CA 1
ATOM 5534 C C . VAL B 1 44 ? -33.094 -4.133 28.797 1 76.5 44 VAL B C 1
ATOM 5536 O O . VAL B 1 44 ? -32.406 -3.764 27.844 1 76.5 44 VAL B O 1
ATOM 5539 N N . ILE B 1 45 ? -32.812 -5.164 29.5 1 78.19 45 ILE B N 1
ATOM 5540 C CA . ILE B 1 45 ? -31.734 -6.086 29.125 1 78.19 45 ILE B CA 1
ATOM 5541 C C . ILE B 1 45 ? -32.344 -7.332 28.484 1 78.19 45 ILE B C 1
ATOM 5543 O O . ILE B 1 45 ? -33.281 -7.922 29 1 78.19 45 ILE B O 1
ATOM 5547 N N . SER B 1 46 ? -31.859 -7.617 27.328 1 79.44 46 SER B N 1
ATOM 5548 C CA . SER B 1 46 ? -32.312 -8.805 26.625 1 79.44 46 SER B CA 1
ATOM 5549 C C . SER B 1 46 ? -31.391 -9.992 26.859 1 79.44 46 SER B C 1
ATOM 5551 O O . SER B 1 46 ? -30.172 -9.828 26.906 1 79.44 46 SER B O 1
ATOM 5553 N N . GLY B 1 47 ? -31.844 -11.086 27.234 1 75.38 47 GLY B N 1
ATOM 5554 C CA . GLY B 1 47 ? -31.109 -12.328 27.422 1 75.38 47 GLY B CA 1
ATOM 5555 C C . GLY B 1 47 ? -31.969 -13.562 27.203 1 75.38 47 GLY B C 1
ATOM 5556 O O . GLY B 1 47 ? -33.125 -13.461 26.781 1 75.38 47 GLY B O 1
ATOM 5557 N N . SER B 1 48 ? -31.297 -14.648 27.312 1 74.62 48 SER B N 1
ATOM 5558 C CA . SER B 1 48 ? -32.031 -15.906 27.234 1 74.62 48 SER B CA 1
ATOM 5559 C C . SER B 1 48 ? -32.312 -16.469 28.609 1 74.62 48 SER B C 1
ATOM 5561 O O . SER B 1 48 ? -31.625 -16.156 29.578 1 74.62 48 SER B O 1
ATOM 5563 N N . ILE B 1 49 ? -33.312 -17.281 28.797 1 67.5 49 ILE B N 1
ATOM 5564 C CA . ILE B 1 49 ? -33.719 -17.891 30.062 1 67.5 49 ILE B CA 1
ATOM 5565 C C . ILE B 1 49 ? -32.594 -18.797 30.562 1 67.5 49 ILE B C 1
ATOM 5567 O O . ILE B 1 49 ? -32.344 -18.875 31.766 1 67.5 49 ILE B O 1
ATOM 5571 N N . GLN B 1 50 ? -31.797 -19.422 29.625 1 70.38 50 GLN B N 1
ATOM 5572 C CA . GLN B 1 50 ? -30.812 -20.422 29.984 1 70.38 50 GLN B CA 1
ATOM 5573 C C . GLN B 1 50 ? -29.438 -19.797 30.188 1 70.38 50 GLN B C 1
ATOM 5575 O O . GLN B 1 50 ? -28.625 -20.312 30.953 1 70.38 50 GLN B O 1
ATOM 5580 N N . ALA B 1 51 ? -29.109 -18.672 29.531 1 66 51 ALA B N 1
ATOM 5581 C CA . ALA B 1 51 ? -27.828 -17.984 29.641 1 66 51 ALA B CA 1
ATOM 5582 C C . ALA B 1 51 ? -27.984 -16.609 30.281 1 66 51 ALA B C 1
ATOM 5584 O O . ALA B 1 51 ? -28.531 -15.688 29.672 1 66 51 ALA B O 1
ATOM 5585 N N . ASN B 1 52 ? -27.562 -16.422 31.453 1 67 52 ASN B N 1
ATOM 5586 C CA . ASN B 1 52 ? -27.781 -15.219 32.25 1 67 52 ASN B CA 1
ATOM 5587 C C . ASN B 1 52 ? -26.562 -14.289 32.219 1 67 52 ASN B C 1
ATOM 5589 O O . ASN B 1 52 ? -26.422 -13.406 33.062 1 67 52 ASN B O 1
ATOM 5593 N N . SER B 1 53 ? -25.734 -14.539 31.297 1 76.62 53 SER B N 1
ATOM 5594 C CA . SER B 1 53 ? -24.484 -13.797 31.281 1 76.62 53 SER B CA 1
ATOM 5595 C C . SER B 1 53 ? -24.719 -12.305 31.062 1 76.62 53 SER B C 1
ATOM 5597 O O . SER B 1 53 ? -24.062 -11.469 31.688 1 76.62 53 SER B O 1
ATOM 5599 N N . ASN B 1 54 ? -25.688 -11.938 30.297 1 79.12 54 ASN B N 1
ATOM 5600 C CA . ASN B 1 54 ? -25.969 -10.531 30.031 1 79.12 54 ASN B CA 1
ATOM 5601 C C . ASN B 1 54 ? -26.484 -9.812 31.281 1 79.12 54 ASN B C 1
ATOM 5603 O O . ASN B 1 54 ? -26.141 -8.656 31.516 1 79.12 54 ASN B O 1
ATOM 5607 N N . PHE B 1 55 ? -27.219 -10.453 31.984 1 80.56 55 PHE B N 1
ATOM 5608 C CA . PHE B 1 55 ? -27.797 -9.898 33.188 1 80.56 55 PHE B CA 1
ATOM 5609 C C . PHE B 1 55 ? -26.719 -9.734 34.281 1 80.56 55 PHE B C 1
ATOM 5611 O O . PHE B 1 55 ? -26.656 -8.703 34.938 1 80.56 55 PHE B O 1
ATOM 5618 N N . ARG B 1 56 ? -25.891 -10.742 34.312 1 78.56 56 ARG B N 1
ATOM 5619 C CA . ARG B 1 56 ? -24.75 -10.727 35.25 1 78.56 56 ARG B CA 1
ATOM 5620 C C . ARG B 1 56 ? -23.781 -9.609 34.875 1 78.56 56 ARG B C 1
ATOM 5622 O O . ARG B 1 56 ? -23.312 -8.883 35.75 1 78.56 56 ARG B O 1
ATOM 5629 N N . THR B 1 57 ? -23.594 -9.406 33.656 1 80.19 57 THR B N 1
ATOM 5630 C CA . THR B 1 57 ? -22.688 -8.375 33.156 1 80.19 57 THR B CA 1
ATOM 5631 C C . THR B 1 57 ? -23.25 -6.984 33.406 1 80.19 57 THR B C 1
ATOM 5633 O O . THR B 1 57 ? -22.531 -6.059 33.781 1 80.19 57 THR B O 1
ATOM 5636 N N . HIS B 1 58 ? -24.453 -6.797 33.219 1 78.75 58 HIS B N 1
ATOM 5637 C CA . HIS B 1 58 ? -25.125 -5.527 33.5 1 78.75 58 HIS B CA 1
ATOM 5638 C C . HIS B 1 58 ? -24.938 -5.133 34.969 1 78.75 58 HIS B C 1
ATOM 5640 O O . HIS B 1 58 ? -24.562 -4 35.281 1 78.75 58 HIS B O 1
ATOM 5646 N N . ILE B 1 59 ? -25.188 -6.004 35.781 1 79.06 59 ILE B N 1
ATOM 5647 C CA . ILE B 1 59 ? -25.078 -5.703 37.219 1 79.06 59 ILE B CA 1
ATOM 5648 C C . ILE B 1 59 ? -23.609 -5.441 37.594 1 79.06 59 ILE B C 1
ATOM 5650 O O . ILE B 1 59 ? -23.312 -4.492 38.312 1 79.06 59 ILE B O 1
ATOM 5654 N N . LYS B 1 60 ? -22.703 -6.164 36.969 1 79.81 60 LYS B N 1
ATOM 5655 C CA . LYS B 1 60 ? -21.281 -6.031 37.219 1 79.81 60 LYS B CA 1
ATOM 5656 C C . LYS B 1 60 ? -20.75 -4.695 36.688 1 79.81 60 LYS B C 1
ATOM 5658 O O . LYS B 1 60 ? -19.922 -4.051 37.344 1 79.81 60 LYS B O 1
ATOM 5663 N N . ARG B 1 61 ? -21.391 -4.211 35.688 1 78.5 61 ARG B N 1
ATOM 5664 C CA . ARG B 1 61 ? -20.891 -3.016 35 1 78.5 61 ARG B CA 1
ATOM 5665 C C . ARG B 1 61 ? -21.578 -1.761 35.562 1 78.5 61 ARG B C 1
ATOM 5667 O O . ARG B 1 61 ? -20.922 -0.738 35.781 1 78.5 61 ARG B O 1
ATOM 5674 N N . ILE B 1 62 ? -22.844 -1.839 35.75 1 79.12 62 ILE B N 1
ATOM 5675 C CA . ILE B 1 62 ? -23.609 -0.641 36.094 1 79.12 62 ILE B CA 1
ATOM 5676 C C . ILE B 1 62 ? -23.828 -0.56 37.594 1 79.12 62 ILE B C 1
ATOM 5678 O O . ILE B 1 62 ? -23.844 0.533 38.156 1 79.12 62 ILE B O 1
ATOM 5682 N N . HIS B 1 63 ? -23.953 -1.635 38.188 1 78.69 63 HIS B N 1
ATOM 5683 C CA . HIS B 1 63 ? -24.266 -1.68 39.625 1 78.69 63 HIS B CA 1
ATOM 5684 C C . HIS B 1 63 ? -23.25 -2.52 40.375 1 78.69 63 HIS B C 1
ATOM 5686 O O . HIS B 1 63 ? -23.609 -3.51 41.031 1 78.69 63 HIS B O 1
ATOM 5692 N N . LYS B 1 64 ? -22.078 -2.121 40.312 1 77.62 64 LYS B N 1
ATOM 5693 C CA . LYS B 1 64 ? -20.953 -2.879 40.875 1 77.62 64 LYS B CA 1
ATOM 5694 C C . LYS B 1 64 ? -21.141 -3.088 42.375 1 77.62 64 LYS B C 1
ATOM 5696 O O . LYS B 1 64 ? -20.812 -4.148 42.906 1 77.62 64 LYS B O 1
ATOM 5701 N N . ASP B 1 65 ? -21.656 -2.174 43 1 78.94 65 ASP B N 1
ATOM 5702 C CA . ASP B 1 65 ? -21.828 -2.197 44.469 1 78.94 65 ASP B CA 1
ATOM 5703 C C . ASP B 1 65 ? -22.828 -3.271 44.875 1 78.94 65 ASP B C 1
ATOM 5705 O O . ASP B 1 65 ? -22.719 -3.82 46 1 78.94 65 ASP B O 1
ATOM 5709 N N . LYS B 1 66 ? -23.734 -3.605 43.969 1 77.75 66 LYS B N 1
ATOM 5710 C CA . LYS B 1 66 ? -24.766 -4.57 44.344 1 77.75 66 LYS B CA 1
ATOM 5711 C C . LYS B 1 66 ? -24.484 -5.934 43.719 1 77.75 66 LYS B C 1
ATOM 5713 O O . LYS B 1 66 ? -25.328 -6.832 43.75 1 77.75 66 LYS B O 1
ATOM 5718 N N . PHE B 1 67 ? -23.312 -6.062 43.156 1 79.19 67 PHE B N 1
ATOM 5719 C CA . PHE B 1 67 ? -22.953 -7.289 42.469 1 79.19 67 PHE B CA 1
ATOM 5720 C C . PHE B 1 67 ? -22.75 -8.43 43.438 1 79.19 67 PHE B C 1
ATOM 5722 O O . PHE B 1 67 ? -23.156 -9.57 43.188 1 79.19 67 PHE B O 1
ATOM 5729 N N . GLU B 1 68 ? -22.141 -8.172 44.562 1 79.44 68 GLU B N 1
ATOM 5730 C CA . GLU B 1 68 ? -21.969 -9.195 45.594 1 79.44 68 GLU B CA 1
ATOM 5731 C C . GLU B 1 68 ? -23.328 -9.648 46.125 1 79.44 68 GLU B C 1
ATOM 5733 O O . GLU B 1 68 ? -23.547 -10.844 46.375 1 79.44 68 GLU B O 1
ATOM 5738 N N . ASP B 1 69 ? -24.266 -8.766 46.312 1 80.31 69 ASP B N 1
ATOM 5739 C CA . ASP B 1 69 ? -25.625 -9.078 46.75 1 80.31 69 ASP B CA 1
ATOM 5740 C C . ASP B 1 69 ? -26.344 -9.93 45.688 1 80.31 69 ASP B C 1
ATOM 5742 O O . ASP B 1 69 ? -27.094 -10.844 46.062 1 80.31 69 ASP B O 1
ATOM 5746 N N . PHE B 1 70 ? -26.047 -9.727 44.469 1 76 70 PHE B N 1
ATOM 5747 C CA . PHE B 1 70 ? -26.594 -10.445 43.344 1 76 70 PHE B CA 1
ATOM 5748 C C . PHE B 1 70 ? -26.078 -11.875 43.312 1 76 70 PHE B C 1
ATOM 5750 O O . PHE B 1 70 ? -26.859 -12.82 43.156 1 76 70 PHE B O 1
ATOM 5757 N N . GLN B 1 71 ? -24.828 -11.969 43.562 1 75.75 71 GLN B N 1
ATOM 5758 C CA . GLN B 1 71 ? -24.234 -13.297 43.594 1 75.75 71 GLN B CA 1
ATOM 5759 C C . GLN B 1 71 ? -24.766 -14.109 44.781 1 75.75 71 GLN B C 1
ATOM 5761 O O . GLN B 1 71 ? -25.031 -15.305 44.656 1 75.75 71 GLN B O 1
ATOM 5766 N N . THR B 1 72 ? -24.734 -13.5 45.812 1 77 72 THR B N 1
ATOM 5767 C CA . THR B 1 72 ? -25.281 -14.148 47 1 77 72 THR B CA 1
ATOM 5768 C C . THR B 1 72 ? -26.734 -14.539 46.812 1 77 72 THR B C 1
ATOM 5770 O O . THR B 1 72 ? -27.172 -15.594 47.25 1 77 72 THR B O 1
ATOM 5773 N N . HIS B 1 73 ? -27.453 -13.617 46.125 1 74.75 73 HIS B N 1
ATOM 5774 C CA . HIS B 1 73 ? -28.859 -13.852 45.844 1 74.75 73 HIS B CA 1
ATOM 5775 C C . HIS B 1 73 ? -29.047 -15.039 44.875 1 74.75 73 HIS B C 1
ATOM 5777 O O . HIS B 1 73 ? -30 -15.805 45.031 1 74.75 73 HIS B O 1
ATOM 5783 N N . LEU B 1 74 ? -28.109 -15.18 43.969 1 66.69 74 LEU B N 1
ATOM 5784 C CA . LEU B 1 74 ? -28.156 -16.281 43.031 1 66.69 74 LEU B CA 1
ATOM 5785 C C . LEU B 1 74 ? -27.828 -17.609 43.719 1 66.69 74 LEU B C 1
ATOM 5787 O O . LEU B 1 74 ? -28.375 -18.656 43.344 1 66.69 74 LEU B O 1
ATOM 5791 N N . LYS B 1 75 ? -26.766 -17.562 44.562 1 59.62 75 LYS B N 1
ATOM 5792 C CA . LYS B 1 75 ? -26.328 -18.766 45.25 1 59.62 75 LYS B CA 1
ATOM 5793 C C . LYS B 1 75 ? -27.406 -19.25 46.25 1 59.62 75 LYS B C 1
ATOM 5795 O O . LYS B 1 75 ? -27.484 -20.438 46.531 1 59.62 75 LYS B O 1
ATOM 5800 N N . SER B 1 76 ? -27.906 -18.25 46.844 1 49.84 76 SER B N 1
ATOM 5801 C CA . SER B 1 76 ? -28.828 -18.641 47.906 1 49.84 76 SER B CA 1
ATOM 5802 C C . SER B 1 76 ? -29.953 -19.531 47.406 1 49.84 76 SER B C 1
ATOM 5804 O O . SER B 1 76 ? -30.812 -19.953 48.156 1 49.84 76 SER B O 1
ATOM 5806 N N . GLN B 1 77 ? -30.016 -19.469 46.031 1 42.38 77 GLN B N 1
ATOM 5807 C CA . GLN B 1 77 ? -31.219 -20.266 45.781 1 42.38 77 GLN B CA 1
ATOM 5808 C C . GLN B 1 77 ? -30.891 -21.75 45.781 1 42.38 77 GLN B C 1
ATOM 5810 O O . GLN B 1 77 ? -29.844 -22.172 45.281 1 42.38 77 GLN B O 1
ATOM 5815 N N . PRO B 1 78 ? -31.516 -22.688 46.438 1 33.59 78 PRO B N 1
ATOM 5816 C CA . PRO B 1 78 ? -31.344 -24.094 46.781 1 33.59 78 PRO B CA 1
ATOM 5817 C C . PRO B 1 78 ? -31.172 -24.984 45.562 1 33.59 78 PRO B C 1
ATOM 5819 O O . PRO B 1 78 ? -32.031 -25.016 44.688 1 33.59 78 PRO B O 1
ATOM 5822 N N . ARG B 1 79 ? -30 -25.031 44.844 1 30.88 79 ARG B N 1
ATOM 5823 C CA . ARG B 1 79 ? -29.875 -26.141 43.906 1 30.88 79 ARG B CA 1
ATOM 5824 C C . ARG B 1 79 ? -30.328 -27.453 44.531 1 30.88 79 ARG B C 1
ATOM 5826 O O . ARG B 1 79 ? -30.125 -27.688 45.719 1 30.88 79 ARG B O 1
ATOM 5833 N N . SER B 1 80 ? -31.125 -28.203 43.969 1 24.8 80 SER B N 1
ATOM 5834 C CA . SER B 1 80 ? -31.516 -29.562 44.312 1 24.8 80 SER B CA 1
ATOM 5835 C C . SER B 1 80 ? -30.312 -30.469 44.469 1 24.8 80 SER B C 1
ATOM 5837 O O . SER B 1 80 ? -29.234 -30.188 43.938 1 24.8 80 SER B O 1
ATOM 5839 N N . SER B 1 81 ? -30.344 -31.75 45.125 1 22.44 81 SER B N 1
ATOM 5840 C CA . SER B 1 81 ? -29.719 -32.719 46 1 22.44 81 SER B CA 1
ATOM 5841 C C . SER B 1 81 ? -28.812 -33.656 45.219 1 22.44 81 SER B C 1
ATOM 5843 O O . SER B 1 81 ? -28.219 -34.594 45.812 1 22.44 81 SER B O 1
ATOM 5845 N N . LYS B 1 82 ? -28.797 -34 43.969 1 21.2 82 LYS B N 1
ATOM 5846 C CA . LYS B 1 82 ? -28.609 -35.438 43.844 1 21.2 82 LYS B CA 1
ATOM 5847 C C . LYS B 1 82 ? -27.297 -35.906 44.469 1 21.2 82 LYS B C 1
ATOM 5849 O O . LYS B 1 82 ? -27.25 -36.844 45.25 1 21.2 82 LYS B O 1
ATOM 5854 N N . ARG B 1 83 ? -26.172 -36.156 43.562 1 21.42 83 ARG B N 1
ATOM 5855 C CA . ARG B 1 83 ? -25.359 -37.375 43.656 1 21.42 83 ARG B CA 1
ATOM 5856 C C . ARG B 1 83 ? -24.391 -37.312 44.812 1 21.42 83 ARG B C 1
ATOM 5858 O O . ARG B 1 83 ? -24.078 -36.219 45.312 1 21.42 83 ARG B O 1
ATOM 5865 N N . LYS B 1 84 ? -23.641 -38.594 45.125 1 21.09 84 LYS B N 1
ATOM 5866 C CA . LYS B 1 84 ? -22.922 -39.375 46.125 1 21.09 84 LYS B CA 1
ATOM 5867 C C . LYS B 1 84 ? -21.703 -38.625 46.656 1 21.09 84 LYS B C 1
ATOM 5869 O O . LYS B 1 84 ? -21.016 -37.938 45.906 1 21.09 84 LYS B O 1
ATOM 5874 N N . ILE B 1 85 ? -21.531 -38.625 48.031 1 20.62 85 ILE B N 1
ATOM 5875 C CA . ILE B 1 85 ? -20.766 -38.219 49.188 1 20.62 85 ILE B CA 1
ATOM 5876 C C . ILE B 1 85 ? -19.453 -39 49.25 1 20.62 85 ILE B C 1
ATOM 5878 O O . ILE B 1 85 ? -19.281 -39.875 50.125 1 20.62 85 ILE B O 1
ATOM 5882 N N . CYS B 1 86 ? -18.766 -39.594 48.125 1 21.14 86 CYS B N 1
ATOM 5883 C CA . CYS B 1 86 ? -17.656 -40.5 48.438 1 21.14 86 CYS B CA 1
ATOM 5884 C C . CYS B 1 86 ? -16.656 -39.844 49.406 1 21.14 86 CYS B C 1
ATOM 5886 O O . CYS B 1 86 ? -16.203 -38.719 49.156 1 21.14 86 CYS B O 1
ATOM 5888 N N . SER B 1 87 ? -16.625 -40.25 50.688 1 22.02 87 SER B N 1
ATOM 5889 C CA . SER B 1 87 ? -16.047 -39.938 52 1 22.02 87 SER B CA 1
ATOM 5890 C C . SER B 1 87 ? -14.539 -40.156 52 1 22.02 87 SER B C 1
ATOM 5892 O O . SER B 1 87 ? -13.93 -40.25 53.062 1 22.02 87 SER B O 1
ATOM 5894 N N . ASP B 1 88 ? -13.805 -40.562 50.938 1 22.38 88 ASP B N 1
ATOM 5895 C CA . ASP B 1 88 ? -12.5 -41.125 51.188 1 22.38 88 ASP B CA 1
ATOM 5896 C C . ASP B 1 88 ? -11.695 -40.281 52.188 1 22.38 88 ASP B C 1
ATOM 5898 O O . ASP B 1 88 ? -11.852 -39.062 52.188 1 22.38 88 ASP B O 1
ATOM 5902 N N . ASP B 1 89 ? -11.07 -41 53.281 1 21.94 89 ASP B N 1
ATOM 5903 C CA . ASP B 1 89 ? -10.266 -40.875 54.469 1 21.94 89 ASP B CA 1
ATOM 5904 C C . ASP B 1 89 ? -8.992 -40.094 54.219 1 21.94 89 ASP B C 1
ATOM 5906 O O . ASP B 1 89 ? -8.195 -40.438 53.344 1 21.94 89 ASP B O 1
ATOM 5910 N N . THR B 1 90 ? -9.008 -38.844 54.594 1 22.41 90 THR B N 1
ATOM 5911 C CA . THR B 1 90 ? -8.078 -37.719 54.438 1 22.41 90 THR B CA 1
ATOM 5912 C C . THR B 1 90 ? -6.832 -37.938 55.281 1 22.41 90 THR B C 1
ATOM 5914 O O . THR B 1 90 ? -6.828 -37.594 56.469 1 22.41 90 THR B O 1
ATOM 5917 N N . ILE B 1 91 ? -6.344 -39.25 55.406 1 23.41 91 ILE B N 1
ATOM 5918 C CA . ILE B 1 91 ? -5.23 -39.25 56.344 1 23.41 91 ILE B CA 1
ATOM 5919 C C . ILE B 1 91 ? -4.238 -38.156 56 1 23.41 91 ILE B C 1
ATOM 5921 O O . ILE B 1 91 ? -3.828 -38.031 54.844 1 23.41 91 ILE B O 1
ATOM 5925 N N . SER B 1 92 ? -4.074 -37.219 56.875 1 23.09 92 SER B N 1
ATOM 5926 C CA . SER B 1 92 ? -3.453 -35.906 56.938 1 23.09 92 SER B CA 1
ATOM 5927 C C . SER B 1 92 ? -1.937 -36 56.812 1 23.09 92 SER B C 1
ATOM 5929 O O . SER B 1 92 ? -1.23 -35 56.969 1 23.09 92 SER B O 1
ATOM 5931 N N . SER B 1 93 ? -1.362 -37.062 56.312 1 24.53 93 SER B N 1
ATOM 5932 C CA . SER B 1 93 ? 0.037 -37 56.719 1 24.53 93 SER B CA 1
ATOM 5933 C C . SER B 1 93 ? 0.673 -35.688 56.344 1 24.53 93 SER B C 1
ATOM 5935 O O . SER B 1 93 ? 0.298 -35.062 55.344 1 24.53 93 SER B O 1
ATOM 5937 N N . PRO B 1 94 ? 1.381 -35 57.375 1 25.89 94 PRO B N 1
ATOM 5938 C CA . PRO B 1 94 ? 1.9 -33.625 57.312 1 25.89 94 PRO B CA 1
ATOM 5939 C C . PRO B 1 94 ? 2.75 -33.375 56.062 1 25.89 94 PRO B C 1
ATOM 5941 O O . PRO B 1 94 ? 3.756 -34.062 55.844 1 25.89 94 PRO B O 1
ATOM 5944 N N . VAL B 1 95 ? 2.189 -33.531 55 1 25.33 95 VAL B N 1
ATOM 5945 C CA . VAL B 1 95 ? 3.08 -33.531 53.844 1 25.33 95 VAL B CA 1
ATOM 5946 C C . VAL B 1 95 ? 3.912 -32.25 53.875 1 25.33 95 VAL B C 1
ATOM 5948 O O . VAL B 1 95 ? 3.373 -31.141 54.031 1 25.33 95 VAL B O 1
ATOM 5951 N N . LEU B 1 96 ? 5.199 -32.312 54.25 1 23.8 96 LEU B N 1
ATOM 5952 C CA . LEU B 1 96 ? 6.215 -31.266 54.312 1 23.8 96 LEU B CA 1
ATOM 5953 C C . LEU B 1 96 ? 6.102 -30.328 53.125 1 23.8 96 LEU B C 1
ATOM 5955 O O . LEU B 1 96 ? 6.145 -30.766 51.969 1 23.8 96 LEU B O 1
ATOM 5959 N N . LYS B 1 97 ? 5.27 -29.406 53.281 1 23.59 97 LYS B N 1
ATOM 5960 C CA . LYS B 1 97 ? 5.043 -28.297 52.375 1 23.59 97 LYS B CA 1
ATOM 5961 C C . LYS B 1 97 ? 6.367 -27.703 51.875 1 23.59 97 LYS B C 1
ATOM 5963 O O . LYS B 1 97 ? 7.168 -27.219 52.688 1 23.59 97 LYS B O 1
ATOM 5968 N N . GLN B 1 98 ? 7.02 -28.359 51 1 24.12 98 GLN B N 1
ATOM 5969 C CA . GLN B 1 98 ? 8.195 -27.688 50.438 1 24.12 98 GLN B CA 1
ATOM 5970 C C . GLN B 1 98 ? 7.898 -26.234 50.125 1 24.12 98 GLN B C 1
ATOM 5972 O O . GLN B 1 98 ? 6.902 -25.922 49.469 1 24.12 98 GLN B O 1
ATOM 5977 N N . THR B 1 99 ? 8.094 -25.297 51.062 1 24.38 99 THR B N 1
ATOM 5978 C CA . THR B 1 99 ? 8.086 -23.844 50.938 1 24.38 99 THR B CA 1
ATOM 5979 C C . THR B 1 99 ? 8.641 -23.406 49.594 1 24.38 99 THR B C 1
ATOM 5981 O O . THR B 1 99 ? 9.844 -23.469 49.375 1 24.38 99 THR B O 1
ATOM 5984 N N . LYS B 1 100 ? 8.094 -23.859 48.656 1 28.16 100 LYS B N 1
ATOM 5985 C CA . LYS B 1 100 ? 8.586 -23.297 47.375 1 28.16 100 LYS B CA 1
ATOM 5986 C C . LYS B 1 100 ? 8.797 -21.797 47.5 1 28.16 100 LYS B C 1
ATOM 5988 O O . LYS B 1 100 ? 7.918 -21.078 47.969 1 28.16 100 LYS B O 1
ATOM 5993 N N . LEU B 1 101 ? 9.938 -21.219 47.719 1 29.38 101 LEU B N 1
ATOM 5994 C CA . LEU B 1 101 ? 10.469 -19.875 47.812 1 29.38 101 LEU B CA 1
ATOM 5995 C C . LEU B 1 101 ? 9.68 -18.922 46.906 1 29.38 101 LEU B C 1
ATOM 5997 O O . LEU B 1 101 ? 9.617 -19.125 45.688 1 29.38 101 LEU B O 1
ATOM 6001 N N . ILE B 1 102 ? 8.602 -18.359 47.156 1 33.88 102 ILE B N 1
ATOM 6002 C CA . ILE B 1 102 ? 7.656 -17.328 46.75 1 33.88 102 ILE B CA 1
ATOM 6003 C C . ILE B 1 102 ? 8.414 -16.156 46.125 1 33.88 102 ILE B C 1
ATOM 6005 O O . ILE B 1 102 ? 7.805 -15.148 45.75 1 33.88 102 ILE B O 1
ATOM 6009 N N . ASN B 1 103 ? 9.633 -16.047 46.344 1 36.91 103 ASN B N 1
ATOM 6010 C CA . ASN B 1 103 ? 10.414 -14.922 45.812 1 36.91 103 ASN B CA 1
ATOM 6011 C C . ASN B 1 103 ? 10.336 -14.852 44.281 1 36.91 103 ASN B C 1
ATOM 6013 O O . ASN B 1 103 ? 10.695 -13.836 43.688 1 36.91 103 ASN B O 1
ATOM 6017 N N . GLY B 1 104 ? 10.109 -15.93 43.594 1 39 104 GLY B N 1
ATOM 6018 C CA . GLY B 1 104 ? 10.148 -16.078 42.156 1 39 104 GLY B CA 1
ATOM 6019 C C . GLY B 1 104 ? 8.875 -15.625 41.469 1 39 104 GLY B C 1
ATOM 6020 O O . GLY B 1 104 ? 8.836 -15.461 40.25 1 39 104 GLY B O 1
ATOM 6021 N N . SER B 1 105 ? 7.73 -15.641 42.031 1 45 105 SER B N 1
ATOM 6022 C CA . SER B 1 105 ? 6.426 -15.336 41.469 1 45 105 SER B CA 1
ATOM 6023 C C . SER B 1 105 ? 6.258 -13.844 41.219 1 45 105 SER B C 1
ATOM 6025 O O . SER B 1 105 ? 5.719 -13.43 40.188 1 45 105 SER B O 1
ATOM 6027 N N . LYS B 1 106 ? 6.5 -13.062 42.25 1 45.41 106 LYS B N 1
ATOM 6028 C CA . LYS B 1 106 ? 6.406 -11.609 42.094 1 45.41 106 LYS B CA 1
ATOM 6029 C C . LYS B 1 106 ? 7.316 -11.109 40.969 1 45.41 106 LYS B C 1
ATOM 6031 O O . LYS B 1 106 ? 6.965 -10.172 40.25 1 45.41 106 LYS B O 1
ATOM 6036 N N . LEU B 1 107 ? 8.445 -11.703 41 1 51.69 107 LEU B N 1
ATOM 6037 C CA . LEU B 1 107 ? 9.383 -11.359 39.938 1 51.69 107 LEU B CA 1
ATOM 6038 C C . LEU B 1 107 ? 8.805 -11.727 38.594 1 51.69 107 LEU B C 1
ATOM 6040 O O . LEU B 1 107 ? 8.992 -10.992 37.625 1 51.69 107 LEU B O 1
ATOM 6044 N N . SER B 1 108 ? 7.918 -12.82 38.688 1 63.72 108 SER B N 1
ATOM 6045 C CA . SER B 1 108 ? 7.312 -13.273 37.438 1 63.72 108 SER B CA 1
ATOM 6046 C C . SER B 1 108 ? 6.219 -12.32 36.969 1 63.72 108 SER B C 1
ATOM 6048 O O . SER B 1 108 ? 6.098 -12.047 35.781 1 63.72 108 SER B O 1
ATOM 6050 N N . THR B 1 109 ? 5.531 -11.758 38.062 1 72.12 109 THR B N 1
ATOM 6051 C CA . THR B 1 109 ? 4.469 -10.828 37.688 1 72.12 109 THR B CA 1
ATOM 6052 C C . THR B 1 109 ? 5.051 -9.508 37.188 1 72.12 109 THR B C 1
ATOM 6054 O O . THR B 1 109 ? 4.523 -8.906 36.25 1 72.12 109 THR B O 1
ATOM 6057 N N . SER B 1 110 ? 6.086 -9.156 37.906 1 82.44 110 SER B N 1
ATOM 6058 C CA . SER B 1 110 ? 6.73 -7.914 37.5 1 82.44 110 SER B CA 1
ATOM 6059 C C . SER B 1 110 ? 7.34 -8.039 36.094 1 82.44 110 SER B C 1
ATOM 6061 O O . SER B 1 110 ? 7.246 -7.113 35.281 1 82.44 110 SER B O 1
ATOM 6063 N N . LYS B 1 111 ? 7.832 -9.227 35.844 1 87.56 111 LYS B N 1
ATOM 6064 C CA . LYS B 1 111 ? 8.43 -9.453 34.531 1 87.56 111 LYS B CA 1
ATOM 6065 C C . LYS B 1 111 ? 7.355 -9.484 33.469 1 87.56 111 LYS B C 1
ATOM 6067 O O . LYS B 1 111 ? 7.57 -8.969 32.344 1 87.56 111 LYS B O 1
ATOM 6072 N N . GLN B 1 112 ? 6.23 -10.008 33.844 1 92.31 112 GLN B N 1
ATOM 6073 C CA . GLN B 1 112 ? 5.121 -10.07 32.906 1 92.31 112 GLN B CA 1
ATOM 6074 C C . GLN B 1 112 ? 4.602 -8.672 32.562 1 92.31 112 GLN B C 1
ATOM 6076 O O . GLN B 1 112 ? 4.316 -8.367 31.406 1 92.31 112 GLN B O 1
ATOM 6081 N N . ASN B 1 113 ? 4.516 -7.895 33.625 1 91.69 113 ASN B N 1
ATOM 6082 C CA . ASN B 1 113 ? 4.047 -6.527 33.406 1 91.69 113 ASN B CA 1
ATOM 6083 C C . ASN B 1 113 ? 5.016 -5.738 32.531 1 91.69 113 ASN B C 1
ATOM 6085 O O . ASN B 1 113 ? 4.586 -4.945 31.688 1 91.69 113 ASN B O 1
ATOM 6089 N N . THR B 1 114 ? 6.191 -5.969 32.781 1 93.06 114 THR B N 1
ATOM 6090 C CA . THR B 1 114 ? 7.199 -5.297 31.953 1 93.06 114 THR B CA 1
ATOM 6091 C C . THR B 1 114 ? 7.113 -5.754 30.5 1 93.06 114 THR B C 1
ATOM 6093 O O . THR B 1 114 ? 7.234 -4.941 29.578 1 93.06 114 THR B O 1
ATOM 6096 N N . LEU B 1 115 ? 6.969 -7.039 30.312 1 94.81 115 LEU B N 1
ATOM 6097 C CA . LEU B 1 115 ? 6.82 -7.57 28.969 1 94.81 115 LEU B CA 1
ATOM 6098 C C . LEU B 1 115 ? 5.605 -6.965 28.281 1 94.81 115 LEU B C 1
ATOM 6100 O O . LEU B 1 115 ? 5.691 -6.543 27.125 1 94.81 115 LEU B O 1
ATOM 6104 N N . ASP B 1 116 ? 4.562 -6.91 28.984 1 94.5 116 ASP B N 1
ATOM 6105 C CA . ASP B 1 116 ? 3.33 -6.371 28.422 1 94.5 116 ASP B CA 1
ATOM 6106 C C . ASP B 1 116 ? 3.508 -4.91 28.016 1 94.5 116 ASP B C 1
ATOM 6108 O O . ASP B 1 116 ? 3.08 -4.508 26.922 1 94.5 116 ASP B O 1
ATOM 6112 N N . SER B 1 117 ? 4.117 -4.184 28.828 1 93.75 117 SER B N 1
ATOM 6113 C CA . SER B 1 117 ? 4.367 -2.777 28.547 1 93.75 117 SER B CA 1
ATOM 6114 C C . SER B 1 117 ? 5.262 -2.621 27.312 1 93.75 117 SER B C 1
ATOM 6116 O O . SER B 1 117 ? 5.039 -1.735 26.484 1 93.75 117 SER B O 1
ATOM 6118 N N . ASN B 1 118 ? 6.215 -3.465 27.25 1 95.25 118 ASN B N 1
ATOM 6119 C CA . ASN B 1 118 ? 7.129 -3.41 26.109 1 95.25 118 ASN B CA 1
ATOM 6120 C C . ASN B 1 118 ? 6.422 -3.771 24.812 1 95.25 118 ASN B C 1
ATOM 6122 O O . ASN B 1 118 ? 6.695 -3.178 23.766 1 95.25 118 ASN B O 1
ATOM 6126 N N . ILE B 1 119 ? 5.574 -4.73 24.844 1 95.56 119 ILE B N 1
ATOM 6127 C CA . ILE B 1 119 ? 4.824 -5.145 23.672 1 95.56 119 ILE B CA 1
ATOM 6128 C C . ILE B 1 119 ? 3.914 -4.004 23.203 1 95.56 119 ILE B C 1
ATOM 6130 O O . ILE B 1 119 ? 3.82 -3.723 22.016 1 95.56 119 ILE B O 1
ATOM 6134 N N . ILE B 1 120 ? 3.277 -3.373 24.141 1 94 120 ILE B N 1
ATOM 6135 C CA . ILE B 1 120 ? 2.404 -2.246 23.828 1 94 120 ILE B CA 1
ATOM 6136 C C . ILE B 1 120 ? 3.215 -1.141 23.156 1 94 120 ILE B C 1
ATOM 6138 O O . ILE B 1 120 ? 2.793 -0.585 22.141 1 94 120 ILE B O 1
ATOM 6142 N N . ASN B 1 121 ? 4.348 -0.868 23.703 1 93.25 121 ASN B N 1
ATOM 6143 C CA . ASN B 1 121 ? 5.215 0.157 23.125 1 93.25 121 ASN B CA 1
ATOM 6144 C C . ASN B 1 121 ? 5.656 -0.21 21.719 1 93.25 121 ASN B C 1
ATOM 6146 O O . ASN B 1 121 ? 5.73 0.653 20.844 1 93.25 121 ASN B O 1
ATOM 6150 N N . TYR B 1 122 ? 5.941 -1.486 21.531 1 94.31 122 TYR B N 1
ATOM 6151 C CA . TYR B 1 122 ? 6.352 -1.963 20.219 1 94.31 122 TYR B CA 1
ATOM 6152 C C . TYR B 1 122 ? 5.227 -1.796 19.203 1 94.31 122 TYR B C 1
ATOM 6154 O O . TYR B 1 122 ? 5.449 -1.301 18.094 1 94.31 122 TYR B O 1
ATOM 6162 N N . VAL B 1 123 ? 4.039 -2.113 19.531 1 91.88 123 VAL B N 1
ATOM 6163 C CA . VAL B 1 123 ? 2.891 -2.07 18.641 1 91.88 123 VAL B CA 1
ATOM 6164 C C . VAL B 1 123 ? 2.535 -0.619 18.312 1 91.88 123 VAL B C 1
ATOM 6166 O O . VAL B 1 123 ? 2.289 -0.273 17.156 1 91.88 123 VAL B O 1
ATOM 6169 N N . VAL B 1 124 ? 2.598 0.272 19.281 1 90.94 124 VAL B N 1
ATOM 6170 C CA . VAL B 1 124 ? 2.162 1.655 19.125 1 90.94 124 VAL B CA 1
ATOM 6171 C C . VAL B 1 124 ? 3.26 2.471 18.453 1 90.94 124 VAL B C 1
ATOM 6173 O O . VAL B 1 124 ? 3.029 3.084 17.406 1 90.94 124 VAL B O 1
ATOM 6176 N N . ASN B 1 125 ? 4.445 2.418 19 1 89.81 125 ASN B N 1
ATOM 6177 C CA . ASN B 1 125 ? 5.508 3.305 18.547 1 89.81 125 ASN B CA 1
ATOM 6178 C C . ASN B 1 125 ? 6.066 2.857 17.188 1 89.81 125 ASN B C 1
ATOM 6180 O O . ASN B 1 125 ? 6.516 3.684 16.391 1 89.81 125 ASN B O 1
ATOM 6184 N N . SER B 1 126 ? 6.043 1.559 16.969 1 88.31 126 SER B N 1
ATOM 6185 C CA . SER B 1 126 ? 6.531 1.056 15.688 1 88.31 126 SER B CA 1
ATOM 6186 C C . SER B 1 126 ? 5.379 0.812 14.719 1 88.31 126 SER B C 1
ATOM 6188 O O . SER B 1 126 ? 5.586 0.296 13.617 1 88.31 126 SER B O 1
ATOM 6190 N N . MET B 1 127 ? 4.176 1.119 15.156 1 87 127 MET B N 1
ATOM 6191 C CA . MET B 1 127 ? 2.973 1.082 14.336 1 87 127 MET B CA 1
ATOM 6192 C C . MET B 1 127 ? 2.76 -0.308 13.742 1 87 127 MET B C 1
ATOM 6194 O O . MET B 1 127 ? 2.523 -0.447 12.539 1 87 127 MET B O 1
ATOM 6198 N N . LYS B 1 128 ? 2.938 -1.339 14.547 1 88.94 128 LYS B N 1
ATOM 6199 C CA . LYS B 1 128 ? 2.703 -2.717 14.117 1 88.94 128 LYS B CA 1
ATOM 6200 C C . LYS B 1 128 ? 1.23 -3.09 14.258 1 88.94 128 LYS B C 1
ATOM 6202 O O . LYS B 1 128 ? 0.516 -2.531 15.094 1 88.94 128 LYS B O 1
ATOM 6207 N N . PRO B 1 129 ? 0.796 -4.062 13.406 1 87.5 129 PRO B N 1
ATOM 6208 C CA . PRO B 1 129 ? -0.589 -4.52 13.547 1 87.5 129 PRO B CA 1
ATOM 6209 C C . PRO B 1 129 ? -0.852 -5.219 14.875 1 87.5 129 PRO B C 1
ATOM 6211 O O . PRO B 1 129 ? 0.066 -5.793 15.469 1 87.5 129 PRO B O 1
ATOM 6214 N N . LEU B 1 130 ? -2.109 -5.227 15.336 1 88.88 130 LEU B N 1
ATOM 6215 C CA . LEU B 1 130 ? -2.492 -5.879 16.578 1 88.88 130 LEU B CA 1
ATOM 6216 C C . LEU B 1 130 ? -2.309 -7.387 16.484 1 88.88 130 LEU B C 1
ATOM 6218 O O . LEU B 1 130 ? -2.123 -8.062 17.5 1 88.88 130 LEU B O 1
ATOM 6222 N N . SER B 1 131 ? -2.336 -7.895 15.289 1 88.38 131 SER B N 1
ATOM 6223 C CA . SER B 1 131 ? -2.205 -9.328 15.062 1 88.38 131 SER B CA 1
ATOM 6224 C C . SER B 1 131 ? -0.784 -9.805 15.344 1 88.38 131 SER B C 1
ATOM 6226 O O . SER B 1 131 ? -0.521 -11.016 15.367 1 88.38 131 SER B O 1
ATOM 6228 N N . THR B 1 132 ? 0.068 -8.867 15.531 1 91.19 132 THR B N 1
ATOM 6229 C CA . THR B 1 132 ? 1.451 -9.203 15.852 1 91.19 132 THR B CA 1
ATOM 6230 C C . THR B 1 132 ? 1.517 -10.125 17.062 1 91.19 132 THR B C 1
ATOM 6232 O O . THR B 1 132 ? 2.324 -11.055 17.094 1 91.19 132 THR B O 1
ATOM 6235 N N . VAL B 1 133 ? 0.655 -9.945 18.031 1 94 133 VAL B N 1
ATOM 6236 C CA . VAL B 1 133 ? 0.689 -10.703 19.281 1 94 133 VAL B CA 1
ATOM 6237 C C . VAL B 1 133 ? 0.129 -12.102 19.047 1 94 133 VAL B C 1
ATOM 6239 O O . VAL B 1 133 ? 0.325 -13 19.875 1 94 133 VAL B O 1
ATOM 6242 N N . SER B 1 134 ? -0.591 -12.312 17.969 1 92.62 134 SER B N 1
ATOM 6243 C CA . SER B 1 134 ? -1.136 -13.625 17.625 1 92.62 134 SER B CA 1
ATOM 6244 C C . SER B 1 134 ? -0.227 -14.367 16.656 1 92.62 134 SER B C 1
ATOM 6246 O O . SER B 1 134 ? -0.52 -15.508 16.281 1 92.62 134 SER B O 1
ATOM 6248 N N . ASP B 1 135 ? 0.792 -13.703 16.219 1 93.69 135 ASP B N 1
ATOM 6249 C CA . ASP B 1 135 ? 1.74 -14.336 15.305 1 93.69 135 ASP B CA 1
ATOM 6250 C C . ASP B 1 135 ? 2.506 -15.461 16 1 93.69 135 ASP B C 1
ATOM 6252 O O . ASP B 1 135 ? 3.16 -15.234 17.016 1 93.69 135 ASP B O 1
ATOM 6256 N N . GLU B 1 136 ? 2.473 -16.672 15.484 1 93.56 136 GLU B N 1
ATOM 6257 C CA . GLU B 1 136 ? 3.061 -17.844 16.109 1 93.56 136 GLU B CA 1
ATOM 6258 C C . GLU B 1 136 ? 4.574 -17.703 16.234 1 93.56 136 GLU B C 1
ATOM 6260 O O . GLU B 1 136 ? 5.16 -18.156 17.219 1 93.56 136 GLU B O 1
ATOM 6265 N N . TYR B 1 137 ? 5.195 -17.062 15.305 1 93.62 137 TYR B N 1
ATOM 6266 C CA . TYR B 1 137 ? 6.645 -16.938 15.328 1 93.62 137 TYR B CA 1
ATOM 6267 C C . TYR B 1 137 ? 7.078 -15.875 16.328 1 93.62 137 TYR B C 1
ATOM 6269 O O . TYR B 1 137 ? 8.125 -16 16.969 1 93.62 137 TYR B O 1
ATOM 6277 N N . PHE B 1 138 ? 6.309 -14.805 16.547 1 95.81 138 PHE B N 1
ATOM 6278 C CA . PHE B 1 138 ? 6.566 -13.797 17.578 1 95.81 138 PHE B CA 1
ATOM 6279 C C . PHE B 1 138 ? 6.43 -14.391 18.969 1 95.81 138 PHE B C 1
ATOM 6281 O O . PHE B 1 138 ? 7.273 -14.156 19.828 1 95.81 138 PHE B O 1
ATOM 6288 N N . ILE B 1 139 ? 5.41 -15.164 19.094 1 95.31 139 ILE B N 1
ATOM 6289 C CA . ILE B 1 139 ? 5.145 -15.828 20.359 1 95.31 139 ILE B CA 1
ATOM 6290 C C . ILE B 1 139 ? 6.281 -16.781 20.688 1 95.31 139 ILE B C 1
ATOM 6292 O O . ILE B 1 139 ? 6.738 -16.844 21.828 1 95.31 139 ILE B O 1
ATOM 6296 N N . LYS B 1 140 ? 6.723 -17.484 19.719 1 94.81 140 LYS B N 1
ATOM 6297 C CA . LYS B 1 140 ? 7.777 -18.484 19.906 1 94.81 140 LYS B CA 1
ATOM 6298 C C . LYS B 1 140 ? 9.07 -17.812 20.359 1 94.81 140 LYS B C 1
ATOM 6300 O O . LYS B 1 140 ? 9.828 -18.391 21.156 1 94.81 140 LYS B O 1
ATOM 6305 N N . ILE B 1 141 ? 9.359 -16.609 19.922 1 95 141 ILE B N 1
ATOM 6306 C CA . ILE B 1 141 ? 10.555 -15.883 20.344 1 95 141 ILE B CA 1
ATOM 6307 C C . ILE B 1 141 ? 10.539 -15.68 21.844 1 95 141 ILE B C 1
ATOM 6309 O O . ILE B 1 141 ? 11.531 -15.961 22.531 1 95 141 ILE B O 1
ATOM 6313 N N . ILE B 1 142 ? 9.43 -15.234 22.359 1 94.69 142 ILE B N 1
ATOM 6314 C CA . ILE B 1 142 ? 9.312 -14.891 23.766 1 94.69 142 ILE B CA 1
ATOM 6315 C C . ILE B 1 142 ? 9.273 -16.172 24.609 1 94.69 142 ILE B C 1
ATOM 6317 O O . ILE B 1 142 ? 9.969 -16.281 25.609 1 94.69 142 ILE B O 1
ATOM 6321 N N . ASN B 1 143 ? 8.555 -17.188 24.125 1 93.44 143 ASN B N 1
ATOM 6322 C CA . ASN B 1 143 ? 8.383 -18.438 24.875 1 93.44 143 ASN B CA 1
ATOM 6323 C C . ASN B 1 143 ? 9.695 -19.188 25.016 1 93.44 143 ASN B C 1
ATOM 6325 O O . ASN B 1 143 ? 9.938 -19.844 26.031 1 93.44 143 ASN B O 1
ATOM 6329 N N . ASP B 1 144 ? 10.469 -19.141 24.016 1 93.06 144 ASP B N 1
ATOM 6330 C CA . ASP B 1 144 ? 11.719 -19.891 24.047 1 93.06 144 ASP B CA 1
ATOM 6331 C C . ASP B 1 144 ? 12.758 -19.188 24.922 1 93.06 144 ASP B C 1
ATOM 6333 O O . ASP B 1 144 ? 13.719 -19.812 25.375 1 93.06 144 ASP B O 1
ATOM 6337 N N . ILE B 1 145 ? 12.609 -17.891 25.141 1 92 145 ILE B N 1
ATOM 6338 C CA . ILE B 1 145 ? 13.492 -17.172 26.047 1 92 145 ILE B CA 1
ATOM 6339 C C . ILE B 1 145 ? 13.094 -17.469 27.5 1 92 145 ILE B C 1
ATOM 6341 O O . ILE B 1 145 ? 13.945 -17.781 28.328 1 92 145 ILE B O 1
ATOM 6345 N N . ASP B 1 146 ? 11.805 -17.312 27.75 1 91.5 146 ASP B N 1
ATOM 6346 C CA . ASP B 1 146 ? 11.258 -17.547 29.078 1 91.5 146 ASP B CA 1
ATOM 6347 C C . ASP B 1 146 ? 9.875 -18.188 29 1 91.5 146 ASP B C 1
ATOM 6349 O O . ASP B 1 146 ? 8.875 -17.484 28.828 1 91.5 146 ASP B O 1
ATOM 6353 N N . PRO B 1 147 ? 9.812 -19.406 29.188 1 90 147 PRO B N 1
ATOM 6354 C CA . PRO B 1 147 ? 8.547 -20.141 29.047 1 90 147 PRO B CA 1
ATOM 6355 C C . PRO B 1 147 ? 7.5 -19.688 30.078 1 90 147 PRO B C 1
ATOM 6357 O O . PRO B 1 147 ? 6.316 -20 29.922 1 90 147 PRO B O 1
ATOM 6360 N N . GLU B 1 148 ? 7.898 -18.984 31.062 1 90 148 GLU B N 1
ATOM 6361 C CA . GLU B 1 148 ? 6.953 -18.547 32.062 1 90 148 GLU B CA 1
ATOM 6362 C C . GLU B 1 148 ? 6.176 -17.312 31.609 1 90 148 GLU B C 1
ATOM 6364 O O . GLU B 1 148 ? 5.129 -16.984 32.156 1 90 148 GLU B O 1
ATOM 6369 N N . LEU B 1 149 ? 6.781 -16.75 30.656 1 92.69 149 LEU B N 1
ATOM 6370 C CA . LEU B 1 149 ? 6.141 -15.539 30.141 1 92.69 149 LEU B CA 1
ATOM 6371 C C . LEU B 1 149 ? 5.148 -15.875 29.031 1 92.69 149 LEU B C 1
ATOM 6373 O O . LEU B 1 149 ? 5.348 -16.844 28.297 1 92.69 149 LEU B O 1
ATOM 6377 N N . SER B 1 150 ? 4.07 -15.148 29.047 1 92.31 150 SER B N 1
ATOM 6378 C CA . SER B 1 150 ? 3.066 -15.352 28 1 92.31 150 SER B CA 1
ATOM 6379 C C . SER B 1 150 ? 2.74 -14.039 27.297 1 92.31 150 SER B C 1
ATOM 6381 O O . SER B 1 150 ? 2.652 -12.992 27.938 1 92.31 150 SER B O 1
ATOM 6383 N N . VAL B 1 151 ? 2.607 -14.133 26.016 1 94.69 151 VAL B N 1
ATOM 6384 C CA . VAL B 1 151 ? 2.232 -12.969 25.219 1 94.69 151 VAL B CA 1
ATOM 6385 C C . VAL B 1 151 ? 0.737 -12.695 25.375 1 94.69 151 VAL B C 1
ATOM 6387 O O . VAL B 1 151 ? -0.075 -13.625 25.328 1 94.69 151 VAL B O 1
ATOM 6390 N N . ILE B 1 152 ? 0.42 -11.531 25.562 1 93.44 152 ILE B N 1
ATOM 6391 C CA . ILE B 1 152 ? -0.971 -11.141 25.766 1 93.44 152 ILE B CA 1
ATOM 6392 C C . ILE B 1 152 ? -1.777 -11.414 24.5 1 93.44 152 ILE B C 1
ATOM 6394 O O . ILE B 1 152 ? -1.227 -11.43 23.391 1 93.44 152 ILE B O 1
ATOM 6398 N N . SER B 1 153 ? -3.01 -11.625 24.625 1 92.94 153 SER B N 1
ATOM 6399 C CA . SER B 1 153 ? -3.906 -11.844 23.484 1 92.94 153 SER B CA 1
ATOM 6400 C C . SER B 1 153 ? -4.258 -10.523 22.812 1 92.94 153 SER B C 1
ATOM 6402 O O . SER B 1 153 ? -4.051 -9.445 23.375 1 92.94 153 SER B O 1
ATOM 6404 N N . ARG B 1 154 ? -4.77 -10.695 21.672 1 92 154 ARG B N 1
ATOM 6405 C CA . ARG B 1 154 ? -5.211 -9.523 20.906 1 92 154 ARG B CA 1
ATOM 6406 C C . ARG B 1 154 ? -6.27 -8.742 21.688 1 92 154 ARG B C 1
ATOM 6408 O O . ARG B 1 154 ? -6.258 -7.512 21.688 1 92 154 ARG B O 1
ATOM 6415 N N . ARG B 1 155 ? -7.148 -9.414 22.328 1 90 155 ARG B N 1
ATOM 6416 C CA . ARG B 1 155 ? -8.219 -8.781 23.094 1 90 155 ARG B CA 1
ATOM 6417 C C . ARG B 1 155 ? -7.656 -8.016 24.281 1 90 155 ARG B C 1
ATOM 6419 O O . ARG B 1 155 ? -8.047 -6.875 24.531 1 90 155 ARG B O 1
ATOM 6426 N N . THR B 1 156 ? -6.742 -8.688 24.969 1 92.62 156 THR B N 1
ATOM 6427 C CA . THR B 1 156 ? -6.109 -8.023 26.109 1 92.62 156 THR B CA 1
ATOM 6428 C C . THR B 1 156 ? -5.32 -6.805 25.656 1 92.62 156 THR B C 1
ATOM 6430 O O . THR B 1 156 ? -5.309 -5.777 26.344 1 92.62 156 THR B O 1
ATOM 6433 N N . LEU B 1 157 ? -4.609 -6.992 24.547 1 94.62 157 LEU B N 1
ATOM 6434 C CA . LEU B 1 157 ? -3.881 -5.863 23.984 1 94.62 157 LEU B CA 1
ATOM 6435 C C . LEU B 1 157 ? -4.82 -4.691 23.703 1 94.62 157 LEU B C 1
ATOM 6437 O O . LEU B 1 157 ? -4.496 -3.545 24.016 1 94.62 157 LEU B O 1
ATOM 6441 N N . GLY B 1 158 ? -5.938 -4.965 23.109 1 91.62 158 GLY B N 1
ATOM 6442 C CA . GLY B 1 158 ? -6.938 -3.939 22.844 1 91.62 158 GLY B CA 1
ATOM 6443 C C . GLY B 1 158 ? -7.367 -3.203 24.109 1 91.62 158 GLY B C 1
ATOM 6444 O O . GLY B 1 158 ? -7.465 -1.974 24.109 1 91.62 158 GLY B O 1
ATOM 6445 N N . ARG B 1 159 ? -7.543 -3.914 25.156 1 91.81 159 ARG B N 1
ATOM 6446 C CA . ARG B 1 159 ? -7.957 -3.326 26.438 1 91.81 159 ARG B CA 1
ATOM 6447 C C . ARG B 1 159 ? -6.852 -2.451 27.016 1 91.81 159 ARG B C 1
ATOM 6449 O O . ARG B 1 159 ? -7.125 -1.385 27.562 1 91.81 159 ARG B O 1
ATOM 6456 N N . ARG B 1 160 ? -5.691 -2.955 26.922 1 93.62 160 ARG B N 1
ATOM 6457 C CA . ARG B 1 160 ? -4.562 -2.191 27.438 1 93.62 160 ARG B CA 1
ATOM 6458 C C . ARG B 1 160 ? -4.375 -0.891 26.672 1 93.62 160 ARG B C 1
ATOM 6460 O O . ARG B 1 160 ? -3.965 0.123 27.234 1 93.62 160 ARG B O 1
ATOM 6467 N N . LEU B 1 161 ? -4.609 -0.943 25.406 1 94.06 161 LEU B N 1
ATOM 6468 C CA . LEU B 1 161 ? -4.543 0.269 24.609 1 94.06 161 LEU B CA 1
ATOM 6469 C C . LEU B 1 161 ? -5.625 1.26 25.016 1 94.06 161 LEU B C 1
ATOM 6471 O O . LEU B 1 161 ? -5.387 2.471 25.047 1 94.06 161 LEU B O 1
ATOM 6475 N N . ASP B 1 162 ? -6.742 0.732 25.344 1 94.31 162 ASP B N 1
ATOM 6476 C CA . ASP B 1 162 ? -7.816 1.578 25.844 1 94.31 162 ASP B CA 1
ATOM 6477 C C . ASP B 1 162 ? -7.402 2.262 27.156 1 94.31 162 ASP B C 1
ATOM 6479 O O . ASP B 1 162 ? -7.633 3.459 27.328 1 94.31 162 ASP B O 1
ATOM 6483 N N . ASP B 1 163 ? -6.82 1.459 27.969 1 93.81 163 ASP B N 1
ATOM 6484 C CA . ASP B 1 163 ? -6.359 1.993 29.25 1 93.81 163 ASP B CA 1
ATOM 6485 C C . ASP B 1 163 ? -5.316 3.09 29.031 1 93.81 163 ASP B C 1
ATOM 6487 O O . ASP B 1 163 ? -5.352 4.121 29.719 1 93.81 163 ASP B O 1
ATOM 6491 N N . LYS B 1 164 ? -4.441 2.783 28.188 1 93.62 164 LYS B N 1
ATOM 6492 C CA . LYS B 1 164 ? -3.396 3.764 27.906 1 93.62 164 LYS B CA 1
ATOM 6493 C C . LYS B 1 164 ? -3.986 5.055 27.344 1 93.62 164 LYS B C 1
ATOM 6495 O O . LYS B 1 164 ? -3.523 6.148 27.672 1 93.62 164 LYS B O 1
ATOM 6500 N N . LYS B 1 165 ? -4.941 4.945 26.484 1 94.56 165 LYS B N 1
ATOM 6501 C CA . LYS B 1 165 ? -5.609 6.121 25.953 1 94.56 165 LYS B CA 1
ATOM 6502 C C . LYS B 1 165 ? -6.254 6.949 27.062 1 94.56 165 LYS B C 1
ATOM 6504 O O . LYS B 1 165 ? -6.141 8.18 27.078 1 94.56 165 LYS B O 1
ATOM 6509 N N . ILE B 1 166 ? -6.855 6.289 27.984 1 94.06 166 ILE B N 1
ATOM 6510 C CA . ILE B 1 166 ? -7.523 6.965 29.094 1 94.06 166 ILE B CA 1
ATOM 6511 C C . ILE B 1 166 ? -6.5 7.715 29.938 1 94.06 166 ILE B C 1
ATOM 6513 O O . ILE B 1 166 ? -6.727 8.859 30.328 1 94.06 166 ILE B O 1
ATOM 6517 N N . ILE B 1 167 ? -5.43 7.082 30.141 1 93.38 167 ILE B N 1
ATOM 6518 C CA . ILE B 1 167 ? -4.375 7.688 30.953 1 93.38 167 ILE B CA 1
ATOM 6519 C C . ILE B 1 167 ? -3.869 8.953 30.266 1 93.38 167 ILE B C 1
ATOM 6521 O O . ILE B 1 167 ? -3.66 9.984 30.906 1 93.38 167 ILE B O 1
ATOM 6525 N N . ILE B 1 168 ? -3.662 8.875 29.016 1 94.69 168 ILE B N 1
ATOM 6526 C CA . ILE B 1 168 ? -3.156 10.023 28.281 1 94.69 168 ILE B CA 1
ATOM 6527 C C . ILE B 1 168 ? -4.211 11.133 28.25 1 94.69 168 ILE B C 1
ATOM 6529 O O . ILE B 1 168 ? -3.881 12.312 28.375 1 94.69 168 ILE B O 1
ATOM 6533 N N . CYS B 1 169 ? -5.453 10.75 28.078 1 94.81 169 CYS B N 1
ATOM 6534 C CA . CYS B 1 169 ? -6.531 11.727 28.109 1 94.81 169 CYS B CA 1
ATOM 6535 C C . CYS B 1 169 ? -6.578 12.445 29.453 1 94.81 169 CYS B C 1
ATOM 6537 O O . CYS B 1 169 ? -6.766 13.664 29.5 1 94.81 169 CYS B O 1
ATOM 6539 N N . GLU B 1 170 ? -6.363 11.703 30.484 1 94.06 170 GLU B N 1
ATOM 6540 C CA . GLU B 1 170 ? -6.359 12.297 31.828 1 94.06 170 GLU B CA 1
ATOM 6541 C C . GLU B 1 170 ? -5.18 13.25 32 1 94.06 170 GLU B C 1
ATOM 6543 O O . GLU B 1 170 ? -5.324 14.32 32.594 1 94.06 170 GLU B O 1
ATOM 6548 N N . LYS B 1 171 ? -4.102 12.82 31.516 1 94.44 171 LYS B N 1
ATOM 6549 C CA . LYS B 1 171 ? -2.918 13.672 31.578 1 94.44 171 LYS B CA 1
ATOM 6550 C C . LYS B 1 171 ? -3.133 14.977 30.812 1 94.44 171 LYS B C 1
ATOM 6552 O O . LYS B 1 171 ? -2.777 16.047 31.297 1 94.44 171 LYS B O 1
ATOM 6557 N N . LEU B 1 172 ? -3.689 14.883 29.672 1 95.69 172 LEU B N 1
ATOM 6558 C CA . LEU B 1 172 ? -3.947 16.062 28.859 1 95.69 172 LEU B CA 1
ATOM 6559 C C . LEU B 1 172 ? -4.988 16.969 29.516 1 95.69 172 LEU B C 1
ATOM 6561 O O . LEU B 1 172 ? -4.836 18.188 29.531 1 95.69 172 LEU B O 1
ATOM 6565 N N . ASN B 1 173 ? -5.926 16.375 30.109 1 94.44 173 ASN B N 1
ATOM 6566 C CA . ASN B 1 173 ? -6.938 17.156 30.812 1 94.44 173 ASN B CA 1
ATOM 6567 C C . ASN B 1 173 ? -6.34 17.906 31.984 1 94.44 173 ASN B C 1
ATOM 6569 O O . ASN B 1 173 ? -6.723 19.047 32.25 1 94.44 173 ASN B O 1
ATOM 6573 N N . LYS B 1 174 ? -5.449 17.25 32.656 1 93.5 174 LYS B N 1
ATOM 6574 C CA . LYS B 1 174 ? -4.777 17.922 33.75 1 93.5 174 LYS B CA 1
ATOM 6575 C C . LYS B 1 174 ? -3.961 19.109 33.281 1 93.5 174 LYS B C 1
ATOM 6577 O O . LYS B 1 174 ? -3.947 20.156 33.906 1 93.5 174 LYS B O 1
ATOM 6582 N N . ILE B 1 175 ? -3.367 18.938 32.188 1 93.12 175 ILE B N 1
ATOM 6583 C CA . ILE B 1 175 ? -2.574 20.016 31.594 1 93.12 175 ILE B CA 1
ATOM 6584 C C . ILE B 1 175 ? -3.486 21.188 31.203 1 93.12 175 ILE B C 1
ATOM 6586 O O . ILE B 1 175 ? -3.188 22.344 31.5 1 93.12 175 ILE B O 1
ATOM 6590 N N . PHE B 1 176 ? -4.598 20.891 30.625 1 94.38 176 PHE B N 1
ATOM 6591 C CA . PHE B 1 176 ? -5.492 21.906 30.109 1 94.38 176 PHE B CA 1
ATOM 6592 C C . PHE B 1 176 ? -6.27 22.578 31.234 1 94.38 176 PHE B C 1
ATOM 6594 O O . PHE B 1 176 ? -6.699 23.734 31.094 1 94.38 176 PHE B O 1
ATOM 6601 N N . GLN B 1 177 ? -6.336 21.922 32.344 1 92 177 GLN B N 1
ATOM 6602 C CA . GLN B 1 177 ? -7.121 22.453 33.438 1 92 177 GLN B CA 1
ATOM 6603 C C . GLN B 1 177 ? -6.227 23.125 34.469 1 92 177 GLN B C 1
ATOM 6605 O O . GLN B 1 177 ? -6.719 23.719 35.438 1 92 177 GLN B O 1
ATOM 6610 N N . LYS B 1 178 ? -5.039 22.953 34.219 1 88.38 178 LYS B N 1
ATOM 6611 C CA . LYS B 1 178 ? -4.109 23.578 35.156 1 88.38 178 LYS B CA 1
ATOM 6612 C C . LYS B 1 178 ? -4.379 25.062 35.281 1 88.38 178 LYS B C 1
ATOM 6614 O O . LYS B 1 178 ? -4.652 25.734 34.281 1 88.38 178 LYS B O 1
ATOM 6619 N N . SER B 1 179 ? -4.445 25.656 36.469 1 84.12 179 SER B N 1
ATOM 6620 C CA . SER B 1 179 ? -4.586 27.094 36.719 1 84.12 179 SER B CA 1
ATOM 6621 C C . SER B 1 179 ? -3.223 27.766 36.844 1 84.12 179 SER B C 1
ATOM 6623 O O . SER B 1 179 ? -2.369 27.281 37.594 1 84.12 179 SER B O 1
ATOM 6625 N N . PRO B 1 180 ? -2.979 28.75 36.219 1 85.12 180 PRO B N 1
ATOM 6626 C CA . PRO B 1 180 ? -3.822 29.469 35.281 1 85.12 180 PRO B CA 1
ATOM 6627 C C . PRO B 1 180 ? -3.975 28.719 33.938 1 85.12 180 PRO B C 1
ATOM 6629 O O . PRO B 1 180 ? -3.055 28.031 33.531 1 85.12 180 PRO B O 1
ATOM 6632 N N . LYS B 1 181 ? -5.074 28.906 33.375 1 88.62 181 LYS B N 1
ATOM 6633 C CA . LYS B 1 181 ? -5.391 28.172 32.156 1 88.62 181 LYS B CA 1
ATOM 6634 C C . LYS B 1 181 ? -4.41 28.516 31.031 1 88.62 181 LYS B C 1
ATOM 6636 O O . LYS B 1 181 ? -4.074 29.672 30.828 1 88.62 181 LYS B O 1
ATOM 6641 N N . ILE B 1 182 ? -3.963 27.531 30.5 1 91.81 182 ILE B N 1
ATOM 6642 C CA . ILE B 1 182 ? -2.984 27.703 29.422 1 91.81 182 ILE B CA 1
ATOM 6643 C C . ILE B 1 182 ? -3.699 28.047 28.125 1 91.81 182 ILE B C 1
ATOM 6645 O O . ILE B 1 182 ? -4.816 27.578 27.875 1 91.81 182 ILE B O 1
ATOM 6649 N N . LYS B 1 183 ? -3.119 28.891 27.359 1 94.38 183 LYS B N 1
ATOM 6650 C CA . LYS B 1 183 ? -3.623 29.188 26.016 1 94.38 183 LYS B CA 1
ATOM 6651 C C . LYS B 1 183 ? -3.211 28.109 25.016 1 94.38 183 LYS B C 1
ATOM 6653 O O . LYS B 1 183 ? -2.078 27.609 25.062 1 94.38 183 LYS B O 1
ATOM 6658 N N . VAL B 1 184 ? -4.184 27.719 24.172 1 96.31 184 VAL B N 1
ATOM 6659 C CA . VAL B 1 184 ? -3.943 26.594 23.266 1 96.31 184 VAL B CA 1
ATOM 6660 C C . VAL B 1 184 ? -4.34 26.984 21.844 1 96.31 184 VAL B C 1
ATOM 6662 O O . VAL B 1 184 ? -5.32 27.703 21.656 1 96.31 184 VAL B O 1
ATOM 6665 N N . CYS B 1 185 ? -3.51 26.594 20.938 1 96.94 185 CYS B N 1
ATOM 6666 C CA . CYS B 1 185 ? -3.846 26.688 19.516 1 96.94 185 CYS B CA 1
ATOM 6667 C C . CYS B 1 185 ? -4.133 25.312 18.938 1 96.94 185 CYS B C 1
ATOM 6669 O O . CYS B 1 185 ? -3.402 24.359 19.203 1 96.94 185 CYS B O 1
ATOM 6671 N N . THR B 1 186 ? -5.168 25.188 18.141 1 97.06 186 THR B N 1
ATOM 6672 C CA . THR B 1 186 ? -5.512 23.891 17.578 1 97.06 186 THR B CA 1
ATOM 6673 C C . THR B 1 186 ? -5.418 23.922 16.062 1 97.06 186 THR B C 1
ATOM 6675 O O . THR B 1 186 ? -5.492 24.984 15.445 1 97.06 186 THR B O 1
ATOM 6678 N N . THR B 1 187 ? -5.125 22.812 15.5 1 96.56 187 THR B N 1
ATOM 6679 C CA . THR B 1 187 ? -5.176 22.625 14.055 1 96.56 187 THR B CA 1
ATOM 6680 C C . THR B 1 187 ? -6.164 21.516 13.688 1 96.56 187 THR B C 1
ATOM 6682 O O . THR B 1 187 ? -6.352 20.562 14.445 1 96.56 187 THR B O 1
ATOM 6685 N N . ALA B 1 188 ? -6.824 21.656 12.586 1 96.56 188 ALA B N 1
ATOM 6686 C CA . ALA B 1 188 ? -7.801 20.656 12.141 1 96.56 188 ALA B CA 1
ATOM 6687 C C . ALA B 1 188 ? -7.781 20.5 10.625 1 96.56 188 ALA B C 1
ATOM 6689 O O . ALA B 1 188 ? -7.555 21.469 9.898 1 96.56 188 ALA B O 1
ATOM 6690 N N . ASP B 1 189 ? -7.918 19.328 10.195 1 94.56 189 ASP B N 1
ATOM 6691 C CA . ASP B 1 189 ? -8.016 19 8.781 1 94.56 189 ASP B CA 1
ATOM 6692 C C . ASP B 1 189 ? -8.711 17.641 8.57 1 94.56 189 ASP B C 1
ATOM 6694 O O . ASP B 1 189 ? -8.922 16.906 9.531 1 94.56 189 ASP B O 1
ATOM 6698 N N . ILE B 1 190 ? -9.18 17.453 7.344 1 93.06 190 ILE B N 1
ATOM 6699 C CA . ILE B 1 190 ? -9.844 16.203 7.008 1 93.06 190 ILE B CA 1
ATOM 6700 C C . ILE B 1 190 ? -8.984 15.414 6.031 1 93.06 190 ILE B C 1
ATOM 6702 O O . ILE B 1 190 ? -8.492 15.953 5.039 1 93.06 190 ILE B O 1
ATOM 6706 N N . TRP B 1 191 ? -8.75 14.156 6.375 1 89.94 191 TRP B N 1
ATOM 6707 C CA . TRP B 1 191 ? -8.023 13.219 5.527 1 89.94 191 TRP B CA 1
ATOM 6708 C C . TRP B 1 191 ? -8.961 12.141 4.98 1 89.94 191 TRP B C 1
ATOM 6710 O O . TRP B 1 191 ? -9.602 11.422 5.75 1 89.94 191 TRP B O 1
ATOM 6720 N N . SER B 1 192 ? -9.008 12.023 3.67 1 85.69 192 SER B N 1
ATOM 6721 C CA . SER B 1 192 ? -9.914 11.07 3.045 1 85.69 192 SER B CA 1
ATOM 6722 C C . SER B 1 192 ? -9.148 9.977 2.307 1 85.69 192 SER B C 1
ATOM 6724 O O . SER B 1 192 ? -8.219 10.273 1.549 1 85.69 192 SER B O 1
ATOM 6726 N N . THR B 1 193 ? -9.438 8.742 2.604 1 82.12 193 THR B N 1
ATOM 6727 C CA . THR B 1 193 ? -8.938 7.59 1.869 1 82.12 193 THR B CA 1
ATOM 6728 C C . THR B 1 193 ? -9.969 7.105 0.851 1 82.12 193 THR B C 1
ATOM 6730 O O . THR B 1 193 ? -10.945 7.805 0.568 1 82.12 193 THR B O 1
ATOM 6733 N N . LYS B 1 194 ? -9.766 5.957 0.302 1 72.88 194 LYS B N 1
ATOM 6734 C CA . LYS B 1 194 ? -10.672 5.41 -0.702 1 72.88 194 LYS B CA 1
ATOM 6735 C C . LYS B 1 194 ? -12.031 5.066 -0.087 1 72.88 194 LYS B C 1
ATOM 6737 O O . LYS B 1 194 ? -13.062 5.184 -0.747 1 72.88 194 LYS B O 1
ATOM 6742 N N . HIS B 1 195 ? -12 4.719 1.2 1 76.12 195 HIS B N 1
ATOM 6743 C CA . HIS B 1 195 ? -13.242 4.203 1.771 1 76.12 195 HIS B CA 1
ATOM 6744 C C . HIS B 1 195 ? -13.664 5.012 2.99 1 76.12 195 HIS B C 1
ATOM 6746 O O . HIS B 1 195 ? -14.828 4.973 3.395 1 76.12 195 HIS B O 1
ATOM 6752 N N . ARG B 1 196 ? -12.719 5.754 3.555 1 84.56 196 ARG B N 1
ATOM 6753 C CA . ARG B 1 196 ? -13 6.391 4.836 1 84.56 196 ARG B CA 1
ATOM 6754 C C . ARG B 1 196 ? -12.367 7.777 4.91 1 84.56 196 ARG B C 1
ATOM 6756 O O . ARG B 1 196 ? -11.32 8.016 4.316 1 84.56 196 ARG B O 1
ATOM 6763 N N . SER B 1 197 ? -13.055 8.719 5.598 1 89.38 197 SER B N 1
ATOM 6764 C CA . SER B 1 197 ? -12.5 10.031 5.895 1 89.38 197 SER B CA 1
ATOM 6765 C C . SER B 1 197 ? -12.352 10.25 7.395 1 89.38 197 SER B C 1
ATOM 6767 O O . SER B 1 197 ? -13.156 9.742 8.18 1 89.38 197 SER B O 1
ATOM 6769 N N . PHE B 1 198 ? -11.359 10.969 7.738 1 93.25 198 PHE B N 1
ATOM 6770 C CA . PHE B 1 198 ? -11.07 11.227 9.148 1 93.25 198 PHE B CA 1
ATOM 6771 C C . PHE B 1 198 ? -10.773 12.703 9.375 1 93.25 198 PHE B C 1
ATOM 6773 O O . PHE B 1 198 ? -10.172 13.359 8.523 1 93.25 198 PHE B O 1
ATOM 6780 N N . ILE B 1 199 ? -11.188 13.203 10.508 1 95.56 199 ILE B N 1
ATOM 6781 C CA . ILE B 1 199 ? -10.82 14.555 10.914 1 95.56 199 ILE B CA 1
ATOM 6782 C C . ILE B 1 199 ? -9.727 14.492 11.977 1 95.56 199 ILE B C 1
ATOM 6784 O O . ILE B 1 199 ? -9.883 13.812 12.992 1 95.56 199 ILE B O 1
ATOM 6788 N N . GLY B 1 200 ? -8.625 15.055 11.672 1 96.62 200 GLY B N 1
ATOM 6789 C CA . GLY B 1 200 ? -7.527 15.156 12.617 1 96.62 200 GLY B CA 1
ATOM 6790 C C . GLY B 1 200 ? -7.469 16.5 13.32 1 96.62 200 GLY B C 1
ATOM 6791 O O . GLY B 1 200 ? -7.73 17.531 12.703 1 96.62 200 GLY B O 1
ATOM 6792 N N . VAL B 1 201 ? -7.195 16.453 14.625 1 97.75 201 VAL B N 1
ATOM 6793 C CA . VAL B 1 201 ? -7.098 17.672 15.414 1 97.75 201 VAL B CA 1
ATOM 6794 C C . VAL B 1 201 ? -5.887 17.609 16.344 1 97.75 201 VAL B C 1
ATOM 6796 O O . VAL B 1 201 ? -5.664 16.578 17 1 97.75 201 VAL B O 1
ATOM 6799 N N . THR B 1 202 ? -5.09 18.609 16.344 1 97.12 202 THR B N 1
ATOM 6800 C CA . THR B 1 202 ? -3.951 18.703 17.266 1 97.12 202 THR B CA 1
ATOM 6801 C C . THR B 1 202 ? -4.051 19.969 18.109 1 97.12 202 THR B C 1
ATOM 6803 O O . THR B 1 202 ? -4.82 20.875 17.797 1 97.12 202 THR B O 1
ATOM 6806 N N . ALA B 1 203 ? -3.373 20 19.203 1 96.88 203 ALA B N 1
ATOM 6807 C CA . ALA B 1 203 ? -3.305 21.156 20.094 1 96.88 203 ALA B CA 1
ATOM 6808 C C . ALA B 1 203 ? -1.857 21.516 20.422 1 96.88 203 ALA B C 1
ATOM 6810 O O . ALA B 1 203 ? -1.017 20.625 20.578 1 96.88 203 ALA B O 1
ATOM 6811 N N . HIS B 1 204 ? -1.638 22.781 20.531 1 95.62 204 HIS B N 1
ATOM 6812 C CA . HIS B 1 204 ? -0.291 23.281 20.766 1 95.62 204 HIS B CA 1
ATOM 6813 C C . HIS B 1 204 ? -0.3 24.406 21.797 1 95.62 204 HIS B C 1
ATOM 6815 O O . HIS B 1 204 ? -1.211 25.25 21.797 1 95.62 204 HIS B O 1
ATOM 6821 N N . TRP B 1 205 ? 0.678 24.469 22.688 1 95.44 205 TRP B N 1
ATOM 6822 C CA . TRP B 1 205 ? 0.799 25.531 23.672 1 95.44 205 TRP B CA 1
ATOM 6823 C C . TRP B 1 205 ? 2.264 25.812 24 1 95.44 205 TRP B C 1
ATOM 6825 O O . TRP B 1 205 ? 3.152 25.078 23.562 1 95.44 205 TRP B O 1
ATOM 6835 N N . ILE B 1 206 ? 2.508 26.953 24.594 1 94.88 206 ILE B N 1
ATOM 6836 C CA . ILE B 1 206 ? 3.857 27.359 24.953 1 94.88 206 ILE B CA 1
ATOM 6837 C C . ILE B 1 206 ? 4.043 27.234 26.469 1 94.88 206 ILE B C 1
ATOM 6839 O O . ILE B 1 206 ? 3.203 27.688 27.25 1 94.88 206 ILE B O 1
ATOM 6843 N N . ASP B 1 207 ? 5.121 26.547 26.844 1 91.31 207 ASP B N 1
ATOM 6844 C CA . ASP B 1 207 ? 5.461 26.453 28.25 1 91.31 207 ASP B CA 1
ATOM 6845 C C . ASP B 1 207 ? 5.902 27.797 28.812 1 91.31 207 ASP B C 1
ATOM 6847 O O . ASP B 1 207 ? 6.766 28.469 28.234 1 91.31 207 ASP B O 1
ATOM 6851 N N . SER B 1 208 ? 5.422 28.266 29.906 1 90 208 SER B N 1
ATOM 6852 C CA . SER B 1 208 ? 5.664 29.594 30.469 1 90 208 SER B CA 1
ATOM 6853 C C . SER B 1 208 ? 7.07 29.703 31.047 1 90 208 SER B C 1
ATOM 6855 O O . SER B 1 208 ? 7.613 30.797 31.156 1 90 208 SER B O 1
ATOM 6857 N N . GLU B 1 209 ? 7.621 28.562 31.359 1 88.75 209 GLU B N 1
ATOM 6858 C CA . GLU B 1 209 ? 8.945 28.594 31.969 1 88.75 209 GLU B CA 1
ATOM 6859 C C . GLU B 1 209 ? 10.047 28.422 30.938 1 88.75 209 GLU B C 1
ATOM 6861 O O . GLU B 1 209 ? 11 29.203 30.906 1 88.75 209 GLU B O 1
ATOM 6866 N N . THR B 1 210 ? 9.883 27.578 30.047 1 89.19 210 THR B N 1
ATOM 6867 C CA . THR B 1 210 ? 10.938 27.266 29.094 1 89.19 210 THR B CA 1
ATOM 6868 C C . THR B 1 210 ? 10.703 27.969 27.766 1 89.19 210 THR B C 1
ATOM 6870 O O . THR B 1 210 ? 11.602 28.047 26.938 1 89.19 210 THR B O 1
ATOM 6873 N N . PHE B 1 211 ? 9.5 28.453 27.453 1 92.12 211 PHE B N 1
ATOM 6874 C CA . PHE B 1 211 ? 9.07 29.109 26.219 1 92.12 211 PHE B CA 1
ATOM 6875 C C . PHE B 1 211 ? 9.117 28.156 25.047 1 92.12 211 PHE B C 1
ATOM 6877 O O . PHE B 1 211 ? 9.117 28.578 23.891 1 92.12 211 PHE B O 1
ATOM 6884 N N . GLU B 1 212 ? 9.188 26.812 25.406 1 90.25 212 GLU B N 1
ATOM 6885 C CA . GLU B 1 212 ? 9.164 25.812 24.344 1 90.25 212 GLU B CA 1
ATOM 6886 C C . GLU B 1 212 ? 7.727 25.453 23.969 1 90.25 212 GLU B C 1
ATOM 6888 O O . GLU B 1 212 ? 6.844 25.422 24.828 1 90.25 212 GLU B O 1
ATOM 6893 N N . ARG B 1 213 ? 7.598 25.203 22.719 1 92.81 213 ARG B N 1
ATOM 6894 C CA . ARG B 1 213 ? 6.277 24.797 22.25 1 92.81 213 ARG B CA 1
ATOM 6895 C C . ARG B 1 213 ? 6.039 23.312 22.484 1 92.81 213 ARG B C 1
ATOM 6897 O O . ARG B 1 213 ? 6.906 22.484 22.188 1 92.81 213 ARG B O 1
ATOM 6904 N N . HIS B 1 214 ? 4.926 23.031 23.047 1 92.81 214 HIS B N 1
ATOM 6905 C CA . HIS B 1 214 ? 4.465 21.656 23.234 1 92.81 214 HIS B CA 1
ATOM 6906 C C . HIS B 1 214 ? 3.248 21.359 22.359 1 92.81 214 HIS B C 1
ATOM 6908 O O . HIS B 1 214 ? 2.566 22.281 21.906 1 92.81 214 HIS B O 1
ATOM 6914 N N . GLY B 1 215 ? 3.102 20.141 22.016 1 94.12 215 GLY B N 1
ATOM 6915 C CA . GLY B 1 215 ? 1.965 19.75 21.203 1 94.12 215 GLY B CA 1
ATOM 6916 C C . GLY B 1 215 ? 1.407 18.391 21.578 1 94.12 215 GLY B C 1
ATOM 6917 O O . GLY B 1 215 ? 2.023 17.656 22.344 1 94.12 215 GLY B O 1
ATOM 6918 N N . CYS B 1 216 ? 0.184 18.172 21.109 1 96.12 216 CYS B N 1
ATOM 6919 C CA . CYS B 1 216 ? -0.436 16.859 21.297 1 96.12 216 CYS B CA 1
ATOM 6920 C C . CYS B 1 216 ? -1.495 16.594 20.234 1 96.12 216 CYS B C 1
ATOM 6922 O O . CYS B 1 216 ? -1.857 17.484 19.484 1 96.12 216 CYS B O 1
ATOM 6924 N N . VAL B 1 217 ? -1.85 15.359 20.141 1 97 217 VAL B N 1
ATOM 6925 C CA . VAL B 1 217 ? -2.949 14.945 19.266 1 97 217 VAL B CA 1
ATOM 6926 C C . VAL B 1 217 ? -4.234 14.82 20.094 1 97 217 VAL B C 1
ATOM 6928 O O . VAL B 1 217 ? -4.238 14.219 21.156 1 97 217 VAL B O 1
ATOM 6931 N N . LEU B 1 218 ? -5.246 15.469 19.641 1 97.44 218 LEU B N 1
ATOM 6932 C CA . LEU B 1 218 ? -6.531 15.367 20.312 1 97.44 218 LEU B CA 1
ATOM 6933 C C . LEU B 1 218 ? -7.379 14.25 19.719 1 97.44 218 LEU B C 1
ATOM 6935 O O . LEU B 1 218 ? -8.016 13.492 20.453 1 97.44 218 LEU B O 1
ATOM 6939 N N . ALA B 1 219 ? -7.336 14.211 18.375 1 96.56 219 ALA B N 1
ATOM 6940 C CA . ALA B 1 219 ? -8.227 13.227 17.766 1 96.56 219 ALA B CA 1
ATOM 6941 C C . ALA B 1 219 ? -7.84 12.953 16.312 1 96.56 219 ALA B C 1
ATOM 6943 O O . ALA B 1 219 ? -7.188 13.789 15.68 1 96.56 219 ALA B O 1
ATOM 6944 N N . CYS B 1 220 ? -8.141 11.898 15.844 1 95.75 220 CYS B N 1
ATOM 6945 C CA . CYS B 1 220 ? -8.219 11.477 14.445 1 95.75 220 CYS B CA 1
ATOM 6946 C C . CYS B 1 220 ? -9.469 10.648 14.188 1 95.75 220 CYS B C 1
ATOM 6948 O O . CYS B 1 220 ? -9.375 9.453 13.922 1 95.75 220 CYS B O 1
ATOM 6950 N N . ARG B 1 221 ? -10.5 11.328 14.172 1 95 221 ARG B N 1
ATOM 6951 C CA . ARG B 1 221 ? -11.82 10.711 14.281 1 95 221 ARG B CA 1
ATOM 6952 C C . ARG B 1 221 ? -12.445 10.508 12.906 1 95 221 ARG B C 1
ATOM 6954 O O . ARG B 1 221 ? -12.289 11.352 12.016 1 95 221 ARG B O 1
ATOM 6961 N N . ARG B 1 222 ? -13.195 9.375 12.82 1 92.44 222 ARG B N 1
ATOM 6962 C CA . ARG B 1 222 ? -13.914 9.07 11.586 1 92.44 222 ARG B CA 1
ATOM 6963 C C . ARG B 1 222 ? -14.93 10.156 11.258 1 92.44 222 ARG B C 1
ATOM 6965 O O . ARG B 1 222 ? -15.664 10.609 12.141 1 92.44 222 ARG B O 1
ATOM 6972 N N . PHE B 1 223 ? -14.836 10.68 10.07 1 91.75 223 PHE B N 1
ATOM 6973 C CA . PHE B 1 223 ? -15.805 11.648 9.555 1 91.75 223 PHE B CA 1
ATOM 6974 C C . PHE B 1 223 ? -16.75 10.984 8.562 1 91.75 223 PHE B C 1
ATOM 6976 O O . PHE B 1 223 ? -16.438 10.883 7.371 1 91.75 223 PHE B O 1
ATOM 6983 N N . LYS B 1 224 ? -17.891 10.594 8.992 1 86 224 LYS B N 1
ATOM 6984 C CA . LYS B 1 224 ? -18.859 9.875 8.156 1 86 224 LYS B CA 1
ATOM 6985 C C . LYS B 1 224 ? -19.703 10.844 7.34 1 86 224 LYS B C 1
ATOM 6987 O O . LYS B 1 224 ? -20.109 11.898 7.836 1 86 224 LYS B O 1
ATOM 6992 N N . GLY B 1 225 ? -19.969 10.578 6.176 1 79.69 225 GLY B N 1
ATOM 6993 C CA . GLY B 1 225 ? -20.875 11.344 5.344 1 79.69 225 GLY B CA 1
ATOM 6994 C C . GLY B 1 225 ? -20.219 12.547 4.695 1 79.69 225 GLY B C 1
ATOM 6995 O O . GLY B 1 225 ? -19.016 12.547 4.465 1 79.69 225 GLY B O 1
ATOM 6996 N N . SER B 1 226 ? -21.062 13.492 4.344 1 81.56 226 SER B N 1
ATOM 6997 C CA . SER B 1 226 ? -20.578 14.695 3.68 1 81.56 226 SER B CA 1
ATOM 6998 C C . SER B 1 226 ? -19.906 15.648 4.676 1 81.56 226 SER B C 1
ATOM 7000 O O . SER B 1 226 ? -20.391 15.812 5.797 1 81.56 226 SER B O 1
ATOM 7002 N N . HIS B 1 227 ? -18.922 16.172 4.242 1 85.56 227 HIS B N 1
ATOM 7003 C CA . HIS B 1 227 ? -18.156 17.078 5.094 1 85.56 227 HIS B CA 1
ATOM 7004 C C . HIS B 1 227 ? -18.812 18.453 5.148 1 85.56 227 HIS B C 1
ATOM 7006 O O . HIS B 1 227 ? -18.219 19.453 4.734 1 85.56 227 HIS B O 1
ATOM 7012 N N . THR B 1 228 ? -19.938 18.547 5.75 1 88.56 228 THR B N 1
ATOM 7013 C CA . THR B 1 228 ? -20.672 19.812 5.832 1 88.56 228 THR B CA 1
ATOM 7014 C C . THR B 1 228 ? -20.156 20.672 6.98 1 88.56 228 THR B C 1
ATOM 7016 O O . THR B 1 228 ? -19.547 20.156 7.918 1 88.56 228 THR B O 1
ATOM 7019 N N . TYR B 1 229 ? -20.375 22 6.809 1 90.81 229 TYR B N 1
ATOM 7020 C CA . TYR B 1 229 ? -19.828 22.938 7.789 1 90.81 229 TYR B CA 1
ATOM 7021 C C . TYR B 1 229 ? -20.438 22.688 9.164 1 90.81 229 TYR B C 1
ATOM 7023 O O . TYR B 1 229 ? -19.766 22.844 10.188 1 90.81 229 TYR B O 1
ATOM 7031 N N . ASP B 1 230 ? -21.672 22.281 9.211 1 90.25 230 ASP B N 1
ATOM 7032 C CA . ASP B 1 230 ? -22.344 22.031 10.484 1 90.25 230 ASP B CA 1
ATOM 7033 C C . ASP B 1 230 ? -21.766 20.797 11.172 1 90.25 230 ASP B C 1
ATOM 7035 O O . ASP B 1 230 ? -21.547 20.812 12.391 1 90.25 230 ASP B O 1
ATOM 7039 N N . LYS B 1 231 ? -21.531 19.766 10.367 1 91.5 231 LYS B N 1
ATOM 7040 C CA . LYS B 1 231 ? -20.969 18.547 10.922 1 91.5 231 LYS B CA 1
ATOM 7041 C C . LYS B 1 231 ? -19.547 18.781 11.422 1 91.5 231 LYS B C 1
ATOM 7043 O O . LYS B 1 231 ? -19.125 18.219 12.438 1 91.5 231 LYS B O 1
ATOM 7048 N N . ILE B 1 232 ? -18.812 19.547 10.688 1 94.44 232 ILE B N 1
ATOM 7049 C CA . ILE B 1 232 ? -17.453 19.906 11.094 1 94.44 232 ILE B CA 1
ATOM 7050 C C . ILE B 1 232 ? -17.484 20.594 12.453 1 94.44 232 ILE B C 1
ATOM 7052 O O . ILE B 1 232 ? -16.734 20.234 13.359 1 94.44 232 ILE B O 1
ATOM 7056 N N . ALA B 1 233 ? -18.391 21.594 12.586 1 94.38 233 ALA B N 1
ATOM 7057 C CA . ALA B 1 233 ? -18.516 22.328 13.836 1 94.38 233 ALA B CA 1
ATOM 7058 C C . ALA B 1 233 ? -18.922 21.406 14.984 1 94.38 233 ALA B C 1
ATOM 7060 O O . ALA B 1 233 ? -18.391 21.531 16.094 1 94.38 233 ALA B O 1
ATOM 7061 N N . GLU B 1 234 ? -19.781 20.5 14.648 1 93.44 234 GLU B N 1
ATOM 7062 C CA . GLU B 1 234 ? -20.25 19.562 15.664 1 93.44 234 GLU B CA 1
ATOM 7063 C C . GLU B 1 234 ? -19.125 18.672 16.156 1 93.44 234 GLU B C 1
ATOM 7065 O O . GLU B 1 234 ? -18.938 18.5 17.359 1 93.44 234 GLU B O 1
ATOM 7070 N N . ILE B 1 235 ? -18.375 18.125 15.258 1 95.19 235 ILE B N 1
ATOM 7071 C CA . ILE B 1 235 ? -17.297 17.203 15.594 1 95.19 235 ILE B CA 1
ATOM 7072 C C . ILE B 1 235 ? -16.203 17.938 16.359 1 95.19 235 ILE B C 1
ATOM 7074 O O . ILE B 1 235 ? -15.68 17.438 17.344 1 95.19 235 ILE B O 1
ATOM 7078 N N . LEU B 1 236 ? -15.859 19.156 15.961 1 95.75 236 LEU B N 1
ATOM 7079 C CA . LEU B 1 236 ? -14.828 19.938 16.625 1 95.75 236 LEU B CA 1
ATOM 7080 C C . LEU B 1 236 ? -15.25 20.281 18.062 1 95.75 236 LEU B C 1
ATOM 7082 O O . LEU B 1 236 ? -14.453 20.156 18.984 1 95.75 236 LEU B O 1
ATOM 7086 N N . GLU B 1 237 ? -16.453 20.719 18.203 1 94.19 237 GLU B N 1
ATOM 7087 C CA . GLU B 1 237 ? -16.953 21.047 19.531 1 94.19 237 GLU B CA 1
ATOM 7088 C C . GLU B 1 237 ? -16.922 19.828 20.453 1 94.19 237 GLU B C 1
ATOM 7090 O O . GLU B 1 237 ? -16.578 19.938 21.625 1 94.19 237 GLU B O 1
ATOM 7095 N N . CYS B 1 238 ? -17.312 18.719 19.844 1 94.56 238 CYS B N 1
ATOM 7096 C CA . CYS B 1 238 ? -17.297 17.469 20.625 1 94.56 238 CYS B CA 1
ATOM 7097 C C . CYS B 1 238 ? -15.883 17.141 21.078 1 94.56 238 CYS B C 1
ATOM 7099 O O . CYS B 1 238 ? -15.672 16.75 22.234 1 94.56 238 CYS B O 1
ATOM 7101 N N . ILE B 1 239 ? -14.945 17.297 20.219 1 95.75 239 ILE B N 1
ATOM 7102 C CA . ILE B 1 239 ? -13.555 16.969 20.516 1 95.75 239 ILE B CA 1
ATOM 7103 C C . ILE B 1 239 ? -13.023 17.922 21.594 1 95.75 239 ILE B C 1
ATOM 7105 O O . ILE B 1 239 ? -12.367 17.484 22.547 1 95.75 239 ILE B O 1
ATOM 7109 N N . PHE B 1 240 ? -13.289 19.25 21.5 1 95.69 240 PHE B N 1
ATOM 7110 C CA . PHE B 1 240 ? -12.836 20.219 22.484 1 95.69 240 PHE B CA 1
ATOM 7111 C C . PHE B 1 240 ? -13.453 19.938 23.844 1 95.69 240 PHE B C 1
ATOM 7113 O O . PHE B 1 240 ? -12.773 20.016 24.875 1 95.69 240 PHE B O 1
ATOM 7120 N N . SER B 1 241 ? -14.711 19.531 23.812 1 93.19 241 SER B N 1
ATOM 7121 C CA . SER B 1 241 ? -15.422 19.25 25.062 1 93.19 241 SER B CA 1
ATOM 7122 C C . SER B 1 241 ? -14.859 18 25.734 1 93.19 241 SER B C 1
ATOM 7124 O O . SER B 1 241 ? -14.805 17.938 26.969 1 93.19 241 SER B O 1
ATOM 7126 N N . GLU B 1 242 ? -14.477 17.062 24.984 1 93.81 242 GLU B N 1
ATOM 7127 C CA . GLU B 1 242 ? -13.922 15.82 25.516 1 93.81 242 GLU B CA 1
ATOM 7128 C C . GLU B 1 242 ? -12.664 16.078 26.328 1 93.81 242 GLU B C 1
ATOM 7130 O O . GLU B 1 242 ? -12.375 15.359 27.281 1 93.81 242 GLU B O 1
ATOM 7135 N N . PHE B 1 243 ? -11.922 17.094 25.984 1 94.69 243 PHE B N 1
ATOM 7136 C CA . PHE B 1 243 ? -10.68 17.406 26.688 1 94.69 243 PHE B CA 1
ATOM 7137 C C . PHE B 1 243 ? -10.867 18.625 27.578 1 94.69 243 PHE B C 1
ATOM 7139 O O . PHE B 1 243 ? -9.883 19.25 28.016 1 94.69 243 PHE B O 1
ATOM 7146 N N . SER B 1 244 ? -12.086 19.047 27.781 1 90.88 244 SER B N 1
ATOM 7147 C CA . SER B 1 244 ? -12.453 20.172 28.641 1 90.88 244 SER B CA 1
ATOM 7148 C C . SER B 1 244 ? -11.734 21.453 28.219 1 90.88 244 SER B C 1
ATOM 7150 O O . SER B 1 244 ? -11.242 22.203 29.062 1 90.88 244 SER B O 1
ATOM 7152 N N . LEU B 1 245 ? -11.555 21.562 26.953 1 93.12 245 LEU B N 1
ATOM 7153 C CA . LEU B 1 245 ? -10.984 22.781 26.422 1 93.12 245 LEU B CA 1
ATOM 7154 C C . LEU B 1 245 ? -12.062 23.859 26.234 1 93.12 245 LEU B C 1
ATOM 7156 O O . LEU B 1 245 ? -12.961 23.688 25.406 1 93.12 245 LEU B O 1
ATOM 7160 N N . HIS B 1 246 ? -11.906 24.828 27 1 89.75 246 HIS B N 1
ATOM 7161 C CA . HIS B 1 246 ? -12.852 25.922 26.875 1 89.75 246 HIS B CA 1
ATOM 7162 C C . HIS B 1 246 ? -12.516 26.797 25.672 1 89.75 246 HIS B C 1
ATOM 7164 O O . HIS B 1 246 ? -11.344 26.953 25.328 1 89.75 246 HIS B O 1
ATOM 7170 N N . ILE B 1 247 ? -13.469 27.344 25.094 1 89.56 247 ILE B N 1
ATOM 7171 C CA . ILE B 1 247 ? -13.328 28.141 23.891 1 89.56 247 ILE B CA 1
ATOM 7172 C C . ILE B 1 247 ? -12.445 29.344 24.156 1 89.56 247 ILE B C 1
ATOM 7174 O O . ILE B 1 247 ? -11.703 29.797 23.281 1 89.56 247 ILE B O 1
ATOM 7178 N N . GLU B 1 248 ? -12.531 29.859 25.375 1 87.75 248 GLU B N 1
ATOM 7179 C CA . GLU B 1 248 ? -11.742 31.031 25.734 1 87.75 248 GLU B CA 1
ATOM 7180 C C . GLU B 1 248 ? -10.258 30.688 25.828 1 87.75 248 GLU B C 1
ATOM 7182 O O . GLU B 1 248 ? -9.398 31.578 25.688 1 87.75 248 GLU B O 1
ATOM 7187 N N . GLN B 1 249 ? -10.031 29.422 26.031 1 91.88 249 GLN B N 1
ATOM 7188 C CA . GLN B 1 249 ? -8.664 28.938 26.156 1 91.88 249 GLN B CA 1
ATOM 7189 C C . GLN B 1 249 ? -8.031 28.766 24.781 1 91.88 249 GLN B C 1
ATOM 7191 O O . GLN B 1 249 ? -6.801 28.797 24.641 1 91.88 249 GLN B O 1
ATOM 7196 N N . ILE B 1 250 ? -8.859 28.531 23.812 1 94.69 250 ILE B N 1
ATOM 7197 C CA . ILE B 1 250 ? -8.383 28.312 22.453 1 94.69 250 ILE B CA 1
ATOM 7198 C C . ILE B 1 250 ? -8.211 29.641 21.734 1 94.69 250 ILE B C 1
ATOM 7200 O O . ILE B 1 250 ? -9.188 30.359 21.5 1 94.69 250 ILE B O 1
ATOM 7204 N N . THR B 1 251 ? -6.957 29.938 21.422 1 94.06 251 THR B N 1
ATOM 7205 C CA . THR B 1 251 ? -6.68 31.188 20.75 1 94.06 251 THR B CA 1
ATOM 7206 C C . THR B 1 251 ? -7.242 31.188 19.328 1 94.06 251 THR B C 1
ATOM 7208 O O . THR B 1 251 ? -7.887 32.156 18.906 1 94.06 251 THR B O 1
ATOM 7211 N N . SER B 1 252 ? -6.922 30.078 18.672 1 94.75 252 SER B N 1
ATOM 7212 C CA . SER B 1 252 ? -7.438 29.922 17.328 1 94.75 252 SER B CA 1
ATOM 7213 C C . SER B 1 252 ? -7.309 28.484 16.828 1 94.75 252 SER B C 1
ATOM 7215 O O . SER B 1 252 ? -6.625 27.672 17.453 1 94.75 252 SER B O 1
ATOM 7217 N N . THR B 1 253 ? -8.047 28.172 15.828 1 96 253 THR B N 1
ATOM 7218 C CA . THR B 1 253 ? -7.906 26.922 15.094 1 96 253 THR B CA 1
ATOM 7219 C C . THR B 1 253 ? -7.426 27.172 13.672 1 96 253 THR B C 1
ATOM 7221 O O . THR B 1 253 ? -8.047 27.938 12.93 1 96 253 THR B O 1
ATOM 7224 N N . VAL B 1 254 ? -6.328 26.562 13.414 1 95.81 254 VAL B N 1
ATOM 7225 C CA . VAL B 1 254 ? -5.73 26.75 12.102 1 95.81 254 VAL B CA 1
ATOM 7226 C C . VAL B 1 254 ? -6.184 25.641 11.156 1 95.81 254 VAL B C 1
ATOM 7228 O O . VAL B 1 254 ? -6.043 24.453 11.477 1 95.81 254 VAL B O 1
ATOM 7231 N N . THR B 1 255 ? -6.785 25.906 10.039 1 94.94 255 THR B N 1
ATOM 7232 C CA . THR B 1 255 ? -7.238 24.953 9.039 1 94.94 255 THR B CA 1
ATOM 7233 C C . THR B 1 255 ? -6.828 25.391 7.637 1 94.94 255 THR B C 1
ATOM 7235 O O . THR B 1 255 ? -6.32 26.5 7.453 1 94.94 255 THR B O 1
ATOM 7238 N N . ASP B 1 256 ? -6.977 24.5 6.766 1 86.75 256 ASP B N 1
ATOM 7239 C CA . ASP B 1 256 ? -6.734 24.906 5.383 1 86.75 256 ASP B CA 1
ATOM 7240 C C . ASP B 1 256 ? -7.84 25.828 4.879 1 86.75 256 ASP B C 1
ATOM 7242 O O . ASP B 1 256 ? -8.703 26.266 5.652 1 86.75 256 ASP B O 1
ATOM 7246 N N . ASN B 1 257 ? -7.766 26.25 3.678 1 79.12 257 ASN B N 1
ATOM 7247 C CA . ASN B 1 257 ? -8.711 27.219 3.131 1 79.12 257 ASN B CA 1
ATOM 7248 C C . ASN B 1 257 ? -9.922 26.531 2.504 1 79.12 257 ASN B C 1
ATOM 7250 O O . ASN B 1 257 ? -10.562 27.078 1.613 1 79.12 257 ASN B O 1
ATOM 7254 N N . GLY B 1 258 ? -10.195 25.328 3.018 1 84.44 258 GLY B N 1
ATOM 7255 C CA . GLY B 1 258 ? -11.367 24.641 2.486 1 84.44 258 GLY B CA 1
ATOM 7256 C C . GLY B 1 258 ? -12.664 25.391 2.754 1 84.44 258 GLY B C 1
ATOM 7257 O O . GLY B 1 258 ? -12.859 25.938 3.842 1 84.44 258 GLY B O 1
ATOM 7258 N N . ALA B 1 259 ? -13.492 25.391 1.879 1 83.44 259 ALA B N 1
ATOM 7259 C CA . ALA B 1 259 ? -14.719 26.172 1.926 1 83.44 259 ALA B CA 1
ATOM 7260 C C . ALA B 1 259 ? -15.594 25.781 3.111 1 83.44 259 ALA B C 1
ATOM 7262 O O . ALA B 1 259 ? -16.125 26.625 3.816 1 83.44 259 ALA B O 1
ATOM 7263 N N . ASN B 1 260 ? -15.617 24.531 3.357 1 86.94 260 ASN B N 1
ATOM 7264 C CA . ASN B 1 260 ? -16.5 24.078 4.418 1 86.94 260 ASN B CA 1
ATOM 7265 C C . ASN B 1 260 ? -15.938 24.375 5.801 1 86.94 260 ASN B C 1
ATOM 7267 O O . ASN B 1 260 ? -16.688 24.641 6.738 1 86.94 260 ASN B O 1
ATOM 7271 N N . PHE B 1 261 ? -14.656 24.359 5.941 1 90.88 261 PHE B N 1
ATOM 7272 C CA . PHE B 1 261 ? -14.039 24.797 7.191 1 90.88 261 PHE B CA 1
ATOM 7273 C C . PHE B 1 261 ? -14.289 26.281 7.438 1 90.88 261 PHE B C 1
ATOM 7275 O O . PHE B 1 261 ? -14.695 26.672 8.531 1 90.88 261 PHE B O 1
ATOM 7282 N N . VAL B 1 262 ? -14.055 27.062 6.41 1 88.94 262 VAL B N 1
ATOM 7283 C CA . VAL B 1 262 ? -14.211 28.516 6.527 1 88.94 262 VAL B CA 1
ATOM 7284 C C . VAL B 1 262 ? -15.656 28.844 6.887 1 88.94 262 VAL B C 1
ATOM 7286 O O . VAL B 1 262 ? -15.906 29.656 7.781 1 88.94 262 VAL B O 1
ATOM 7289 N N . LYS B 1 263 ? -16.547 28.156 6.211 1 89.88 263 LYS B N 1
ATOM 7290 C CA . LYS B 1 263 ? -17.969 28.391 6.488 1 89.88 263 LYS B CA 1
ATOM 7291 C C . LYS B 1 263 ? -18.328 27.969 7.91 1 89.88 263 LYS B C 1
ATOM 7293 O O . LYS B 1 263 ? -19.109 28.641 8.578 1 89.88 263 LYS B O 1
ATOM 7298 N N . ALA B 1 264 ? -17.781 26.906 8.336 1 91 264 ALA B N 1
ATOM 7299 C CA . ALA B 1 264 ? -18.062 26.422 9.688 1 91 264 ALA B CA 1
ATOM 7300 C C . ALA B 1 264 ? -17.625 27.453 10.734 1 91 264 ALA B C 1
ATOM 7302 O O . ALA B 1 264 ? -18.375 27.766 11.656 1 91 264 ALA B O 1
ATOM 7303 N N . PHE B 1 265 ? -16.484 28.047 10.586 1 91.5 265 PHE B N 1
ATOM 7304 C CA . PHE B 1 265 ? -15.93 28.984 11.57 1 91.5 265 PHE B CA 1
ATOM 7305 C C . PHE B 1 265 ? -16.578 30.344 11.453 1 91.5 265 PHE B C 1
ATOM 7307 O O . PHE B 1 265 ? -16.672 31.094 12.43 1 91.5 265 PHE B O 1
ATOM 7314 N N . LYS B 1 266 ? -17.031 30.688 10.312 1 88.19 266 LYS B N 1
ATOM 7315 C CA . LYS B 1 266 ? -17.75 31.938 10.133 1 88.19 266 LYS B CA 1
ATOM 7316 C C . LYS B 1 266 ? -19.125 31.891 10.797 1 88.19 266 LYS B C 1
ATOM 7318 O O . LYS B 1 266 ? -19.516 32.812 11.5 1 88.19 266 LYS B O 1
ATOM 7323 N N . GLU B 1 267 ? -19.797 30.781 10.578 1 87.88 267 GLU B N 1
ATOM 7324 C CA . GLU B 1 267 ? -21.172 30.625 11.062 1 87.88 267 GLU B CA 1
ATOM 7325 C C . GLU B 1 267 ? -21.203 30.422 12.578 1 87.88 267 GLU B C 1
ATOM 7327 O O . GLU B 1 267 ? -22.125 30.891 13.258 1 87.88 267 GLU B O 1
ATOM 7332 N N . PHE B 1 268 ? -20.188 29.781 13.102 1 87.44 268 PHE B N 1
ATOM 7333 C CA . PHE B 1 268 ? -20.266 29.391 14.5 1 87.44 268 PHE B CA 1
ATOM 7334 C C . PHE B 1 268 ? -19.156 30.047 15.312 1 87.44 268 PHE B C 1
ATOM 7336 O O . PHE B 1 268 ? -18.75 29.531 16.344 1 87.44 268 PHE B O 1
ATOM 7343 N N . ASN B 1 269 ? -18.609 31.172 14.852 1 81.38 269 ASN B N 1
ATOM 7344 C CA . ASN B 1 269 ? -17.547 31.906 15.555 1 81.38 269 ASN B CA 1
ATOM 7345 C C . ASN B 1 269 ? -18.062 32.5 16.875 1 81.38 269 ASN B C 1
ATOM 7347 O O . ASN B 1 269 ? -19.203 32.938 16.953 1 81.38 269 ASN B O 1
ATOM 7351 N N . CYS B 1 270 ? -17.266 32.312 17.922 1 65.5 270 CYS B N 1
ATOM 7352 C CA . CYS B 1 270 ? -17.625 32.844 19.219 1 65.5 270 CYS B CA 1
ATOM 7353 C C . CYS B 1 270 ? -17.688 34.375 19.188 1 65.5 270 CYS B C 1
ATOM 7355 O O . CYS B 1 270 ? -18.453 35 19.938 1 65.5 270 CYS B O 1
ATOM 7357 N N . ASN B 1 271 ? -16.656 35.094 18.453 1 56.31 271 ASN B N 1
ATOM 7358 C CA . ASN B 1 271 ? -16.672 36.562 18.469 1 56.31 271 ASN B CA 1
ATOM 7359 C C . ASN B 1 271 ? -17.719 37.094 17.516 1 56.31 271 ASN B C 1
ATOM 7361 O O . ASN B 1 271 ? -17.562 37.062 16.297 1 56.31 271 ASN B O 1
ATOM 7365 N N . ILE B 1 272 ? -18.891 36.75 17.656 1 42.56 272 ILE B N 1
ATOM 7366 C CA . ILE B 1 272 ? -19.938 37.312 16.828 1 42.56 272 ILE B CA 1
ATOM 7367 C C . ILE B 1 272 ? -19.766 38.812 16.734 1 42.56 272 ILE B C 1
ATOM 7369 O O . ILE B 1 272 ? -20.156 39.562 17.625 1 42.56 272 ILE B O 1
ATOM 7373 N N . ASN B 1 273 ? -18.5 39.438 16.562 1 36.81 273 ASN B N 1
ATOM 7374 C CA . ASN B 1 273 ? -18.703 40.812 16.109 1 36.81 273 ASN B CA 1
ATOM 7375 C C . ASN B 1 273 ? -19.344 40.844 14.727 1 36.81 273 ASN B C 1
ATOM 7377 O O . ASN B 1 273 ? -18.875 40.188 13.797 1 36.81 273 ASN B O 1
ATOM 7381 N N . PHE B 1 274 ? -20.578 41.219 14.555 1 31.94 274 PHE B N 1
ATOM 7382 C CA . PHE B 1 274 ? -21.469 41.531 13.445 1 31.94 274 PHE B CA 1
ATOM 7383 C C . PHE B 1 274 ? -20.812 42.469 12.453 1 31.94 274 PHE B C 1
ATOM 7385 O O . PHE B 1 274 ? -21.125 43.656 12.422 1 31.94 274 PHE B O 1
ATOM 7392 N N . GLU B 1 275 ? -19.531 42.75 12.297 1 31.05 275 GLU B N 1
ATOM 7393 C CA . GLU B 1 275 ? -19.359 43.781 11.258 1 31.05 275 GLU B CA 1
ATOM 7394 C C . GLU B 1 275 ? -19.938 43.312 9.93 1 31.05 275 GLU B C 1
ATOM 7396 O O . GLU B 1 275 ? -20.141 42.094 9.719 1 31.05 275 GLU B O 1
ATOM 7401 N N . GLU B 1 276 ? -19.844 44.406 8.805 1 29.95 276 GLU B N 1
ATOM 7402 C CA . GLU B 1 276 ? -20.438 44.812 7.535 1 29.95 276 GLU B CA 1
ATOM 7403 C C . GLU B 1 276 ? -20.203 43.75 6.469 1 29.95 276 GLU B C 1
ATOM 7405 O O . GLU B 1 276 ? -19.266 42.938 6.574 1 29.95 276 GLU B O 1
ATOM 7410 N N . ASN B 1 277 ? -21.109 43.719 5.355 1 29 277 ASN B N 1
ATOM 7411 C CA . ASN B 1 277 ? -21.578 43.188 4.09 1 29 277 ASN B CA 1
ATOM 7412 C C . ASN B 1 277 ? -20.484 43.219 3.023 1 29 277 ASN B C 1
ATOM 7414 O O . ASN B 1 277 ? -20.594 43.969 2.045 1 29 277 ASN B O 1
ATOM 7418 N N . ALA B 1 278 ? -19.203 43.438 3.166 1 27.12 278 ALA B N 1
ATOM 7419 C CA . ALA B 1 278 ? -18.656 43.688 1.835 1 27.12 278 ALA B CA 1
ATOM 7420 C C . ALA B 1 278 ? -18.797 42.438 0.953 1 27.12 278 ALA B C 1
ATOM 7422 O O . ALA B 1 278 ? -18.438 41.344 1.357 1 27.12 278 ALA B O 1
ATOM 7423 N N . ASN B 1 279 ? -19.766 42.438 -0.218 1 27.55 279 ASN B N 1
ATOM 7424 C CA . ASN B 1 279 ? -20.219 41.656 -1.354 1 27.55 279 ASN B CA 1
ATOM 7425 C C . ASN B 1 279 ? -19.047 41.219 -2.232 1 27.55 279 ASN B C 1
ATOM 7427 O O . ASN B 1 279 ? -19.234 40.938 -3.418 1 27.55 279 ASN B O 1
ATOM 7431 N N . SER B 1 280 ? -17.844 41.344 -2.055 1 27.42 280 SER B N 1
ATOM 7432 C CA . SER B 1 280 ? -17.141 41.031 -3.291 1 27.42 280 SER B CA 1
ATOM 7433 C C . SER B 1 280 ? -17.547 39.656 -3.805 1 27.42 280 SER B C 1
ATOM 7435 O O . SER B 1 280 ? -17.625 38.688 -3.033 1 27.42 280 SER B O 1
ATOM 7437 N N . GLU B 1 281 ? -18.297 39.531 -5.008 1 25.97 281 GLU B N 1
ATOM 7438 C CA . GLU B 1 281 ? -18.859 38.594 -5.984 1 25.97 281 GLU B CA 1
ATOM 7439 C C . GLU B 1 281 ? -17.844 37.531 -6.359 1 25.97 281 GLU B C 1
ATOM 7441 O O . GLU B 1 281 ? -18.062 36.75 -7.305 1 25.97 281 GLU B O 1
ATOM 7446 N N . ASN B 1 282 ? -16.656 37.531 -6.102 1 26.98 282 ASN B N 1
ATOM 7447 C CA . ASN B 1 282 ? -16.078 36.5 -6.984 1 26.98 282 ASN B CA 1
ATOM 7448 C C . ASN B 1 282 ? -16.875 35.219 -6.938 1 26.98 282 ASN B C 1
ATOM 7450 O O . ASN B 1 282 ? -17.578 34.938 -5.961 1 26.98 282 ASN B O 1
ATOM 7454 N N . GLU B 1 283 ? -16.984 34.469 -8.211 1 28.31 283 GLU B N 1
ATOM 7455 C CA . GLU B 1 283 ? -17.703 33.312 -8.703 1 28.31 283 GLU B CA 1
ATOM 7456 C C . GLU B 1 283 ? -17.688 32.156 -7.684 1 28.31 283 GLU B C 1
ATOM 7458 O O . GLU B 1 283 ? -16.703 31.422 -7.578 1 28.31 283 GLU B O 1
ATOM 7463 N N . GLU B 1 284 ? -18.094 32.5 -6.504 1 27.48 284 GLU B N 1
ATOM 7464 C CA . GLU B 1 284 ? -18.344 31.453 -5.527 1 27.48 284 GLU B CA 1
ATOM 7465 C C . GLU B 1 284 ? -19.344 30.422 -6.059 1 27.48 284 GLU B C 1
ATOM 7467 O O . GLU B 1 284 ? -20.359 30.797 -6.652 1 27.48 284 GLU B O 1
ATOM 7472 N N . THR B 1 285 ? -18.875 29.156 -6.398 1 27.7 285 THR B N 1
ATOM 7473 C CA . THR B 1 285 ? -19.781 28.031 -6.566 1 27.7 285 THR B CA 1
ATOM 7474 C C . THR B 1 285 ? -20.984 28.156 -5.625 1 27.7 285 THR B C 1
ATOM 7476 O O . THR B 1 285 ? -20.812 28.375 -4.422 1 27.7 285 THR B O 1
ATOM 7479 N N . VAL B 1 286 ? -22.094 28.672 -6.148 1 27.27 286 VAL B N 1
ATOM 7480 C CA . VAL B 1 286 ? -23.453 28.734 -5.66 1 27.27 286 VAL B CA 1
ATOM 7481 C C . VAL B 1 286 ? -23.797 27.438 -4.914 1 27.27 286 VAL B C 1
ATOM 7483 O O . VAL B 1 286 ? -23.781 26.359 -5.5 1 27.27 286 VAL B O 1
ATOM 7486 N N . PHE B 1 287 ? -23.375 27.359 -3.695 1 27.44 287 PHE B N 1
ATOM 7487 C CA . PHE B 1 287 ? -23.938 26.328 -2.836 1 27.44 287 PHE B CA 1
ATOM 7488 C C . PHE B 1 287 ? -25.469 26.312 -2.922 1 27.44 287 PHE B C 1
ATOM 7490 O O . PHE B 1 287 ? -26.109 27.359 -2.734 1 27.44 287 PHE B O 1
ATOM 7497 N N . LEU B 1 288 ? -25.984 25.656 -3.998 1 27.61 288 LEU B N 1
ATOM 7498 C CA . LEU B 1 288 ? -27.422 25.422 -3.961 1 27.61 288 LEU B CA 1
ATOM 7499 C C . LEU B 1 288 ? -27.906 25.172 -2.533 1 27.61 288 LEU B C 1
ATOM 7501 O O . LEU B 1 288 ? -27.328 24.344 -1.823 1 27.61 288 LEU B O 1
ATOM 7505 N N . ASP B 1 289 ? -28.469 26.156 -1.919 1 29.27 289 ASP B N 1
ATOM 7506 C CA . ASP B 1 289 ? -29.188 26.266 -0.654 1 29.27 289 ASP B CA 1
ATOM 7507 C C . ASP B 1 289 ? -30.25 25.172 -0.534 1 29.27 289 ASP B C 1
ATOM 7509 O O . ASP B 1 289 ? -31.297 25.234 -1.195 1 29.27 289 ASP B O 1
ATOM 7513 N N . ILE B 1 290 ? -29.922 23.891 -0.716 1 31.42 290 ILE B N 1
ATOM 7514 C CA . ILE B 1 290 ? -31.047 23.031 -0.367 1 31.42 290 ILE B CA 1
ATOM 7515 C C . ILE B 1 290 ? -31.625 23.438 0.984 1 31.42 290 ILE B C 1
ATOM 7517 O O . ILE B 1 290 ? -30.875 23.656 1.944 1 31.42 290 ILE B O 1
ATOM 7521 N N . PRO B 1 291 ? -32.844 23.938 0.928 1 30.58 291 PRO B N 1
ATOM 7522 C CA . PRO B 1 291 ? -33.562 24.344 2.123 1 30.58 291 PRO B CA 1
ATOM 7523 C C . PRO B 1 291 ? -33.469 23.328 3.262 1 30.58 291 PRO B C 1
ATOM 7525 O O . PRO B 1 291 ? -33.781 22.156 3.09 1 30.58 291 PRO B O 1
ATOM 7528 N N . LEU B 1 292 ? -32.281 23.297 3.875 1 31.19 292 LEU B N 1
ATOM 7529 C CA . LEU B 1 292 ? -32.25 22.516 5.105 1 31.19 292 LEU B CA 1
ATOM 7530 C C . LEU B 1 292 ? -33.438 22.812 5.984 1 31.19 292 LEU B C 1
ATOM 7532 O O . LEU B 1 292 ? -33.75 23.984 6.254 1 31.19 292 LEU B O 1
ATOM 7536 N N . GLU B 1 293 ? -34.5 22 5.922 1 32.34 293 GLU B N 1
ATOM 7537 C CA . GLU B 1 293 ? -35.656 22.109 6.785 1 32.34 293 GLU B CA 1
ATOM 7538 C C . GLU B 1 293 ? -35.281 22.594 8.18 1 32.34 293 GLU B C 1
ATOM 7540 O O . GLU B 1 293 ? -35.844 23.578 8.672 1 32.34 293 GLU B O 1
ATOM 7545 N N . ASP B 1 294 ? -35.406 21.531 9.227 1 33.53 294 ASP B N 1
ATOM 7546 C CA . ASP B 1 294 ? -35.719 21.781 10.641 1 33.53 294 ASP B CA 1
ATOM 7547 C C . ASP B 1 294 ? -34.562 22.531 11.312 1 33.53 294 ASP B C 1
ATOM 7549 O O . ASP B 1 294 ? -33.406 22.141 11.18 1 33.53 294 ASP B O 1
ATOM 7553 N N . ASN B 1 295 ? -34.531 23.812 11.617 1 34.06 295 ASN B N 1
ATOM 7554 C CA . ASN B 1 295 ? -33.781 24.844 12.336 1 34.06 295 ASN B CA 1
ATOM 7555 C C . ASN B 1 295 ? -33.25 24.312 13.664 1 34.06 295 ASN B C 1
ATOM 7557 O O . ASN B 1 295 ? -33.812 24.578 14.719 1 34.06 295 ASN B O 1
ATOM 7561 N N . LEU B 1 296 ? -33.156 23.062 14.078 1 34.38 296 LEU B N 1
ATOM 7562 C CA . LEU B 1 296 ? -32.531 22.859 15.383 1 34.38 296 LEU B CA 1
ATOM 7563 C C . LEU B 1 296 ? -31.281 23.734 15.539 1 34.38 296 LEU B C 1
ATOM 7565 O O . LEU B 1 296 ? -30.359 23.641 14.734 1 34.38 296 LEU B O 1
ATOM 7569 N N . THR B 1 297 ? -31.328 24.969 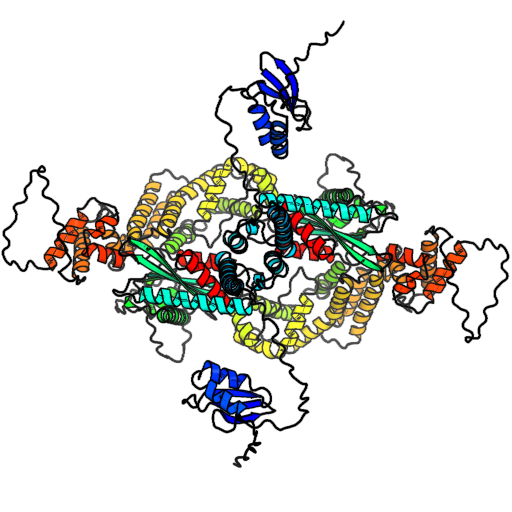15.953 1 41.12 297 THR B N 1
ATOM 7570 C CA . THR B 1 297 ? -30.344 25.953 16.406 1 41.12 297 THR B CA 1
ATOM 7571 C C . THR B 1 297 ? -29.125 25.266 17 1 41.12 297 THR B C 1
ATOM 7573 O O . THR B 1 297 ? -29.125 24.844 18.156 1 41.12 297 THR B O 1
ATOM 7576 N N . ASN B 1 298 ? -28.625 24.266 16.484 1 52.75 298 ASN B N 1
ATOM 7577 C CA . ASN B 1 298 ? -27.422 23.688 17.062 1 52.75 298 ASN B CA 1
ATOM 7578 C C . ASN B 1 298 ? -26.406 24.75 17.453 1 52.75 298 ASN B C 1
ATOM 7580 O O . ASN B 1 298 ? -26 25.547 16.625 1 52.75 298 ASN B O 1
ATOM 7584 N N . ASN B 1 299 ? -26.5 25.344 18.562 1 69.12 299 ASN B N 1
ATOM 7585 C CA . ASN B 1 299 ? -25.703 26.344 19.25 1 69.12 299 ASN B CA 1
ATOM 7586 C C . ASN B 1 299 ? -24.25 25.906 19.391 1 69.12 299 ASN B C 1
ATOM 7588 O O . ASN B 1 299 ? -23.828 25.453 20.453 1 69.12 299 ASN B O 1
ATOM 7592 N N . PHE B 1 300 ? -23.594 25.562 18.25 1 83.31 300 PHE B N 1
ATOM 7593 C CA . PHE B 1 300 ? -22.172 25.281 18.359 1 83.31 300 PHE B CA 1
ATOM 7594 C C . PHE B 1 300 ? -21.359 26.562 18.438 1 83.31 300 PHE B C 1
ATOM 7596 O O . PHE B 1 300 ? -21.781 27.594 17.906 1 83.31 300 PHE B O 1
ATOM 7603 N N . VAL B 1 301 ? -20.375 26.562 19.266 1 88.62 301 VAL B N 1
ATOM 7604 C CA . VAL B 1 301 ? -19.469 27.703 19.328 1 88.62 301 VAL B CA 1
ATOM 7605 C C . VAL B 1 301 ? -18.047 27.25 19 1 88.62 301 VAL B C 1
ATOM 7607 O O . VAL B 1 301 ? -17.531 26.312 19.594 1 88.62 301 VAL B O 1
ATOM 7610 N N . LEU B 1 302 ? -17.531 27.797 17.953 1 92.38 302 LEU B N 1
ATOM 7611 C CA . LEU B 1 302 ? -16.172 27.5 17.547 1 92.38 302 LEU B CA 1
ATOM 7612 C C . LEU B 1 302 ? -15.234 28.656 17.859 1 92.38 302 LEU B C 1
ATOM 7614 O O . LEU B 1 302 ? -15.672 29.812 17.953 1 92.38 302 LEU B O 1
ATOM 7618 N N . PRO B 1 303 ? -14 28.312 18.094 1 92.94 303 PRO B N 1
ATOM 7619 C CA . PRO B 1 303 ? -13.031 29.375 18.359 1 92.94 303 PRO B CA 1
ATOM 7620 C C . PRO B 1 303 ? -12.703 30.203 17.109 1 92.94 303 PRO B C 1
ATOM 7622 O O . PRO B 1 303 ? -13.273 29.969 16.047 1 92.94 303 PRO B O 1
ATOM 7625 N N . HIS B 1 304 ? -11.805 31.203 17.359 1 92.06 304 HIS B N 1
ATOM 7626 C CA . HIS B 1 304 ? -11.352 32.062 16.25 1 92.06 304 HIS B CA 1
ATOM 7627 C C . HIS B 1 304 ? -10.664 31.219 15.172 1 92.06 304 HIS B C 1
ATOM 7629 O O . HIS B 1 304 ? -9.922 30.281 15.469 1 92.06 304 HIS B O 1
ATOM 7635 N N . HIS B 1 305 ? -10.93 31.578 13.945 1 93.38 305 HIS B N 1
ATOM 7636 C CA . HIS B 1 305 ? -10.398 30.844 12.805 1 93.38 305 HIS B CA 1
ATOM 7637 C C . HIS B 1 305 ? -9.172 31.547 12.227 1 93.38 305 HIS B C 1
ATOM 7639 O O . HIS B 1 305 ? -9.172 32.75 12.062 1 93.38 305 HIS B O 1
ATOM 7645 N N . VAL B 1 306 ? -8.133 30.828 12.008 1 93.38 306 VAL B N 1
ATOM 7646 C CA . VAL B 1 306 ? -6.977 31.312 11.281 1 93.38 306 VAL B CA 1
ATOM 7647 C C . VAL B 1 306 ? -6.707 30.422 10.07 1 93.38 306 VAL B C 1
ATOM 7649 O O . VAL B 1 306 ? -6.648 29.203 10.195 1 93.38 306 VAL B O 1
ATOM 7652 N N . ARG B 1 307 ? -6.566 31.047 8.953 1 92.94 307 ARG B N 1
ATOM 7653 C CA . ARG B 1 307 ? -6.266 30.297 7.738 1 92.94 307 ARG B CA 1
ATOM 7654 C C . ARG B 1 307 ? -4.785 29.922 7.672 1 92.94 307 ARG B C 1
ATOM 7656 O O . ARG B 1 307 ? -3.924 30.734 8.023 1 92.94 307 ARG B O 1
ATOM 7663 N N . CYS B 1 308 ? -4.512 28.75 7.234 1 94.38 308 CYS B N 1
ATOM 7664 C CA . CYS B 1 308 ? -3.143 28.25 7.152 1 94.38 308 CYS B CA 1
ATOM 7665 C C . CYS B 1 308 ? -2.332 29.047 6.137 1 94.38 308 CYS B C 1
ATOM 7667 O O . CYS B 1 308 ? -2.641 29.031 4.945 1 94.38 308 CYS B O 1
ATOM 7669 N N . ALA B 1 309 ? -1.283 29.703 6.594 1 94.12 309 ALA B N 1
ATOM 7670 C CA . ALA B 1 309 ? -0.434 30.516 5.727 1 94.12 309 ALA B CA 1
ATOM 7671 C C . ALA B 1 309 ? 0.317 29.641 4.723 1 94.12 309 ALA B C 1
ATOM 7673 O O . ALA B 1 309 ? 0.522 30.031 3.576 1 94.12 309 ALA B O 1
ATOM 7674 N N . SER B 1 310 ? 0.747 28.469 5.176 1 92 310 SER B N 1
ATOM 7675 C CA . SER B 1 310 ? 1.472 27.562 4.293 1 92 310 SER B CA 1
ATOM 7676 C C . SER B 1 310 ? 0.596 27.094 3.131 1 92 310 SER B C 1
ATOM 7678 O O . SER B 1 310 ? 1.068 26.984 1.997 1 92 310 SER B O 1
ATOM 7680 N N . HIS B 1 311 ? -0.588 26.797 3.385 1 90.94 311 HIS B N 1
ATOM 7681 C CA . HIS B 1 311 ? -1.519 26.422 2.324 1 90.94 311 HIS B CA 1
ATOM 7682 C C . HIS B 1 311 ? -1.71 27.578 1.337 1 90.94 311 HIS B C 1
ATOM 7684 O O . HIS B 1 311 ? -1.749 27.344 0.124 1 90.94 311 HIS B O 1
ATOM 7690 N N . THR B 1 312 ? -1.878 28.734 1.87 1 93.06 312 THR B N 1
ATOM 7691 C CA . THR B 1 312 ? -2.053 29.922 1.037 1 93.06 312 THR B CA 1
ATOM 7692 C C . THR B 1 312 ? -0.828 30.156 0.153 1 93.06 312 THR B C 1
ATOM 7694 O O . THR B 1 312 ? -0.96 30.469 -1.028 1 93.06 312 THR B O 1
ATOM 7697 N N . LEU B 1 313 ? 0.315 29.984 0.756 1 93.19 313 LEU B N 1
ATOM 7698 C CA . LEU B 1 313 ? 1.547 30.125 -0.012 1 93.19 313 LEU B CA 1
ATOM 7699 C C . LEU B 1 313 ? 1.647 29.047 -1.083 1 93.19 313 LEU B C 1
ATOM 7701 O O . LEU B 1 313 ? 2.166 29.281 -2.174 1 93.19 313 LEU B O 1
ATOM 7705 N N . SER B 1 314 ? 1.227 27.875 -0.762 1 90.88 314 SER B N 1
ATOM 7706 C CA . SER B 1 314 ? 1.228 26.797 -1.742 1 90.88 314 SER B CA 1
ATOM 7707 C C . SER B 1 314 ? 0.329 27.125 -2.93 1 90.88 314 SER B C 1
ATOM 7709 O O . SER B 1 314 ? 0.654 26.797 -4.07 1 90.88 314 SER B O 1
ATOM 7711 N N . LEU B 1 315 ? -0.789 27.75 -2.699 1 90.69 315 LEU B N 1
ATOM 7712 C CA . LEU B 1 315 ? -1.685 28.172 -3.77 1 90.69 315 LEU B CA 1
ATOM 7713 C C . LEU B 1 315 ? -1.009 29.219 -4.664 1 90.69 315 LEU B C 1
ATOM 7715 O O . LEU B 1 315 ? -1.239 29.234 -5.875 1 90.69 315 LEU B O 1
ATOM 7719 N N . LEU B 1 316 ? -0.259 30.047 -4.016 1 93.06 316 LEU B N 1
ATOM 7720 C CA . LEU B 1 316 ? 0.5 31.031 -4.777 1 93.06 316 LEU B CA 1
ATOM 7721 C C . LEU B 1 316 ? 1.457 30.359 -5.746 1 93.06 316 LEU B C 1
ATOM 7723 O O . LEU B 1 316 ? 1.539 30.734 -6.918 1 93.06 316 LEU B O 1
ATOM 7727 N N . ALA B 1 317 ? 2.102 29.312 -5.289 1 90.69 317 ALA B N 1
ATOM 7728 C CA . ALA B 1 317 ? 3.133 28.625 -6.066 1 90.69 317 ALA B CA 1
ATOM 7729 C C . ALA B 1 317 ? 2.512 27.719 -7.121 1 90.69 317 ALA B C 1
ATOM 7731 O O . ALA B 1 317 ? 3.186 27.312 -8.07 1 90.69 317 ALA B O 1
ATOM 7732 N N . THR B 1 318 ? 1.262 27.422 -7.004 1 89.12 318 THR B N 1
ATOM 7733 C CA . THR B 1 318 ? 0.654 26.453 -7.914 1 89.12 318 THR B CA 1
ATOM 7734 C C . THR B 1 318 ? -0.444 27.109 -8.742 1 89.12 318 THR B C 1
ATOM 7736 O O . THR B 1 318 ? -0.2 27.547 -9.875 1 89.12 318 THR B O 1
ATOM 7739 N N . THR B 1 319 ? -1.542 27.453 -8.094 1 88.25 319 THR B N 1
ATOM 7740 C CA . THR B 1 319 ? -2.721 27.969 -8.789 1 88.25 319 THR B CA 1
ATOM 7741 C C . THR B 1 319 ? -2.447 29.344 -9.383 1 88.25 319 THR B C 1
ATOM 7743 O O . THR B 1 319 ? -2.689 29.578 -10.57 1 88.25 319 THR B O 1
ATOM 7746 N N . ASP B 1 320 ? -1.989 30.25 -8.578 1 92.69 320 ASP B N 1
ATOM 7747 C CA . ASP B 1 320 ? -1.754 31.625 -9.047 1 92.69 320 ASP B CA 1
ATOM 7748 C C . ASP B 1 320 ? -0.626 31.656 -10.078 1 92.69 320 ASP B C 1
ATOM 7750 O O . ASP B 1 320 ? -0.712 32.375 -11.078 1 92.69 320 ASP B O 1
ATOM 7754 N N . PHE B 1 321 ? 0.364 30.922 -9.773 1 90.56 321 PHE B N 1
ATOM 7755 C CA . PHE B 1 321 ? 1.493 30.844 -10.695 1 90.56 321 PHE B CA 1
ATOM 7756 C C . PHE B 1 321 ? 1.031 30.422 -12.086 1 90.56 321 PHE B C 1
ATOM 7758 O O . PHE B 1 321 ? 1.378 31.062 -13.078 1 90.56 321 PHE B O 1
ATOM 7765 N N . ASN B 1 322 ? 0.228 29.453 -12.18 1 88.38 322 ASN B N 1
ATOM 7766 C CA . ASN B 1 322 ? -0.268 28.938 -13.453 1 88.38 322 ASN B CA 1
ATOM 7767 C C . ASN B 1 322 ? -1.238 29.922 -14.117 1 88.38 322 ASN B C 1
ATOM 7769 O O . ASN B 1 322 ? -1.25 30.047 -15.336 1 88.38 322 ASN B O 1
ATOM 7773 N N . ASN B 1 323 ? -1.998 30.547 -13.289 1 90.81 323 ASN B N 1
ATOM 7774 C CA . ASN B 1 323 ? -2.939 31.516 -13.82 1 90.81 323 ASN B CA 1
ATOM 7775 C C . ASN B 1 323 ? -2.217 32.719 -14.453 1 90.81 323 ASN B C 1
ATOM 7777 O O . ASN B 1 323 ? -2.672 33.25 -15.469 1 90.81 323 ASN B O 1
ATOM 7781 N N . ILE B 1 324 ? -1.18 33.156 -13.852 1 91.94 324 ILE B N 1
ATOM 7782 C CA . ILE B 1 324 ? -0.405 34.281 -14.367 1 91.94 324 ILE B CA 1
ATOM 7783 C C . ILE B 1 324 ? 0.251 33.875 -15.688 1 91.94 324 ILE B C 1
ATOM 7785 O O . ILE B 1 324 ? 0.265 34.688 -16.641 1 91.94 324 ILE B O 1
ATOM 7789 N N . LEU B 1 325 ? 0.832 32.688 -15.734 1 88.88 325 LEU B N 1
ATOM 7790 C CA . LEU B 1 325 ? 1.482 32.219 -16.953 1 88.88 325 LEU B CA 1
ATOM 7791 C C . LEU B 1 325 ? 0.469 32.031 -18.078 1 88.88 325 LEU B C 1
ATOM 7793 O O . LEU B 1 325 ? 0.761 32.344 -19.234 1 88.88 325 LEU B O 1
ATOM 7797 N N . GLY B 1 326 ? -0.664 31.625 -17.672 1 83.38 326 GLY B N 1
ATOM 7798 C CA . GLY B 1 326 ? -1.717 31.453 -18.656 1 83.38 326 GLY B CA 1
ATOM 7799 C C . GLY B 1 326 ? -1.441 30.328 -19.625 1 83.38 326 GLY B C 1
ATOM 7800 O O . GLY B 1 326 ? -0.368 29.719 -19.594 1 83.38 326 GLY B O 1
ATOM 7801 N N . PRO B 1 327 ? -2.338 30.078 -20.469 1 79.81 327 PRO B N 1
ATOM 7802 C CA . PRO B 1 327 ? -2.197 28.984 -21.438 1 79.81 327 PR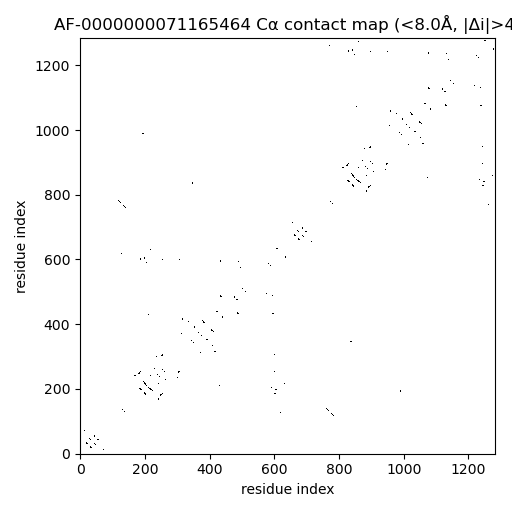O B CA 1
ATOM 7803 C C . PRO B 1 327 ? -1.228 29.312 -22.562 1 79.81 327 PRO B C 1
ATOM 7805 O O . PRO B 1 327 ? -0.756 28.422 -23.266 1 79.81 327 PRO B O 1
ATOM 7808 N N . ASN B 1 328 ? -0.88 30.516 -22.656 1 73.62 328 ASN B N 1
ATOM 7809 C CA . ASN B 1 328 ? -0.123 30.953 -23.828 1 73.62 328 ASN B CA 1
ATOM 7810 C C . ASN B 1 328 ? 1.381 30.859 -23.594 1 73.62 328 ASN B C 1
ATOM 7812 O O . ASN B 1 328 ? 2.176 31.219 -24.469 1 73.62 328 ASN B O 1
ATOM 7816 N N . SER B 1 329 ? 1.754 30.484 -22.453 1 83.31 329 SER B N 1
ATOM 7817 C CA . SER B 1 329 ? 3.191 30.344 -22.234 1 83.31 329 SER B CA 1
ATOM 7818 C C . SER B 1 329 ? 3.725 29.062 -22.859 1 83.31 329 SER B C 1
ATOM 7820 O O . SER B 1 329 ? 3.891 28.047 -22.172 1 83.31 329 SER B O 1
ATOM 7822 N N . LYS B 1 330 ? 4.074 29.031 -24.078 1 86.5 330 LYS B N 1
ATOM 7823 C CA . LYS B 1 330 ? 4.48 27.875 -24.859 1 86.5 330 LYS B CA 1
ATOM 7824 C C . LYS B 1 330 ? 5.723 27.219 -24.266 1 86.5 330 LYS B C 1
ATOM 7826 O O . LYS B 1 330 ? 5.797 25.984 -24.172 1 86.5 330 LYS B O 1
ATOM 7831 N N . ILE B 1 331 ? 6.621 28.078 -23.797 1 90.12 331 ILE B N 1
ATOM 7832 C CA . ILE B 1 331 ? 7.875 27.531 -23.297 1 90.12 331 ILE B CA 1
ATOM 7833 C C . ILE B 1 331 ? 7.625 26.766 -22 1 90.12 331 ILE B C 1
ATOM 7835 O O . ILE B 1 331 ? 8.227 25.703 -21.781 1 90.12 331 ILE B O 1
ATOM 7839 N N . HIS B 1 332 ? 6.812 27.328 -21.219 1 92.44 332 HIS B N 1
ATOM 7840 C CA . HIS B 1 332 ? 6.516 26.672 -19.953 1 92.44 332 HIS B CA 1
ATOM 7841 C C . HIS B 1 332 ? 5.906 25.297 -20.172 1 92.44 332 HIS B C 1
ATOM 7843 O O . HIS B 1 332 ? 6.363 24.312 -19.594 1 92.44 332 HIS B O 1
ATOM 7849 N N . TYR B 1 333 ? 4.941 25.266 -20.953 1 92.12 333 TYR B N 1
ATOM 7850 C CA . TYR B 1 333 ? 4.223 24.016 -21.172 1 92.12 333 TYR B CA 1
ATOM 7851 C C . TYR B 1 333 ? 5.09 23 -21.906 1 92.12 333 TYR B C 1
ATOM 7853 O O . TYR B 1 333 ? 4.992 21.797 -21.688 1 92.12 333 TYR B O 1
ATOM 7861 N N . SER B 1 334 ? 5.922 23.5 -22.781 1 93.5 334 SER B N 1
ATOM 7862 C CA . SER B 1 334 ? 6.859 22.609 -23.469 1 93.5 334 SER B CA 1
ATOM 7863 C C . SER B 1 334 ? 7.852 21.984 -22.484 1 93.5 334 SER B C 1
ATOM 7865 O O . SER B 1 334 ? 8.031 20.766 -22.453 1 93.5 334 SER B O 1
ATOM 7867 N N . VAL B 1 335 ? 8.391 22.859 -21.641 1 94.75 335 VAL B N 1
ATOM 7868 C CA . VAL B 1 335 ? 9.414 22.406 -20.703 1 94.75 335 VAL B CA 1
ATOM 7869 C C . VAL B 1 335 ? 8.781 21.484 -19.656 1 94.75 335 VAL B C 1
ATOM 7871 O O . VAL B 1 335 ? 9.32 20.422 -19.344 1 94.75 335 VAL B O 1
ATOM 7874 N N . MET B 1 336 ? 7.652 21.891 -19.109 1 93.88 336 MET B N 1
ATOM 7875 C CA . MET B 1 336 ? 6.98 21.109 -18.094 1 93.88 336 MET B CA 1
ATOM 7876 C C . MET B 1 336 ? 6.508 19.766 -18.656 1 93.88 336 MET B C 1
ATOM 7878 O O . MET B 1 336 ? 6.5 18.766 -17.953 1 93.88 336 MET B O 1
ATOM 7882 N N . GLY B 1 337 ? 6.082 19.844 -19.875 1 94.19 337 GLY B N 1
ATOM 7883 C CA . GLY B 1 337 ? 5.734 18.594 -20.547 1 94.19 337 GLY B CA 1
ATOM 7884 C C . GLY B 1 337 ? 6.887 17.609 -20.609 1 94.19 337 GLY B C 1
ATOM 7885 O O . GLY B 1 337 ? 6.711 16.422 -20.359 1 94.19 337 GLY B O 1
ATOM 7886 N N . LYS B 1 338 ? 8.055 18.125 -20.984 1 95.38 338 LYS B N 1
ATOM 7887 C CA . LYS B 1 338 ? 9.258 17.297 -21.047 1 95.38 338 LYS B CA 1
ATOM 7888 C C . LYS B 1 338 ? 9.617 16.75 -19.656 1 95.38 338 LYS B C 1
ATOM 7890 O O . LYS B 1 338 ? 9.953 15.57 -19.531 1 95.38 338 LYS B O 1
ATOM 7895 N N . CYS B 1 339 ? 9.492 17.625 -18.641 1 94.88 339 CYS B N 1
ATOM 7896 C CA . CYS B 1 339 ? 9.781 17.203 -17.281 1 94.88 339 CYS B CA 1
ATOM 7897 C C . CYS B 1 339 ? 8.82 16.109 -16.828 1 94.88 339 CYS B C 1
ATOM 7899 O O . CYS B 1 339 ? 9.234 15.109 -16.234 1 94.88 339 CYS B O 1
ATOM 7901 N N . THR B 1 340 ? 7.578 16.312 -17.094 1 94.12 340 THR B N 1
ATOM 7902 C CA . THR B 1 340 ? 6.547 15.344 -16.703 1 94.12 340 THR B CA 1
ATOM 7903 C C . THR B 1 340 ? 6.773 14.008 -17.406 1 94.12 340 THR B C 1
ATOM 7905 O O . THR B 1 340 ? 6.562 12.953 -16.797 1 94.12 340 THR B O 1
ATOM 7908 N N . ALA B 1 341 ? 7.164 14.062 -18.625 1 94.12 341 ALA B N 1
ATOM 7909 C CA . ALA B 1 341 ? 7.473 12.836 -19.359 1 94.12 341 ALA B CA 1
ATOM 7910 C C . ALA B 1 341 ? 8.594 12.055 -18.672 1 94.12 341 ALA B C 1
ATOM 7912 O O . ALA B 1 341 ? 8.531 10.828 -18.562 1 94.12 341 ALA B O 1
ATOM 7913 N N . LEU B 1 342 ? 9.547 12.758 -18.234 1 93.31 342 LEU B N 1
ATOM 7914 C CA . LEU B 1 342 ? 10.672 12.133 -17.547 1 93.31 342 LEU B CA 1
ATOM 7915 C C . LEU B 1 342 ? 10.227 11.539 -16.203 1 93.31 342 LEU B C 1
ATOM 7917 O O . LEU B 1 342 ? 10.594 10.406 -15.875 1 93.31 342 LEU B O 1
ATOM 7921 N N . TRP B 1 343 ? 9.5 12.336 -15.508 1 92.75 343 TRP B N 1
ATOM 7922 C CA . TRP B 1 343 ? 9.008 11.859 -14.219 1 92.75 343 TRP B CA 1
ATOM 7923 C C . TRP B 1 343 ? 8.133 10.625 -14.398 1 92.75 343 TRP B C 1
ATOM 7925 O O . TRP B 1 343 ? 8.234 9.664 -13.633 1 92.75 343 TRP B O 1
ATOM 7935 N N . ASN B 1 344 ? 7.328 10.664 -15.375 1 91.19 344 ASN B N 1
ATOM 7936 C CA . ASN B 1 344 ? 6.461 9.523 -15.648 1 91.19 344 ASN B CA 1
ATOM 7937 C C . ASN B 1 344 ? 7.273 8.297 -16.062 1 91.19 344 ASN B C 1
ATOM 7939 O O . ASN B 1 344 ? 6.938 7.172 -15.68 1 91.19 344 ASN B O 1
ATOM 7943 N N . ALA B 1 345 ? 8.234 8.508 -16.859 1 90.38 345 ALA B N 1
ATOM 7944 C CA . ALA B 1 345 ? 9.117 7.406 -17.266 1 90.38 345 ALA B CA 1
ATOM 7945 C C . ALA B 1 345 ? 9.766 6.754 -16.047 1 90.38 345 ALA B C 1
ATOM 7947 O O . ALA B 1 345 ? 10.016 5.543 -16.047 1 90.38 345 ALA B O 1
ATOM 7948 N N . SER B 1 346 ? 10.047 7.547 -15.094 1 89.12 346 SER B N 1
ATOM 7949 C CA . SER B 1 346 ? 10.703 7.039 -13.898 1 89.12 346 SER B CA 1
ATOM 7950 C C . SER B 1 346 ? 9.758 6.164 -13.078 1 89.12 346 SER B C 1
ATOM 7952 O O . SER B 1 346 ? 10.195 5.441 -12.18 1 89.12 346 SER B O 1
ATOM 7954 N N . ARG B 1 347 ? 8.516 6.191 -13.414 1 87 347 ARG B N 1
ATOM 7955 C CA . ARG B 1 347 ? 7.523 5.422 -12.672 1 87 347 ARG B CA 1
ATOM 7956 C C . ARG B 1 347 ? 7.137 4.152 -13.43 1 87 347 ARG B C 1
ATOM 7958 O O . ARG B 1 347 ? 6.176 3.477 -13.062 1 87 347 ARG B O 1
ATOM 7965 N N . ARG B 1 348 ? 7.805 3.832 -14.461 1 83.69 348 ARG B N 1
ATOM 7966 C CA . ARG B 1 348 ? 7.66 2.59 -15.211 1 83.69 348 ARG B CA 1
ATOM 7967 C C . ARG B 1 348 ? 8.867 1.682 -15.016 1 83.69 348 ARG B C 1
ATOM 7969 O O . ARG B 1 348 ? 10.008 2.129 -15.117 1 83.69 348 ARG B O 1
ATOM 7976 N N . PRO B 1 349 ? 8.656 0.473 -14.82 1 80.44 349 PRO B N 1
ATOM 7977 C CA . PRO B 1 349 ? 9.75 -0.416 -14.406 1 80.44 349 PRO B CA 1
ATOM 7978 C C . PRO B 1 349 ? 10.922 -0.413 -15.383 1 80.44 349 PRO B C 1
ATOM 7980 O O . PRO B 1 349 ? 12.07 -0.231 -14.977 1 80.44 349 PRO B O 1
ATOM 7983 N N . LYS B 1 350 ? 10.648 -0.631 -16.719 1 81.94 350 LYS B N 1
ATOM 7984 C CA . LYS B 1 350 ? 11.727 -0.704 -17.703 1 81.94 350 LYS B CA 1
ATOM 7985 C C . LYS B 1 350 ? 12.453 0.631 -17.812 1 81.94 350 LYS B C 1
ATOM 7987 O O . LYS B 1 350 ? 13.688 0.675 -17.797 1 81.94 350 LYS B O 1
ATOM 7992 N N . SER B 1 351 ? 11.641 1.654 -17.859 1 87.69 351 SER B N 1
ATOM 7993 C CA . SER B 1 351 ? 12.227 2.984 -17.984 1 87.69 351 SER B CA 1
ATOM 7994 C C . SER B 1 351 ? 12.961 3.385 -16.703 1 87.69 351 SER B C 1
ATOM 7996 O O . SER B 1 351 ? 13.992 4.055 -16.766 1 87.69 351 SER B O 1
ATOM 7998 N N . SER B 1 352 ? 12.406 3.033 -15.617 1 87 352 SER B N 1
ATOM 7999 C CA . SER B 1 352 ? 13.016 3.354 -14.328 1 87 352 SER B CA 1
ATOM 8000 C C . SER B 1 352 ? 14.406 2.732 -14.203 1 87 352 SER B C 1
ATOM 8002 O O . SER B 1 352 ? 15.312 3.34 -13.641 1 87 352 SER B O 1
ATOM 8004 N N . GLU B 1 353 ? 14.5 1.564 -14.727 1 85.12 353 GLU B N 1
ATOM 8005 C CA . GLU B 1 353 ? 15.797 0.893 -14.688 1 85.12 353 GLU B CA 1
ATOM 8006 C C . GLU B 1 353 ? 16.828 1.646 -15.523 1 85.12 353 GLU B C 1
ATOM 8008 O O . GLU B 1 353 ? 17.984 1.81 -15.102 1 85.12 353 GLU B O 1
ATOM 8013 N N . ILE B 1 354 ? 16.406 1.996 -16.641 1 88 354 ILE B N 1
ATOM 8014 C CA . ILE B 1 354 ? 17.281 2.756 -17.531 1 88 354 ILE B CA 1
ATOM 8015 C C . ILE B 1 354 ? 17.719 4.051 -16.844 1 88 354 ILE B C 1
ATOM 8017 O O . ILE B 1 354 ? 18.891 4.414 -16.875 1 88 354 ILE B O 1
ATOM 8021 N N . ILE B 1 355 ? 16.828 4.652 -16.203 1 91.19 355 ILE B N 1
ATOM 8022 C CA . ILE B 1 355 ? 17.109 5.902 -15.508 1 91.19 355 ILE B CA 1
ATOM 8023 C C . ILE B 1 355 ? 18.078 5.652 -14.367 1 91.19 355 ILE B C 1
ATOM 8025 O O . ILE B 1 355 ? 19.047 6.402 -14.195 1 91.19 355 ILE B O 1
ATOM 8029 N N . MET B 1 356 ? 17.828 4.652 -13.656 1 87 356 MET B N 1
ATOM 8030 C CA . MET B 1 356 ? 18.703 4.316 -12.539 1 87 356 MET B CA 1
ATOM 8031 C C . MET B 1 356 ? 20.125 4.016 -13.031 1 87 356 MET B C 1
ATOM 8033 O O . MET B 1 356 ? 21.109 4.398 -12.391 1 87 356 MET B O 1
ATOM 8037 N N . ASP B 1 357 ? 20.203 3.309 -14.062 1 85.94 357 ASP B N 1
ATOM 8038 C CA . ASP B 1 357 ? 21.5 2.932 -14.609 1 85.94 357 ASP B CA 1
ATOM 8039 C C . ASP B 1 357 ? 22.25 4.156 -15.109 1 85.94 357 ASP B C 1
ATOM 8041 O O . ASP B 1 357 ? 23.469 4.262 -14.922 1 85.94 357 ASP B O 1
ATOM 8045 N N . GLU B 1 358 ? 21.609 5.066 -15.734 1 90 358 GLU B N 1
ATOM 8046 C CA . GLU B 1 358 ? 22.234 6.234 -16.344 1 90 358 GLU B CA 1
ATOM 8047 C C . GLU B 1 358 ? 22.5 7.324 -15.312 1 90 358 GLU B C 1
ATOM 8049 O O . GLU B 1 358 ? 23.547 7.988 -15.359 1 90 358 GLU B O 1
ATOM 8054 N N . LEU B 1 359 ? 21.625 7.512 -14.383 1 91.56 359 LEU B N 1
ATOM 8055 C CA . LEU B 1 359 ? 21.719 8.625 -13.445 1 91.56 359 LEU B CA 1
ATOM 8056 C C . LEU B 1 359 ? 22.312 8.164 -12.117 1 91.56 359 LEU B C 1
ATOM 8058 O O . LEU B 1 359 ? 22.859 8.969 -11.359 1 91.56 359 LEU B O 1
ATOM 8062 N N . GLY B 1 360 ? 22.141 6.887 -11.805 1 84.69 360 GLY B N 1
ATOM 8063 C CA . GLY B 1 360 ? 22.578 6.379 -10.516 1 84.69 360 GLY B CA 1
ATOM 8064 C C . GLY B 1 360 ? 21.578 6.617 -9.406 1 84.69 360 GLY B C 1
ATOM 8065 O O . GLY B 1 360 ? 21.812 6.254 -8.25 1 84.69 360 GLY B O 1
ATOM 8066 N N . CYS B 1 361 ? 20.594 7.355 -9.703 1 86.38 361 CYS B N 1
ATOM 8067 C CA . CYS B 1 361 ? 19.531 7.617 -8.742 1 86.38 361 CYS B CA 1
ATOM 8068 C C . CYS B 1 361 ? 18.172 7.719 -9.43 1 86.38 361 CYS B C 1
ATOM 8070 O O . CYS B 1 361 ? 18.109 7.84 -10.656 1 86.38 361 CYS B O 1
ATOM 8072 N N . SER B 1 362 ? 17.156 7.562 -8.641 1 86.75 362 SER B N 1
ATOM 8073 C CA . SER B 1 362 ? 15.82 7.734 -9.18 1 86.75 362 SER B CA 1
ATOM 8074 C C . SER B 1 362 ? 15.43 9.211 -9.234 1 86.75 362 SER B C 1
ATOM 8076 O O . SER B 1 362 ? 15.992 10.031 -8.516 1 86.75 362 SER B O 1
ATOM 8078 N N . LEU B 1 363 ? 14.531 9.539 -10.039 1 90.88 363 LEU B N 1
ATOM 8079 C CA . LEU B 1 363 ? 14.023 10.906 -10.125 1 90.88 363 LEU B CA 1
ATOM 8080 C C . LEU B 1 363 ? 12.953 11.156 -9.062 1 90.88 363 LEU B C 1
ATOM 8082 O O . LEU B 1 363 ? 12.148 10.273 -8.766 1 90.88 363 LEU B O 1
ATOM 8086 N N . ILE B 1 364 ? 13.016 12.32 -8.516 1 88.56 364 ILE B N 1
ATOM 8087 C CA . ILE B 1 364 ? 12.023 12.711 -7.516 1 88.56 364 ILE B CA 1
ATOM 8088 C C . ILE B 1 364 ? 10.742 13.164 -8.211 1 88.56 364 ILE B C 1
ATOM 8090 O O . ILE B 1 364 ? 10.734 14.164 -8.93 1 88.56 364 ILE B O 1
ATOM 8094 N N . TYR B 1 365 ? 9.719 12.422 -8 1 89.81 365 TYR B N 1
ATOM 8095 C CA . TYR B 1 365 ? 8.414 12.75 -8.578 1 89.81 365 TYR B CA 1
ATOM 8096 C C . TYR B 1 365 ? 7.691 13.781 -7.73 1 89.81 365 TYR B C 1
ATOM 8098 O O . TYR B 1 365 ? 7.637 13.664 -6.504 1 89.81 365 TYR B O 1
ATOM 8106 N N . PRO B 1 366 ? 7.191 14.859 -8.328 1 88.38 366 PRO B N 1
ATOM 8107 C CA . PRO B 1 366 ? 6.434 15.844 -7.559 1 88.38 366 PRO B CA 1
ATOM 8108 C C . PRO B 1 366 ? 5.113 15.289 -7.027 1 88.38 366 PRO B C 1
ATOM 8110 O O . PRO B 1 366 ? 4.328 14.711 -7.789 1 88.38 366 PRO B O 1
ATOM 8113 N N . THR B 1 367 ? 4.855 15.438 -5.715 1 81.75 367 THR B N 1
ATOM 8114 C CA . THR B 1 367 ? 3.631 14.977 -5.074 1 81.75 367 THR B CA 1
ATOM 8115 C C . THR B 1 367 ? 2.701 16.141 -4.777 1 81.75 367 THR B C 1
ATOM 8117 O O . THR B 1 367 ? 3.107 17.125 -4.141 1 81.75 367 THR B O 1
ATOM 8120 N N . PRO B 1 368 ? 1.491 16.047 -5.145 1 70.62 368 PRO B N 1
ATOM 8121 C CA . PRO B 1 368 ? 0.562 17.172 -4.988 1 70.62 368 PRO B CA 1
ATOM 8122 C C . PRO B 1 368 ? 0.282 17.5 -3.523 1 70.62 368 PRO B C 1
ATOM 8124 O O . PRO B 1 368 ? -0.014 18.656 -3.195 1 70.62 368 PRO B O 1
ATOM 8127 N N . THR B 1 369 ? 0.426 16.609 -2.68 1 67.12 369 THR B N 1
ATOM 8128 C CA . THR B 1 369 ? 0.046 16.844 -1.291 1 67.12 369 THR B CA 1
ATOM 8129 C C . THR B 1 369 ? 1.191 17.5 -0.52 1 67.12 369 THR B C 1
ATOM 8131 O O . THR B 1 369 ? 1 17.969 0.6 1 67.12 369 THR B O 1
ATOM 8134 N N . ARG B 1 370 ? 2.322 17.562 -1.146 1 72.31 370 ARG B N 1
ATOM 8135 C CA . ARG B 1 370 ? 3.471 18.188 -0.505 1 72.31 370 ARG B CA 1
ATOM 8136 C C . ARG B 1 370 ? 3.754 19.562 -1.12 1 72.31 370 ARG B C 1
ATOM 8138 O O . ARG B 1 370 ? 4.051 19.656 -2.312 1 72.31 370 ARG B O 1
ATOM 8145 N N . TRP B 1 371 ? 3.818 20.562 -0.465 1 74.19 371 TRP B N 1
ATOM 8146 C CA . TRP B 1 371 ? 3.832 21.938 -0.939 1 74.19 371 TRP B CA 1
ATOM 8147 C C . TRP B 1 371 ? 5.145 22.25 -1.645 1 74.19 371 TRP B C 1
ATOM 8149 O O . TRP B 1 371 ? 5.156 22.953 -2.664 1 74.19 371 TRP B O 1
ATOM 8159 N N . ASN B 1 372 ? 6.281 21.719 -1.204 1 82.56 372 ASN B N 1
ATOM 8160 C CA . ASN B 1 372 ? 7.582 22.047 -1.789 1 82.56 372 ASN B CA 1
ATOM 8161 C C . ASN B 1 372 ? 8.047 20.953 -2.752 1 82.56 372 ASN B C 1
ATOM 8163 O O . ASN B 1 372 ? 9.211 20.938 -3.164 1 82.56 372 ASN B O 1
ATOM 8167 N N . SER B 1 373 ? 7.137 20.203 -3.197 1 86.56 373 SER B N 1
ATOM 8168 C CA . SER B 1 373 ? 7.555 19 -3.932 1 86.56 373 SER B CA 1
ATOM 8169 C C . SER B 1 373 ? 8 19.359 -5.348 1 86.56 373 SER B C 1
ATOM 8171 O O . SER B 1 373 ? 8.969 18.797 -5.855 1 86.56 373 SER B O 1
ATOM 8173 N N . LEU B 1 374 ? 7.289 20.328 -5.961 1 88.44 374 LEU B N 1
ATOM 8174 C CA . LEU B 1 374 ? 7.656 20.719 -7.316 1 88.44 374 LEU B CA 1
ATOM 8175 C C . LEU B 1 374 ? 9.039 21.359 -7.34 1 88.44 374 LEU B C 1
ATOM 8177 O O . LEU B 1 374 ? 9.852 21.062 -8.227 1 88.44 374 LEU B O 1
ATOM 8181 N N . PHE B 1 375 ? 9.297 22.297 -6.402 1 92.81 375 PHE B N 1
ATOM 8182 C CA . PHE B 1 375 ? 10.602 22.953 -6.277 1 92.81 375 PHE B CA 1
ATOM 8183 C C . PHE B 1 375 ? 11.703 21.906 -6.109 1 92.81 375 PHE B C 1
ATOM 8185 O O . PHE B 1 375 ? 12.734 21.984 -6.777 1 92.81 375 PHE B O 1
ATOM 8192 N N . ASP B 1 376 ? 11.453 20.938 -5.273 1 93.06 376 ASP B N 1
ATOM 8193 C CA . ASP B 1 376 ? 12.445 19.891 -5 1 93.06 376 ASP B CA 1
ATOM 8194 C C . ASP B 1 376 ? 12.719 19.047 -6.242 1 93.06 376 ASP B C 1
ATOM 8196 O O . ASP B 1 376 ? 13.867 18.734 -6.539 1 93.06 376 ASP B O 1
ATOM 8200 N N . SER B 1 377 ? 11.664 18.703 -6.914 1 94.25 377 SER B N 1
ATOM 8201 C CA . SER B 1 377 ? 11.789 17.859 -8.102 1 94.25 377 SER B CA 1
ATOM 8202 C C . SER B 1 377 ? 12.539 18.578 -9.219 1 94.25 377 SER B C 1
ATOM 8204 O O . SER B 1 377 ? 13.383 17.984 -9.891 1 94.25 377 SER B O 1
ATOM 8206 N N . LEU B 1 378 ? 12.266 19.844 -9.383 1 94.56 378 LEU B N 1
ATOM 8207 C CA . LEU B 1 378 ? 12.938 20.641 -10.414 1 94.56 378 LEU B CA 1
ATOM 8208 C C . LEU B 1 378 ? 14.398 20.859 -10.062 1 94.56 378 LEU B C 1
ATOM 8210 O O . LEU B 1 378 ? 15.273 20.781 -10.93 1 94.56 378 LEU B O 1
ATOM 8214 N N . ASN B 1 379 ? 14.578 21.203 -8.805 1 94 379 ASN B N 1
ATOM 8215 C CA . ASN B 1 379 ? 15.953 21.375 -8.352 1 94 379 ASN B CA 1
ATOM 8216 C C . ASN B 1 379 ? 16.766 20.094 -8.555 1 94 379 ASN B C 1
ATOM 8218 O O . ASN B 1 379 ? 17.953 20.156 -8.906 1 94 379 ASN B O 1
ATOM 8222 N N . HIS B 1 380 ? 16.125 19 -8.375 1 94.31 380 HIS B N 1
ATOM 8223 C CA . HIS B 1 380 ? 16.766 17.719 -8.578 1 94.31 380 HIS B CA 1
ATOM 8224 C C . HIS B 1 380 ? 17.125 17.5 -10.047 1 94.31 380 HIS B C 1
ATOM 8226 O O . HIS B 1 380 ? 18.219 17.031 -10.367 1 94.31 380 HIS B O 1
ATOM 8232 N N . LEU B 1 381 ? 16.312 17.891 -10.945 1 94.5 381 LEU B N 1
ATOM 8233 C CA . LEU B 1 381 ? 16.547 17.75 -12.383 1 94.5 381 LEU B CA 1
ATOM 8234 C C . LEU B 1 381 ? 17.734 18.594 -12.82 1 94.5 381 LEU B C 1
ATOM 8236 O O . LEU B 1 381 ? 18.531 18.172 -13.664 1 94.5 381 LEU B O 1
ATOM 8240 N N . ILE B 1 382 ? 17.875 19.75 -12.25 1 93.94 382 ILE B N 1
ATOM 8241 C CA . ILE B 1 382 ? 18.953 20.656 -12.609 1 93.94 382 ILE B CA 1
ATOM 8242 C C . ILE B 1 382 ? 20.297 20.078 -12.18 1 93.94 382 ILE B C 1
ATOM 8244 O O . ILE B 1 382 ? 21.297 20.234 -12.867 1 93.94 382 ILE B O 1
ATOM 8248 N N . THR B 1 383 ? 20.25 19.391 -11.047 1 92.81 383 THR B N 1
ATOM 8249 C CA . THR B 1 383 ? 21.484 18.781 -10.562 1 92.81 383 THR B CA 1
ATOM 8250 C C . THR B 1 383 ? 21.938 17.656 -11.5 1 92.81 383 THR B C 1
ATOM 8252 O O . THR B 1 383 ? 23.109 17.312 -11.555 1 92.81 383 THR B O 1
ATOM 8255 N N . LEU B 1 384 ? 21.016 17.125 -12.266 1 93.31 384 LEU B N 1
ATOM 8256 C CA . LEU B 1 384 ? 21.297 15.992 -13.148 1 93.31 384 LEU B CA 1
ATOM 8257 C C . LEU B 1 384 ? 21.422 16.453 -14.594 1 93.31 384 LEU B C 1
ATOM 8259 O O . LEU B 1 384 ? 21.391 15.633 -15.516 1 93.31 384 LEU B O 1
ATOM 8263 N N . ARG B 1 385 ? 21.656 17.75 -14.836 1 92.56 385 ARG B N 1
ATOM 8264 C CA . ARG B 1 385 ? 21.625 18.406 -16.141 1 92.56 385 ARG B CA 1
ATOM 8265 C C . ARG B 1 385 ? 22.562 17.703 -17.125 1 92.56 385 ARG B C 1
ATOM 8267 O O . ARG B 1 385 ? 22.203 17.469 -18.266 1 92.56 385 ARG B O 1
ATOM 8274 N N . CYS B 1 386 ? 23.656 17.266 -16.688 1 90.19 386 CYS B N 1
ATOM 8275 C CA . CYS B 1 386 ? 24.688 16.734 -17.562 1 90.19 386 CYS B CA 1
ATOM 8276 C C . CYS B 1 386 ? 24.328 15.336 -18.047 1 90.19 386 CYS B C 1
ATOM 8278 O O . CYS B 1 386 ? 24.766 14.93 -19.125 1 90.19 386 CYS B O 1
ATOM 8280 N N . LYS B 1 387 ? 23.5 14.656 -17.406 1 93.44 387 LYS B N 1
ATOM 8281 C CA . LYS B 1 387 ? 23.234 13.258 -17.719 1 93.44 387 LYS B CA 1
ATOM 8282 C C . LYS B 1 387 ? 21.828 13.086 -18.281 1 93.44 387 LYS B C 1
ATOM 8284 O O . LYS B 1 387 ? 21.5 12.023 -18.812 1 93.44 387 LYS B O 1
ATOM 8289 N N . LEU B 1 388 ? 21.016 14.117 -18.266 1 93.94 388 LEU B N 1
ATOM 8290 C CA . LEU B 1 388 ? 19.594 13.969 -18.562 1 93.94 388 LEU B CA 1
ATOM 8291 C C . LEU B 1 388 ? 19.391 13.664 -20.047 1 93.94 388 LEU B C 1
ATOM 8293 O O . LEU B 1 388 ? 18.516 12.875 -20.391 1 93.94 388 LEU B O 1
ATOM 8297 N N . ASN B 1 389 ? 20.125 14.336 -20.844 1 92.88 389 ASN B N 1
ATOM 8298 C CA . ASN B 1 389 ? 19.938 14.102 -22.266 1 92.88 389 ASN B CA 1
ATOM 8299 C C . ASN B 1 389 ? 20.375 12.695 -22.656 1 92.88 389 ASN B C 1
ATOM 8301 O O . ASN B 1 389 ? 19.812 12.109 -23.594 1 92.88 389 ASN B O 1
ATOM 8305 N N . ASN B 1 390 ? 21.312 12.18 -22 1 92.69 390 ASN B N 1
ATOM 8306 C CA . ASN B 1 390 ? 21.672 10.781 -22.219 1 92.69 390 ASN B CA 1
ATOM 8307 C C . ASN B 1 390 ? 20.516 9.844 -21.844 1 92.69 390 ASN B C 1
ATOM 8309 O O . ASN B 1 390 ? 20.281 8.844 -22.516 1 92.69 390 ASN B O 1
ATOM 8313 N N . VAL B 1 391 ? 19.859 10.211 -20.781 1 93.62 391 VAL B N 1
ATOM 8314 C CA . VAL B 1 391 ? 18.703 9.438 -20.344 1 93.62 391 VAL B CA 1
ATOM 8315 C C . VAL B 1 391 ? 17.594 9.516 -21.406 1 93.62 391 VAL B C 1
ATOM 8317 O O . VAL B 1 391 ? 16.969 8.5 -21.734 1 93.62 391 VAL B O 1
ATOM 8320 N N . VAL B 1 392 ? 17.406 10.727 -21.938 1 93.5 392 VAL B N 1
ATOM 8321 C CA . VAL B 1 392 ? 16.359 10.953 -22.938 1 93.5 392 VAL B CA 1
ATOM 8322 C C . VAL B 1 392 ? 16.656 10.109 -24.172 1 93.5 392 VAL B C 1
ATOM 8324 O O . VAL B 1 392 ? 15.742 9.516 -24.75 1 93.5 392 VAL B O 1
ATOM 8327 N N . LYS B 1 393 ? 17.844 10.016 -24.516 1 92.12 393 LYS B N 1
ATOM 8328 C CA . LYS B 1 393 ? 18.266 9.219 -25.672 1 92.12 393 LYS B CA 1
ATOM 8329 C C . LYS B 1 393 ? 18.047 7.73 -25.422 1 92.12 393 LYS B C 1
ATOM 8331 O O . LYS B 1 393 ? 17.516 7.02 -26.266 1 92.12 393 LYS B O 1
ATOM 8336 N N . CYS B 1 394 ? 18.438 7.348 -24.25 1 92.06 394 CYS B N 1
ATOM 8337 C CA . CYS B 1 394 ? 18.328 5.938 -23.906 1 92.06 394 CYS B CA 1
ATOM 8338 C C . CYS B 1 394 ? 16.875 5.504 -23.812 1 92.06 394 CYS B C 1
ATOM 8340 O O . CYS B 1 394 ? 16.547 4.359 -24.141 1 92.06 394 CYS B O 1
ATOM 8342 N N . LEU B 1 395 ? 16.031 6.398 -23.422 1 92.38 395 LEU B N 1
ATOM 8343 C CA . LEU B 1 395 ? 14.609 6.102 -23.297 1 92.38 395 LEU B CA 1
ATOM 8344 C C . LEU B 1 395 ? 13.898 6.277 -24.641 1 92.38 395 LEU B C 1
ATOM 8346 O O . LEU B 1 395 ? 12.719 5.941 -24.766 1 92.38 395 LEU B O 1
ATOM 8350 N N . ASN B 1 396 ? 14.547 6.727 -25.578 1 88.94 396 ASN B N 1
ATOM 8351 C CA . ASN B 1 396 ? 14 6.98 -26.906 1 88.94 396 ASN B CA 1
ATOM 8352 C C . ASN B 1 396 ? 12.805 7.934 -26.859 1 88.94 396 ASN B C 1
ATOM 8354 O O . ASN B 1 396 ? 11.766 7.664 -27.453 1 88.94 396 ASN B O 1
ATOM 8358 N N . LEU B 1 397 ? 12.984 8.922 -26.062 1 90.56 397 LEU B N 1
ATOM 8359 C CA . LEU B 1 397 ? 11.945 9.945 -26.016 1 90.56 397 LEU B CA 1
ATOM 8360 C C . LEU B 1 397 ? 12.078 10.914 -27.172 1 90.56 397 LEU B C 1
ATOM 8362 O O . LEU B 1 397 ? 13.18 11.125 -27.688 1 90.56 397 LEU B O 1
ATOM 8366 N N . ASN B 1 398 ? 10.953 11.469 -27.609 1 88.62 398 ASN B N 1
ATOM 8367 C CA . ASN B 1 398 ? 10.891 12.258 -28.844 1 88.62 398 ASN B CA 1
ATOM 8368 C C . ASN B 1 398 ? 11.258 13.719 -28.594 1 88.62 398 ASN B C 1
ATOM 8370 O O . ASN B 1 398 ? 10.711 14.609 -29.234 1 88.62 398 ASN B O 1
ATOM 8374 N N . PHE B 1 399 ? 12.023 13.977 -27.578 1 91 399 PHE B N 1
ATOM 8375 C CA . PHE B 1 399 ? 12.438 15.352 -27.328 1 91 399 PHE B CA 1
ATOM 8376 C C . PHE B 1 399 ? 13.852 15.398 -26.766 1 91 399 PHE B C 1
ATOM 8378 O O . PHE B 1 399 ? 14.414 14.359 -26.391 1 91 399 PHE B O 1
ATOM 8385 N N . VAL B 1 400 ? 14.516 16.453 -26.891 1 92.12 400 VAL B N 1
ATOM 8386 C CA . VAL B 1 400 ? 15.812 16.734 -26.281 1 92.12 400 VAL B CA 1
ATOM 8387 C C . VAL B 1 400 ? 15.719 18 -25.422 1 92.12 400 VAL B C 1
ATOM 8389 O O . VAL B 1 400 ? 15 18.938 -25.781 1 92.12 400 VAL B O 1
ATOM 8392 N N . LEU B 1 401 ? 16.281 17.906 -24.328 1 94.38 401 LEU B N 1
ATOM 8393 C CA . LEU B 1 401 ? 16.328 19.094 -23.484 1 94.38 401 LEU B CA 1
ATOM 8394 C C . LEU B 1 401 ? 17.391 20.078 -23.969 1 94.38 401 LEU B C 1
ATOM 8396 O O . LEU B 1 401 ? 18.594 19.797 -23.875 1 94.38 401 LEU B O 1
ATOM 8400 N N . LYS B 1 402 ? 16.922 21.125 -24.438 1 94.38 402 LYS B N 1
ATOM 8401 C CA . LYS B 1 402 ? 17.797 22.156 -24.969 1 94.38 402 LYS B CA 1
ATOM 8402 C C . LYS B 1 402 ? 18.312 23.062 -23.844 1 94.38 402 LYS B C 1
ATOM 8404 O O . LYS B 1 402 ? 17.859 22.969 -22.703 1 94.38 402 LYS B O 1
ATOM 8409 N N . GLU B 1 403 ? 19.281 23.812 -24.156 1 93.81 403 GLU B N 1
ATOM 8410 C CA . GLU B 1 403 ? 19.844 24.75 -23.188 1 93.81 403 GLU B CA 1
ATOM 8411 C C . GLU B 1 403 ? 18.797 25.766 -22.734 1 93.81 403 GLU B C 1
ATOM 8413 O O . GLU B 1 403 ? 18.797 26.188 -21.578 1 93.81 403 GLU B O 1
ATOM 8418 N N . SER B 1 404 ? 17.969 26.109 -23.625 1 93.81 404 SER B N 1
ATOM 8419 C CA . SER B 1 404 ? 16.891 27.031 -23.281 1 93.81 404 SER B CA 1
ATOM 8420 C C . SER B 1 404 ? 15.938 26.406 -22.25 1 93.81 404 SER B C 1
ATOM 8422 O O . SER B 1 404 ? 15.414 27.109 -21.391 1 93.81 404 SER B O 1
ATOM 8424 N N . ASP B 1 405 ? 15.797 25.109 -22.391 1 95.56 405 ASP B N 1
ATOM 8425 C CA . ASP B 1 405 ? 14.945 24.422 -21.438 1 95.56 405 ASP B CA 1
ATOM 8426 C C . ASP B 1 405 ? 15.547 24.469 -20.031 1 95.56 405 ASP B C 1
ATOM 8428 O O . ASP B 1 405 ? 14.844 24.734 -19.062 1 95.56 405 ASP B O 1
ATOM 8432 N N . TYR B 1 406 ? 16.797 24.234 -19.984 1 95.06 406 TYR B N 1
ATOM 8433 C CA . TYR B 1 406 ? 17.484 24.266 -18.703 1 95.06 406 TYR B CA 1
ATOM 8434 C C . TYR B 1 406 ? 17.484 25.656 -18.109 1 95.06 406 TYR B C 1
ATOM 8436 O O . TYR B 1 406 ? 17.312 25.828 -16.891 1 95.06 406 TYR B O 1
ATOM 8444 N N . GLU B 1 407 ? 17.688 26.578 -18.938 1 94.62 407 GLU B N 1
ATOM 8445 C CA . GLU B 1 407 ? 17.641 27.953 -18.469 1 94.62 407 GLU B CA 1
ATOM 8446 C C . GLU B 1 407 ? 16.281 28.297 -17.875 1 94.62 407 GLU B C 1
ATOM 8448 O O . GLU B 1 407 ? 16.203 28.969 -16.859 1 94.62 407 GLU B O 1
ATOM 8453 N N . TYR B 1 408 ? 15.344 27.812 -18.531 1 95.5 408 TYR B N 1
ATOM 8454 C CA . TYR B 1 408 ? 13.992 28.062 -18.031 1 95.5 408 TYR B CA 1
ATOM 8455 C C . TYR B 1 408 ? 13.781 27.391 -16.672 1 95.5 408 TYR B C 1
ATOM 8457 O O . TYR B 1 408 ? 13.203 27.984 -15.773 1 95.5 408 TYR B O 1
ATOM 8465 N N . ILE B 1 409 ? 14.195 26.141 -16.547 1 95.88 409 ILE B N 1
ATOM 8466 C CA . ILE B 1 409 ? 14.031 25.422 -15.289 1 95.88 409 ILE B CA 1
ATOM 8467 C C . ILE B 1 409 ? 14.805 26.141 -14.18 1 95.88 409 ILE B C 1
ATOM 8469 O O . ILE B 1 409 ? 14.32 26.234 -13.047 1 95.88 409 ILE B O 1
ATOM 8473 N N . GLU B 1 410 ? 15.945 26.562 -14.484 1 95.25 410 GLU B N 1
ATOM 8474 C CA . GLU B 1 410 ? 16.75 27.297 -13.508 1 95.25 410 GLU B CA 1
ATOM 8475 C C . GLU B 1 410 ? 16.047 28.562 -13.039 1 95.25 410 GLU B C 1
ATOM 8477 O O . GLU B 1 410 ? 16.062 28.891 -11.852 1 95.25 410 GLU B O 1
ATOM 8482 N N . GLU B 1 411 ? 15.484 29.297 -13.969 1 94.88 411 GLU B N 1
ATOM 8483 C CA . GLU B 1 411 ? 14.734 30.484 -13.609 1 94.88 411 GLU B CA 1
ATOM 8484 C C . GLU B 1 411 ? 13.516 30.141 -12.758 1 94.88 411 GLU B C 1
ATOM 8486 O O . GLU B 1 411 ? 13.188 30.859 -11.812 1 94.88 411 GLU B O 1
ATOM 8491 N N . LEU B 1 412 ? 12.906 29.078 -13.188 1 94.25 412 LEU B N 1
ATOM 8492 C CA . LEU B 1 412 ? 11.75 28.641 -12.422 1 94.25 412 LEU B CA 1
ATOM 8493 C C . LEU B 1 412 ? 12.133 28.297 -10.992 1 94.25 412 LEU B C 1
ATOM 8495 O O . LEU B 1 412 ? 11.422 28.656 -10.047 1 94.25 412 LEU B O 1
ATOM 8499 N N . VAL B 1 413 ? 13.188 27.609 -10.812 1 94.5 413 VAL B N 1
ATOM 8500 C CA . VAL B 1 413 ? 13.688 27.25 -9.484 1 94.5 413 VAL B CA 1
ATOM 8501 C C . VAL B 1 413 ? 14.039 28.516 -8.703 1 94.5 413 VAL B C 1
ATOM 8503 O O . VAL B 1 413 ? 13.781 28.594 -7.504 1 94.5 413 VAL B O 1
ATOM 8506 N N . LYS B 1 414 ? 14.578 29.469 -9.359 1 94.19 414 LYS B N 1
ATOM 8507 C CA . LYS B 1 414 ? 14.938 30.734 -8.727 1 94.19 414 LYS B CA 1
ATOM 8508 C C . LYS B 1 414 ? 13.695 31.453 -8.211 1 94.19 414 LYS B C 1
ATOM 8510 O O . LYS B 1 414 ? 13.719 32.062 -7.133 1 94.19 414 LYS B O 1
ATOM 8515 N N . VAL B 1 415 ? 12.672 31.391 -8.984 1 93.81 415 VAL B N 1
ATOM 8516 C CA . VAL B 1 415 ? 11.445 32.094 -8.633 1 93.81 415 VAL B CA 1
ATOM 8517 C C . VAL B 1 415 ? 10.734 31.359 -7.504 1 93.81 415 VAL B C 1
ATOM 8519 O O . VAL B 1 415 ? 10.164 31.969 -6.605 1 93.81 415 VAL B O 1
ATOM 8522 N N . LEU B 1 416 ? 10.82 30.016 -7.523 1 94 416 LEU B N 1
ATOM 8523 C CA . LEU B 1 416 ? 10.102 29.203 -6.539 1 94 416 LEU B CA 1
ATOM 8524 C C . LEU B 1 416 ? 10.898 29.109 -5.238 1 94 416 LEU B C 1
ATOM 8526 O O . LEU B 1 416 ? 10.336 28.781 -4.191 1 94 416 LEU B O 1
ATOM 8530 N N . LYS B 1 417 ? 12.109 29.391 -5.223 1 94.25 417 LYS B N 1
ATOM 8531 C CA . LYS B 1 417 ? 13.008 29.188 -4.086 1 94.25 417 LYS B CA 1
ATOM 8532 C C . LYS B 1 417 ? 12.57 30.031 -2.889 1 94.25 417 LYS B C 1
ATOM 8534 O O . LYS B 1 417 ? 12.438 29.516 -1.778 1 94.25 417 LYS B O 1
ATOM 8539 N N . PRO B 1 418 ? 12.32 31.344 -3.102 1 94.88 418 PRO B N 1
ATOM 8540 C CA . PRO B 1 418 ? 11.883 32.125 -1.946 1 94.88 418 PRO B CA 1
ATOM 8541 C C . PRO B 1 418 ? 10.594 31.609 -1.326 1 94.88 418 PRO B C 1
ATOM 8543 O O . PRO B 1 418 ? 10.43 31.656 -0.104 1 94.88 418 PRO B O 1
ATOM 8546 N N . ILE B 1 419 ? 9.688 31.172 -2.139 1 94.94 419 ILE B N 1
ATOM 8547 C CA . ILE B 1 419 ? 8.414 30.641 -1.643 1 94.94 419 ILE B CA 1
ATOM 8548 C C . ILE B 1 419 ? 8.664 29.359 -0.87 1 94.94 419 ILE B C 1
ATOM 8550 O O . ILE B 1 419 ? 8.117 29.156 0.216 1 94.94 419 ILE B O 1
ATOM 8554 N N . ALA B 1 420 ? 9.516 28.469 -1.413 1 93.75 420 ALA B N 1
ATOM 8555 C CA . ALA B 1 420 ? 9.844 27.203 -0.765 1 93.75 420 ALA B CA 1
ATOM 8556 C C . ALA B 1 420 ? 10.523 27.438 0.582 1 93.75 420 ALA B C 1
ATOM 8558 O O . ALA B 1 420 ? 10.234 26.75 1.56 1 93.75 420 ALA B O 1
ATOM 8559 N N . GLN B 1 421 ? 11.375 28.391 0.632 1 92.38 421 GLN B N 1
ATOM 8560 C CA . GLN B 1 421 ? 12.078 28.703 1.871 1 92.38 421 GLN B CA 1
ATOM 8561 C C . GLN B 1 421 ? 11.117 29.266 2.92 1 92.38 421 GLN B C 1
ATOM 8563 O O . GLN B 1 421 ? 11.234 28.938 4.105 1 92.38 421 GLN B O 1
ATOM 8568 N N . ALA B 1 422 ? 10.266 30.141 2.49 1 94 422 ALA B N 1
ATOM 8569 C CA . ALA B 1 422 ? 9.258 30.672 3.402 1 94 422 ALA B CA 1
ATOM 8570 C C . ALA B 1 422 ? 8.391 29.547 3.973 1 94 422 ALA B C 1
ATOM 8572 O O . ALA B 1 422 ? 8.086 29.531 5.168 1 94 422 ALA B O 1
ATOM 8573 N N . LEU B 1 423 ? 8.031 28.609 3.127 1 91.81 423 LEU B N 1
ATOM 8574 C CA . LEU B 1 423 ? 7.223 27.469 3.547 1 91.81 423 LEU B CA 1
ATOM 8575 C C . LEU B 1 423 ? 7.965 26.625 4.574 1 91.81 423 LEU B C 1
ATOM 8577 O O . LEU B 1 423 ? 7.379 26.188 5.57 1 91.81 423 LEU B O 1
ATOM 8581 N N . ASP B 1 424 ? 9.195 26.422 4.363 1 87.94 424 ASP B N 1
ATOM 8582 C CA . ASP B 1 424 ? 10.008 25.641 5.297 1 87.94 424 ASP B CA 1
ATOM 8583 C C . ASP B 1 424 ? 10.086 26.328 6.66 1 87.94 424 ASP B C 1
ATOM 8585 O O . ASP B 1 424 ? 10.008 25.672 7.695 1 87.94 424 ASP B O 1
ATOM 8589 N N . TYR B 1 425 ? 10.18 27.609 6.586 1 88.94 425 TYR B N 1
ATOM 8590 C CA . TYR B 1 425 ? 10.289 28.391 7.812 1 88.94 425 TYR B CA 1
ATOM 8591 C C . TYR B 1 425 ? 8.984 28.344 8.602 1 88.94 425 TYR B C 1
ATOM 8593 O O . TYR B 1 425 ? 9 28.219 9.828 1 88.94 425 TYR B O 1
ATOM 8601 N N . LEU B 1 426 ? 7.898 28.406 7.961 1 90.94 426 LEU B N 1
ATOM 8602 C CA . LEU B 1 426 ? 6.598 28.516 8.609 1 90.94 426 LEU B CA 1
ATOM 8603 C C . LEU B 1 426 ? 6.102 27.141 9.055 1 90.94 426 LEU B C 1
ATOM 8605 O O . LEU B 1 426 ? 5.188 27.047 9.875 1 90.94 426 LEU B O 1
ATOM 8609 N N . GLN B 1 427 ? 6.664 26.109 8.555 1 86.75 427 GLN B N 1
ATOM 8610 C CA . GLN B 1 427 ? 6.195 24.766 8.883 1 86.75 427 GLN B CA 1
ATOM 8611 C C . GLN B 1 427 ? 7.07 24.109 9.953 1 86.75 427 GLN B C 1
ATOM 8613 O O . GLN B 1 427 ? 6.859 22.953 10.32 1 86.75 427 GLN B O 1
ATOM 8618 N N . ALA B 1 428 ? 7.914 24.859 10.453 1 79.88 428 ALA B N 1
ATOM 8619 C CA . ALA B 1 428 ? 8.797 24.297 11.477 1 79.88 428 ALA B CA 1
ATOM 8620 C C . ALA B 1 428 ? 8.008 23.922 12.727 1 79.88 428 ALA B C 1
ATOM 8622 O O . ALA B 1 428 ? 7.023 24.578 13.078 1 79.88 428 ALA B O 1
ATOM 8623 N N . GLU B 1 429 ? 8.164 22.875 13.398 1 71.12 429 GLU B N 1
ATOM 8624 C CA . GLU B 1 429 ? 7.371 22.344 14.508 1 71.12 429 GLU B CA 1
ATOM 8625 C C . GLU B 1 429 ? 7.793 22.969 15.836 1 71.12 429 GLU B C 1
ATOM 8627 O O . GLU B 1 429 ? 6.965 23.547 16.547 1 71.12 429 GLU B O 1
ATOM 8632 N N . LYS B 1 430 ? 8.984 23 16.266 1 72 430 LYS B N 1
ATOM 8633 C CA . LYS B 1 430 ? 9.359 23.391 17.609 1 72 430 LYS B CA 1
ATOM 8634 C C . LYS B 1 430 ? 9.562 24.891 17.719 1 72 430 LYS B C 1
ATOM 8636 O O . LYS B 1 430 ? 9.227 25.5 18.75 1 72 430 LYS B O 1
ATOM 8641 N N . ASN B 1 431 ? 9.961 25.531 16.672 1 76.25 431 ASN B N 1
ATOM 8642 C CA . ASN B 1 431 ? 10.305 26.938 16.781 1 76.25 431 ASN B CA 1
ATOM 8643 C C . ASN B 1 431 ? 9.43 27.812 15.883 1 76.25 431 ASN B C 1
ATOM 8645 O O . ASN B 1 431 ? 9.898 28.812 15.344 1 76.25 431 ASN B O 1
ATOM 8649 N N . CYS B 1 432 ? 8.195 27.391 15.828 1 84.75 432 CYS B N 1
ATOM 8650 C CA . CYS B 1 432 ? 7.336 28.203 14.977 1 84.75 432 CYS B CA 1
ATOM 8651 C C . CYS B 1 432 ? 6.348 29 15.805 1 84.75 432 CYS B C 1
ATOM 8653 O O . CYS B 1 432 ? 5.477 28.438 16.469 1 84.75 432 CYS B O 1
ATOM 8655 N N . PHE B 1 433 ? 6.539 30.312 15.852 1 93.44 433 PHE B N 1
ATOM 8656 C CA . PHE B 1 433 ? 5.672 31.234 16.578 1 93.44 433 PHE B CA 1
ATOM 8657 C C . PHE B 1 433 ? 4.859 32.094 15.602 1 93.44 433 PHE B C 1
ATOM 8659 O O . PHE B 1 433 ? 5.305 32.344 14.484 1 93.44 433 PHE B O 1
ATOM 8666 N N . TYR B 1 434 ? 3.754 32.469 16.016 1 95.88 434 TYR B N 1
ATOM 8667 C CA . TYR B 1 434 ? 2.855 33.25 15.156 1 95.88 434 TYR B CA 1
ATOM 8668 C C . TYR B 1 434 ? 3.504 34.562 14.727 1 95.88 434 TYR B C 1
ATOM 8670 O O . TYR B 1 434 ? 3.256 35.031 13.625 1 95.88 434 TYR B O 1
ATOM 8678 N N . GLY B 1 435 ? 4.344 35.125 15.539 1 95.31 435 GLY B N 1
ATOM 8679 C CA . GLY B 1 435 ? 5.004 36.406 15.281 1 95.31 435 GLY B CA 1
ATOM 8680 C C . GLY B 1 435 ? 5.984 36.344 14.117 1 95.31 435 GLY B C 1
ATOM 8681 O O . GLY B 1 435 ? 6.426 37.375 13.617 1 95.31 435 GLY B O 1
ATOM 8682 N N . GLN B 1 436 ? 6.246 35.156 13.641 1 93.81 436 GLN B N 1
ATOM 8683 C CA . GLN B 1 436 ? 7.18 35 12.531 1 93.81 436 GLN B CA 1
ATOM 8684 C C . GLN B 1 436 ? 6.477 35.188 11.195 1 93.81 436 GLN B C 1
ATOM 8686 O O . GLN B 1 436 ? 7.133 35.344 10.156 1 93.81 436 GLN B O 1
ATOM 8691 N N . LEU B 1 437 ? 5.191 35.25 11.18 1 95.62 437 LEU B N 1
ATOM 8692 C CA . LEU B 1 437 ? 4.414 35.25 9.945 1 95.62 437 LEU B CA 1
ATOM 8693 C C . LEU B 1 437 ? 4.66 36.531 9.156 1 95.62 437 LEU B C 1
ATOM 8695 O O . LEU B 1 437 ? 5.098 36.469 8 1 95.62 437 LEU B O 1
ATOM 8699 N N . ILE B 1 438 ? 4.484 37.688 9.742 1 95.31 438 ILE B N 1
ATOM 8700 C CA . ILE B 1 438 ? 4.547 38.969 9.031 1 95.31 438 ILE B CA 1
ATOM 8701 C C . ILE B 1 438 ? 5.973 39.219 8.531 1 95.31 438 ILE B C 1
ATOM 8703 O O . ILE B 1 438 ? 6.184 39.469 7.348 1 95.31 438 ILE B O 1
ATOM 8707 N N . PRO B 1 439 ? 6.973 39.031 9.422 1 93.62 439 PRO B N 1
ATOM 8708 C CA . PRO B 1 439 ? 8.336 39.219 8.922 1 93.62 439 PRO B CA 1
ATOM 8709 C C . PRO B 1 439 ? 8.68 38.281 7.773 1 93.62 439 PRO B C 1
ATOM 8711 O O . PRO B 1 439 ? 9.406 38.656 6.852 1 93.62 439 PRO B O 1
ATOM 8714 N N . THR B 1 440 ? 8.195 37.062 7.855 1 94.44 440 THR B N 1
ATOM 8715 C CA . THR B 1 440 ? 8.461 36.094 6.793 1 94.44 440 THR B CA 1
ATOM 8716 C C . THR B 1 440 ? 7.805 36.531 5.488 1 94.44 440 THR B C 1
ATOM 8718 O O . THR B 1 440 ? 8.406 36.438 4.418 1 94.44 440 THR B O 1
ATOM 8721 N N . LEU B 1 441 ? 6.594 37.062 5.566 1 95.88 441 LEU B N 1
ATOM 8722 C CA . LEU B 1 441 ? 5.883 37.531 4.379 1 95.88 441 LEU B CA 1
ATOM 8723 C C . LEU B 1 441 ? 6.582 38.719 3.764 1 95.88 441 LEU B C 1
ATOM 8725 O O . LEU B 1 441 ? 6.73 38.812 2.543 1 95.88 441 LEU B O 1
ATOM 8729 N N . ILE B 1 442 ? 6.992 39.625 4.578 1 93.88 442 ILE B N 1
ATOM 8730 C CA . ILE B 1 442 ? 7.695 40.812 4.102 1 93.88 442 ILE B CA 1
ATOM 8731 C C . ILE B 1 442 ? 9.008 40.406 3.436 1 93.88 442 ILE B C 1
ATOM 8733 O O . ILE B 1 442 ? 9.336 40.906 2.352 1 93.88 442 ILE B O 1
ATOM 8737 N N . SER B 1 443 ? 9.703 39.531 4.125 1 93.56 443 SER B N 1
ATOM 8738 C CA . SER B 1 443 ? 10.961 39.031 3.564 1 93.56 443 SER B CA 1
ATOM 8739 C C . SER B 1 443 ? 10.734 38.344 2.225 1 93.56 443 SER B C 1
ATOM 8741 O O . SER B 1 443 ? 11.539 38.5 1.301 1 93.56 443 SER B O 1
ATOM 8743 N N . LEU B 1 444 ? 9.68 37.594 2.158 1 95.56 444 LEU B N 1
ATOM 8744 C CA . LEU B 1 444 ? 9.344 36.906 0.923 1 95.56 444 LEU B CA 1
ATOM 8745 C C . LEU B 1 444 ? 9.078 37.875 -0.205 1 95.56 444 LEU B C 1
ATOM 8747 O O . LEU B 1 444 ? 9.586 37.719 -1.315 1 95.56 444 LEU B O 1
ATOM 8751 N N . LYS B 1 445 ? 8.289 38.875 0.072 1 94.38 445 LYS B N 1
ATOM 8752 C CA . LYS B 1 445 ? 7.973 39.875 -0.932 1 94.38 445 LYS B CA 1
ATOM 8753 C C . LYS B 1 445 ? 9.234 40.594 -1.403 1 94.38 445 LYS B C 1
ATOM 8755 O O . LYS B 1 445 ? 9.414 40.844 -2.602 1 94.38 445 LYS B O 1
ATOM 8760 N N . LEU B 1 446 ? 10.133 40.906 -0.498 1 92.56 446 LEU B N 1
ATOM 8761 C CA . LEU B 1 446 ? 11.375 41.594 -0.83 1 92.56 446 LEU B CA 1
ATOM 8762 C C . LEU B 1 446 ? 12.258 40.719 -1.705 1 92.56 446 LEU B C 1
ATOM 8764 O O . LEU B 1 446 ? 12.859 41.188 -2.67 1 92.56 446 LEU B O 1
ATOM 8768 N N . ARG B 1 447 ? 12.312 39.531 -1.312 1 93.31 447 ARG B N 1
ATOM 8769 C CA . ARG B 1 447 ? 13.148 38.594 -2.08 1 93.31 447 ARG B CA 1
ATOM 8770 C C . ARG B 1 447 ? 12.602 38.406 -3.494 1 93.31 447 ARG B C 1
ATOM 8772 O O . ARG B 1 447 ? 13.375 38.281 -4.449 1 93.31 447 ARG B O 1
ATOM 8779 N N . LEU B 1 448 ? 11.305 38.375 -3.619 1 94.25 448 LEU B N 1
ATOM 8780 C CA . LEU B 1 448 ? 10.695 38.281 -4.941 1 94.25 448 LEU B CA 1
ATOM 8781 C C . LEU B 1 448 ? 10.945 39.531 -5.75 1 94.25 448 LEU B C 1
ATOM 8783 O O . LEU B 1 448 ? 11.234 39.469 -6.949 1 94.25 448 LEU B O 1
ATOM 8787 N N . GLU B 1 449 ? 10.906 40.656 -5.117 1 92.25 449 GLU B N 1
ATOM 8788 C CA . GLU B 1 449 ? 11.164 41.938 -5.789 1 92.25 449 GLU B CA 1
ATOM 8789 C C . GLU B 1 449 ? 12.625 42.062 -6.215 1 92.25 449 GLU B C 1
ATOM 8791 O O . GLU B 1 449 ? 12.93 42.625 -7.25 1 92.25 449 GLU B O 1
ATOM 8796 N N . GLU B 1 450 ? 13.414 41.5 -5.363 1 92.5 450 GLU B N 1
ATOM 8797 C CA . GLU B 1 450 ? 14.836 41.531 -5.691 1 92.5 450 GLU B CA 1
ATOM 8798 C C . GLU B 1 450 ? 15.125 40.719 -6.961 1 92.5 450 GLU B C 1
ATOM 8800 O O . GLU B 1 450 ? 16.094 41 -7.664 1 92.5 450 GLU B O 1
ATOM 8805 N N . LEU B 1 451 ? 14.312 39.781 -7.227 1 92.69 451 LEU B N 1
ATOM 8806 C CA . LEU B 1 451 ? 14.484 38.969 -8.43 1 92.69 451 LEU B CA 1
ATOM 8807 C C . LEU B 1 451 ? 14.25 39.812 -9.68 1 92.69 451 LEU B C 1
ATOM 8809 O O . LEU B 1 451 ? 14.742 39.5 -10.758 1 92.69 451 LEU B O 1
ATOM 8813 N N . LYS B 1 452 ? 13.516 40.906 -9.562 1 88.31 452 LYS B N 1
ATOM 8814 C CA . LYS B 1 452 ? 13.297 41.812 -10.68 1 88.31 452 LYS B CA 1
ATOM 8815 C C . LYS B 1 452 ? 14.617 42.438 -11.148 1 88.31 452 LYS B C 1
ATOM 8817 O O . LYS B 1 452 ? 14.766 42.781 -12.328 1 88.31 452 LYS B O 1
ATOM 8822 N N . ASN B 1 453 ? 15.406 42.5 -10.18 1 88.62 453 ASN B N 1
ATOM 8823 C CA . ASN B 1 453 ? 16.688 43.094 -10.5 1 88.62 453 ASN B CA 1
ATOM 8824 C C . ASN B 1 453 ? 17.641 42.094 -11.148 1 88.62 453 ASN B C 1
ATOM 8826 O O . ASN B 1 453 ? 18.672 42.469 -11.695 1 88.62 453 ASN B O 1
ATOM 8830 N N . GLN B 1 454 ? 17.109 40.906 -10.977 1 84.81 454 GLN B N 1
ATOM 8831 C CA . GLN B 1 454 ? 17.922 39.906 -11.617 1 84.81 454 GLN B CA 1
ATOM 8832 C C . GLN B 1 454 ? 17.516 39.719 -13.078 1 84.81 454 GLN B C 1
ATOM 8834 O O . GLN B 1 454 ? 16.375 39.938 -13.445 1 84.81 454 GLN B O 1
ATOM 8839 N N . LYS B 1 455 ? 18.266 39.906 -13.977 1 84 455 LYS B N 1
ATOM 8840 C CA . LYS B 1 455 ? 18 39.812 -15.406 1 84 455 LYS B CA 1
ATOM 8841 C C . LYS B 1 455 ? 17.5 38.406 -15.773 1 84 455 LYS B C 1
ATOM 8843 O O . LYS B 1 455 ? 18.266 37.594 -16.297 1 84 455 LYS B O 1
ATOM 8848 N N . LEU B 1 456 ? 16.109 38.188 -15.484 1 90.12 456 LEU B N 1
ATOM 8849 C CA . LEU B 1 456 ? 15.5 36.938 -15.898 1 90.12 456 LEU B CA 1
ATOM 8850 C C . LEU B 1 456 ? 15.031 37 -17.344 1 90.12 456 LEU B C 1
ATOM 8852 O O . LEU B 1 456 ? 14.484 38.031 -17.781 1 90.12 456 LEU B O 1
ATOM 8856 N N . ARG B 1 457 ? 15.305 36.031 -18.047 1 90.56 457 ARG B N 1
ATOM 8857 C CA . ARG B 1 457 ? 15.031 36.031 -19.484 1 90.56 457 ARG B CA 1
ATOM 8858 C C . ARG B 1 457 ? 13.594 35.594 -19.781 1 90.56 457 ARG B C 1
ATOM 8860 O O . ARG B 1 457 ? 12.922 36.188 -20.625 1 90.56 457 ARG B O 1
ATOM 8867 N N . TYR B 1 458 ? 13.031 34.656 -19.062 1 90.75 458 TYR B N 1
ATOM 8868 C CA . TYR B 1 458 ? 11.758 34.031 -19.422 1 90.75 458 TYR B CA 1
ATOM 8869 C C . TYR B 1 458 ? 10.656 34.469 -18.453 1 90.75 458 TYR B C 1
ATOM 8871 O O . TYR B 1 458 ? 9.508 34.656 -18.875 1 90.75 458 TYR B O 1
ATOM 8879 N N . LEU B 1 459 ? 11.008 34.625 -17.188 1 92.5 459 LEU B N 1
ATOM 8880 C CA . LEU B 1 459 ? 9.961 34.75 -16.172 1 92.5 459 LEU B CA 1
ATOM 8881 C C . LEU B 1 459 ? 9.984 36.156 -15.539 1 92.5 459 LEU B C 1
ATOM 8883 O O . LEU B 1 459 ? 9.398 36.344 -14.477 1 92.5 459 LEU B O 1
ATOM 8887 N N . PHE B 1 460 ? 10.586 37.062 -16.219 1 91 460 PHE B N 1
ATOM 8888 C CA . PHE B 1 460 ? 10.688 38.406 -15.695 1 91 460 PHE B CA 1
ATOM 8889 C C . PHE B 1 460 ? 9.305 39.031 -15.508 1 91 460 PHE B C 1
ATOM 8891 O O . PHE B 1 460 ? 9.023 39.656 -14.484 1 91 460 PHE B O 1
ATOM 8898 N N . ASN B 1 461 ? 8.422 38.812 -16.438 1 89.12 461 ASN B N 1
ATOM 8899 C CA . ASN B 1 461 ? 7.102 39.438 -16.422 1 89.12 461 ASN B CA 1
ATOM 8900 C C . ASN B 1 461 ? 6.176 38.781 -15.406 1 89.12 461 ASN B C 1
ATOM 8902 O O . ASN B 1 461 ? 5.125 39.312 -15.07 1 89.12 461 ASN B O 1
ATOM 8906 N N . LEU B 1 462 ? 6.59 37.688 -14.891 1 92.81 462 LEU B N 1
ATOM 8907 C CA . LEU B 1 462 ? 5.758 36.969 -13.945 1 92.81 462 LEU B CA 1
ATOM 8908 C C . LEU B 1 462 ? 5.945 37.5 -12.531 1 92.81 462 LEU B C 1
ATOM 8910 O O . LEU B 1 462 ? 5.066 37.344 -11.68 1 92.81 462 LEU B O 1
ATOM 8914 N N . ILE B 1 463 ? 7.012 38.156 -12.242 1 93.88 463 ILE B N 1
ATOM 8915 C CA . ILE B 1 463 ? 7.414 38.5 -10.883 1 93.88 463 ILE B CA 1
ATOM 8916 C C . ILE B 1 463 ? 6.445 39.531 -10.305 1 93.88 463 ILE B C 1
ATOM 8918 O O . ILE B 1 463 ? 5.949 39.375 -9.188 1 93.88 463 ILE B O 1
ATOM 8922 N N . SER B 1 464 ? 6.176 40.562 -11.047 1 94.38 464 SER B N 1
ATOM 8923 C CA . SER B 1 464 ? 5.312 41.625 -10.547 1 94.38 464 SER B CA 1
ATOM 8924 C C . SER B 1 464 ? 3.904 41.094 -10.273 1 94.38 464 SER B C 1
ATOM 8926 O O . SER B 1 464 ? 3.355 41.312 -9.188 1 94.38 464 SER B O 1
ATOM 8928 N N . PRO B 1 465 ? 3.355 40.406 -11.242 1 95.25 465 PRO B N 1
ATOM 8929 C CA . PRO B 1 465 ? 2.033 39.844 -10.953 1 95.25 465 PRO B CA 1
ATOM 8930 C C . PRO B 1 465 ? 2.049 38.875 -9.766 1 95.25 465 PRO B C 1
ATOM 8932 O O . PRO B 1 465 ? 1.069 38.812 -9.023 1 95.25 465 PRO B O 1
ATOM 8935 N N . LEU B 1 466 ? 3.08 38.156 -9.656 1 95.69 466 LEU B N 1
ATOM 8936 C CA . LEU B 1 466 ? 3.193 37.219 -8.547 1 95.69 466 LEU B CA 1
ATOM 8937 C C . LEU B 1 466 ? 3.254 37.969 -7.215 1 95.69 466 LEU B C 1
ATOM 8939 O O . LEU B 1 466 ? 2.627 37.562 -6.234 1 95.69 466 LEU B O 1
ATOM 8943 N N . CYS B 1 467 ? 4.008 39 -7.18 1 96.06 467 CYS B N 1
ATOM 8944 C CA . CYS B 1 467 ? 4.082 39.844 -5.992 1 96.06 467 CYS B CA 1
ATOM 8945 C C . CYS B 1 467 ? 2.721 40.438 -5.66 1 96.06 467 CYS B C 1
ATOM 8947 O O . CYS B 1 467 ? 2.348 40.531 -4.488 1 96.06 467 CYS B O 1
ATOM 8949 N N . ASN B 1 468 ? 2.029 40.812 -6.672 1 96.25 468 ASN B N 1
ATOM 8950 C CA . ASN B 1 468 ? 0.696 41.344 -6.461 1 96.25 468 ASN B CA 1
ATOM 8951 C C . ASN B 1 468 ? -0.261 40.312 -5.891 1 96.25 468 ASN B C 1
ATOM 8953 O O . ASN B 1 468 ? -1.06 40.625 -5 1 96.25 468 ASN B O 1
ATOM 8957 N N . LYS B 1 469 ? -0.16 39.156 -6.465 1 96.5 469 LYS B N 1
ATOM 8958 C CA . LYS B 1 469 ? -1.011 38.094 -5.961 1 96.5 469 LYS B CA 1
ATOM 8959 C C . LYS B 1 469 ? -0.662 37.75 -4.516 1 96.5 469 LYS B C 1
ATOM 8961 O O . LYS B 1 469 ? -1.545 37.438 -3.717 1 96.5 469 LYS B O 1
ATOM 8966 N N . LEU B 1 470 ? 0.608 37.688 -4.238 1 97 470 LEU B N 1
ATOM 8967 C CA . LEU B 1 470 ? 1.045 37.5 -2.859 1 97 470 LEU B CA 1
ATOM 8968 C C . LEU B 1 470 ? 0.434 38.531 -1.941 1 97 470 LEU B C 1
ATOM 8970 O O . LEU B 1 470 ? -0.104 38.219 -0.882 1 97 470 LEU B O 1
ATOM 8974 N N . HIS B 1 471 ? 0.512 39.781 -2.377 1 96.25 471 HIS B N 1
ATOM 8975 C CA . HIS B 1 471 ? -0.05 40.875 -1.608 1 96.25 471 HIS B CA 1
ATOM 8976 C C . HIS B 1 471 ? -1.559 40.719 -1.444 1 96.25 471 HIS B C 1
ATOM 8978 O O . HIS B 1 471 ? -2.1 41 -0.366 1 96.25 471 HIS B O 1
ATOM 8984 N N . ASP B 1 472 ? -2.164 40.281 -2.49 1 95.62 472 ASP B N 1
ATOM 8985 C CA . ASP B 1 472 ? -3.617 40.125 -2.463 1 95.62 472 ASP B CA 1
ATOM 8986 C C . ASP B 1 472 ? -4.043 39.031 -1.493 1 95.62 472 ASP B C 1
ATOM 8988 O O . ASP B 1 472 ? -4.996 39.188 -0.733 1 95.62 472 ASP B O 1
ATOM 8992 N N . ARG B 1 473 ? -3.389 37.938 -1.52 1 94.75 473 ARG B N 1
ATOM 8993 C CA . ARG B 1 473 ? -3.746 36.812 -0.671 1 94.75 473 ARG B CA 1
ATOM 8994 C C . ARG B 1 473 ? -3.498 37.125 0.8 1 94.75 473 ARG B C 1
ATOM 8996 O O . ARG B 1 473 ? -4.203 36.625 1.677 1 94.75 473 ARG B O 1
ATOM 9003 N N . PHE B 1 474 ? -2.492 37.969 1.027 1 96.56 474 PHE B N 1
ATOM 9004 C CA . PHE B 1 474 ? -2.143 38.312 2.396 1 96.56 474 PHE B CA 1
ATOM 9005 C C . PHE B 1 474 ? -2.355 39.812 2.631 1 96.56 474 PHE B C 1
ATOM 9007 O O . PHE B 1 474 ? -1.587 40.438 3.357 1 96.56 474 PHE B O 1
ATOM 9014 N N . LYS B 1 475 ? -3.324 40.344 2.084 1 95.06 475 LYS B N 1
ATOM 9015 C CA . LYS B 1 475 ? -3.576 41.781 2.072 1 95.06 475 LYS B CA 1
ATOM 9016 C C . LYS B 1 475 ? -3.682 42.344 3.492 1 95.06 475 LYS B C 1
ATOM 9018 O O . LYS B 1 475 ? -3.109 43.375 3.803 1 95.06 475 LYS B O 1
ATOM 9023 N N . ASN B 1 476 ? -4.34 41.625 4.367 1 92.75 476 ASN B N 1
ATOM 9024 C CA . ASN B 1 476 ? -4.547 42.094 5.734 1 92.75 476 ASN B CA 1
ATOM 9025 C C . ASN B 1 476 ? -3.229 42.219 6.5 1 92.75 476 ASN B C 1
ATOM 9027 O O . ASN B 1 476 ? -3.055 43.094 7.336 1 92.75 476 ASN B O 1
ATOM 9031 N N . TYR B 1 477 ? -2.326 41.375 6.195 1 94.25 477 TYR B N 1
ATOM 9032 C CA . TYR B 1 477 ? -1.037 41.375 6.879 1 94.25 477 TYR B CA 1
ATOM 9033 C C . TYR B 1 477 ? -0.11 42.438 6.328 1 94.25 477 TYR B C 1
ATOM 9035 O O . TYR B 1 477 ? 0.608 43.094 7.082 1 94.25 477 TYR B O 1
ATOM 9043 N N . PHE B 1 478 ? -0.155 42.656 5.07 1 92.88 478 PHE B N 1
ATOM 9044 C CA . PHE B 1 478 ? 0.707 43.656 4.445 1 92.88 478 PHE B CA 1
ATOM 9045 C C . PHE B 1 478 ? 0.225 45.062 4.77 1 92.88 478 PHE B C 1
ATOM 9047 O O . PHE B 1 478 ? 1.035 45.969 4.984 1 92.88 478 PHE B O 1
ATOM 9054 N N . ASN B 1 479 ? -1.082 45.188 4.801 1 90.5 479 ASN B N 1
ATOM 9055 C CA . ASN B 1 479 ? -1.657 46.5 5.082 1 90.5 479 ASN B CA 1
ATOM 9056 C C . ASN B 1 479 ? -1.774 46.75 6.582 1 90.5 479 ASN B C 1
ATOM 9058 O O . ASN B 1 479 ? -2.131 47.844 7.004 1 90.5 479 ASN B O 1
ATOM 9062 N N . LEU B 1 480 ? -1.47 45.781 7.355 1 91.31 480 LEU B N 1
ATOM 9063 C CA . LEU B 1 480 ? -1.544 45.844 8.812 1 91.31 480 LEU B CA 1
ATOM 9064 C C . LEU B 1 480 ? -2.93 46.312 9.258 1 91.31 480 LEU B C 1
ATOM 9066 O O . LEU B 1 480 ? -3.053 47.25 10.055 1 91.31 480 LEU B O 1
ATOM 9070 N N . SER B 1 481 ? -3.924 45.688 8.648 1 90.12 481 SER B N 1
ATOM 9071 C CA . SER B 1 481 ? -5.309 46 8.984 1 90.12 481 SER B CA 1
ATOM 9072 C C . SER B 1 481 ? -5.676 45.469 10.367 1 90.12 481 SER B C 1
ATOM 9074 O O . SER B 1 481 ? -4.895 44.719 10.984 1 90.12 481 SER B O 1
ATOM 9076 N N . HIS B 1 482 ? -6.836 45.781 10.828 1 89.38 482 HIS B N 1
ATOM 9077 C CA . HIS B 1 482 ? -7.297 45.406 12.156 1 89.38 482 HIS B CA 1
ATOM 9078 C C . HIS B 1 482 ? -7.461 43.875 12.258 1 89.38 482 HIS B C 1
ATOM 9080 O O . HIS B 1 482 ? -7.301 43.312 13.336 1 89.38 482 HIS B O 1
ATOM 9086 N N . GLU B 1 483 ? -7.676 43.281 11.117 1 89.19 483 GLU B N 1
ATOM 9087 C CA . GLU B 1 483 ? -7.832 41.812 11.102 1 89.19 483 GLU B CA 1
ATOM 9088 C C . GLU B 1 483 ? -6.508 41.125 11.406 1 89.19 483 GLU B C 1
ATOM 9090 O O . GLU B 1 483 ? -6.496 39.969 11.828 1 89.19 483 GLU B O 1
ATOM 9095 N N . ALA B 1 484 ? -5.434 41.875 11.242 1 93.25 484 ALA B N 1
ATOM 9096 C CA . ALA B 1 484 ? -4.109 41.281 11.453 1 93.25 484 ALA B CA 1
ATOM 9097 C C . ALA B 1 484 ? -3.521 41.75 12.789 1 93.25 484 ALA B C 1
ATOM 9099 O O . ALA B 1 484 ? -2.324 41.562 13.031 1 93.25 484 ALA B O 1
ATOM 9100 N N . ASP B 1 485 ? -4.316 42.281 13.633 1 94 485 ASP B N 1
ATOM 9101 C CA . ASP B 1 485 ? -3.836 42.844 14.898 1 94 485 ASP B CA 1
ATOM 9102 C C . ASP B 1 485 ? -3.146 41.75 15.727 1 94 485 ASP B C 1
ATOM 9104 O O . ASP B 1 485 ? -2.098 42 16.328 1 94 485 ASP B O 1
ATOM 9108 N N . ASP B 1 486 ? -3.766 40.594 15.742 1 94.81 486 ASP B N 1
ATOM 9109 C CA . ASP B 1 486 ? -3.182 39.5 16.531 1 94.81 486 ASP B CA 1
ATOM 9110 C C . ASP B 1 486 ? -1.781 39.156 16.031 1 94.81 486 ASP B C 1
ATOM 9112 O O . ASP B 1 486 ? -0.878 38.906 16.828 1 94.81 486 ASP B O 1
ATOM 9116 N N . ALA B 1 487 ? -1.624 39.125 14.734 1 96.06 487 ALA B N 1
ATOM 9117 C CA . ALA B 1 487 ? -0.322 38.844 14.148 1 96.06 487 ALA B CA 1
ATOM 9118 C C . ALA B 1 487 ? 0.681 39.938 14.438 1 96.06 487 ALA B C 1
ATOM 9120 O O . ALA B 1 487 ? 1.857 39.688 14.688 1 96.06 487 ALA B O 1
ATOM 9121 N N . ILE B 1 488 ? 0.256 41.188 14.406 1 96 488 ILE B N 1
ATOM 9122 C CA . ILE B 1 488 ? 1.107 42.344 14.688 1 96 488 ILE B CA 1
ATOM 9123 C C . ILE B 1 488 ? 1.586 42.281 16.141 1 96 488 ILE B C 1
ATOM 9125 O O . ILE B 1 488 ? 2.777 42.469 16.406 1 96 488 ILE B O 1
ATOM 9129 N N . LEU B 1 489 ? 0.63 42.062 16.984 1 96.81 489 LEU B N 1
ATOM 9130 C CA . LEU B 1 489 ? 0.97 41.938 18.406 1 96.81 489 LEU B CA 1
ATOM 9131 C C . LEU B 1 489 ? 1.948 40.812 18.641 1 96.81 489 LEU B C 1
ATOM 9133 O O . LEU B 1 489 ? 2.922 40.969 19.391 1 96.81 489 LEU B O 1
ATOM 9137 N N . ALA B 1 490 ? 1.682 39.656 18 1 97.25 490 ALA B N 1
ATOM 9138 C CA . ALA B 1 490 ? 2.568 38.531 18.141 1 97.25 490 ALA B CA 1
ATOM 9139 C C . ALA B 1 490 ? 3.984 38.844 17.672 1 97.25 490 ALA B C 1
ATOM 9141 O O . ALA B 1 490 ? 4.961 38.469 18.312 1 97.25 490 ALA B O 1
ATOM 9142 N N . THR B 1 491 ? 4.113 39.562 16.594 1 96.56 491 THR B N 1
ATOM 9143 C CA . THR B 1 491 ? 5.41 39.938 16.047 1 96.56 491 THR B CA 1
ATOM 9144 C C . THR B 1 491 ? 6.129 40.906 16.969 1 96.56 491 THR B C 1
ATOM 9146 O O . THR B 1 491 ? 7.324 40.75 17.234 1 96.56 491 THR B O 1
ATOM 9149 N N . CYS B 1 492 ? 5.414 41.844 17.5 1 96.5 492 CYS B N 1
ATOM 9150 C CA . CYS B 1 492 ? 5.996 42.906 18.328 1 96.5 492 CYS B CA 1
ATOM 9151 C C . CYS B 1 492 ? 6.5 42.312 19.656 1 96.5 492 CYS B C 1
ATOM 9153 O O . CYS B 1 492 ? 7.516 42.781 20.188 1 96.5 492 CYS B O 1
ATOM 9155 N N . PHE B 1 493 ? 5.801 41.406 20.141 1 96.56 493 PHE B N 1
ATOM 9156 C CA . PHE B 1 493 ? 6.148 40.906 21.469 1 96.56 493 PHE B CA 1
ATOM 9157 C C . PHE B 1 493 ? 7.121 39.719 21.359 1 96.56 493 PHE B C 1
ATOM 9159 O O . PHE B 1 493 ? 7.508 39.156 22.375 1 96.56 493 PHE B O 1
ATOM 9166 N N . HIS B 1 494 ? 7.461 39.312 20.203 1 95.44 494 HIS B N 1
ATOM 9167 C CA . HIS B 1 494 ? 8.531 38.344 20 1 95.44 494 HIS B CA 1
ATOM 9168 C C . HIS B 1 494 ? 9.898 39 20.125 1 95.44 494 HIS B C 1
ATOM 9170 O O . HIS B 1 494 ? 10.203 39.938 19.391 1 95.44 494 HIS B O 1
ATOM 9176 N N . PRO B 1 495 ? 10.773 38.5 20.953 1 94.25 495 PRO B N 1
ATOM 9177 C CA . PRO B 1 495 ? 12.055 39.125 21.234 1 94.25 495 PRO B CA 1
ATOM 9178 C C . PRO B 1 495 ? 12.938 39.25 20 1 94.25 495 PRO B C 1
ATOM 9180 O O . PRO B 1 495 ? 13.75 40.188 19.906 1 94.25 495 PRO B O 1
ATOM 9183 N N . LEU B 1 496 ? 12.805 38.469 19.078 1 91.19 496 LEU B N 1
ATOM 9184 C CA . LEU B 1 496 ? 13.625 38.5 17.875 1 91.19 496 LEU B CA 1
ATOM 9185 C C . LEU B 1 496 ? 13.234 39.688 16.984 1 91.19 496 LEU B C 1
ATOM 9187 O O . LEU B 1 496 ? 14.094 40.281 16.312 1 91.19 496 LEU B O 1
ATOM 9191 N N . PHE B 1 497 ? 11.992 40.125 17.031 1 93.94 497 PHE B N 1
ATOM 9192 C CA . PHE B 1 497 ? 11.516 41.094 16.062 1 93.94 497 PHE B CA 1
ATOM 9193 C C . PHE B 1 497 ? 11.211 42.438 16.734 1 93.94 497 PHE B C 1
ATOM 9195 O O . PHE B 1 497 ? 11.703 43.469 16.297 1 93.94 497 PHE B O 1
ATOM 9202 N N . LYS B 1 498 ? 10.352 42.375 17.828 1 94.25 498 LYS B N 1
ATOM 9203 C CA . LYS B 1 498 ? 9.953 43.625 18.5 1 94.25 498 LYS B CA 1
ATOM 9204 C C . LYS B 1 498 ? 9.391 44.625 17.484 1 94.25 498 LYS B C 1
ATOM 9206 O O . LYS B 1 498 ? 8.461 44.312 16.75 1 94.25 498 LYS B O 1
ATOM 9211 N N . MET B 1 499 ? 10.016 45.781 17.359 1 91 499 MET B N 1
ATOM 9212 C CA . MET B 1 499 ? 9.547 46.781 16.406 1 91 499 MET B CA 1
ATOM 9213 C C . MET B 1 499 ? 10.477 46.844 15.203 1 91 499 MET B C 1
ATOM 9215 O O . MET B 1 499 ? 10.273 47.656 14.305 1 91 499 MET B O 1
ATOM 9219 N N . ARG B 1 500 ? 11.367 45.938 15 1 87.88 500 ARG B N 1
ATOM 9220 C CA . ARG B 1 500 ? 12.422 46 13.992 1 87.88 500 ARG B CA 1
ATOM 9221 C C . ARG B 1 500 ? 11.898 45.531 12.633 1 87.88 500 ARG B C 1
ATOM 9223 O O . ARG B 1 500 ? 12.484 45.844 11.602 1 87.88 500 ARG B O 1
ATOM 9230 N N . TRP B 1 501 ? 10.82 44.812 12.625 1 87.88 501 TRP B N 1
ATOM 9231 C CA . TRP B 1 501 ? 10.297 44.219 11.391 1 87.88 501 TRP B CA 1
ATOM 9232 C C . TRP B 1 501 ? 9.578 45.281 10.562 1 87.88 501 TRP B C 1
ATOM 9234 O O . TRP B 1 501 ? 9.352 45.094 9.359 1 87.88 501 TRP B O 1
ATOM 9244 N N . ILE B 1 502 ? 9.25 46.438 11.094 1 87 502 ILE B N 1
ATOM 9245 C CA . ILE B 1 502 ? 8.477 47.5 10.43 1 87 502 ILE B CA 1
ATOM 9246 C C . ILE B 1 502 ? 9.289 48.094 9.289 1 87 502 ILE B C 1
ATOM 9248 O O . ILE B 1 502 ? 10.398 48.594 9.516 1 87 502 ILE B O 1
ATOM 9252 N N . PRO B 1 503 ? 8.68 47.938 8.18 1 82.44 503 PRO B N 1
ATOM 9253 C CA . PRO B 1 503 ? 9.414 48.5 7.039 1 82.44 503 PRO B CA 1
ATOM 9254 C C . PRO B 1 503 ? 9.625 50 7.16 1 82.44 503 PRO B C 1
ATOM 9256 O O . PRO B 1 503 ? 8.805 50.688 7.762 1 82.44 503 PRO B O 1
ATOM 9259 N N . LYS B 1 504 ? 10.602 50.531 6.551 1 79.19 504 LYS B N 1
ATOM 9260 C CA . LYS B 1 504 ? 10.945 51.969 6.586 1 79.19 504 LYS B CA 1
ATOM 9261 C C . LYS B 1 504 ? 9.93 52.781 5.805 1 79.19 504 LYS B C 1
ATOM 9263 O O . LYS B 1 504 ? 9.781 54 6.055 1 79.19 504 LYS B O 1
ATOM 9268 N N . SER B 1 505 ? 9.258 52.125 4.973 1 78.88 505 SER B N 1
ATOM 9269 C CA . SER B 1 505 ? 8.289 52.812 4.129 1 78.88 505 SER B CA 1
ATOM 9270 C C . SER B 1 505 ? 7.051 53.219 4.918 1 78.88 505 SER B C 1
ATOM 9272 O O . SER B 1 505 ? 6.293 54.094 4.492 1 78.88 505 SER B O 1
ATOM 9274 N N . LEU B 1 506 ? 6.926 52.656 6.066 1 81.12 506 LEU B N 1
ATOM 9275 C CA . LEU B 1 506 ? 5.742 52.969 6.852 1 81.12 506 LEU B CA 1
ATOM 9276 C C . LEU B 1 506 ? 5.914 54.312 7.566 1 81.12 506 LEU B C 1
ATOM 9278 O O . LEU B 1 506 ? 7.023 54.656 7.961 1 81.12 506 LEU B O 1
ATOM 9282 N N . THR B 1 507 ? 4.812 55 7.699 1 79.5 507 THR B N 1
ATOM 9283 C CA . THR B 1 507 ? 4.797 56.344 8.266 1 79.5 507 THR B CA 1
ATOM 9284 C C . THR B 1 507 ? 4.988 56.281 9.781 1 79.5 507 THR B C 1
ATOM 9286 O O . THR B 1 507 ? 4.82 55.219 10.398 1 79.5 507 THR B O 1
ATOM 9289 N N . GLU B 1 508 ? 5.41 57.344 10.289 1 84.38 508 GLU B N 1
ATOM 9290 C CA . GLU B 1 508 ? 5.551 57.5 11.734 1 84.38 508 GLU B CA 1
ATOM 9291 C C . GLU B 1 508 ? 4.207 57.312 12.438 1 84.38 508 GLU B C 1
ATOM 9293 O O . GLU B 1 508 ? 4.145 56.812 13.562 1 84.38 508 GLU B O 1
ATOM 9298 N N . ALA B 1 509 ? 3.225 57.594 11.68 1 85.81 509 ALA B N 1
ATOM 9299 C CA . ALA B 1 509 ? 1.881 57.406 12.227 1 85.81 509 ALA B CA 1
ATOM 9300 C C . ALA B 1 509 ? 1.543 55.938 12.414 1 85.81 509 ALA B C 1
ATOM 9302 O O . ALA B 1 509 ? 0.891 55.562 13.391 1 85.81 509 ALA B O 1
ATOM 9303 N N . ASP B 1 510 ? 2.029 55.188 11.492 1 87.06 510 ASP B N 1
ATOM 9304 C CA . ASP B 1 510 ? 1.781 53.75 11.586 1 87.06 510 ASP B CA 1
ATOM 9305 C C . ASP B 1 510 ? 2.531 53.156 12.773 1 87.06 510 ASP B C 1
ATOM 9307 O O . ASP B 1 510 ? 2.004 52.281 13.461 1 87.06 510 ASP B O 1
ATOM 9311 N N . LYS B 1 511 ? 3.693 53.594 12.969 1 88.69 511 LYS B N 1
ATOM 9312 C CA . LYS B 1 511 ? 4.488 53.125 14.102 1 88.69 511 LYS B CA 1
ATOM 9313 C C . LYS B 1 511 ? 3.824 53.469 15.43 1 88.69 511 LYS B C 1
ATOM 9315 O O . LYS B 1 511 ? 3.797 52.625 16.344 1 88.69 511 LYS B O 1
ATOM 9320 N N . GLU B 1 512 ? 3.34 54.656 15.461 1 90.12 512 GLU B N 1
ATOM 9321 C CA . GLU B 1 512 ? 2.646 55.094 16.672 1 90.12 512 GLU B CA 1
ATOM 9322 C C . GLU B 1 512 ? 1.382 54.281 16.906 1 90.12 512 GLU B C 1
ATOM 9324 O O . GLU B 1 512 ? 1.062 53.938 18.047 1 90.12 512 GLU B O 1
ATOM 9329 N N . ARG B 1 513 ? 0.786 54.031 15.82 1 91.88 513 ARG B N 1
ATOM 9330 C CA . ARG B 1 513 ? -0.425 53.219 15.922 1 91.88 513 ARG B CA 1
ATOM 9331 C C . ARG B 1 513 ? -0.11 51.812 16.469 1 91.88 513 ARG B C 1
ATOM 9333 O O . ARG B 1 513 ? -0.849 51.281 17.297 1 91.88 513 ARG B O 1
ATOM 9340 N N . ILE B 1 514 ? 0.903 51.188 15.977 1 93.12 514 ILE B N 1
ATOM 9341 C CA . ILE B 1 514 ? 1.311 49.844 16.406 1 93.12 514 ILE B CA 1
ATOM 9342 C C . ILE B 1 514 ? 1.717 49.875 17.875 1 93.12 514 ILE B C 1
ATOM 9344 O O . ILE B 1 514 ? 1.368 48.969 18.641 1 93.12 514 ILE B O 1
ATOM 9348 N N . GLN B 1 515 ? 2.465 50.906 18.25 1 91.56 515 GLN B N 1
ATOM 9349 C CA . GLN B 1 515 ? 2.879 51.062 19.641 1 91.56 515 GLN B CA 1
ATOM 9350 C C . GLN B 1 515 ? 1.669 51.219 20.562 1 91.56 515 GLN B C 1
ATOM 9352 O O . GLN B 1 515 ? 1.635 50.625 21.641 1 91.56 515 GLN B O 1
ATOM 9357 N N . LEU B 1 516 ? 0.741 52 20.078 1 91.88 516 LEU B N 1
ATOM 9358 C CA . LEU B 1 516 ? -0.477 52.188 20.859 1 91.88 516 LEU B CA 1
ATOM 9359 C C . LEU B 1 516 ? -1.255 50.875 20.984 1 91.88 516 LEU B C 1
ATOM 9361 O O . LEU B 1 516 ? -1.826 50.594 22.031 1 91.88 516 LEU B O 1
ATOM 9365 N N . LEU B 1 517 ? -1.291 50.156 19.891 1 94 517 LEU B N 1
ATOM 9366 C CA . LEU B 1 517 ? -1.937 48.875 19.891 1 94 517 LEU B CA 1
ATOM 9367 C C . LEU B 1 517 ? -1.309 47.969 20.953 1 94 517 LEU B C 1
ATOM 9369 O O . LEU B 1 517 ? -2.02 47.25 21.672 1 94 517 LEU B O 1
ATOM 9373 N N . CYS B 1 518 ? -0.015 47.938 21.078 1 94.12 518 CYS B N 1
ATOM 9374 C CA . CYS B 1 518 ? 0.715 47.125 22.031 1 94.12 518 CYS B CA 1
ATOM 9375 C C . CYS B 1 518 ? 0.441 47.594 23.469 1 94.12 518 CYS B C 1
ATOM 9377 O O . CYS B 1 518 ? 0.228 46.75 24.359 1 94.12 518 CYS B O 1
ATOM 9379 N N . ILE B 1 519 ? 0.418 48.906 23.641 1 92.38 519 ILE B N 1
ATOM 9380 C CA . ILE B 1 519 ? 0.184 49.469 24.969 1 92.38 519 ILE B CA 1
ATOM 9381 C C . ILE B 1 519 ? -1.238 49.125 25.422 1 92.38 519 ILE B C 1
ATOM 9383 O O . ILE B 1 519 ? -1.459 48.75 26.578 1 92.38 519 ILE B O 1
ATOM 9387 N N . ASN B 1 520 ? -2.146 49.25 24.484 1 92.31 520 ASN B N 1
ATOM 9388 C CA . ASN B 1 520 ? -3.535 48.938 24.812 1 92.31 520 ASN B CA 1
ATOM 9389 C C . ASN B 1 520 ? -3.715 47.469 25.172 1 92.31 520 ASN B C 1
ATOM 9391 O O . ASN B 1 520 ? -4.504 47.125 26.047 1 92.31 520 ASN B O 1
ATOM 9395 N N . ALA B 1 521 ? -3.033 46.625 24.453 1 92.88 521 ALA B N 1
ATOM 9396 C CA . ALA B 1 521 ? -3.092 45.188 24.75 1 92.88 521 ALA B CA 1
ATOM 9397 C C . ALA B 1 521 ? -2.504 44.906 26.125 1 92.88 521 ALA B C 1
ATOM 9399 O O . ALA B 1 521 ? -3 44.031 26.844 1 92.88 521 ALA B O 1
ATOM 9400 N N . ALA B 1 522 ? -1.471 45.531 26.516 1 91.94 522 ALA B N 1
ATOM 9401 C CA . ALA B 1 522 ? -0.809 45.344 27.797 1 91.94 522 ALA B CA 1
ATOM 9402 C C . ALA B 1 522 ? -1.695 45.844 28.953 1 91.94 522 ALA B C 1
ATOM 9404 O O . ALA B 1 522 ? -1.701 45.25 30.031 1 91.94 522 ALA B O 1
ATOM 9405 N N . LYS B 1 523 ? -2.408 46.875 28.719 1 88.12 523 LYS B N 1
ATOM 9406 C CA . LYS B 1 523 ? -3.275 47.438 29.75 1 88.12 523 LYS B CA 1
ATOM 9407 C C . LYS B 1 523 ? -4.434 46.5 30.062 1 88.12 523 LYS B C 1
ATOM 9409 O O . LYS B 1 523 ? -4.961 46.5 31.188 1 88.12 523 LYS B O 1
ATOM 9414 N N . LYS B 1 524 ? -4.738 45.75 29.094 1 85.25 524 LYS B N 1
ATOM 9415 C CA . LYS B 1 524 ? -5.84 44.812 29.297 1 85.25 524 LYS B CA 1
ATOM 9416 C C . LYS B 1 524 ? -5.414 43.625 30.188 1 85.25 524 LYS B C 1
ATOM 9418 O O . LYS B 1 524 ? -6.258 42.938 30.75 1 85.25 524 LYS B O 1
ATOM 9423 N N . ILE B 1 525 ? -4.145 43.469 30.297 1 79 525 ILE B N 1
ATOM 9424 C CA . ILE B 1 525 ? -3.648 42.375 31.109 1 79 525 ILE B CA 1
ATOM 9425 C C . ILE B 1 525 ? -3.623 42.781 32.594 1 79 525 ILE B C 1
ATOM 9427 O O . ILE B 1 525 ? -3.121 43.875 32.906 1 79 525 ILE B O 1
ATOM 9431 N N . ASN B 1 526 ? -4.57 42.406 33.469 1 63.16 526 ASN B N 1
ATOM 9432 C CA . ASN B 1 526 ? -4.574 42.688 34.906 1 63.16 526 ASN B CA 1
ATOM 9433 C C . ASN B 1 526 ? -3.502 41.875 35.656 1 63.16 526 ASN B C 1
ATOM 9435 O O . ASN B 1 526 ? -3.693 40.688 35.906 1 63.16 526 ASN B O 1
ATOM 9439 N N . ILE B 1 527 ? -2.25 42.031 35.469 1 55.91 527 ILE B N 1
ATOM 9440 C CA . ILE B 1 527 ? -1.279 41.312 36.25 1 55.91 527 ILE B CA 1
ATOM 9441 C C . ILE B 1 527 ? -1.312 41.812 37.688 1 55.91 527 ILE B C 1
ATOM 9443 O O . ILE B 1 527 ? -1.3 43.031 37.938 1 55.91 527 ILE B O 1
ATOM 9447 N N . PRO B 1 528 ? -1.631 41 38.719 1 49.22 528 PRO B N 1
ATOM 9448 C CA . PRO B 1 528 ? -1.532 41.469 40.094 1 49.22 528 PRO B CA 1
ATOM 9449 C C . PRO B 1 528 ? -0.217 42.188 40.375 1 49.22 528 PRO B C 1
ATOM 9451 O O . PRO B 1 528 ? 0.81 41.875 39.781 1 49.22 528 PRO B O 1
ATOM 9454 N N . ASN B 1 529 ? -0.177 43.406 40.875 1 40.72 529 ASN B N 1
ATOM 9455 C CA . ASN B 1 529 ? 0.871 44.344 41.219 1 40.72 529 ASN B CA 1
ATOM 9456 C C . ASN B 1 529 ? 2.059 43.656 41.875 1 40.72 529 ASN B C 1
ATOM 9458 O O . ASN B 1 529 ? 3.098 44.281 42.125 1 40.72 529 ASN B O 1
ATOM 9462 N N . ASN B 1 530 ? 1.922 42.5 42.656 1 39.91 530 ASN B N 1
ATOM 9463 C CA . ASN B 1 530 ? 2.969 42.156 43.594 1 39.91 530 ASN B CA 1
ATOM 9464 C C . ASN B 1 530 ? 4.273 41.781 42.906 1 39.91 530 ASN B C 1
ATOM 9466 O O . ASN B 1 530 ? 5.336 41.781 43.531 1 39.91 530 ASN B O 1
ATOM 9470 N N . GLU B 1 531 ? 4.254 41 41.812 1 40.69 531 GLU B N 1
ATOM 9471 C CA . GLU B 1 531 ? 5.477 40.25 41.5 1 40.69 531 GLU B CA 1
ATOM 9472 C C . GLU B 1 531 ? 6.41 41.094 40.594 1 40.69 531 GLU B C 1
ATOM 9474 O O . GLU B 1 531 ? 7.262 40.531 39.906 1 40.69 531 GLU B O 1
ATOM 9479 N N . ILE B 1 532 ? 6.152 42.281 40.344 1 38.78 532 ILE B N 1
ATOM 9480 C CA . ILE B 1 532 ? 7.191 42.969 39.594 1 38.78 532 ILE B CA 1
ATOM 9481 C C . ILE B 1 532 ? 8.445 43.125 40.438 1 38.78 532 ILE B C 1
ATOM 9483 O O . ILE B 1 532 ? 8.461 43.906 41.406 1 38.78 532 ILE B O 1
ATOM 9487 N N . SER B 1 533 ? 9.055 42 41.062 1 33.62 533 SER B N 1
ATOM 9488 C CA . SER B 1 533 ? 10.305 42.125 41.781 1 33.62 533 SER B CA 1
ATOM 9489 C C . SER B 1 533 ? 11.344 42.906 41 1 33.62 533 SER B C 1
ATOM 9491 O O . SER B 1 533 ? 11.641 42.562 39.844 1 33.62 533 SER B O 1
ATOM 9493 N N . THR B 1 534 ? 11.508 44.125 41.219 1 32.44 534 THR B N 1
ATOM 9494 C CA . THR B 1 534 ? 12.711 44.844 40.781 1 32.44 534 THR B CA 1
ATOM 9495 C C . THR B 1 534 ? 13.961 44.094 41.25 1 32.44 534 THR B C 1
ATOM 9497 O O . THR B 1 534 ? 14.195 43.906 42.438 1 32.44 534 THR B O 1
ATOM 9500 N N . SER B 1 535 ? 14.336 42.969 40.656 1 30.16 535 SER B N 1
ATOM 9501 C CA . SER B 1 535 ? 15.672 42.5 41.031 1 30.16 535 SER B CA 1
ATOM 9502 C C . SER B 1 535 ? 16.641 43.656 41.188 1 30.16 535 SER B C 1
ATOM 9504 O O . SER B 1 535 ? 16.672 44.562 40.344 1 30.16 535 SER B O 1
ATOM 9506 N N . ASP B 1 536 ? 17.016 43.906 42.438 1 30.25 536 ASP B N 1
ATOM 9507 C CA . ASP B 1 536 ? 18.109 44.75 42.906 1 30.25 536 ASP B CA 1
ATOM 9508 C C . ASP B 1 536 ? 19.391 44.5 42.094 1 30.25 536 ASP B C 1
ATOM 9510 O O . ASP B 1 536 ? 19.953 43.406 42.188 1 30.25 536 ASP B O 1
ATOM 9514 N N . VAL B 1 537 ? 19.516 44.875 40.844 1 29.06 537 VAL B N 1
ATOM 9515 C CA . VAL B 1 537 ? 20.859 44.906 40.281 1 29.06 537 VAL B CA 1
ATOM 9516 C C . VAL B 1 537 ? 21.844 45.438 41.312 1 29.06 537 VAL B C 1
ATOM 9518 O O . VAL B 1 537 ? 21.547 46.375 42.031 1 29.06 537 VAL B O 1
ATOM 9521 N N . SER B 1 538 ? 22.625 44.562 41.875 1 28.25 538 SER B N 1
ATOM 9522 C CA . SER B 1 538 ? 23.844 44.938 42.562 1 28.25 538 SER B CA 1
ATOM 9523 C C . SER B 1 538 ? 24.484 46.156 41.938 1 28.25 538 SER B C 1
ATOM 9525 O O . SER B 1 538 ? 24.438 46.312 40.719 1 28.25 538 SER B O 1
ATOM 9527 N N . ASP B 1 539 ? 24.719 47.188 42.75 1 28.05 539 ASP B N 1
ATOM 9528 C CA . ASP B 1 539 ? 25.438 48.438 42.594 1 28.05 539 ASP B CA 1
ATOM 9529 C C . ASP B 1 539 ? 26.859 48.188 42.094 1 28.05 539 ASP B C 1
ATOM 9531 O O . ASP B 1 539 ? 27.812 48.219 42.875 1 28.05 539 ASP B O 1
ATOM 9535 N N . ASP B 1 540 ? 27.359 47.156 41.469 1 26.23 540 ASP B N 1
ATOM 9536 C CA . ASP B 1 540 ? 28.734 47.406 41.062 1 26.23 540 ASP B CA 1
ATOM 9537 C C . ASP B 1 540 ? 28.891 48.781 40.406 1 26.23 540 ASP B C 1
ATOM 9539 O O . ASP B 1 540 ? 27.969 49.281 39.781 1 26.23 540 ASP B O 1
ATOM 9543 N N . ASP B 1 541 ? 30.031 49.562 40.844 1 26.08 541 ASP B N 1
ATOM 9544 C CA . ASP B 1 541 ? 30.609 50.906 40.781 1 26.08 541 ASP B CA 1
ATOM 9545 C C . ASP B 1 541 ? 30.484 51.5 39.375 1 26.08 541 ASP B C 1
ATOM 9547 O O . ASP B 1 541 ? 30.312 52.719 39.25 1 26.08 541 ASP B O 1
ATOM 9551 N N . ASP B 1 542 ? 31.25 50.969 38.406 1 25.53 542 ASP B N 1
ATOM 9552 C CA . ASP B 1 542 ? 31.953 51.906 37.531 1 25.53 542 ASP B CA 1
ATOM 9553 C C . ASP B 1 542 ? 30.969 52.75 36.719 1 25.53 542 ASP B C 1
ATOM 9555 O O . ASP B 1 542 ? 31.359 53.656 36 1 25.53 542 ASP B O 1
ATOM 9559 N N . ASN B 1 543 ? 29.891 52.094 36.156 1 24.81 543 ASN B N 1
ATOM 9560 C CA . ASN B 1 543 ? 29.469 53 35.094 1 24.81 543 ASN B CA 1
ATOM 9561 C C . ASN B 1 543 ? 28.828 54.25 35.688 1 24.81 543 ASN B C 1
ATOM 9563 O O . ASN B 1 543 ? 28.219 54.219 36.75 1 24.81 543 ASN B O 1
ATOM 9567 N N . PHE B 1 544 ? 29.188 55.5 35.375 1 26.64 544 PHE B N 1
ATOM 9568 C CA . PHE B 1 544 ? 29.078 56.906 35.719 1 26.64 544 PHE B CA 1
ATOM 9569 C C . PHE B 1 544 ? 27.625 57.312 35.938 1 26.64 544 PHE B C 1
ATOM 9571 O O . PHE B 1 544 ? 27.328 58.094 36.812 1 26.64 544 PHE B O 1
ATOM 9578 N N . LEU B 1 545 ? 26.719 57.031 34.969 1 24.88 545 LEU B N 1
ATOM 9579 C CA . LEU B 1 545 ? 25.547 57.875 34.969 1 24.88 545 LEU B CA 1
ATOM 9580 C C . LEU B 1 545 ? 24.578 57.469 36.062 1 24.88 545 LEU B C 1
ATOM 9582 O O . LEU B 1 545 ? 24.094 56.344 36.094 1 24.88 545 LEU B O 1
ATOM 9586 N N . ILE B 1 546 ? 24.844 57.75 37.344 1 27.5 546 ILE B N 1
ATOM 9587 C CA . ILE B 1 546 ? 24.078 57.625 38.562 1 27.5 546 ILE B CA 1
ATOM 9588 C C . ILE B 1 546 ? 22.656 58.156 38.344 1 27.5 546 ILE B C 1
ATOM 9590 O O . ILE B 1 546 ? 22.469 59.344 38.125 1 27.5 546 ILE B O 1
ATOM 9594 N N . CYS B 1 547 ? 21.891 57.531 37.562 1 25.86 547 CYS B N 1
ATOM 9595 C CA . CYS B 1 547 ? 20.547 58.125 37.469 1 25.86 547 CYS B CA 1
ATOM 9596 C C . CYS B 1 547 ? 19.953 58.344 38.844 1 25.86 547 CYS B C 1
ATOM 9598 O O . CYS B 1 547 ? 20.109 57.5 39.75 1 25.86 547 CYS B O 1
ATOM 9600 N N . MET B 1 548 ? 19.828 59.562 39.281 1 25.98 548 MET B N 1
ATOM 9601 C CA . MET B 1 548 ? 19.266 60.156 40.5 1 25.98 548 MET B CA 1
ATOM 9602 C C . MET B 1 548 ? 18.031 59.375 40.969 1 25.98 548 MET B C 1
ATOM 9604 O O . MET B 1 548 ? 17.219 58.969 40.156 1 25.98 548 MET B O 1
ATOM 9608 N N . SER B 1 549 ? 18.125 58.719 42.062 1 27.56 549 SER B N 1
ATOM 9609 C CA . SER B 1 549 ? 17.125 58 42.844 1 27.56 549 SER B CA 1
ATOM 9610 C C . SER B 1 549 ? 15.891 58.844 43.094 1 27.56 549 SER B C 1
ATOM 9612 O O . SER B 1 549 ? 15.969 59.906 43.719 1 27.56 549 SER B O 1
ATOM 9614 N N . PRO B 1 550 ? 14.953 59.156 42.094 1 27.11 550 PRO B N 1
ATOM 9615 C CA . PRO B 1 550 ? 13.875 60.062 42.5 1 27.11 550 PRO B CA 1
ATOM 9616 C C . PRO B 1 550 ? 13.266 59.688 43.875 1 27.11 550 PRO B C 1
ATOM 9618 O O . PRO B 1 550 ? 13.375 58.531 44.281 1 27.11 550 PRO B O 1
ATOM 9621 N N . ASN B 1 551 ? 12.969 60.594 44.719 1 28.56 551 ASN B N 1
ATOM 9622 C CA . ASN B 1 551 ? 12.227 60.656 45.969 1 28.56 551 ASN B CA 1
ATOM 9623 C C . ASN B 1 551 ? 10.961 59.781 45.906 1 28.56 551 ASN B C 1
ATOM 9625 O O . ASN B 1 551 ? 10.281 59.75 44.875 1 28.56 551 ASN B O 1
ATOM 9629 N N . ARG B 1 552 ? 10.703 58.844 46.844 1 31.36 552 ARG B N 1
ATOM 9630 C CA . ARG B 1 552 ? 9.672 57.875 47.188 1 31.36 552 ARG B CA 1
ATOM 9631 C C . ARG B 1 552 ? 8.312 58.562 47.344 1 31.36 552 ARG B C 1
ATOM 9633 O O . ARG B 1 552 ? 7.668 58.438 48.375 1 31.36 552 ARG B O 1
ATOM 9640 N N . SER B 1 553 ? 8.078 59.844 47.062 1 29.45 553 SER B N 1
ATOM 9641 C CA . SER B 1 553 ? 6.707 60.25 47.344 1 29.45 553 SER B CA 1
ATOM 9642 C C . SER B 1 553 ? 5.707 59.219 46.812 1 29.45 553 SER B C 1
ATOM 9644 O O . SER B 1 553 ? 6.004 58.469 45.875 1 29.45 553 SER B O 1
ATOM 9646 N N . ASN B 1 554 ? 4.566 58.969 47.625 1 31.88 554 ASN B N 1
ATOM 9647 C CA . ASN B 1 554 ? 3.412 58.062 47.531 1 31.88 554 ASN B CA 1
ATOM 9648 C C . ASN B 1 554 ? 2.838 58.062 46.125 1 31.88 554 ASN B C 1
ATOM 9650 O O . ASN B 1 554 ? 1.82 58.719 45.844 1 31.88 554 ASN B O 1
ATOM 9654 N N . VAL B 1 555 ? 3.477 58.688 45.188 1 30.3 555 VAL B N 1
ATOM 9655 C CA . VAL B 1 555 ? 2.803 58.781 43.906 1 30.3 555 VAL B CA 1
ATOM 9656 C C . VAL B 1 555 ? 2.24 57.438 43.469 1 30.3 555 VAL B C 1
ATOM 9658 O O . VAL B 1 555 ? 2.982 56.438 43.375 1 30.3 555 VAL B O 1
ATOM 9661 N N . LEU B 1 556 ? 0.983 56.969 43.906 1 33.22 556 LEU B N 1
ATOM 9662 C CA . LEU B 1 556 ? 0.112 56.062 43.156 1 33.22 556 LEU B CA 1
ATOM 9663 C C . LEU B 1 556 ? 0.481 56.062 41.688 1 33.22 556 LEU B C 1
ATOM 9665 O O . LEU B 1 556 ? 0.003 56.906 40.906 1 33.22 556 LEU B O 1
ATOM 9669 N N . THR B 1 557 ? 1.554 56.25 41.25 1 38.97 557 THR B N 1
ATOM 9670 C CA . THR B 1 557 ? 2.062 56.219 39.875 1 38.97 557 THR B CA 1
ATOM 9671 C C . THR B 1 557 ? 1.328 55.156 39.062 1 38.97 557 THR B C 1
ATOM 9673 O O . THR B 1 557 ? 1.229 54 39.469 1 38.97 557 THR B O 1
ATOM 9676 N N . ASP B 1 558 ? 0.227 55.5 38.25 1 48.28 558 ASP B N 1
ATOM 9677 C CA . ASP B 1 558 ? -0.798 54.906 37.406 1 48.28 558 ASP B CA 1
ATOM 9678 C C . ASP B 1 558 ? -0.27 53.625 36.719 1 48.28 558 ASP B C 1
ATOM 9680 O O . ASP B 1 558 ? 0.816 53.625 36.156 1 48.28 558 ASP B O 1
ATOM 9684 N N . SER B 1 559 ? -0.605 52.438 37.312 1 62.25 559 SER B N 1
ATOM 9685 C CA . SER B 1 559 ? -0.413 51.094 36.781 1 62.25 559 SER B CA 1
ATOM 9686 C C . SER B 1 559 ? -0.271 51.094 35.281 1 62.25 559 SER B C 1
ATOM 9688 O O . SER B 1 559 ? 0.569 50.406 34.719 1 62.25 559 SER B O 1
ATOM 9690 N N . SER B 1 560 ? -0.938 52 34.781 1 74.06 560 SER B N 1
ATOM 9691 C CA . SER B 1 560 ? -0.907 52.125 33.312 1 74.06 560 SER B CA 1
ATOM 9692 C C . SER B 1 560 ? 0.44 52.656 32.844 1 74.06 560 SER B C 1
ATOM 9694 O O . SER B 1 560 ? 0.966 52.188 31.812 1 74.06 560 SER B O 1
ATOM 9696 N N . LYS B 1 561 ? 1.037 53.656 33.594 1 78.56 561 LYS B N 1
ATOM 9697 C CA . LYS B 1 561 ? 2.311 54.25 33.156 1 78.56 561 LYS B CA 1
ATOM 9698 C C . LYS B 1 561 ? 3.449 53.25 33.344 1 78.56 561 LYS B C 1
ATOM 9700 O O . LYS B 1 561 ? 4.379 53.219 32.531 1 78.56 561 LYS B O 1
ATOM 9705 N N . SER B 1 562 ? 3.316 52.469 34.375 1 82.62 562 SER B N 1
ATOM 9706 C CA . SER B 1 562 ? 4.336 51.438 34.594 1 82.62 562 SER B CA 1
ATOM 9707 C C . SER B 1 562 ? 4.328 50.406 33.5 1 82.62 562 SER B C 1
ATOM 9709 O O . SER B 1 562 ? 5.387 49.938 33.062 1 82.62 562 SER B O 1
ATOM 9711 N N . ILE B 1 563 ? 3.137 50.094 33.094 1 87.25 563 ILE B N 1
ATOM 9712 C CA . ILE B 1 563 ? 2.986 49.125 32 1 87.25 563 ILE B CA 1
ATOM 9713 C C . ILE B 1 563 ? 3.572 49.688 30.703 1 87.25 563 ILE B C 1
ATOM 9715 O O . ILE B 1 563 ? 4.285 48.969 29.984 1 87.25 563 ILE B O 1
ATOM 9719 N N . GLU B 1 564 ? 3.277 50.875 30.516 1 88.12 564 GLU B N 1
ATOM 9720 C CA . GLU B 1 564 ? 3.791 51.531 29.312 1 88.12 564 GLU B CA 1
ATOM 9721 C C . GLU B 1 564 ? 5.316 51.562 29.328 1 88.12 564 GLU B C 1
ATOM 9723 O O . GLU B 1 564 ? 5.953 51.375 28.281 1 88.12 564 GLU B O 1
ATOM 9728 N N . LEU B 1 565 ? 5.836 51.844 30.453 1 87.81 565 LEU B N 1
ATOM 9729 C CA . LEU B 1 565 ? 7.285 51.906 30.578 1 87.81 565 LEU B CA 1
ATOM 9730 C C . LEU B 1 565 ? 7.914 50.531 30.328 1 87.81 565 LEU B C 1
ATOM 9732 O O . LEU B 1 565 ? 8.977 50.438 29.703 1 87.81 565 LEU B O 1
ATOM 9736 N N . GLN B 1 566 ? 7.277 49.562 30.766 1 90.19 566 GLN B N 1
ATOM 9737 C CA . GLN B 1 566 ? 7.785 48.188 30.547 1 90.19 566 GLN B CA 1
ATOM 9738 C C . GLN B 1 566 ? 7.832 47.875 29.062 1 90.19 566 GLN B C 1
ATOM 9740 O O . GLN B 1 566 ? 8.805 47.281 28.594 1 90.19 566 GLN B O 1
ATOM 9745 N N . ILE B 1 567 ? 6.816 48.188 28.391 1 92.44 567 ILE B N 1
ATOM 9746 C CA . ILE B 1 567 ? 6.723 47.906 26.953 1 92.44 567 ILE B CA 1
ATOM 9747 C C . ILE B 1 567 ? 7.824 48.656 26.219 1 92.44 567 ILE B C 1
ATOM 9749 O O . ILE B 1 567 ? 8.492 48.094 25.344 1 92.44 567 ILE B O 1
ATOM 9753 N N . LEU B 1 568 ? 8.055 49.906 26.609 1 91.06 568 LEU B N 1
ATOM 9754 C CA . LEU B 1 568 ? 9.07 50.719 25.953 1 91.06 568 LEU B CA 1
ATOM 9755 C C . LEU B 1 568 ? 10.469 50.188 26.25 1 91.06 568 LEU B C 1
ATOM 9757 O O . LEU B 1 568 ? 11.336 50.188 25.375 1 91.06 568 LEU B O 1
ATOM 9761 N N . GLN B 1 569 ? 10.656 49.75 27.453 1 92.12 569 GLN B N 1
ATOM 9762 C CA . GLN B 1 569 ? 11.938 49.156 27.828 1 92.12 569 GLN B CA 1
ATOM 9763 C C . GLN B 1 569 ? 12.211 47.875 27.047 1 92.12 569 GLN B C 1
ATOM 9765 O O . GLN B 1 569 ? 13.336 47.625 26.609 1 92.12 569 GLN B O 1
ATOM 9770 N N . PHE B 1 570 ? 11.148 47.125 26.922 1 94.62 570 PHE B N 1
ATOM 9771 C CA . PHE B 1 570 ? 11.273 45.875 26.156 1 94.62 570 PHE B CA 1
ATOM 9772 C C . PHE B 1 570 ? 11.656 46.188 24.719 1 94.62 570 PHE B C 1
ATOM 9774 O O . PHE B 1 570 ? 12.531 45.531 24.156 1 94.62 570 PHE B O 1
ATOM 9781 N N . PHE B 1 571 ? 11.016 47.125 24.109 1 93.12 571 PHE B N 1
ATOM 9782 C CA . PHE B 1 571 ? 11.266 47.438 22.719 1 93.12 571 PHE B CA 1
ATOM 9783 C C . PHE B 1 571 ? 12.688 47.969 22.531 1 93.12 571 PHE B C 1
ATOM 9785 O O . PHE B 1 571 ? 13.273 47.781 21.453 1 93.12 571 PHE B O 1
ATOM 9792 N N . ASN B 1 572 ? 13.25 48.531 23.578 1 90.88 572 ASN B N 1
ATOM 9793 C CA . ASN B 1 572 ? 14.586 49.125 23.469 1 90.88 572 ASN B CA 1
ATOM 9794 C C . ASN B 1 572 ? 15.664 48.125 23.875 1 90.88 572 ASN B C 1
ATOM 9796 O O . ASN B 1 572 ? 16.844 48.344 23.641 1 90.88 572 ASN B O 1
ATOM 9800 N N . ASP B 1 573 ? 15.203 47.062 24.484 1 91.25 573 ASP B N 1
ATOM 9801 C CA . ASP B 1 573 ? 16.156 46.031 24.875 1 91.25 573 ASP B CA 1
ATOM 9802 C C . ASP B 1 573 ? 16.734 45.312 23.656 1 91.25 573 ASP B C 1
ATOM 9804 O O . ASP B 1 573 ? 16 44.875 22.781 1 91.25 573 ASP B O 1
ATOM 9808 N N . LYS B 1 574 ? 18.031 45.094 23.578 1 89.75 574 LYS B N 1
ATOM 9809 C CA . LYS B 1 574 ? 18.703 44.531 22.406 1 89.75 574 LYS B CA 1
ATOM 9810 C C . LYS B 1 574 ? 18.75 43 22.469 1 89.75 574 LYS B C 1
ATOM 9812 O O . LYS B 1 574 ? 19.062 42.344 21.469 1 89.75 574 LYS B O 1
ATOM 9817 N N . ASN B 1 575 ? 18.328 42.5 23.578 1 89.38 575 ASN B N 1
ATOM 9818 C CA . ASN B 1 575 ? 18.359 41.031 23.734 1 89.38 575 ASN B CA 1
ATOM 9819 C C . ASN B 1 575 ? 17.328 40.375 22.844 1 89.38 575 ASN B C 1
ATOM 9821 O O . ASN B 1 575 ? 16.156 40.75 22.828 1 89.38 575 ASN B O 1
ATOM 9825 N N . LYS B 1 576 ? 17.75 39.312 22.141 1 89.94 576 LYS B N 1
ATOM 9826 C CA . LYS B 1 576 ? 16.875 38.656 21.172 1 89.94 576 LYS B CA 1
ATOM 9827 C C . LYS B 1 576 ? 16.469 37.281 21.672 1 89.94 576 LYS B C 1
ATOM 9829 O O . LYS B 1 576 ? 15.68 36.594 21.031 1 89.94 576 LYS B O 1
ATOM 9834 N N . SER B 1 577 ? 16.953 36.875 22.719 1 90.5 577 SER B N 1
ATOM 9835 C CA . SER B 1 577 ? 16.656 35.562 23.25 1 90.5 577 SER B CA 1
ATOM 9836 C C . SER B 1 577 ? 15.312 35.562 23.969 1 90.5 577 SER B C 1
ATOM 9838 O O . SER B 1 577 ? 14.906 36.562 24.547 1 90.5 577 SER B O 1
ATOM 9840 N N . LEU B 1 578 ? 14.672 34.469 23.938 1 92.5 578 LEU B N 1
ATOM 9841 C CA . LEU B 1 578 ? 13.367 34.344 24.578 1 92.5 578 LEU B CA 1
ATOM 9842 C C . LEU B 1 578 ? 13.5 34.469 26.094 1 92.5 578 LEU B C 1
ATOM 9844 O O . LEU B 1 578 ? 12.539 34.844 26.766 1 92.5 578 LEU B O 1
ATOM 9848 N N . THR B 1 579 ? 14.617 34.25 26.625 1 90.62 579 THR B N 1
ATOM 9849 C CA . THR B 1 579 ? 14.852 34.281 28.062 1 90.62 579 THR B CA 1
ATOM 9850 C C . THR B 1 579 ? 14.695 35.688 28.594 1 90.62 579 THR B C 1
ATOM 9852 O O . THR B 1 579 ? 14.453 35.875 29.797 1 90.62 579 THR B O 1
ATOM 9855 N N . CYS B 1 580 ? 14.797 36.688 27.719 1 93.62 580 CYS B N 1
ATOM 9856 C CA . CYS B 1 580 ? 14.688 38.094 28.141 1 93.62 580 CYS B CA 1
ATOM 9857 C C . CYS B 1 580 ? 13.273 38.406 28.594 1 93.62 580 CYS B C 1
ATOM 9859 O O . CYS B 1 580 ? 13.055 39.375 29.344 1 93.62 580 CYS B O 1
ATOM 9861 N N . LEU B 1 581 ? 12.367 37.562 28.203 1 94.38 581 LEU B N 1
ATOM 9862 C CA . LEU B 1 581 ? 10.961 37.812 28.531 1 94.38 581 LEU B CA 1
ATOM 9863 C C . LEU B 1 581 ? 10.742 37.688 30.047 1 94.38 581 LEU B C 1
ATOM 9865 O O . LEU B 1 581 ? 9.797 38.281 30.578 1 94.38 581 LEU B O 1
ATOM 9869 N N . ASN B 1 582 ? 11.578 36.938 30.719 1 92.81 582 ASN B N 1
ATOM 9870 C CA . ASN B 1 582 ? 11.461 36.781 32.156 1 92.81 582 ASN B CA 1
ATOM 9871 C C . ASN B 1 582 ? 11.656 38.125 32.906 1 92.81 582 ASN B C 1
ATOM 9873 O O . ASN B 1 582 ? 11.195 38.281 34.031 1 92.81 582 ASN B O 1
ATOM 9877 N N . ASN B 1 583 ? 12.305 39.062 32.25 1 91.81 583 ASN B N 1
ATOM 9878 C CA . ASN B 1 583 ? 12.539 40.375 32.812 1 91.81 583 ASN B CA 1
ATOM 9879 C C . ASN B 1 583 ? 11.352 41.312 32.625 1 91.81 583 ASN B C 1
ATOM 9881 O O . ASN B 1 583 ? 11.281 42.406 33.219 1 91.81 583 ASN B O 1
ATOM 9885 N N . TYR B 1 584 ? 10.484 40.844 31.766 1 93.81 584 TYR B N 1
ATOM 9886 C CA . TYR B 1 584 ? 9.32 41.656 31.422 1 93.81 584 TYR B CA 1
ATOM 9887 C C . TYR B 1 584 ? 8.031 40.875 31.594 1 93.81 584 TYR B C 1
ATOM 9889 O O . TYR B 1 584 ? 7.453 40.406 30.609 1 93.81 584 TYR B O 1
ATOM 9897 N N . PRO B 1 585 ? 7.414 40.781 32.719 1 91.5 585 PRO B N 1
ATOM 9898 C CA . PRO B 1 585 ? 6.297 39.875 33 1 91.5 585 PRO B CA 1
ATOM 9899 C C . PRO B 1 585 ? 5.074 40.156 32.125 1 91.5 585 PRO B C 1
ATOM 9901 O O . PRO B 1 585 ? 4.406 39.219 31.688 1 91.5 585 PRO B O 1
ATOM 9904 N N . VAL B 1 586 ? 4.777 41.438 31.953 1 92.81 586 VAL B N 1
ATOM 9905 C CA . VAL B 1 586 ? 3.617 41.781 31.125 1 92.81 586 VAL B CA 1
ATOM 9906 C C . VAL B 1 586 ? 3.855 41.344 29.688 1 92.81 586 VAL B C 1
ATOM 9908 O O . VAL B 1 586 ? 2.969 40.781 29.047 1 92.81 586 VAL B O 1
ATOM 9911 N N . VAL B 1 587 ? 5.047 41.625 29.188 1 94.69 587 VAL B N 1
ATOM 9912 C CA . VAL B 1 587 ? 5.406 41.25 27.828 1 94.69 587 VAL B CA 1
ATOM 9913 C C . VAL B 1 587 ? 5.41 39.75 27.688 1 94.69 587 VAL B C 1
ATOM 9915 O O . VAL B 1 587 ? 5.016 39.219 26.656 1 94.69 587 VAL B O 1
ATOM 9918 N N . LYS B 1 588 ? 5.879 39.094 28.734 1 94.69 588 LYS B N 1
ATOM 9919 C CA . LYS B 1 588 ? 5.906 37.625 28.766 1 94.69 588 LYS B CA 1
ATOM 9920 C C . LYS B 1 588 ? 4.508 37.062 28.562 1 94.69 588 LYS B C 1
ATOM 9922 O O . LYS B 1 588 ? 4.316 36.125 27.75 1 94.69 588 LYS B O 1
ATOM 9927 N N . GLN B 1 589 ? 3.605 37.594 29.25 1 93.56 589 GLN B N 1
ATOM 9928 C CA . GLN B 1 589 ? 2.229 37.125 29.141 1 93.56 589 GLN B CA 1
ATOM 9929 C C . GLN B 1 589 ? 1.666 37.406 27.75 1 93.56 589 GLN B C 1
ATOM 9931 O O . GLN B 1 589 ? 0.972 36.562 27.172 1 93.56 589 GLN B O 1
ATOM 9936 N N . LEU B 1 590 ? 1.948 38.562 27.266 1 95.25 590 LEU B N 1
ATOM 9937 C CA . LEU B 1 590 ? 1.469 38.938 25.938 1 95.25 590 LEU B CA 1
ATOM 9938 C C . LEU B 1 590 ? 2.111 38.062 24.859 1 95.25 590 LEU B C 1
ATOM 9940 O O . LEU B 1 590 ? 1.463 37.688 23.875 1 95.25 590 LEU B O 1
ATOM 9944 N N . PHE B 1 591 ? 3.387 37.781 25.062 1 96.06 591 PHE B N 1
ATOM 9945 C CA . PHE B 1 591 ? 4.07 36.844 24.172 1 96.06 591 PHE B CA 1
ATOM 9946 C C . PHE B 1 591 ? 3.359 35.5 24.125 1 96.06 591 PHE B C 1
ATOM 9948 O O . PHE B 1 591 ? 3.104 34.969 23.047 1 96.06 591 PHE B O 1
ATOM 9955 N N . ILE B 1 592 ? 3.012 34.969 25.219 1 94.62 592 ILE B N 1
ATOM 9956 C CA . ILE B 1 592 ? 2.367 33.656 25.312 1 94.62 592 ILE B CA 1
ATOM 9957 C C . ILE B 1 592 ? 0.971 33.719 24.688 1 94.62 592 ILE B C 1
ATOM 9959 O O . ILE B 1 592 ? 0.581 32.844 23.922 1 94.62 592 ILE B O 1
ATOM 9963 N N . ASP B 1 593 ? 0.312 34.781 24.938 1 93.94 593 ASP B N 1
ATOM 9964 C CA . ASP B 1 593 ? -1.065 34.938 24.484 1 93.94 593 ASP B CA 1
ATOM 9965 C C . ASP B 1 593 ? -1.133 35 22.953 1 93.94 593 ASP B C 1
ATOM 9967 O O . ASP B 1 593 ? -2.004 34.375 22.344 1 93.94 593 ASP B O 1
ATOM 9971 N N . TYR B 1 594 ? -0.203 35.688 22.391 1 95.88 594 TYR B N 1
ATOM 9972 C CA . TYR B 1 594 ? -0.347 35.969 20.969 1 95.88 594 TYR B CA 1
ATOM 9973 C C . TYR B 1 594 ? 0.532 35.031 20.141 1 95.88 594 TYR B C 1
ATOM 9975 O O . TYR B 1 594 ? 0.262 34.812 18.953 1 95.88 594 TYR B O 1
ATOM 9983 N N . ASN B 1 595 ? 1.577 34.469 20.688 1 96.44 595 ASN B N 1
ATOM 9984 C CA . ASN B 1 595 ? 2.492 33.625 19.922 1 96.44 595 ASN B CA 1
ATOM 9985 C C . ASN B 1 595 ? 2.158 32.125 20.078 1 96.44 595 ASN B C 1
ATOM 9987 O O . ASN B 1 595 ? 2.836 31.281 19.516 1 96.44 595 ASN B O 1
ATOM 9991 N N . THR B 1 596 ? 1.15 31.812 20.797 1 95.75 596 THR B N 1
ATOM 9992 C CA . THR B 1 596 ? 0.678 30.438 20.906 1 95.75 596 THR B CA 1
ATOM 9993 C C . THR B 1 596 ? 0.091 29.953 19.578 1 95.75 596 THR B C 1
ATOM 9995 O O . THR B 1 596 ? 0.206 28.781 19.234 1 95.75 596 THR B O 1
ATOM 9998 N N . ASN B 1 597 ? -0.489 30.859 18.828 1 95 597 ASN B N 1
ATOM 9999 C CA . ASN B 1 597 ? -0.992 30.516 17.5 1 95 597 ASN B CA 1
ATOM 10000 C C . ASN B 1 597 ? 0.133 30.062 16.562 1 95 597 ASN B C 1
ATOM 10002 O O . ASN B 1 597 ? 1.27 30.531 16.688 1 95 597 ASN B O 1
ATOM 10006 N N . ILE B 1 598 ? -0.158 29.141 15.727 1 93.62 598 ILE B N 1
ATOM 10007 C CA . ILE B 1 598 ? 0.822 28.672 14.75 1 93.62 598 ILE B CA 1
ATOM 10008 C C . ILE B 1 598 ? 0.423 29.156 13.352 1 93.62 598 ILE B C 1
ATOM 10010 O O . ILE B 1 598 ? -0.745 29.469 13.109 1 93.62 598 ILE B O 1
ATOM 10014 N N . CYS B 1 599 ? 1.382 29.188 12.508 1 93.06 599 CYS B N 1
ATOM 10015 C CA . CYS B 1 599 ? 1.168 29.781 11.195 1 93.06 599 CYS B CA 1
ATOM 10016 C C . CYS B 1 599 ? 0.67 28.734 10.195 1 93.06 599 CYS B C 1
ATOM 10018 O O . CYS B 1 599 ? 0.123 29.094 9.148 1 93.06 599 CYS B O 1
ATOM 10020 N N . SER B 1 600 ? 0.909 27.516 10.531 1 92.38 600 SER B N 1
ATOM 10021 C CA . SER B 1 600 ? 0.672 26.453 9.547 1 92.38 600 SER B CA 1
ATOM 10022 C C . SER B 1 600 ? -0.078 25.281 10.164 1 92.38 600 SER B C 1
ATOM 10024 O O . SER B 1 600 ? 0.1 24.969 11.344 1 92.38 600 SER B O 1
ATOM 10026 N N . SER B 1 601 ? -0.944 24.609 9.336 1 91.38 601 SER B N 1
ATOM 10027 C CA . SER B 1 601 ? -1.633 23.406 9.766 1 91.38 601 SER B CA 1
ATOM 10028 C C . SER B 1 601 ? -0.769 22.172 9.531 1 91.38 601 SER B C 1
ATOM 10030 O O . SER B 1 601 ? -1.287 21.062 9.391 1 91.38 601 SER B O 1
ATOM 10032 N N . ALA B 1 602 ? 0.558 22.266 9.469 1 89 602 ALA B N 1
ATOM 10033 C CA . ALA B 1 602 ? 1.5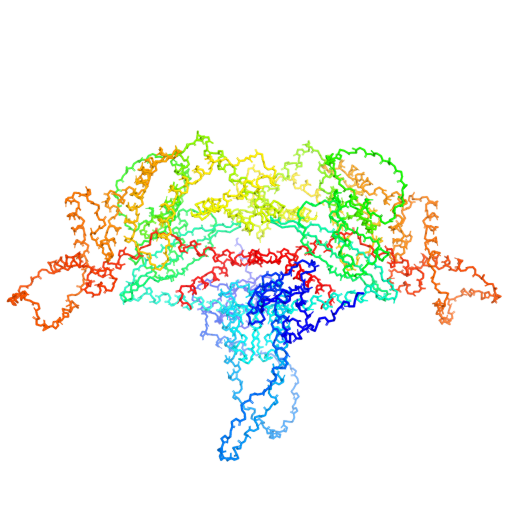14 21.188 9.188 1 89 602 ALA B CA 1
ATOM 10034 C C . ALA B 1 602 ? 1.409 20.078 10.219 1 89 602 ALA B C 1
ATOM 10036 O O . ALA B 1 602 ? 1.542 18.891 9.883 1 89 602 ALA B O 1
ATOM 10037 N N . PRO B 1 603 ? 1.175 20.406 11.5 1 90.69 603 PRO B N 1
ATOM 10038 C CA . PRO B 1 603 ? 1.124 19.344 12.508 1 90.69 603 PRO B CA 1
ATOM 10039 C C . PRO B 1 603 ? 0.054 18.297 12.211 1 90.69 603 PRO B C 1
ATOM 10041 O O . PRO B 1 603 ? 0.297 17.109 12.367 1 90.69 603 PRO B O 1
ATOM 10044 N N . VAL B 1 604 ? -1.135 18.734 11.773 1 92.88 604 VAL B N 1
ATOM 10045 C CA . VAL B 1 604 ? -2.201 17.781 11.508 1 92.88 604 VAL B CA 1
ATOM 10046 C C . VAL B 1 604 ? -1.875 16.984 10.242 1 92.88 604 VAL B C 1
ATOM 10048 O O . VAL B 1 604 ? -2.223 15.805 10.133 1 92.88 604 VAL B O 1
ATOM 10051 N N . GLU B 1 605 ? -1.214 17.547 9.297 1 86.94 605 GLU B N 1
ATOM 10052 C CA . GLU B 1 605 ? -0.771 16.828 8.109 1 86.94 605 GLU B CA 1
ATOM 10053 C C . GLU B 1 605 ? 0.224 15.727 8.469 1 86.94 605 GLU B C 1
ATOM 10055 O O . GLU B 1 605 ? 0.199 14.648 7.883 1 86.94 605 GLU B O 1
ATOM 10060 N N . ARG B 1 606 ? 1.112 16.094 9.359 1 85.62 606 ARG B N 1
ATOM 10061 C CA . ARG B 1 606 ? 2.062 15.086 9.836 1 85.62 606 ARG B CA 1
ATOM 10062 C C . ARG B 1 606 ? 1.343 13.938 10.539 1 85.62 606 ARG B C 1
ATOM 10064 O O . ARG B 1 606 ? 1.762 12.781 10.438 1 85.62 606 ARG B O 1
ATOM 10071 N N . LEU B 1 607 ? 0.337 14.305 11.219 1 91.38 607 LEU B N 1
ATOM 10072 C CA . LEU B 1 607 ? -0.498 13.297 11.852 1 91.38 607 LEU B CA 1
ATOM 10073 C C . LEU B 1 607 ? -1.035 12.305 10.828 1 91.38 607 LEU B C 1
ATOM 10075 O O . LEU B 1 607 ? -1.069 11.102 11.078 1 91.38 607 LEU B O 1
ATOM 10079 N N . PHE B 1 608 ? -1.436 12.773 9.68 1 89.25 608 PHE B N 1
A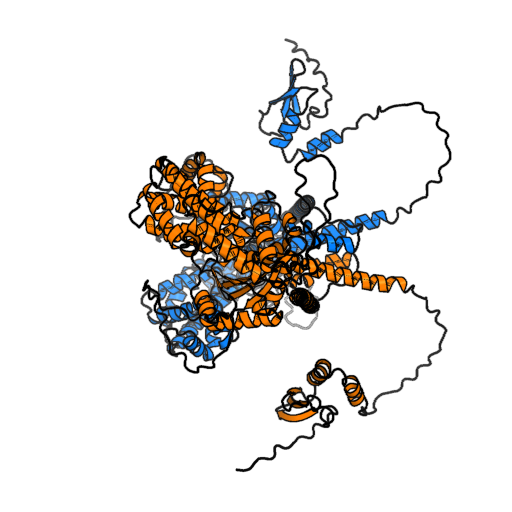TOM 10080 C CA . PHE B 1 608 ? -2.018 11.922 8.648 1 89.25 608 PHE B CA 1
ATOM 10081 C C . PHE B 1 608 ? -0.961 11.016 8.039 1 89.25 608 PHE B C 1
ATOM 10083 O O . PHE B 1 608 ? -1.28 9.93 7.531 1 89.25 608 PHE B O 1
ATOM 10090 N N . SER B 1 609 ? 0.291 11.445 8.086 1 82.5 609 SER B N 1
ATOM 10091 C CA . SER B 1 609 ? 1.362 10.555 7.668 1 82.5 609 SER B CA 1
ATOM 10092 C C . SER B 1 609 ? 1.418 9.305 8.547 1 82.5 609 SER B C 1
ATOM 10094 O O . SER B 1 609 ? 1.515 8.188 8.047 1 82.5 609 SER B O 1
ATOM 10096 N N . PHE B 1 610 ? 1.295 9.531 9.844 1 83.75 610 PHE B N 1
ATOM 10097 C CA . PHE B 1 610 ? 1.214 8.406 10.773 1 83.75 610 PHE B CA 1
ATOM 10098 C C . PHE B 1 610 ? -0.006 7.543 10.477 1 83.75 610 PHE B C 1
ATOM 10100 O O . PHE B 1 610 ? 0.084 6.312 10.469 1 83.75 610 PHE B O 1
ATOM 10107 N N . ALA B 1 611 ? -1.051 8.25 10.25 1 85.75 611 ALA B N 1
ATOM 10108 C CA . ALA B 1 611 ? -2.312 7.562 9.977 1 85.75 611 ALA B CA 1
ATOM 10109 C C . ALA B 1 611 ? -2.199 6.676 8.742 1 85.75 611 ALA B C 1
ATOM 10111 O O . ALA B 1 611 ? -2.709 5.551 8.727 1 85.75 611 ALA B O 1
ATOM 10112 N N . GLY B 1 612 ? -1.532 7.176 7.785 1 81.69 612 GLY B N 1
ATOM 10113 C CA . GLY B 1 612 ? -1.335 6.418 6.559 1 81.69 612 GLY B CA 1
ATOM 10114 C C . GLY B 1 612 ? -0.543 5.141 6.766 1 81.69 612 GLY B C 1
ATOM 10115 O O . GLY B 1 612 ? -0.858 4.105 6.176 1 81.69 612 GLY B O 1
ATOM 10116 N N . PHE B 1 613 ? 0.396 5.215 7.59 1 76.94 613 PHE B N 1
ATOM 10117 C CA . PHE B 1 613 ? 1.203 4.035 7.891 1 76.94 613 PHE B CA 1
ATOM 10118 C C . PHE B 1 613 ? 0.391 3.006 8.664 1 76.94 613 PHE B C 1
ATOM 10120 O O . PHE B 1 613 ? 0.561 1.801 8.477 1 76.94 613 PHE B O 1
ATOM 10127 N N . ILE B 1 614 ? -0.404 3.551 9.469 1 80.06 614 ILE B N 1
ATOM 10128 C CA . ILE B 1 614 ? -1.219 2.678 10.305 1 80.06 614 ILE B CA 1
ATOM 10129 C C . ILE B 1 614 ? -2.311 2.025 9.461 1 80.06 614 ILE B C 1
ATOM 10131 O O . ILE B 1 614 ? -2.631 0.85 9.648 1 80.06 614 ILE B O 1
ATOM 10135 N N . MET B 1 615 ? -2.807 2.799 8.508 1 79.31 615 MET B N 1
ATOM 10136 C CA . MET B 1 615 ? -3.859 2.275 7.637 1 79.31 615 MET B CA 1
ATOM 10137 C C . MET B 1 615 ? -3.268 1.427 6.516 1 79.31 615 MET B C 1
ATOM 10139 O O . MET B 1 615 ? -3.623 1.596 5.348 1 79.31 615 MET B O 1
ATOM 10143 N N . ALA B 1 616 ? -2.363 0.563 6.742 1 73.38 616 ALA B N 1
ATOM 10144 C CA . ALA B 1 616 ? -1.715 -0.311 5.77 1 73.38 616 ALA B CA 1
ATOM 10145 C C . ALA B 1 616 ? -2.691 -1.349 5.227 1 73.38 616 ALA B C 1
ATOM 10147 O O . ALA B 1 616 ? -3.688 -1.675 5.879 1 73.38 616 ALA B O 1
ATOM 10148 N N . PRO B 1 617 ? -2.486 -1.825 4.039 1 66 617 PRO B N 1
ATOM 10149 C CA . PRO B 1 617 ? -3.373 -2.824 3.436 1 66 617 PRO B CA 1
ATOM 10150 C C . PRO B 1 617 ? -3.572 -4.051 4.324 1 66 617 PRO B C 1
ATOM 10152 O O . PRO B 1 617 ? -4.633 -4.676 4.289 1 66 617 PRO B O 1
ATOM 10155 N N . THR B 1 618 ? -2.553 -4.316 5.055 1 64.75 618 THR B N 1
ATOM 10156 C CA . THR B 1 618 ? -2.652 -5.48 5.93 1 64.75 618 THR B CA 1
ATOM 10157 C C . THR B 1 618 ? -3.574 -5.191 7.113 1 64.75 618 THR B C 1
ATOM 10159 O O . THR B 1 618 ? -3.934 -6.102 7.863 1 64.75 618 THR B O 1
ATOM 10162 N N . ARG B 1 619 ? -4.016 -3.908 7.242 1 69.12 619 ARG B N 1
ATOM 10163 C CA . ARG B 1 619 ? -4.859 -3.502 8.359 1 69.12 619 ARG B CA 1
ATOM 10164 C C . ARG B 1 619 ? -6.188 -2.936 7.867 1 69.12 619 ARG B C 1
ATOM 10166 O O . ARG B 1 619 ? -6.73 -2.006 8.469 1 69.12 619 ARG B O 1
ATOM 10173 N N . SER B 1 620 ? -6.59 -3.453 6.789 1 63 620 SER B N 1
ATOM 10174 C CA . SER B 1 620 ? -7.773 -2.881 6.152 1 63 620 SER B CA 1
ATOM 10175 C C . SER B 1 620 ? -9.016 -3.096 7.008 1 63 620 SER B C 1
ATOM 10177 O O . SER B 1 620 ? -10.016 -2.387 6.852 1 63 620 SER B O 1
ATOM 10179 N N . ARG B 1 621 ? -8.914 -3.973 8 1 68.69 621 ARG B N 1
ATOM 10180 C CA . ARG B 1 621 ? -10.102 -4.309 8.773 1 68.69 621 ARG B CA 1
ATOM 10181 C C . ARG B 1 621 ? -10.086 -3.615 10.133 1 68.69 621 ARG B C 1
ATOM 10183 O O . ARG B 1 621 ? -10.867 -3.957 11.023 1 68.69 621 ARG B O 1
ATOM 10190 N N . LEU B 1 622 ? -9.219 -2.717 10.273 1 81.44 622 LEU B N 1
ATOM 10191 C CA . LEU B 1 622 ? -9.117 -1.982 11.523 1 81.44 622 LEU B CA 1
ATOM 10192 C C . LEU B 1 622 ? -10.352 -1.119 11.758 1 81.44 622 LEU B C 1
ATOM 10194 O O . LEU B 1 622 ? -10.773 -0.378 10.859 1 81.44 622 LEU B O 1
ATOM 10198 N N . SER B 1 623 ? -11.008 -1.317 12.914 1 85.81 623 SER B N 1
ATOM 10199 C CA . SER B 1 623 ? -12.172 -0.486 13.227 1 85.81 623 SER B CA 1
ATOM 10200 C C . SER B 1 623 ? -11.781 0.985 13.328 1 85.81 623 SER B C 1
ATOM 10202 O O . SER B 1 623 ? -10.609 1.311 13.547 1 85.81 623 SER B O 1
ATOM 10204 N N . ASP B 1 624 ? -12.75 1.85 13.188 1 88.5 624 ASP B N 1
ATOM 10205 C CA . ASP B 1 624 ? -12.508 3.287 13.266 1 88.5 624 ASP B CA 1
ATOM 10206 C C . ASP B 1 624 ? -11.977 3.68 14.641 1 88.5 624 ASP B C 1
ATOM 10208 O O . ASP B 1 624 ? -11.07 4.508 14.75 1 88.5 624 ASP B O 1
ATOM 10212 N N . GLU B 1 625 ? -12.516 3.037 15.664 1 89.75 625 GLU B N 1
ATOM 10213 C CA . GLU B 1 625 ? -12.125 3.355 17.031 1 89.75 625 GLU B CA 1
ATOM 10214 C C . GLU B 1 625 ? -10.688 2.918 17.312 1 89.75 625 GLU B C 1
ATOM 10216 O O . GLU B 1 625 ? -9.914 3.66 17.922 1 89.75 625 GLU B O 1
ATOM 10221 N N . GLN B 1 626 ? -10.43 1.731 16.859 1 89.56 626 GLN B N 1
ATOM 10222 C CA . GLN B 1 626 ? -9.078 1.216 17.062 1 89.56 626 GLN B CA 1
ATOM 10223 C C . GLN B 1 626 ? -8.055 2.025 16.266 1 89.56 626 GLN B C 1
ATOM 10225 O O . GLN B 1 626 ? -6.941 2.262 16.75 1 89.56 626 GLN B O 1
ATOM 10230 N N . PHE B 1 627 ? -8.484 2.385 15.156 1 92.94 627 PHE B N 1
ATOM 10231 C CA . PHE B 1 627 ? -7.625 3.207 14.312 1 92.94 627 PHE B CA 1
ATOM 10232 C C . PHE B 1 627 ? -7.309 4.535 14.984 1 92.94 627 PHE B C 1
ATOM 10234 O O . PHE B 1 627 ? -6.141 4.918 15.094 1 92.94 627 PHE B O 1
ATOM 10241 N N . GLU B 1 628 ? -8.312 5.238 15.391 1 94.12 628 GLU B N 1
ATOM 10242 C CA . GLU B 1 628 ? -8.125 6.516 16.062 1 94.12 628 GLU B CA 1
ATOM 10243 C C . GLU B 1 628 ? -7.234 6.371 17.297 1 94.12 628 GLU B C 1
ATOM 10245 O O . GLU B 1 628 ? -6.383 7.219 17.547 1 94.12 628 GLU B O 1
ATOM 10250 N N . LYS B 1 629 ? -7.477 5.293 18.016 1 93 629 LYS B N 1
ATOM 10251 C CA . LYS B 1 629 ? -6.699 5.031 19.219 1 93 629 LYS B CA 1
ATOM 10252 C C . LYS B 1 629 ? -5.215 4.887 18.891 1 93 629 LYS B C 1
ATOM 10254 O O . LYS B 1 629 ? -4.367 5.465 19.578 1 93 629 LYS B O 1
ATOM 10259 N N . LEU B 1 630 ? -4.941 4.164 17.906 1 92.94 630 LEU B N 1
ATOM 10260 C CA . LEU B 1 630 ? -3.557 3.914 17.516 1 92.94 630 LEU B CA 1
ATOM 10261 C C . LEU B 1 630 ? -2.885 5.199 17.047 1 92.94 630 LEU B C 1
ATOM 10263 O O . LEU B 1 630 ? -1.735 5.469 17.406 1 92.94 630 LEU B O 1
ATOM 10267 N N . VAL B 1 631 ? -3.588 6.008 16.25 1 94 631 VAL B N 1
ATOM 10268 C CA . VAL B 1 631 ? -3.043 7.266 15.758 1 94 631 VAL B CA 1
ATOM 10269 C C . VAL B 1 631 ? -2.842 8.242 16.922 1 94 631 VAL B C 1
ATOM 10271 O O . VAL B 1 631 ? -1.816 8.922 17 1 94 631 VAL B O 1
ATOM 10274 N N . PHE B 1 632 ? -3.854 8.227 17.828 1 95.94 632 PHE B N 1
ATOM 10275 C CA . PHE B 1 632 ? -3.811 9.078 19.016 1 95.94 632 PHE B CA 1
ATOM 10276 C C . PHE B 1 632 ? -2.596 8.742 19.875 1 95.94 632 PHE B C 1
ATOM 10278 O O . PHE B 1 632 ? -1.862 9.641 20.297 1 95.94 632 PHE B O 1
ATOM 10285 N N . LEU B 1 633 ? -2.391 7.504 20.078 1 94.19 633 LEU B N 1
ATOM 10286 C CA . LEU B 1 633 ? -1.297 7.062 20.938 1 94.19 633 LEU B CA 1
ATOM 10287 C C . LEU B 1 633 ? 0.052 7.324 20.281 1 94.19 633 LEU B C 1
ATOM 10289 O O . LEU B 1 633 ? 0.979 7.82 20.922 1 94.19 633 LEU B O 1
ATOM 10293 N N . LYS B 1 634 ? 0.173 6.988 19.016 1 92.44 634 LYS B N 1
ATOM 10294 C CA . LYS B 1 634 ? 1.417 7.227 18.281 1 92.44 634 LYS B CA 1
ATOM 10295 C C . LYS B 1 634 ? 1.744 8.719 18.234 1 92.44 634 LYS B C 1
ATOM 10297 O O . LYS B 1 634 ? 2.885 9.117 18.469 1 92.44 634 LYS B O 1
ATOM 10302 N N . GLY B 1 635 ? 0.766 9.492 17.906 1 92.75 635 GLY B N 1
ATOM 10303 C CA . GLY B 1 635 ? 0.955 10.938 17.828 1 92.75 635 GLY B CA 1
ATOM 10304 C C . GLY B 1 635 ? 1.408 11.539 19.141 1 92.75 635 GLY B C 1
ATOM 10305 O O . GLY B 1 635 ? 2.295 12.398 19.172 1 92.75 635 GLY B O 1
ATOM 10306 N N . ASN B 1 636 ? 0.836 11.125 20.203 1 93.81 636 ASN B N 1
ATOM 10307 C CA . ASN B 1 636 ? 1.154 11.695 21.5 1 93.81 636 ASN B CA 1
ATOM 10308 C C . ASN B 1 636 ? 2.465 11.141 22.047 1 93.81 636 ASN B C 1
ATOM 10310 O O . ASN B 1 636 ? 3.078 11.75 22.938 1 93.81 636 ASN B O 1
ATOM 10314 N N . GLN B 1 637 ? 2.826 9.992 21.578 1 87.75 637 GLN B N 1
ATOM 10315 C CA . GLN B 1 637 ? 4.184 9.539 21.875 1 87.75 637 GLN B CA 1
ATOM 10316 C C . GLN B 1 637 ? 5.219 10.43 21.188 1 87.75 637 GLN B C 1
ATOM 10318 O O . GLN B 1 637 ? 6.242 10.766 21.781 1 87.75 637 GLN B O 1
ATOM 10323 N N . ASN B 1 638 ? 4.922 10.75 20.062 1 84.88 638 ASN B N 1
ATOM 10324 C CA . ASN B 1 638 ? 5.816 11.609 19.281 1 84.88 638 ASN B CA 1
ATOM 10325 C C . ASN B 1 638 ? 5.965 12.984 19.938 1 84.88 638 ASN B C 1
ATOM 10327 O O . ASN B 1 638 ? 7.027 13.602 19.844 1 84.88 638 ASN B O 1
ATOM 10331 N N . TYR B 1 639 ? 4.922 13.43 20.578 1 89.06 639 TYR B N 1
ATOM 10332 C CA . TYR B 1 639 ? 4.953 14.727 21.25 1 89.06 639 TYR B CA 1
ATOM 10333 C C . TYR B 1 639 ? 5.527 14.602 22.656 1 89.06 639 TYR B C 1
ATOM 10335 O O . TYR B 1 639 ? 5.652 15.594 23.375 1 89.06 639 TYR B O 1
ATOM 10343 N N . GLY B 1 640 ? 5.832 13.438 23.047 1 83.5 640 GLY B N 1
ATOM 10344 C CA . GLY B 1 640 ? 6.461 13.219 24.344 1 83.5 640 GLY B CA 1
ATOM 10345 C C . GLY B 1 640 ? 5.473 13.219 25.5 1 83.5 640 GLY B C 1
ATOM 10346 O O . GLY B 1 640 ? 5.855 13.453 26.641 1 83.5 640 GLY B O 1
ATOM 10347 N N . ILE B 1 641 ? 4.258 13.062 25.109 1 83.88 641 ILE B N 1
ATOM 10348 C CA . ILE B 1 641 ? 3.242 13 26.156 1 83.88 641 ILE B CA 1
ATOM 10349 C C . ILE B 1 641 ? 3.312 11.648 26.875 1 83.88 641 ILE B C 1
ATOM 10351 O O . ILE B 1 641 ? 2.992 11.547 28.062 1 83.88 641 ILE B O 1
ATOM 10355 N N . ILE B 1 642 ? 3.705 10.633 25.984 1 76.44 642 ILE B N 1
ATOM 10356 C CA . ILE B 1 642 ? 3.912 9.281 26.5 1 76.44 642 ILE B CA 1
ATOM 10357 C C . ILE B 1 642 ? 5.406 9 26.609 1 76.44 642 ILE B C 1
ATOM 10359 O O . ILE B 1 642 ? 6.195 9.445 25.766 1 76.44 642 ILE B O 1
#

Solvent-accessible surface area (backbone atoms only — not comparable to full-atom values): 73103 Å² total; per-residue (Å²): 138,79,78,73,76,71,76,71,74,76,64,84,41,74,64,44,70,54,79,46,18,36,72,74,46,80,56,95,67,31,32,29,22,33,38,61,74,53,78,56,92,70,55,64,44,70,32,36,82,86,50,56,59,55,59,52,49,43,32,52,69,76,37,53,83,52,29,60,57,48,51,44,55,60,61,66,48,78,70,80,69,80,71,83,79,79,75,85,79,80,80,76,76,82,71,81,74,80,79,73,80,68,75,66,54,60,59,50,50,54,48,44,53,50,48,53,53,30,50,50,47,28,31,41,74,66,54,46,63,69,60,54,53,68,32,67,44,55,44,45,45,52,34,73,76,38,70,85,49,76,75,58,47,53,68,53,48,52,52,52,51,52,52,50,50,50,50,51,52,50,52,50,31,49,58,51,63,32,83,74,68,54,53,31,15,32,23,43,48,76,50,72,52,51,50,46,30,27,37,28,30,29,39,28,29,56,39,90,85,77,68,44,56,45,51,38,48,76,41,42,41,74,43,79,57,75,81,40,29,67,55,51,44,50,54,50,44,51,54,35,53,75,49,63,50,50,60,88,35,33,64,27,36,21,23,59,85,45,66,38,56,51,48,23,34,66,76,22,30,64,76,69,70,81,76,87,80,84,70,85,67,75,91,60,82,74,71,78,75,67,80,74,74,87,77,74,76,74,83,58,66,33,42,44,71,38,71,16,48,48,56,54,51,38,40,46,71,44,59,50,44,50,59,72,53,42,90,77,39,58,64,57,54,52,44,49,48,53,51,50,51,51,47,53,38,46,51,30,20,53,49,19,46,54,37,30,69,68,66,71,45,79,77,64,66,62,44,90,91,43,78,54,26,56,55,52,26,51,50,50,52,59,75,39,53,87,49,45,55,59,41,30,59,74,68,65,49,98,62,75,81,46,70,67,46,51,52,47,51,52,51,49,42,59,65,42,41,54,57,45,51,49,42,55,58,48,53,40,78,66,82,41,42,22,26,52,50,61,54,47,51,52,50,41,52,50,55,52,56,52,48,69,73,41,90,53,87,84,58,52,79,49,44,61,59,48,51,48,50,52,44,61,78,41,39,45,62,74,65,62,34,80,90,25,42,61,48,51,50,9,21,39,47,31,50,74,39,27,72,70,67,62,60,83,86,56,52,71,65,54,53,50,48,52,51,48,52,48,45,52,55,54,64,67,54,81,69,77,82,78,73,73,67,74,74,75,71,78,78,77,74,76,79,74,84,70,74,76,77,74,79,80,69,85,66,82,66,54,69,61,58,56,50,44,48,51,53,53,50,54,62,67,46,83,64,48,51,72,73,57,35,75,80,33,65,69,52,36,51,50,26,52,66,34,27,30,34,58,46,36,40,49,68,36,54,54,48,48,53,52,40,51,61,54,59,30,83,93,38,71,79,60,50,64,67,59,46,24,50,47,44,35,51,32,44,20,38,74,49,58,76,95,138,78,77,75,76,72,78,74,76,81,66,88,40,80,64,45,72,54,82,48,19,37,73,75,47,77,57,97,64,31,33,30,24,34,44,61,78,54,76,61,93,72,55,67,45,69,36,37,81,87,51,57,60,56,61,52,47,46,34,53,69,76,36,52,88,51,33,64,58,49,49,50,56,56,60,66,48,81,75,84,78,80,88,86,78,86,70,82,82,75,77,69,70,81,67,80,70,74,74,69,76,68,74,60,54,60,54,46,50,52,48,44,51,50,47,52,52,31,50,51,46,28,32,41,73,66,54,45,64,68,59,52,53,68,31,67,46,56,44,48,43,51,34,72,73,38,70,87,50,76,76,58,46,55,67,55,49,52,50,50,52,50,51,51,50,50,51,52,51,50,51,50,31,50,58,49,62,33,84,75,68,52,54,30,15,32,24,43,47,76,50,72,53,52,49,45,31,28,36,28,30,27,39,27,30,57,40,89,82,78,67,45,54,45,51,40,49,74,42,43,40,72,44,80,58,75,81,40,28,66,56,50,44,51,52,50,43,52,54,34,53,74,47,62,49,50,60,88,34,33,64,26,36,21,22,60,85,46,65,39,57,52,49,22,36,66,77,22,30,65,75,70,70,81,77,87,80,83,69,86,67,74,89,60,83,74,71,76,74,68,80,76,71,88,76,75,77,72,83,58,65,34,43,45,72,39,70,17,49,49,57,52,50,36,39,47,71,45,60,49,44,49,59,72,55,43,88,76,38,59,65,56,54,52,45,50,48,54,50,48,51,51,47,52,38,46,52,31,20,51,49,20,44,52,37,30,69,68,67,71,46,79,76,64,67,62,44,89,89,43,76,54,26,56,55,51,26,51,51,52,49,60,75,39,54,86,49,45,53,59,42,32,59,73,67,64,49,96,61,75,81,45,71,68,46,50,52,47,51,52,50,49,42,60,66,43,41,53,57,44,52,49,42,56,58,47,51,39,77,66,82,41,42,23,26,50,49,61,53,48,51,53,50,39,50,49,55,51,55,51,49,70,75,41,91,54,87,84,59,51,80,49,44,60,58,48,50,49,50,52,43,60,78,41,37,46,61,76,66,62,36,80,88,25,43,60,48,51,50,11,20,39,46,30,49,74,40,27,72,70,66,63,60,83,86,56,51,71,66,54,53,50,49,52,51,47,52,50,46,55,57,53,63,68,52,82,69,77,80,78,74,74,66,74,74,76,73,76,79,78,74,77,77,74,83,69,74,77,77,76,79,80,68,83,64,82,69,53,70,64,57,56,50,46,48,49,53,53,50,54,61,68,46,83,63,49,51,73,74,58,35,77,82,33,63,71,53,37,52,48,26,51,64,36,27,30,34,58,43,36,41,47,68,35,55,54,48,48,54,54,41,52,60,54,59,31,83,94,38,72,80,59,49,64,67,59,45,24,50,47,44,36,53,33,43,19,38,74,50,58,76,94

Organism: Aphis gossypii (NCBI:txid80765)

Foldseek 3Di:
DPPDPPPPPPLPQLLCPVPQWPFDDDDPQKTFTHGPPPVPRDDGFIGGSVCCPSVLCCCCPPVVVCNVVSVVSNVPPPPPPPDDPDDDPDDDDPPPPPPPDPPPVVVLVVVQVVVLVVVLCCCQQVLNDLCCLVDPVSQCVVCVVPVSHGRDHSVVSVVVLVVVLVVLLVLLLCQCPDPPGFAKEKEWDWDDDPVWIWIWMKIWAADLPPRWIFIATQWTFTDPDDLALVSVLVVVLVSCVSSPNDLVRYQEYEYAPDPRPVVNCVVQEPPPPVDDDPPPDDPPPPPPPPPPPDPPVPNRHHHHYDYFPLNLLLCLLPVVLDVLCDPPVVLVCVLVVVLVVLLVLCVDDVLVVLCCVQQVDGQQHADPVDSCRVLVRLVRCLVSVVRVQVSCVVVVPPDGQDPVSSLVSVVSNQLCVLSSVLSVQQLDDTPFWLLVVLLSLVVSLVSLVVCCVPPRDRCNVVSVSSSVVSCVSVVCSVVVHPVCLLNLLLNLLQLQHNPNSDDPPDDPVVVVVSLVSNLVVLVVDPDPPPPLPPPPPPPPDDDPPPPDPPDPPPPPPPPSVVSSVLSVVSSVDNDNDPVCCVNRVSSSVSNRSRGSYGNRSNLSVVLVVSLVSSCDPVCVPPDSVNSTSSSNSNRRVVSVSD/DDPPPPPPPPLPQLLCPPPAWPFDDDDPQKTWTAGPVVPPRPDTFIGGSVDCVRVLVCCVPPVVVCSVVSVCSNVPPDDDDDDDPPPPDCPCDVPPPPPPPCPVVVVLVVVQVVVLVVVLCCCQQVLNDLCCLVDPVSQCVVCVVPVSHGRDHSVVSLVVLVVVLVVLLVLLLCQCPDPPGFAKEKEWDWDDDPVWIWIWMKIWAADLPPRWIFIATQWTFTDDDDLALQSVLVVVLVSCVSSPNDLVRYQEYEYAPDPRPVVNCVVQEPPPPPDDDPPPDDPPPPPPCPPPPDPPVPNRHHHHYDYFPLNLLLCLLPVVLDVLCDPPVVLVCVLVVVLVVLLVLCVDDVLVVLCCVQQVDGQQHADPVDSCRVLVRLVRCLVSVVRVQVSCVVVVPPDGQDPVSSLVSVVSNQLCVLSSVLSVQQLDDTPFWLLVNLLSLVVSLVSLVVCCVPPRDRCNVVSVSSSVVSCVSVVCSVVVHPVCLLNLLLNLLQLQHNPNSDDPPDDPVVSVVSLVSNLVVLVVDPDPPPPLPPPPPPPDDDDPPPPDPPDPPPPPPPPSVVSSVLSVVSSPDNDNDPVCCVNRVSSSVSNRSRGSYGNRSNLSVVLVVSLVSSCDPVCVPPDSVNSGSSSNSNRRVVSVSD

Secondary structure (DSSP, 8-state):
-------------GGGSSSSEEEEEEETTEEEEEESSS-STT-EEEEESS--HHHHHHHHHH-GGGHHHHHHHHHSS------------------------THHHHHHHHHHHHHHHHHHHHHHHTT--GGGGG-HHHHHHHHHH-TT--PPPHHHHHHHHHHHHHHHHHHHHHHHHSSSPPPEEEEEEEEE-SS-EEEEEEEEEE-TTT--EEEEEEEEEE--S---HHHHHHHHHHHHHHTT--TTTEEEEEE-S-HHHHHHHHHTBS-----------------------S-------B--EEE-HHHHHHHIIIIIHHHHH-TT-HHHHHHHHHHHHHHHHTTSHHHHHHHHHHHSS---PPPTTSTTHHHHHHHHHHHTHHHHHHHHHHHT-S----HHHHHHHHHHHHHHHHHHHHHHHHT-STT--GGGHHHHHHHHHHHHHHGGGS--SSSHHHHHHHHHHHHHHTHHHHTT-GGGHHHHHHHHTSTTTTTTTS-TTS-HHHHHHHHHHHHHHHHH----GGG---------S-----------------HHHHHHHHHHHHHH----SGGGGGG-HHHHHHHHHHHSS-S--HHHHHHHHHHHHHS-GGGTT--HHHHHHHHHHHHHHHTT--/-------------GGGSSSSEEEEEEETTEEEEEESSSSSTT-EEEEESS--HHHHHHHHHH-GGGHHHHHHHHHTS-----S------------------THHHHHHHHHHHHHHHHHHHHHHHTT--GGGGG-HHHHHHHHHH-TT--PPPHHHHHHHHHHHHHHHHHHHHHHHHSSSPPPEEEEEEEEE-SS-EEEEEEEEEE-TTT--EEEEEEEEEE--S---HHHHHHHHHHHHHHTT--TTTEEEEEE-S-HHHHHHHHHTBS-------------------------------B--EEE-HHHHHHHIIIIIHHHHH-TT-HHHHHHHHHHHHHHHHTTSHHHHHHHHHHHSS------TTSTTHHHHHHHHHHHTHHHHHHHHHHHT-S----HHHHHHHHHHHHHHHHHHHHHHHHT-STT--GGGHHHHHHHHHHHHHHGGGS--SSSHHHHHHHHHHHHHHTHHHHTT-GGGHHHHHHHHTSTTTTTTTS-TTS-HHHHHHHHHHHHHHHHT----GGG---------S-----------------HHHHHHHHHHHHHH----SGGGGGG-HHHHHHHHHHHSS-S--HHHHHHHHHHHHHT-GGGTT--HHHHHHHHHHHHHHHTT--

Radius of gyration: 41.42 Å; Cα contacts (8 Å, |Δi|>4): 1513; chains: 2; bounding box: 132×136×99 Å

Nearest PDB structures (foldseek):
  4d1q-assembly1_B  TM=6.967E-01  e=1.429E-17  Musca domestica
  4d1q-assembly1_A-2  TM=6.722E-01  e=2.079E-16  Musca domestica
  4d1q-assembly1_H-2  TM=6.745E-01  e=2.485E-16  Musca domestica
  6dww-assembly1_A  TM=6.908E-01  e=1.936E-15  Musca domestica
  6dwz-assembly1_E  TM=6.858E-01  e=7.385E-15  Musca domestica

InterPro domains:
  IPR008906 HAT, C-terminal dimerisation domain [PF05699] (564-636)
  IPR012337 Ribonuclease H-like superfamily [SSF53098] (183-638)

Sequence (1284 aa):
MNVHEFSQKNINHPIFDGTFFTIKKIENDNVRALCILCNNEKAVISGSIQANSNFRTHIKRIHKDKFEDFQTHLKSQPRSSKRKICSDDTISSPVLKQTKLINGSKLSTSKQNTLDSNIINYVVNSMKPLSTVSDEYFIKIINDIDPELSVISRRTLGRRLDDKKIIICEKLNKIFQKSPKIKVCTTADIWSTKHRSFIGVTAHWIDSETFERHGCVLACRRFKGSHTYDKIAEILECIFSEFSLHIEQITSTVTDNGANFVKAFKEFNCNINFEENANSENEETVFLDIPLEDNLTNNFVLPHHVRCASHTLSLLATTDFNNILGPNSKIHYSVMGKCTALWNASRRPKSSEIIMDELGCSLIYPTPTRWNSLFDSLNHLITLRCKLNNVVKCLNLNFVLKESDYEYIEELVKVLKPIAQALDYLQAEKNCFYGQLIPTLISLKLRLEELKNQKLRYLFNLISPLCNKLHDRFKNYFNLSHEADDAILATCFHPLFKMRWIPKSLTEADKERIQLLCINAAKKINIPNNEISTSDVSDDDDNFLICMSPNRSNVLTDSSKSIELQILQFFNDKNKSLTCLNNYPVVKQLFIDYNTNICSSAPVERLFSFAGFIMAPTRSRLSDEQFEKLVFLKGNQNYGIIMNVHEFSQKNINHPIFDGTFFTIKKIENDNVRALCILCNNEKAVISGSIQANSNFRTHIKRIHKDKFEDFQTHLKSQPRSSKRKICSDDTISSPVLKQTKLINGSKLSTSKQNTLDSNIINYVVNSMKPLSTVSDEYFIKIINDIDPELSVISRRTLGRRLDDKKIIICEKLNKIFQKSPKIKVCTTADIWSTKHRSFIGVTAHWIDSETFERHGCVLACRRFKGSHTYDKIAEILECIFSEFSLHIEQITSTVTDNGANFVKAFKEFNCNINFEENANSENEETVFLDIPLEDNLTNNFVLPHHVRCASHTLSLLATTDFNNILGPNSKIHYSVMGKCTALWNASRRPKSSEIIMDELGCSLIYPTPTRWNSLFDSLNHLITLRCKLNNVVKCLNLNFVLKESDYEYIEELVKVLKPIAQALDYLQAEKNCFYGQLIPTLISLKLRLEELKNQKLRYLFNLISPLCNKLHDRFKNYFNLSHEADDAILATCFHPLFKMRWIPKSLTEADKERIQLLCINAAKKINIPNNEISTSDVSDDDDNFLICMSPNRSNVLTDSSKSIELQILQFFNDKNKSLTCLNNYPVVKQLFIDYNTNICSSAPVERLFSFAGFIMAPTRSRLSDEQFEKLVFLKGNQNYGII